Protein AF-A0A8T4Q011-F1 (afdb_monomer_lite)

Foldseek 3Di:
DDDDDDDDDPPPPPPPPPDWQEEEEDADLVDDDVLLVVLQVVLVGGYDYHHLVCLQPDDPPNHLEYEYAQDDGPNLLSNPPLEHLYEYQHPHCVVVVQFFVDKDWDKDQAFFKKAFPLDPDLLVQLQVPADRIHGFFHRDDDPDDDIDQIQMWHQLVGGQVQKDAGIAGPVDRRTGSKIKHAAQGAGRVRDHRNAIYMYHRGHDSVGGDPSNSSSSSSRRCCSRFNDQQCPLPHGPRQFPDSVDSQAGLPHDDDPPQAHRNPDFDWKDFDDDAAAEDAQVDFDDKDFRLVGIGGHVDDPLQKDKDKDWDDFWDWDADSRRRMITIHGHHLDFAKIKMKMKIGGPVGHIDIDIHIYGYDYDFDEKAKDDWEAAEEEAQDKDKTFIDIQGSVRADKAKDKPDPQWDDDGRMTIHGGHLANAAKDKIKMKMGSPPHIDIDIHMYGYAYQKEFFKWFQALDPCPDPDPDSDLQPTKIKIFGQHQAKDWAFQKWWFKFDPAGDIAGDTDIAGHRGMEMETNDVDDNYQWIKIFIGGPVRHTRYIATEHPYCPPDPQQHFYGQDDPDQWFRMKGFPVTPDDPVRNPNGIDTGRDDDDPPHYADRDAKAKAWDDDAFAEEDAAFKDKTKIKIFDQFWFKKFKAKPNHTDDMDTDGGGMDIDMDMDGPHDAQDKIWIWMWTAGPSGHIHIDDIGIYTYHYFDWKEFAADEAAEEAAPDKDKDQRVVGIAGPVRAQKDKDKDWPDVQAWNWDDDRRMIIIHGDHQHFAKTKMKMWIGRPPHIYDIYMHMYGYDYDWDDKDFPDDDDDDDDDPPDDDDDDCPVGIDTPVPDDRDDD

Structure (mmCIF, N/CA/C/O backbone):
data_AF-A0A8T4Q011-F1
#
_entry.id   AF-A0A8T4Q011-F1
#
loop_
_atom_site.group_PDB
_atom_site.id
_atom_site.type_symbol
_atom_site.label_atom_id
_atom_site.label_alt_id
_atom_site.label_comp_id
_atom_site.label_asym_id
_atom_site.label_entity_id
_atom_site.label_seq_id
_atom_site.pdbx_PDB_ins_code
_atom_site.Cartn_x
_atom_site.Cartn_y
_atom_site.Cartn_z
_atom_site.occupancy
_atom_site.B_iso_or_equiv
_atom_site.auth_seq_id
_atom_site.auth_comp_id
_atom_site.auth_asym_id
_atom_site.auth_atom_id
_atom_site.pdbx_PDB_model_num
ATOM 1 N N . MET A 1 1 ? -26.489 -51.099 13.825 1.00 43.97 1 MET A N 1
ATOM 2 C CA . MET A 1 1 ? -25.298 -51.031 14.703 1.00 43.97 1 MET A CA 1
ATOM 3 C C . MET A 1 1 ? -24.452 -49.813 14.342 1.00 43.97 1 MET A C 1
ATOM 5 O O . MET A 1 1 ? -23.723 -49.869 13.365 1.00 43.97 1 MET A O 1
ATOM 9 N N . LYS A 1 2 ? -24.537 -48.734 15.124 1.00 33.31 2 LYS A N 1
ATOM 10 C CA . LYS A 1 2 ? -23.486 -47.715 15.313 1.00 33.31 2 LYS A CA 1
ATOM 11 C C . LYS A 1 2 ? -23.601 -47.274 16.779 1.00 33.31 2 LYS A C 1
ATOM 13 O O . LYS A 1 2 ? -24.708 -47.269 17.310 1.00 33.31 2 LYS A O 1
ATOM 18 N N . LYS A 1 3 ? -22.470 -47.069 17.460 1.00 32.06 3 LYS A N 1
ATOM 19 C CA . LYS A 1 3 ? -22.422 -46.908 18.924 1.00 32.06 3 LYS A CA 1
ATOM 20 C C . LYS A 1 3 ? -23.004 -45.555 19.343 1.00 32.06 3 LYS A C 1
ATOM 22 O O . LYS A 1 3 ? -22.570 -44.535 18.820 1.00 32.06 3 LYS A O 1
ATOM 27 N N . LEU A 1 4 ? -23.914 -45.564 20.315 1.00 32.50 4 LEU A N 1
ATOM 28 C CA . LEU A 1 4 ? -24.317 -44.366 21.049 1.00 32.50 4 LEU A CA 1
ATOM 29 C C . LEU A 1 4 ? -23.297 -44.147 22.178 1.00 32.50 4 LEU A C 1
ATOM 31 O O . LEU A 1 4 ? -23.080 -45.050 22.987 1.00 32.50 4 LEU A O 1
ATOM 35 N N . GLY A 1 5 ? -22.626 -42.995 22.195 1.00 31.52 5 GLY A N 1
ATOM 36 C CA . GLY A 1 5 ? -21.700 -42.627 23.266 1.00 31.52 5 GLY A CA 1
ATOM 37 C C . GLY A 1 5 ? -22.477 -42.096 24.465 1.00 31.52 5 GLY A C 1
ATOM 38 O O . GLY A 1 5 ? -23.056 -41.018 24.384 1.00 31.52 5 GLY A O 1
ATOM 39 N N . LEU A 1 6 ? -22.510 -42.855 25.559 1.00 30.89 6 LEU A N 1
ATOM 40 C CA . LEU A 1 6 ? -23.201 -42.461 26.784 1.00 30.89 6 LEU A CA 1
ATOM 41 C C . LEU A 1 6 ? -22.292 -41.527 27.603 1.00 30.89 6 LEU A C 1
ATOM 43 O O . LEU A 1 6 ? -21.376 -41.995 28.278 1.00 30.89 6 LEU A O 1
ATOM 47 N N . ILE A 1 7 ? -22.523 -40.215 27.526 1.00 31.73 7 ILE A N 1
ATOM 48 C CA . ILE A 1 7 ? -21.851 -39.242 28.396 1.00 31.73 7 ILE A CA 1
ATOM 49 C C . ILE A 1 7 ? -22.573 -39.245 29.746 1.00 31.73 7 ILE A C 1
ATOM 51 O O . ILE A 1 7 ? -23.723 -38.824 29.848 1.00 31.73 7 ILE A O 1
ATOM 55 N N . PHE A 1 8 ? -21.894 -39.738 30.781 1.00 30.89 8 PHE A N 1
ATOM 56 C CA . PHE A 1 8 ? -22.343 -39.610 32.166 1.00 30.89 8 PHE A CA 1
ATOM 57 C C . PHE A 1 8 ? -22.135 -38.161 32.620 1.00 30.89 8 PHE A C 1
ATOM 59 O O . PHE A 1 8 ? -21.032 -37.780 33.012 1.00 30.89 8 PHE A O 1
ATOM 66 N N . LEU A 1 9 ? -23.193 -37.352 32.567 1.00 29.08 9 LEU A N 1
ATOM 67 C CA . LEU A 1 9 ? -23.211 -36.066 33.254 1.00 29.08 9 LEU A CA 1
ATOM 68 C C . LEU A 1 9 ? -23.367 -36.341 34.755 1.00 29.08 9 LEU A C 1
ATOM 70 O O . LEU A 1 9 ? -24.379 -36.894 35.188 1.00 29.08 9 LEU A O 1
ATOM 74 N N . PHE A 1 10 ? -22.352 -35.994 35.545 1.00 30.33 10 PHE A N 1
ATOM 75 C CA . PHE A 1 10 ? -22.445 -36.045 37.002 1.00 30.33 10 PHE A CA 1
ATOM 76 C C . PHE A 1 10 ? -23.468 -34.994 37.443 1.00 30.33 10 PHE A C 1
ATOM 78 O O . PHE A 1 10 ? -23.176 -33.799 37.422 1.00 30.33 10 PHE A O 1
ATOM 85 N N . LEU A 1 11 ? -24.669 -35.432 37.832 1.00 29.61 11 LEU A N 1
ATOM 86 C CA . LEU A 1 11 ? -25.626 -34.554 38.494 1.00 29.61 11 LEU A CA 1
ATOM 87 C C . LEU A 1 11 ? -25.082 -34.268 39.897 1.00 29.61 11 LEU A C 1
ATOM 89 O O . LEU A 1 11 ? -25.289 -35.042 40.835 1.00 29.61 11 LEU A O 1
ATOM 93 N N . LEU A 1 12 ? -24.328 -33.177 40.028 1.00 28.31 12 LEU A N 1
ATOM 94 C CA . LEU A 1 12 ? -24.005 -32.622 41.330 1.00 28.31 12 LEU A CA 1
ATOM 95 C C . LEU A 1 12 ? -25.329 -32.128 41.915 1.00 28.31 12 LEU A C 1
ATOM 97 O O . LEU A 1 12 ? -25.828 -31.076 41.519 1.00 28.31 12 LEU A O 1
ATOM 101 N N . ILE A 1 13 ? -25.920 -32.908 42.823 1.00 32.56 13 ILE A N 1
ATOM 102 C CA . ILE A 1 13 ? -27.042 -32.437 43.633 1.00 32.56 13 ILE A CA 1
ATOM 103 C C . ILE A 1 13 ? -26.457 -31.397 44.586 1.00 32.56 13 ILE A C 1
ATOM 105 O O . ILE A 1 13 ? -26.041 -31.708 45.703 1.00 32.56 13 ILE A O 1
ATOM 109 N N . ILE A 1 14 ? -26.372 -30.158 44.101 1.00 30.64 14 ILE A N 1
ATOM 110 C CA . ILE A 1 14 ? -26.229 -28.992 44.956 1.00 30.64 14 ILE A CA 1
ATOM 111 C C . ILE A 1 14 ? -27.515 -28.970 45.765 1.00 30.64 14 ILE A C 1
ATOM 113 O O . ILE A 1 14 ? -28.582 -28.624 45.261 1.00 30.64 14 ILE A O 1
ATOM 117 N N . ASN A 1 15 ? -27.408 -29.405 47.014 1.00 27.42 15 ASN A N 1
ATOM 118 C CA . ASN A 1 15 ? -28.448 -29.194 47.994 1.00 27.42 15 ASN A CA 1
ATOM 119 C C . ASN A 1 15 ? -28.434 -27.692 48.297 1.00 27.42 15 ASN A C 1
ATOM 121 O O . ASN A 1 15 ? -27.736 -27.249 49.209 1.00 27.42 15 ASN A O 1
ATOM 125 N N . VAL A 1 16 ? -29.119 -26.908 47.458 1.00 33.38 16 VAL A N 1
ATOM 126 C CA . VAL A 1 16 ? -29.448 -25.511 47.740 1.00 33.38 16 VAL A CA 1
ATOM 127 C C . VAL A 1 16 ? -30.353 -25.523 48.963 1.00 33.38 16 VAL A C 1
ATOM 129 O O . VAL A 1 16 ? -31.573 -25.617 48.866 1.00 33.38 16 VAL A O 1
ATOM 132 N N . GLY A 1 17 ? -29.725 -25.487 50.138 1.00 37.19 17 GLY A N 1
ATOM 133 C CA . GLY A 1 17 ? -30.392 -25.014 51.333 1.00 37.19 17 GLY A CA 1
ATOM 134 C C . GLY A 1 17 ? -30.809 -23.586 51.032 1.00 37.19 17 GLY A C 1
ATOM 135 O O . GLY A 1 17 ? -29.946 -22.725 50.870 1.00 37.19 17 GLY A O 1
ATOM 136 N N . PHE A 1 18 ? -32.113 -23.371 50.869 1.00 50.19 18 PHE A N 1
ATOM 137 C CA . PHE A 1 18 ? -32.673 -22.032 50.780 1.00 50.19 18 PHE A CA 1
ATOM 138 C C . PHE A 1 18 ? -32.187 -21.255 52.005 1.00 50.19 18 PHE A C 1
ATOM 140 O O . PHE A 1 18 ? -32.340 -21.732 53.132 1.00 50.19 18 PHE A O 1
ATOM 147 N N . ALA A 1 19 ? -31.539 -20.112 51.775 1.00 65.38 19 ALA A N 1
ATOM 148 C CA . ALA A 1 19 ? -31.165 -19.217 52.860 1.00 65.38 19 ALA A CA 1
ATOM 149 C C . ALA A 1 19 ? -32.449 -18.772 53.568 1.00 65.38 19 ALA A C 1
ATOM 151 O O . ALA A 1 19 ? -33.433 -18.460 52.895 1.00 65.38 19 ALA A O 1
ATOM 152 N N . ALA A 1 20 ? -32.452 -18.787 54.900 1.00 85.56 20 ALA A N 1
ATOM 153 C CA . ALA A 1 20 ? -33.626 -18.363 55.644 1.00 85.56 20 ALA A CA 1
ATOM 154 C C . ALA A 1 20 ? -33.871 -16.858 55.451 1.00 85.56 20 ALA A C 1
ATOM 156 O O . ALA A 1 20 ? -32.930 -16.065 55.420 1.00 85.56 20 ALA A O 1
ATOM 157 N N . ASP A 1 21 ? -35.136 -16.454 55.364 1.00 90.12 21 ASP A N 1
ATOM 158 C CA . ASP A 1 21 ? -35.517 -15.043 55.268 1.00 90.12 21 ASP A CA 1
ATOM 159 C C . ASP A 1 21 ? -35.175 -14.277 56.557 1.00 90.12 21 ASP A C 1
ATOM 161 O O . ASP A 1 21 ? -34.824 -13.095 56.512 1.00 90.12 21 ASP A O 1
ATOM 165 N N . VAL A 1 22 ? -35.285 -14.953 57.707 1.00 95.81 22 VAL A N 1
ATOM 166 C CA . VAL A 1 22 ? -35.181 -14.368 59.048 1.00 95.81 22 VAL A CA 1
ATOM 167 C C . VAL A 1 22 ? -34.039 -14.981 59.850 1.00 95.81 22 VAL A C 1
ATOM 169 O O . VAL A 1 22 ? -34.013 -16.190 60.074 1.00 95.81 22 VAL A O 1
ATOM 172 N N . ALA A 1 23 ? -33.164 -14.132 60.389 1.00 96.44 23 ALA A N 1
ATOM 173 C CA . ALA A 1 23 ? -32.244 -14.501 61.462 1.00 96.44 23 ALA A CA 1
ATOM 174 C C . ALA A 1 23 ? -32.865 -14.130 62.816 1.00 96.44 23 ALA A C 1
ATOM 176 O O . ALA A 1 23 ? -32.864 -12.960 63.207 1.00 96.44 23 ALA A O 1
ATOM 177 N N . TYR A 1 24 ? -33.395 -15.114 63.547 1.00 96.56 24 TYR A N 1
ATOM 178 C CA . TYR A 1 24 ? -33.891 -14.909 64.908 1.00 96.56 24 TYR A CA 1
ATOM 179 C C . TYR A 1 24 ? -32.740 -15.098 65.900 1.00 96.56 24 TYR A C 1
ATOM 181 O O . TYR A 1 24 ? -32.287 -16.212 66.153 1.00 96.56 24 TYR A O 1
ATOM 189 N N . ILE A 1 25 ? -32.252 -13.982 66.438 1.00 96.06 25 ILE A N 1
ATOM 190 C CA . ILE A 1 25 ? -31.148 -13.901 67.391 1.00 96.06 25 ILE A CA 1
ATOM 191 C C . ILE A 1 25 ? -31.708 -14.051 68.806 1.00 96.06 25 ILE A C 1
ATOM 193 O O . ILE A 1 25 ? -32.533 -13.242 69.242 1.00 96.06 25 ILE A O 1
ATOM 197 N N . LEU A 1 26 ? -31.248 -15.082 69.517 1.00 94.44 26 LEU A N 1
ATOM 198 C CA . LEU A 1 26 ? -31.725 -15.447 70.850 1.00 94.44 26 LEU A CA 1
ATOM 199 C C . LEU A 1 26 ? -30.611 -16.047 71.721 1.00 94.44 26 LEU A C 1
ATOM 201 O O . LEU A 1 26 ? -29.583 -16.517 71.229 1.00 94.44 26 LEU A O 1
ATOM 205 N N . LYS A 1 27 ? -30.800 -16.038 73.043 1.00 91.50 27 LYS A N 1
ATOM 206 C CA . LYS A 1 27 ? -29.753 -16.458 73.991 1.00 91.50 27 LYS A CA 1
ATOM 207 C C . LYS A 1 27 ? -29.614 -17.977 74.121 1.00 91.50 27 LYS A C 1
ATOM 209 O O . LYS A 1 27 ? -28.574 -18.468 74.554 1.00 91.50 27 LYS A O 1
ATOM 214 N N . ASN A 1 28 ? -30.669 -18.724 73.806 1.00 88.94 28 ASN A N 1
ATOM 215 C CA . ASN A 1 28 ? -30.658 -20.184 73.846 1.00 88.94 28 ASN A CA 1
ATOM 216 C C . ASN A 1 28 ? -31.534 -20.768 72.723 1.00 88.94 28 ASN A C 1
ATOM 218 O O . ASN A 1 28 ? -32.730 -20.984 72.941 1.00 88.94 28 ASN A O 1
ATOM 222 N N . PRO A 1 29 ? -30.949 -21.114 71.561 1.00 89.69 29 PRO A N 1
ATOM 223 C CA . PRO A 1 29 ? -31.655 -21.729 70.432 1.00 89.69 29 PRO A CA 1
ATOM 224 C C . PRO A 1 29 ? -32.435 -23.012 70.752 1.00 89.69 29 PRO A C 1
ATOM 226 O O . PRO A 1 29 ? -33.306 -23.403 69.984 1.00 89.69 29 PRO A O 1
ATOM 229 N N . ASN A 1 30 ? -32.160 -23.676 71.882 1.00 90.06 30 ASN A N 1
ATOM 230 C CA . ASN A 1 30 ? -32.890 -24.878 72.303 1.00 90.06 30 ASN A CA 1
ATOM 231 C C . ASN A 1 30 ? -34.249 -24.572 72.963 1.00 90.06 30 ASN A C 1
ATOM 233 O O . ASN A 1 30 ? -35.001 -25.501 73.252 1.00 90.06 30 ASN A O 1
ATOM 237 N N . ASN A 1 31 ? -34.550 -23.303 73.252 1.00 89.69 31 ASN A N 1
ATOM 238 C CA . ASN A 1 31 ? -35.818 -22.865 73.838 1.00 89.69 31 ASN A CA 1
ATOM 239 C C . ASN A 1 31 ? -36.260 -21.514 73.230 1.00 89.69 31 ASN A C 1
ATOM 241 O O . ASN A 1 31 ? -36.274 -20.508 73.943 1.00 89.69 31 ASN A O 1
ATOM 245 N N . PRO A 1 32 ? -36.584 -21.474 71.923 1.00 91.75 32 PRO A N 1
ATOM 246 C CA . PRO A 1 32 ? -37.067 -20.266 71.263 1.00 91.75 32 PRO A CA 1
ATOM 247 C C . PRO A 1 32 ? -38.502 -19.931 71.680 1.00 91.75 32 PRO A C 1
ATOM 249 O O . PRO A 1 32 ? -39.266 -20.806 72.107 1.00 91.75 32 PRO A O 1
ATOM 252 N N . ASP A 1 33 ? -38.902 -18.673 71.491 1.00 93.25 33 ASP A N 1
ATOM 253 C CA . ASP A 1 33 ? -40.302 -18.284 71.631 1.00 93.25 33 ASP A CA 1
ATOM 254 C C . ASP A 1 33 ? -41.139 -18.865 70.477 1.00 93.25 33 ASP A C 1
ATOM 256 O O . ASP A 1 33 ? -41.149 -18.371 69.347 1.00 93.25 33 ASP A O 1
ATOM 260 N N . ASN A 1 34 ? -41.875 -19.935 70.780 1.00 93.00 34 ASN A N 1
ATOM 261 C CA . ASN A 1 34 ? -42.725 -20.613 69.806 1.00 93.00 34 ASN A CA 1
ATOM 262 C C . ASN A 1 34 ? -43.931 -19.774 69.348 1.00 93.00 34 ASN A C 1
ATOM 264 O O . ASN A 1 34 ? -44.440 -20.022 68.259 1.00 93.00 34 ASN A O 1
ATOM 268 N N . ASN A 1 35 ? -44.413 -18.797 70.124 1.00 92.88 35 ASN A N 1
ATOM 269 C CA . ASN A 1 35 ? -45.520 -17.943 69.683 1.00 92.88 35 ASN A CA 1
ATOM 270 C C . ASN A 1 35 ? -45.023 -16.910 68.665 1.00 92.88 35 ASN A C 1
ATOM 272 O O . ASN A 1 35 ? -45.665 -16.731 67.634 1.00 92.88 35 ASN A O 1
ATOM 276 N N . LEU A 1 36 ? -43.859 -16.301 68.915 1.00 94.25 36 LEU A N 1
ATOM 277 C CA . LEU A 1 36 ? -43.164 -15.429 67.961 1.00 94.25 36 LEU A CA 1
ATOM 278 C C . LEU A 1 36 ? -42.848 -16.176 66.654 1.00 94.25 36 LEU A C 1
ATOM 280 O O . LEU A 1 36 ? -43.203 -15.700 65.576 1.00 94.25 36 LEU A O 1
ATOM 284 N N . LEU A 1 37 ? -42.273 -17.382 66.745 1.00 94.19 37 LEU A N 1
ATOM 285 C CA . LEU A 1 37 ? -42.029 -18.244 65.580 1.00 94.19 37 LEU A CA 1
ATOM 286 C C . LEU A 1 37 ? -43.315 -18.557 64.799 1.00 94.19 37 LEU A C 1
ATOM 288 O O . LEU A 1 37 ? -43.313 -18.502 63.570 1.00 94.19 37 LEU A O 1
ATOM 292 N N . ASN A 1 38 ? -44.420 -18.859 65.489 1.00 94.38 38 ASN A N 1
ATOM 293 C CA . ASN A 1 38 ? -45.706 -19.134 64.843 1.00 94.38 38 ASN A CA 1
ATOM 294 C C . ASN A 1 38 ? -46.256 -17.912 64.090 1.00 94.38 38 ASN A C 1
ATOM 296 O O . ASN A 1 38 ? -46.820 -18.087 63.016 1.00 94.38 38 ASN A O 1
ATOM 300 N N . VAL A 1 39 ? -46.092 -16.691 64.613 1.00 94.56 39 VAL A N 1
ATOM 301 C CA . VAL A 1 39 ? -46.528 -15.466 63.915 1.00 94.56 39 VAL A CA 1
ATOM 302 C C . VAL A 1 39 ? -45.716 -15.247 62.636 1.00 94.56 39 VAL A C 1
ATOM 304 O O . VAL A 1 39 ? -46.288 -15.063 61.565 1.00 94.56 39 VAL A O 1
ATOM 307 N N . LEU A 1 40 ? -44.387 -15.333 62.728 1.00 94.44 40 LEU A N 1
ATOM 308 C CA . LEU A 1 40 ? -43.489 -15.107 61.591 1.00 94.44 40 LEU A CA 1
ATOM 309 C C . LEU A 1 40 ? -43.664 -16.174 60.495 1.00 94.44 40 LEU A C 1
ATOM 311 O O . LEU A 1 40 ? -43.779 -15.845 59.318 1.00 94.44 40 LEU A O 1
ATOM 315 N N . THR A 1 41 ? -43.769 -17.452 60.871 1.00 93.12 41 THR A N 1
ATOM 316 C CA . THR A 1 41 ? -44.011 -18.538 59.899 1.00 93.12 41 THR A CA 1
ATOM 317 C C . THR A 1 41 ? -45.406 -18.484 59.270 1.00 93.12 41 THR A C 1
ATOM 319 O O . THR A 1 41 ? -45.564 -18.910 58.129 1.00 93.12 41 THR A O 1
ATOM 322 N N . GLN A 1 42 ? -46.416 -17.920 59.948 1.00 92.38 42 GLN A N 1
ATOM 323 C CA . GLN A 1 42 ? -47.743 -17.680 59.356 1.00 92.38 42 GLN A CA 1
ATOM 324 C C . GLN A 1 42 ? -47.739 -16.575 58.290 1.00 92.38 42 GLN A C 1
ATOM 326 O O . GLN A 1 42 ? -48.526 -16.664 57.351 1.00 92.38 42 GLN A O 1
ATOM 331 N N . LYS A 1 43 ? -46.829 -15.594 58.379 1.00 87.69 43 LYS A N 1
ATOM 332 C CA . LYS A 1 43 ? -46.535 -14.633 57.296 1.00 87.69 43 LYS A CA 1
ATOM 333 C C . LYS A 1 43 ? -45.617 -15.212 56.201 1.00 87.69 43 LYS A C 1
ATOM 335 O O . LYS A 1 43 ? -45.259 -14.515 55.263 1.00 87.69 43 LYS A O 1
ATOM 340 N N . GLY A 1 44 ? -45.246 -16.493 56.287 1.00 89.56 44 GLY A N 1
ATOM 341 C CA . GLY A 1 44 ? -44.465 -17.194 55.261 1.00 89.56 44 GLY A CA 1
ATOM 342 C C . GLY A 1 44 ? -42.944 -17.091 55.403 1.00 89.56 44 GLY A C 1
ATOM 343 O O . GLY A 1 44 ? -42.235 -17.689 54.596 1.00 89.56 44 GLY A O 1
ATOM 344 N N . PHE A 1 45 ? -42.425 -16.408 56.428 1.00 92.38 45 PHE A N 1
ATOM 345 C CA . PHE A 1 45 ? -40.983 -16.316 56.656 1.00 92.38 45 PHE A CA 1
ATOM 346 C C . PHE A 1 45 ? -40.355 -17.676 56.991 1.00 92.38 45 PHE A C 1
ATOM 348 O O . PHE A 1 45 ? -40.792 -18.373 57.913 1.00 92.38 45 PHE A O 1
ATOM 355 N N . THR A 1 46 ? -39.259 -18.010 56.310 1.00 94.50 46 THR A N 1
ATOM 356 C CA . THR A 1 46 ? -38.336 -19.066 56.746 1.00 94.50 46 THR A CA 1
ATOM 357 C C . THR A 1 46 ? -37.354 -18.510 57.785 1.00 94.50 46 THR A C 1
ATOM 359 O O . THR A 1 46 ? -36.913 -17.367 57.679 1.00 94.50 46 THR A O 1
ATOM 362 N N . ILE A 1 47 ? -37.042 -19.283 58.833 1.00 94.75 47 ILE A N 1
ATOM 363 C CA . ILE A 1 47 ? -36.367 -18.767 60.039 1.00 94.75 47 ILE A CA 1
ATOM 364 C C . ILE A 1 47 ? -35.158 -19.630 60.412 1.00 94.75 47 ILE A C 1
ATOM 366 O O . ILE A 1 47 ? -35.287 -20.843 60.586 1.00 94.75 47 ILE A O 1
ATOM 370 N N . GLU A 1 48 ? -34.008 -18.987 60.608 1.00 95.75 48 GLU A N 1
ATOM 371 C CA . GLU A 1 48 ? -32.807 -19.562 61.215 1.00 95.75 48 GLU A CA 1
ATOM 372 C C . GLU A 1 48 ? -32.634 -19.037 62.651 1.00 95.75 48 GLU A C 1
ATOM 374 O O . GLU A 1 48 ? -32.826 -17.850 62.924 1.00 95.75 48 GLU A O 1
ATOM 379 N N . LEU A 1 49 ? -32.289 -19.929 63.584 1.00 96.00 49 LEU A N 1
ATOM 380 C CA . LEU A 1 49 ? -32.057 -19.594 64.992 1.00 96.00 49 LEU A CA 1
ATOM 381 C C . LEU A 1 49 ? -30.567 -19.312 65.226 1.00 96.00 49 LEU A C 1
ATOM 383 O O . LEU A 1 49 ? -29.744 -20.224 65.139 1.00 96.00 49 LEU A O 1
ATOM 387 N N . ILE A 1 50 ? -30.231 -18.070 65.571 1.00 94.44 50 ILE A N 1
ATOM 388 C CA . ILE A 1 50 ? -28.856 -17.604 65.778 1.00 94.44 50 ILE A CA 1
ATOM 389 C C . ILE A 1 50 ? -28.574 -17.446 67.275 1.00 94.44 50 ILE A C 1
ATOM 391 O O . ILE A 1 50 ? -29.191 -16.633 67.962 1.00 94.44 50 ILE A O 1
ATOM 395 N N . ASP A 1 51 ? -27.609 -18.213 67.779 1.00 94.06 51 ASP A N 1
ATOM 396 C CA . ASP A 1 51 ? -27.121 -18.099 69.157 1.00 94.06 51 ASP A CA 1
ATOM 397 C C . ASP A 1 51 ? -26.367 -16.770 69.382 1.00 94.06 51 ASP A C 1
ATOM 399 O O . ASP A 1 51 ? -25.555 -16.366 68.547 1.00 94.06 51 ASP A O 1
ATOM 403 N N . ASP A 1 52 ? -26.567 -16.129 70.538 1.00 92.06 52 ASP A N 1
ATOM 404 C CA . ASP A 1 52 ? -25.810 -14.954 71.026 1.00 92.06 52 ASP A CA 1
ATOM 405 C C . ASP A 1 52 ? -24.281 -15.093 70.846 1.00 92.06 52 ASP A C 1
ATOM 407 O O . ASP A 1 52 ? -23.591 -14.128 70.514 1.00 92.06 52 ASP A O 1
ATOM 411 N N . SER A 1 53 ? -23.728 -16.302 70.997 1.00 91.81 53 SER A N 1
ATOM 412 C CA . SER A 1 53 ? -22.296 -16.572 70.792 1.00 91.81 53 SER A CA 1
ATOM 413 C C . SER A 1 53 ? -21.840 -16.557 69.324 1.00 91.81 53 SER A C 1
ATOM 415 O O . SER A 1 53 ? -20.654 -16.343 69.063 1.00 91.81 53 SER A O 1
ATOM 417 N N . LEU A 1 54 ? -22.755 -16.731 68.364 1.00 93.44 54 LEU A N 1
ATOM 418 C CA . LEU A 1 54 ? -22.478 -16.811 66.923 1.00 93.44 54 LEU A CA 1
ATOM 419 C C . LEU A 1 54 ? -22.697 -15.487 66.175 1.00 93.44 54 LEU A C 1
ATOM 421 O O . LEU A 1 54 ? -22.311 -15.380 65.007 1.00 93.44 54 LEU A O 1
ATOM 425 N N . VAL A 1 55 ? -23.253 -14.461 66.833 1.00 91.56 55 VAL A N 1
ATOM 426 C CA . VAL A 1 55 ? -23.502 -13.125 66.250 1.00 91.56 55 VAL A CA 1
ATOM 427 C C . VAL A 1 55 ? -22.248 -12.562 65.570 1.00 91.56 55 VAL A C 1
ATOM 429 O O . VAL A 1 55 ? -22.317 -12.118 64.429 1.00 91.56 55 VAL A O 1
ATOM 432 N N . SER A 1 56 ? -21.082 -12.660 66.221 1.00 89.00 56 SER A N 1
ATOM 433 C CA . SER A 1 56 ? -19.797 -12.159 65.694 1.00 89.00 56 SER A CA 1
ATOM 434 C C . SER A 1 56 ? -19.339 -12.790 64.368 1.00 89.00 56 SER A C 1
ATOM 436 O O . SER A 1 56 ? -18.526 -12.202 63.656 1.00 89.00 56 SER A O 1
ATOM 438 N N . THR A 1 57 ? -19.836 -13.988 64.048 1.00 91.44 57 THR A N 1
ATOM 439 C CA . THR A 1 57 ? -19.428 -14.800 62.890 1.00 91.44 57 THR A CA 1
ATOM 440 C C . THR A 1 57 ? -20.519 -14.955 61.830 1.00 91.44 57 THR A C 1
ATOM 442 O O . THR A 1 57 ? -20.263 -15.540 60.780 1.00 91.44 57 THR A O 1
ATOM 445 N N . THR A 1 58 ? -21.731 -14.462 62.091 1.00 92.19 58 THR A N 1
ATOM 446 C CA . THR A 1 58 ? -22.888 -14.639 61.203 1.00 92.19 58 THR A CA 1
ATOM 447 C C . THR A 1 58 ? -22.899 -13.561 60.120 1.00 92.19 58 THR A C 1
ATOM 449 O O . THR A 1 58 ? -22.827 -12.369 60.424 1.00 92.19 58 THR A O 1
ATOM 452 N N . ASN A 1 59 ? -23.010 -13.951 58.845 1.00 92.06 59 ASN A N 1
ATOM 453 C CA . ASN A 1 59 ? -23.186 -12.976 57.769 1.00 92.06 59 ASN A CA 1
ATOM 454 C C . ASN A 1 59 ? -24.657 -12.558 57.659 1.00 92.06 59 ASN A C 1
ATOM 456 O O . ASN A 1 59 ? -25.448 -13.209 56.986 1.00 92.06 59 ASN A O 1
ATOM 460 N N . PHE A 1 60 ? -25.012 -11.446 58.295 1.00 93.56 60 PHE A N 1
ATOM 461 C CA . PHE A 1 60 ? -26.384 -10.942 58.288 1.00 93.56 60 PHE A CA 1
ATOM 462 C C . PHE A 1 60 ? -26.849 -10.354 56.941 1.00 93.56 60 PHE A C 1
ATOM 464 O O . PHE A 1 60 ? -28.044 -10.135 56.773 1.00 93.56 60 PHE A O 1
ATOM 471 N N . SER A 1 61 ? -25.959 -10.156 55.957 1.00 91.38 61 SER A N 1
ATOM 472 C CA . SER A 1 61 ? -26.318 -9.575 54.650 1.00 91.38 61 SER A CA 1
ATOM 473 C C . SER A 1 61 ? -27.168 -10.481 53.749 1.00 91.38 61 SER A C 1
ATOM 475 O O . SER A 1 61 ? -27.497 -10.076 52.638 1.00 91.38 61 SER A O 1
ATOM 477 N N . THR A 1 62 ? -27.436 -11.722 54.160 1.00 87.88 62 THR A N 1
ATOM 478 C CA . THR A 1 62 ? -28.209 -12.712 53.390 1.00 87.88 62 THR A CA 1
ATOM 479 C C . THR A 1 62 ? -29.658 -12.849 53.855 1.00 87.88 62 THR A C 1
ATOM 481 O O . THR A 1 62 ? -30.424 -13.548 53.203 1.00 87.88 62 THR A O 1
ATOM 484 N N . TYR A 1 63 ? -30.026 -12.209 54.967 1.00 92.81 63 TYR A N 1
ATOM 485 C CA . TYR A 1 63 ? -31.367 -12.264 55.548 1.00 92.81 63 TYR A CA 1
ATOM 486 C C . TYR A 1 63 ? -32.154 -11.003 55.190 1.00 92.81 63 TYR A C 1
ATOM 488 O O . TYR A 1 63 ? -31.600 -9.903 55.164 1.00 92.81 63 TYR A O 1
ATOM 496 N N . LYS A 1 64 ? -33.464 -11.152 54.979 1.00 92.12 64 LYS A N 1
ATOM 497 C CA . LYS A 1 64 ? -34.396 -10.032 54.781 1.00 92.12 64 LYS A CA 1
ATOM 498 C C . LYS A 1 64 ? -34.698 -9.304 56.092 1.00 92.12 64 LYS A C 1
ATOM 500 O O . LYS A 1 64 ? -34.966 -8.107 56.080 1.00 92.12 64 LYS A O 1
ATOM 505 N N . LEU A 1 65 ? -34.672 -10.026 57.216 1.00 94.75 65 LEU A N 1
ATOM 506 C CA . LEU A 1 65 ? -35.064 -9.521 58.532 1.00 94.75 65 LEU A CA 1
ATOM 507 C C . LEU A 1 65 ? -34.224 -10.150 59.655 1.00 94.75 65 LEU A C 1
ATOM 509 O O . LEU A 1 65 ? -34.023 -11.362 59.712 1.00 94.75 65 LEU A O 1
ATOM 513 N N . LEU A 1 66 ? -33.784 -9.326 60.601 1.00 97.25 66 LEU A N 1
ATOM 514 C CA . LEU A 1 66 ? -33.284 -9.759 61.902 1.00 97.25 66 LEU A CA 1
ATOM 515 C C . LEU A 1 66 ? -34.422 -9.674 62.917 1.00 97.25 66 LEU A C 1
ATOM 517 O O . LEU A 1 66 ? -35.088 -8.646 63.012 1.00 97.25 66 LEU A O 1
ATOM 521 N N . VAL A 1 67 ? -34.622 -10.716 63.716 1.00 97.06 67 VAL A N 1
ATOM 522 C CA . VAL A 1 67 ? -35.526 -10.678 64.872 1.00 97.06 67 VAL A CA 1
ATOM 523 C C . VAL A 1 67 ? -34.671 -10.804 66.119 1.00 97.06 67 VAL A C 1
ATOM 525 O O . VAL A 1 67 ? -33.902 -11.751 66.242 1.00 97.06 67 VAL A O 1
ATOM 528 N N . VAL A 1 68 ? -34.770 -9.849 67.039 1.00 96.38 68 VAL A N 1
ATOM 529 C CA . VAL A 1 68 ? -33.944 -9.813 68.251 1.00 96.38 68 VAL A CA 1
ATOM 530 C C . VAL A 1 68 ? -34.827 -10.064 69.465 1.00 96.38 68 VAL A C 1
ATOM 532 O O . VAL A 1 68 ? -35.683 -9.235 69.788 1.00 96.38 68 VAL A O 1
ATOM 535 N N . GLY A 1 69 ? -34.616 -11.222 70.099 1.00 93.88 69 GLY A N 1
ATOM 536 C CA . GLY A 1 69 ? -35.378 -11.694 71.257 1.00 93.88 69 GLY A CA 1
ATOM 537 C C . GLY A 1 69 ? -35.279 -10.785 72.483 1.00 93.88 69 GLY A C 1
ATOM 538 O O . GLY A 1 69 ? -34.486 -9.840 72.529 1.00 93.88 69 GLY A O 1
ATOM 539 N N . ASP A 1 70 ? -36.117 -11.043 73.484 1.00 91.25 70 ASP A N 1
ATOM 540 C CA . ASP A 1 70 ? -36.234 -10.209 74.680 1.00 91.25 70 ASP A CA 1
ATOM 541 C C . ASP A 1 70 ? -35.217 -10.539 75.788 1.00 91.25 70 ASP A C 1
ATOM 543 O O . ASP A 1 70 ? -35.258 -9.934 76.857 1.00 91.25 70 ASP A O 1
ATOM 547 N N . GLU A 1 71 ? -34.252 -11.432 75.542 1.00 92.12 71 GLU A N 1
ATOM 548 C CA . GLU A 1 71 ? -33.292 -11.873 76.558 1.00 92.12 71 GLU A CA 1
ATOM 549 C C . GLU A 1 71 ? -32.098 -10.920 76.778 1.00 92.12 71 GLU A C 1
ATOM 551 O O . GLU A 1 71 ? -31.720 -10.108 75.938 1.00 92.12 71 GLU A O 1
ATOM 556 N N . LEU A 1 72 ? -31.428 -11.048 77.928 1.00 92.69 72 LEU A N 1
ATOM 557 C CA . LEU A 1 72 ? -30.204 -10.296 78.228 1.00 92.69 72 LEU A CA 1
ATOM 558 C C . LEU A 1 72 ? -29.001 -10.882 77.463 1.00 92.69 72 LEU A C 1
ATOM 560 O O . LEU A 1 72 ? -28.448 -11.899 77.894 1.00 92.69 72 LEU A O 1
ATOM 564 N N . PHE A 1 73 ? -28.574 -10.256 76.371 1.00 94.19 73 PHE A N 1
ATOM 565 C CA . PHE A 1 73 ? -27.482 -10.724 75.509 1.00 94.19 73 PHE A CA 1
ATOM 566 C C . PHE A 1 73 ? -26.087 -10.470 76.099 1.00 94.19 73 PHE A C 1
ATOM 568 O O . PHE A 1 73 ? -25.870 -9.572 76.911 1.00 94.19 73 PHE A O 1
ATOM 575 N N . SER A 1 74 ? -25.118 -11.282 75.677 1.00 90.38 74 SER A N 1
ATOM 576 C CA . SER A 1 74 ? -23.705 -11.161 76.061 1.00 90.38 74 SER A CA 1
ATOM 577 C C . SER A 1 74 ? -22.923 -10.334 75.037 1.00 90.38 74 SER A C 1
ATOM 579 O O . SER A 1 74 ? -21.976 -9.642 75.406 1.00 90.38 74 SER A O 1
ATOM 581 N N . ASN A 1 75 ? -23.338 -10.380 73.764 1.00 84.69 75 ASN A N 1
ATOM 582 C CA . ASN A 1 75 ? -22.693 -9.699 72.639 1.00 84.69 75 ASN A CA 1
ATOM 583 C C . ASN A 1 75 ? -23.567 -8.583 72.024 1.00 84.69 75 ASN A C 1
ATOM 585 O O . ASN A 1 75 ? -23.422 -8.268 70.845 1.00 84.69 75 ASN A O 1
ATOM 589 N N . ALA A 1 76 ? -24.462 -7.960 72.803 1.00 89.00 76 ALA A N 1
ATOM 590 C CA . ALA A 1 76 ? -25.464 -6.992 72.324 1.00 89.00 76 ALA A CA 1
ATOM 591 C C . ALA A 1 76 ? -24.908 -5.874 71.417 1.00 89.00 76 ALA A C 1
ATOM 593 O O . ALA A 1 76 ? -25.503 -5.543 70.389 1.00 89.00 76 ALA A O 1
ATOM 594 N N . ALA A 1 77 ? -23.728 -5.340 71.743 1.00 88.38 77 ALA A N 1
ATOM 595 C CA . ALA A 1 77 ? -23.044 -4.309 70.960 1.00 88.38 77 ALA A CA 1
ATOM 596 C C . ALA A 1 77 ? -22.627 -4.747 69.536 1.00 88.38 77 ALA A C 1
ATOM 598 O O . ALA A 1 77 ? -22.306 -3.892 68.711 1.00 88.38 77 ALA A O 1
ATOM 599 N N . GLN A 1 78 ? -22.610 -6.054 69.251 1.00 91.25 78 GLN A N 1
ATOM 600 C CA . GLN A 1 78 ? -22.303 -6.633 67.938 1.00 91.25 78 GLN A CA 1
ATOM 601 C C . GLN A 1 78 ? -23.559 -6.964 67.120 1.00 91.25 78 GLN A C 1
ATOM 603 O O . GLN A 1 78 ? -23.437 -7.192 65.919 1.00 91.25 78 GLN A O 1
ATOM 608 N N . ILE A 1 79 ? -24.751 -6.973 67.733 1.00 94.69 79 ILE A N 1
ATOM 609 C CA . ILE A 1 79 ? -26.011 -7.216 67.022 1.00 94.69 79 ILE A CA 1
ATOM 610 C C . ILE A 1 79 ? -26.293 -5.997 66.119 1.00 94.69 79 ILE A C 1
ATOM 612 O O . ILE A 1 79 ? -26.467 -4.884 66.626 1.00 94.69 79 ILE A O 1
ATOM 616 N N . PRO A 1 80 ? -26.326 -6.153 64.783 1.00 94.56 80 PRO A N 1
ATOM 617 C CA . PRO A 1 80 ? -26.256 -5.026 63.851 1.00 94.56 80 PRO A CA 1
ATOM 618 C C . PRO A 1 80 ? -27.631 -4.393 63.558 1.00 94.56 80 PRO A C 1
ATOM 620 O O . PRO A 1 80 ? -27.959 -4.124 62.402 1.00 94.56 80 PRO A O 1
ATOM 623 N N . VAL A 1 81 ? -28.430 -4.118 64.600 1.00 94.31 81 VAL A N 1
ATOM 624 C CA . VAL A 1 81 ? -29.861 -3.750 64.472 1.00 94.31 81 VAL A CA 1
ATOM 625 C C . VAL A 1 81 ? -30.143 -2.454 63.706 1.00 94.31 81 VAL A C 1
ATOM 627 O O . VAL A 1 81 ? -31.248 -2.230 63.228 1.00 94.31 81 VAL A O 1
ATOM 630 N N . ASN A 1 82 ? -29.142 -1.579 63.609 1.00 93.75 82 ASN A N 1
ATOM 631 C CA . ASN A 1 82 ? -29.230 -0.318 62.875 1.00 93.75 82 ASN A CA 1
ATOM 632 C C . ASN A 1 82 ? -28.642 -0.427 61.454 1.00 93.75 82 ASN A C 1
ATOM 634 O O . ASN A 1 82 ? -28.684 0.549 60.711 1.00 93.75 82 ASN A O 1
ATOM 638 N N . THR A 1 83 ? -28.051 -1.566 61.082 1.00 95.06 83 THR A N 1
ATOM 639 C CA . THR A 1 83 ? -27.406 -1.787 59.774 1.00 95.06 83 THR A CA 1
ATOM 640 C C . THR A 1 83 ? -28.290 -2.606 58.840 1.00 95.06 83 THR A C 1
ATOM 642 O O . THR A 1 83 ? -28.350 -2.299 57.655 1.00 95.06 83 THR A O 1
ATOM 645 N N . TYR A 1 84 ? -28.981 -3.616 59.374 1.00 95.31 84 TYR A N 1
ATOM 646 C CA . TYR A 1 84 ? -29.868 -4.513 58.627 1.00 95.31 84 TYR A CA 1
ATOM 647 C C . TYR A 1 84 ? -31.311 -4.401 59.135 1.00 95.31 84 TYR A C 1
ATOM 649 O O . TYR A 1 84 ? -31.506 -3.991 60.286 1.00 95.31 84 TYR A O 1
ATOM 657 N N . PRO A 1 85 ? -32.323 -4.750 58.318 1.00 95.75 85 PRO A N 1
ATOM 658 C CA . PRO A 1 85 ? -33.718 -4.611 58.715 1.00 95.75 85 PRO A CA 1
ATOM 659 C C . PRO A 1 85 ? -34.006 -5.411 59.987 1.00 95.75 85 PRO A C 1
ATOM 661 O O . PRO A 1 85 ? -33.719 -6.603 60.024 1.00 95.75 85 PRO A O 1
ATOM 664 N N . SER A 1 86 ? -34.505 -4.765 61.047 1.00 96.44 86 SER A N 1
ATOM 665 C CA . SER A 1 86 ? -34.580 -5.387 62.382 1.00 96.44 86 SER A CA 1
ATOM 666 C C . SER A 1 86 ? -35.909 -5.191 63.119 1.00 96.44 86 SER A C 1
ATOM 668 O O . SER A 1 86 ? -36.344 -4.063 63.356 1.00 96.44 86 SER A O 1
ATOM 670 N N . LEU A 1 87 ? -36.508 -6.299 63.560 1.00 96.88 87 LEU A N 1
ATOM 671 C CA . LEU A 1 87 ? -37.598 -6.361 64.532 1.00 96.88 87 LEU A CA 1
ATOM 672 C C . LEU A 1 87 ? -37.015 -6.618 65.928 1.00 96.88 87 LEU A C 1
ATOM 674 O O . LEU A 1 87 ? -36.357 -7.627 66.174 1.00 96.88 87 LEU A O 1
ATOM 678 N N . ILE A 1 88 ? -37.251 -5.691 66.849 1.00 96.44 88 ILE A N 1
ATOM 679 C CA . ILE A 1 88 ? -36.594 -5.627 68.152 1.00 96.44 88 ILE A CA 1
ATOM 680 C C . ILE A 1 88 ? -37.642 -5.793 69.254 1.00 96.44 88 ILE A C 1
ATOM 682 O O . ILE A 1 88 ? -38.433 -4.883 69.500 1.00 96.44 88 ILE A O 1
ATOM 686 N N . LEU A 1 89 ? -37.611 -6.931 69.952 1.00 94.81 89 LEU A N 1
ATOM 687 C CA . LEU A 1 89 ? -38.387 -7.155 71.181 1.00 94.81 89 LEU A CA 1
ATOM 688 C C . LEU A 1 89 ? -37.562 -6.841 72.443 1.00 94.81 89 LEU A C 1
ATOM 690 O O . LEU A 1 89 ? -38.093 -6.763 73.549 1.00 94.81 89 LEU A O 1
ATOM 694 N N . ASN A 1 90 ? -36.250 -6.651 72.286 1.00 94.19 90 ASN A N 1
ATOM 695 C CA . ASN A 1 90 ? -35.323 -6.522 73.398 1.00 94.19 90 ASN A CA 1
ATOM 696 C C . ASN A 1 90 ? -35.518 -5.253 74.235 1.00 94.19 90 ASN A C 1
ATOM 698 O O . ASN A 1 90 ? -35.280 -4.141 73.771 1.00 94.19 90 ASN A O 1
ATOM 702 N N . SER A 1 91 ? -35.855 -5.426 75.513 1.00 90.81 91 SER A N 1
ATOM 703 C CA . SER A 1 91 ? -35.938 -4.329 76.483 1.00 90.81 91 SER A CA 1
ATOM 704 C C . SER A 1 91 ? -34.612 -3.992 77.177 1.00 90.81 91 SER A C 1
ATOM 706 O O . SER A 1 91 ? -34.564 -3.014 77.919 1.00 90.81 91 SER A O 1
ATOM 708 N N . TYR A 1 92 ? -33.562 -4.803 77.007 1.00 93.12 92 TYR A N 1
ATOM 709 C CA . TYR A 1 92 ? -32.323 -4.712 77.791 1.00 93.12 92 TYR A CA 1
ATOM 710 C C . TYR A 1 92 ? -31.216 -3.863 77.150 1.00 93.12 92 TYR A C 1
ATOM 712 O O . TYR A 1 92 ? -30.422 -3.307 77.899 1.00 93.12 92 TYR A O 1
ATOM 720 N N . HIS A 1 93 ? -31.159 -3.774 75.813 1.00 94.12 93 HIS A N 1
ATOM 721 C CA . HIS A 1 93 ? -30.033 -3.166 75.075 1.00 94.12 93 HIS A CA 1
ATOM 722 C C . HIS A 1 93 ? -30.442 -2.127 74.005 1.00 94.12 93 HIS A C 1
ATOM 724 O O . HIS A 1 93 ? -29.614 -1.657 73.221 1.00 94.12 93 HIS A O 1
ATOM 730 N N . VAL A 1 94 ? -31.720 -1.737 73.941 1.00 91.94 94 VAL A N 1
ATOM 731 C CA . VAL A 1 94 ? -32.216 -0.709 72.995 1.00 91.94 94 VAL A CA 1
ATOM 732 C C . VAL A 1 94 ? -31.605 0.681 73.208 1.00 91.94 94 VAL A C 1
ATOM 734 O O . VAL A 1 94 ? -31.588 1.501 72.283 1.00 91.94 94 VAL A O 1
ATOM 737 N N . ASP A 1 95 ? -31.054 0.931 74.391 1.00 90.81 95 ASP A N 1
ATOM 738 C CA . ASP A 1 95 ? -30.247 2.099 74.729 1.00 90.81 95 ASP A CA 1
ATOM 739 C C . ASP A 1 95 ? -28.819 2.016 74.179 1.00 90.81 95 ASP A C 1
ATOM 741 O O . ASP A 1 95 ? -28.351 2.956 73.528 1.00 90.81 95 ASP A O 1
ATOM 745 N N . GLU A 1 96 ? -28.163 0.858 74.287 1.00 91.50 96 GLU A N 1
ATOM 746 C CA . GLU A 1 96 ? -26.890 0.596 73.604 1.00 91.50 96 GLU A CA 1
ATOM 747 C C . GLU A 1 96 ? -27.015 0.802 72.084 1.00 91.50 96 GLU A C 1
ATOM 749 O O . GLU A 1 96 ? -26.101 1.328 71.432 1.00 91.50 96 GLU A O 1
ATOM 754 N N . TRP A 1 97 ? -28.163 0.453 71.496 1.00 93.88 97 TRP A N 1
ATOM 755 C CA . TRP A 1 97 ? -28.460 0.689 70.079 1.00 93.88 97 TRP A CA 1
ATOM 756 C C . TRP A 1 97 ? -28.916 2.124 69.761 1.00 93.88 97 TRP A C 1
ATOM 758 O O . TRP A 1 97 ? -28.828 2.531 68.603 1.00 93.88 97 TRP A O 1
ATOM 768 N N . GLY A 1 98 ? -29.266 2.939 70.762 1.00 92.88 98 GLY A N 1
ATOM 769 C CA . GLY A 1 98 ? -29.513 4.385 70.637 1.00 92.88 98 GLY A CA 1
ATOM 770 C C . GLY A 1 98 ? -30.957 4.802 70.354 1.00 92.88 98 GLY A C 1
ATOM 771 O O . GLY A 1 98 ? -31.195 5.959 69.998 1.00 92.88 98 GLY A O 1
ATOM 772 N N . TRP A 1 99 ? -31.915 3.885 70.485 1.00 94.25 99 TRP A N 1
ATOM 773 C CA . TRP A 1 99 ? -33.335 4.165 70.249 1.00 94.25 99 TRP A CA 1
ATOM 774 C C . TRP A 1 99 ? -33.948 5.001 71.384 1.00 94.25 99 TRP A C 1
ATOM 776 O O . TRP A 1 99 ? -34.797 5.866 71.142 1.00 94.25 99 TRP A O 1
ATOM 786 N N . THR A 1 100 ? -33.477 4.789 72.613 1.00 93.38 100 THR A N 1
ATOM 787 C CA . THR A 1 100 ? -33.855 5.548 73.808 1.00 93.38 100 THR A CA 1
ATOM 788 C C . THR A 1 100 ? -32.682 5.636 74.784 1.00 93.38 100 THR A C 1
ATOM 790 O O . THR A 1 100 ? -31.913 4.696 74.861 1.00 93.38 100 THR A O 1
ATOM 793 N N . ASP A 1 101 ? -32.544 6.707 75.562 1.00 91.38 101 ASP A N 1
ATOM 794 C CA . ASP A 1 101 ? -31.596 6.753 76.688 1.00 91.38 101 ASP A CA 1
ATOM 795 C C . ASP A 1 101 ? -32.158 6.039 77.935 1.00 91.38 101 ASP A C 1
ATOM 797 O O . ASP A 1 101 ? -31.437 5.807 78.908 1.00 91.38 101 ASP A O 1
ATOM 801 N N . LYS A 1 102 ? -33.462 5.712 77.942 1.00 90.56 102 LYS A N 1
ATOM 802 C CA . LYS A 1 102 ? -34.137 5.056 79.064 1.00 90.56 102 LYS A CA 1
ATOM 803 C C . LYS A 1 102 ? -35.449 4.384 78.654 1.00 90.56 102 LYS A C 1
ATOM 805 O O . LYS A 1 102 ? -36.389 5.031 78.199 1.00 90.56 102 LYS A O 1
ATOM 810 N N . ILE A 1 103 ? -35.573 3.097 78.964 1.00 91.19 103 ILE A N 1
ATOM 811 C CA . ILE A 1 103 ? -36.826 2.350 78.820 1.00 91.19 103 ILE A CA 1
ATOM 812 C C . ILE A 1 103 ? -37.652 2.366 80.116 1.00 91.19 103 ILE A C 1
ATOM 814 O O . ILE A 1 103 ? -37.114 2.424 81.225 1.00 91.19 103 ILE A O 1
ATOM 818 N N . SER A 1 104 ? -38.977 2.323 79.988 1.00 92.06 104 SER A N 1
ATOM 819 C CA . SER A 1 104 ? -39.924 2.190 81.103 1.00 92.06 104 SER A CA 1
ATOM 820 C C . SER A 1 104 ? -40.905 1.045 80.838 1.00 92.06 104 SER A C 1
ATOM 822 O O . SER A 1 104 ? -41.028 0.594 79.704 1.00 92.06 104 SER A O 1
ATOM 824 N N . ALA A 1 105 ? -41.598 0.561 81.873 1.00 90.12 105 ALA A N 1
ATOM 825 C CA . ALA A 1 105 ? -42.546 -0.550 81.761 1.00 90.12 105 ALA A CA 1
ATOM 826 C C . ALA A 1 105 ? -43.883 -0.241 82.452 1.00 90.12 105 ALA A C 1
ATOM 828 O O . ALA A 1 105 ? -43.910 0.378 83.518 1.00 90.12 105 ALA A O 1
ATOM 829 N N . LEU A 1 106 ? -44.988 -0.704 81.862 1.00 88.06 106 LEU A N 1
ATOM 830 C CA . LEU A 1 106 ? -46.319 -0.733 82.469 1.00 88.06 106 LEU A CA 1
ATOM 831 C C . LEU A 1 106 ? -46.683 -2.146 82.922 1.00 88.06 106 LEU A C 1
ATOM 833 O O . LEU A 1 106 ? -46.409 -3.129 82.240 1.00 88.06 106 LEU A O 1
ATOM 837 N N . SER A 1 107 ? -47.349 -2.215 84.071 1.00 83.06 107 SER A N 1
ATOM 838 C CA . SER A 1 107 ? -47.679 -3.435 84.802 1.00 83.06 107 SER A CA 1
ATOM 839 C C . SER A 1 107 ? -49.144 -3.412 85.249 1.00 83.06 107 SER A C 1
ATOM 841 O O . SER A 1 107 ? -49.626 -2.410 85.778 1.00 83.06 107 SER A O 1
ATOM 843 N N . SER A 1 108 ? -49.890 -4.498 85.021 1.00 78.94 108 SER A N 1
ATOM 844 C CA . SER A 1 108 ? -51.331 -4.556 85.320 1.00 78.94 108 SER A CA 1
ATOM 845 C C . SER A 1 108 ? -51.832 -5.986 85.551 1.00 78.94 108 SER A C 1
ATOM 847 O O . SER A 1 108 ? -51.296 -6.936 84.989 1.00 78.94 108 SER A O 1
ATOM 849 N N . ASN A 1 109 ? -52.898 -6.113 86.352 1.00 73.62 109 ASN A N 1
ATOM 850 C CA . ASN A 1 109 ? -53.695 -7.342 86.520 1.00 73.62 109 ASN A CA 1
ATOM 851 C C . ASN A 1 109 ? -54.948 -7.371 85.617 1.00 73.62 109 ASN A C 1
ATOM 853 O O . ASN A 1 109 ? -55.701 -8.341 85.625 1.00 73.62 109 ASN A O 1
ATOM 857 N N . MET A 1 110 ? -55.209 -6.291 84.878 1.00 78.12 110 MET A N 1
ATOM 858 C CA . MET A 1 110 ? -56.228 -6.216 83.827 1.00 78.12 110 MET A CA 1
ATOM 859 C C . MET A 1 110 ? -55.550 -6.198 82.449 1.00 78.12 110 MET A C 1
ATOM 861 O O . MET A 1 110 ? -54.414 -5.714 82.378 1.00 78.12 110 MET A O 1
ATOM 865 N N . PRO A 1 111 ? -56.233 -6.644 81.374 1.00 83.38 111 PRO A N 1
ATOM 866 C CA . PRO A 1 111 ? -55.756 -6.516 79.997 1.00 83.38 111 PRO A CA 1
ATOM 867 C C . PRO A 1 111 ? -55.161 -5.133 79.723 1.00 83.38 111 PRO A C 1
ATOM 869 O O . PRO A 1 111 ? -55.802 -4.112 79.983 1.00 83.38 111 PRO A O 1
ATOM 872 N N . LEU A 1 112 ? -53.920 -5.098 79.240 1.00 87.50 112 LEU A N 1
ATOM 873 C CA . LEU A 1 112 ? -53.260 -3.853 78.854 1.00 87.50 112 LEU A CA 1
ATOM 874 C C . LEU A 1 112 ? -53.651 -3.491 77.424 1.00 87.50 112 LEU A C 1
ATOM 876 O O . LEU A 1 112 ? -53.677 -4.347 76.539 1.00 87.50 112 LEU A O 1
ATOM 880 N N . GLN A 1 113 ? -53.920 -2.205 77.217 1.00 89.94 113 GLN A N 1
ATOM 881 C CA . GLN A 1 113 ? -54.307 -1.642 75.932 1.00 89.94 113 GLN A CA 1
ATOM 882 C C . GLN A 1 113 ? -53.329 -0.557 75.488 1.00 89.94 113 GLN A C 1
ATOM 884 O O . GLN A 1 113 ? -52.866 0.253 76.303 1.00 89.94 113 GLN A O 1
ATOM 889 N N . VAL A 1 114 ? -53.088 -0.501 74.182 1.00 92.44 114 VAL A N 1
ATOM 890 C CA . VAL A 1 114 ? -52.361 0.583 73.511 1.00 92.44 114 VAL A CA 1
ATOM 891 C C . VAL A 1 114 ? -53.269 1.257 72.488 1.00 92.44 114 VAL A C 1
ATOM 893 O O . VAL A 1 114 ? -54.269 0.697 72.043 1.00 92.44 114 VAL A O 1
ATOM 896 N N . ILE A 1 115 ? -52.919 2.481 72.127 1.00 91.50 115 ILE A N 1
ATOM 897 C CA . ILE A 1 115 ? -53.579 3.273 71.100 1.00 91.50 115 ILE A CA 1
ATOM 898 C C . ILE A 1 115 ? -52.739 3.139 69.833 1.00 91.50 115 ILE A C 1
ATOM 900 O O . ILE A 1 115 ? -51.556 3.487 69.842 1.00 91.50 115 ILE A O 1
ATOM 904 N N . ASN A 1 116 ? -53.341 2.631 68.761 1.00 88.75 116 ASN A N 1
ATOM 905 C CA . ASN A 1 116 ? -52.791 2.734 67.415 1.00 88.75 116 ASN A CA 1
ATOM 906 C C . ASN A 1 116 ? -52.826 4.219 67.015 1.00 88.75 116 ASN A C 1
ATOM 908 O O . ASN A 1 116 ? -53.892 4.842 67.025 1.00 88.75 116 ASN A O 1
ATOM 912 N N . ASN A 1 117 ? -51.664 4.805 66.722 1.00 81.38 117 ASN A N 1
ATOM 913 C CA . ASN A 1 117 ? -51.563 6.242 66.476 1.00 81.38 117 ASN A CA 1
ATOM 914 C C . ASN A 1 117 ? -51.787 6.643 65.010 1.00 81.38 117 ASN A C 1
ATOM 916 O O . ASN A 1 117 ? -51.843 7.849 64.778 1.00 81.38 117 ASN A O 1
ATOM 920 N N . ASN A 1 118 ? -51.888 5.685 64.066 1.00 69.38 118 ASN A N 1
ATOM 921 C CA . ASN A 1 118 ? -52.144 5.856 62.620 1.00 69.38 118 ASN A CA 1
ATOM 922 C C . ASN A 1 118 ? -51.875 7.280 62.085 1.00 69.38 118 ASN A C 1
ATOM 924 O O . ASN A 1 118 ? -52.777 8.028 61.701 1.00 69.38 118 ASN A O 1
ATOM 928 N N . LEU A 1 119 ? -50.595 7.664 62.107 1.00 64.75 119 LEU A N 1
ATOM 929 C CA . LEU A 1 119 ? -50.111 8.936 61.575 1.00 64.75 119 LEU A CA 1
ATOM 930 C C . LEU A 1 119 ? -50.006 8.844 60.049 1.00 64.75 119 LEU A C 1
ATOM 932 O O . LEU A 1 119 ? -49.670 7.791 59.526 1.00 64.75 119 LEU A O 1
ATOM 936 N N . THR A 1 120 ? -50.223 9.949 59.335 1.00 55.94 120 THR A N 1
ATOM 937 C CA . THR A 1 120 ? -50.209 10.018 57.858 1.00 55.94 120 THR A CA 1
ATOM 938 C C . THR A 1 120 ? -48.789 9.932 57.263 1.00 55.94 120 THR A C 1
ATOM 940 O O . THR A 1 120 ? -48.312 10.872 56.628 1.00 55.94 120 THR A O 1
ATOM 943 N N . SER A 1 121 ? -48.073 8.846 57.544 1.00 65.06 121 SER A N 1
ATOM 944 C CA . SER A 1 121 ? -46.704 8.550 57.104 1.00 65.06 121 SER A CA 1
ATOM 945 C C . SER A 1 121 ? -46.463 7.033 57.117 1.00 65.06 121 SER A C 1
ATOM 947 O O . SER A 1 121 ? -47.382 6.267 57.401 1.00 65.06 121 SER A O 1
ATOM 949 N N . SER A 1 122 ? -45.224 6.585 56.879 1.00 66.56 122 SER A N 1
ATOM 950 C CA . SER A 1 122 ? -44.834 5.163 56.867 1.00 66.56 122 SER A CA 1
ATOM 951 C C . SER A 1 122 ? -45.269 4.357 58.102 1.00 66.56 122 SER A C 1
ATOM 953 O O . SER A 1 122 ? -45.354 3.140 58.023 1.00 66.56 122 SER A O 1
ATOM 955 N N . ALA A 1 123 ? -45.568 5.015 59.229 1.00 73.94 123 ALA A N 1
ATOM 956 C CA . ALA A 1 123 ? -46.073 4.366 60.438 1.00 73.94 123 ALA A CA 1
ATOM 957 C C . ALA A 1 123 ? -47.527 3.866 60.339 1.00 73.94 123 ALA A C 1
ATOM 959 O O . ALA A 1 123 ? -47.876 2.968 61.095 1.00 73.94 123 ALA A O 1
ATOM 960 N N . ALA A 1 124 ? -48.362 4.395 59.432 1.00 75.94 124 ALA A N 1
ATOM 961 C CA . ALA A 1 124 ? -49.720 3.877 59.226 1.00 75.94 124 ALA A CA 1
ATOM 962 C C . ALA A 1 124 ? -49.723 2.468 58.620 1.00 75.94 124 ALA A C 1
ATOM 964 O O . ALA A 1 124 ? -50.537 1.640 59.016 1.00 75.94 124 ALA A O 1
ATOM 965 N N . TYR A 1 125 ? -48.800 2.174 57.698 1.00 77.69 125 TYR A N 1
ATOM 966 C CA . TYR A 1 125 ? -48.735 0.871 57.026 1.00 77.69 125 TYR A CA 1
ATOM 967 C C . TYR A 1 125 ? -48.399 -0.282 57.982 1.00 77.69 125 TYR A C 1
ATOM 969 O O . TYR A 1 125 ? -48.810 -1.409 57.732 1.00 77.69 125 TYR A O 1
ATOM 977 N N . VAL A 1 126 ? -47.709 0.023 59.088 1.00 84.38 126 VAL A N 1
ATOM 978 C CA . VAL A 1 126 ? -47.264 -0.917 60.137 1.00 84.38 126 VAL A CA 1
ATOM 979 C C . VAL A 1 126 ? -48.376 -1.277 61.128 1.00 84.38 126 VAL A C 1
ATOM 981 O O . VAL A 1 126 ? -48.232 -2.181 61.943 1.00 84.38 126 VAL A O 1
ATOM 984 N N . SER A 1 127 ? -49.490 -0.550 61.093 1.00 82.94 127 SER A N 1
ATOM 985 C CA . SER A 1 127 ? -50.641 -0.774 61.965 1.00 82.94 127 SER A CA 1
ATOM 986 C C . SER A 1 127 ? -51.959 -0.588 61.213 1.00 82.94 127 SER A C 1
ATOM 988 O O . SER A 1 127 ? -52.941 -0.101 61.783 1.00 82.94 127 SER A O 1
ATOM 990 N N . ARG A 1 128 ? -51.981 -0.950 59.920 1.00 78.94 128 ARG A N 1
ATOM 991 C CA . ARG A 1 128 ? -53.165 -0.805 59.060 1.00 78.94 128 ARG A CA 1
ATOM 992 C C . ARG A 1 128 ? -54.268 -1.805 59.431 1.00 78.94 128 ARG A C 1
ATOM 994 O O . ARG A 1 128 ? -55.435 -1.420 59.469 1.00 78.94 128 ARG A O 1
ATOM 1001 N N . ASP A 1 129 ? -53.890 -3.028 59.811 1.00 82.19 129 ASP A N 1
ATOM 1002 C CA . ASP A 1 129 ? -54.809 -4.158 60.021 1.00 82.19 129 ASP A CA 1
ATOM 1003 C C . ASP A 1 129 ? -55.277 -4.333 61.478 1.00 82.19 129 ASP A C 1
ATOM 1005 O O . ASP A 1 129 ? -55.922 -5.321 61.835 1.00 82.19 129 ASP A O 1
ATOM 1009 N N . VAL A 1 130 ? -54.999 -3.347 62.341 1.00 85.19 130 VAL A N 1
ATOM 1010 C CA . VAL A 1 130 ? -55.272 -3.406 63.785 1.00 85.19 130 VAL A CA 1
ATOM 1011 C C . VAL A 1 130 ? -56.085 -2.203 64.298 1.00 85.19 130 VAL A C 1
ATOM 1013 O O . VAL A 1 130 ? -55.890 -1.068 63.852 1.00 85.19 130 VAL A O 1
ATOM 1016 N N . PRO A 1 131 ? -57.019 -2.405 65.254 1.00 87.31 131 PRO A N 1
ATOM 1017 C CA . PRO A 1 131 ? -57.984 -1.380 65.659 1.00 87.31 131 PRO A CA 1
ATOM 1018 C C . PRO A 1 131 ? -57.344 -0.158 66.341 1.00 87.31 131 PRO A C 1
ATOM 1020 O O . PRO A 1 131 ? -56.250 -0.223 66.892 1.00 87.31 131 PRO A O 1
ATOM 1023 N N . GLN A 1 132 ? -58.066 0.972 66.383 1.00 87.12 132 GLN A N 1
ATOM 1024 C CA . GLN A 1 132 ? -57.557 2.223 66.977 1.00 87.12 132 GLN A CA 1
ATOM 1025 C C . GLN A 1 132 ? -57.141 2.080 68.457 1.00 87.12 132 GLN A C 1
ATOM 1027 O O . GLN A 1 132 ? -56.210 2.740 68.917 1.00 87.12 132 GLN A O 1
ATOM 1032 N N . VAL A 1 133 ? -57.827 1.219 69.213 1.00 89.50 133 VAL A N 1
ATOM 1033 C CA . VAL A 1 133 ? -57.431 0.814 70.567 1.00 89.50 133 VAL A CA 1
ATOM 1034 C C . VAL A 1 133 ? -57.291 -0.701 70.558 1.00 89.50 133 VAL A C 1
ATOM 1036 O O . VAL A 1 133 ? -58.276 -1.409 70.358 1.00 89.50 133 VAL A O 1
ATOM 1039 N N . MET A 1 134 ? -56.065 -1.174 70.759 1.00 90.50 134 MET A N 1
ATOM 1040 C CA . MET A 1 134 ? -55.683 -2.583 70.676 1.00 90.50 134 MET A CA 1
ATOM 1041 C C . MET A 1 134 ? -55.522 -3.153 72.075 1.00 90.50 134 MET A C 1
ATOM 1043 O O . MET A 1 134 ? -54.898 -2.524 72.936 1.00 90.50 134 MET A O 1
ATOM 1047 N N . ASN A 1 135 ? -56.024 -4.362 72.306 1.00 89.06 135 ASN A N 1
ATOM 1048 C CA . ASN A 1 135 ? -55.651 -5.123 73.495 1.00 89.06 135 ASN A CA 1
ATOM 1049 C C . ASN A 1 135 ? -54.316 -5.791 73.189 1.00 89.06 135 ASN A C 1
ATOM 1051 O O . ASN A 1 135 ? -54.234 -6.475 72.185 1.00 89.06 135 ASN A O 1
ATOM 1055 N N . ILE A 1 136 ? -53.287 -5.633 74.019 1.00 90.00 136 ILE A N 1
ATOM 1056 C CA . ILE A 1 136 ? -51.972 -6.253 73.766 1.00 90.00 136 ILE A CA 1
ATOM 1057 C C . ILE A 1 136 ? -51.761 -7.515 74.605 1.00 90.00 136 ILE A C 1
ATOM 1059 O O . ILE A 1 136 ? -51.166 -8.484 74.141 1.00 90.00 136 ILE A O 1
ATOM 1063 N N . TYR A 1 137 ? -52.332 -7.542 75.811 1.00 88.50 137 TYR A N 1
ATOM 1064 C CA . TYR A 1 137 ? -52.324 -8.718 76.675 1.00 88.50 137 TYR A CA 1
ATOM 1065 C C . TYR A 1 137 ? -53.731 -9.150 77.061 1.00 88.50 137 TYR A C 1
ATOM 1067 O O . TYR A 1 137 ? -54.600 -8.327 77.359 1.00 88.50 137 TYR A O 1
ATOM 1075 N N . THR A 1 138 ? -53.918 -10.462 77.141 1.00 82.38 138 THR A N 1
ATOM 1076 C CA . THR A 1 138 ? -55.043 -11.090 77.841 1.00 82.38 138 THR A CA 1
ATOM 1077 C C . THR A 1 138 ? -54.916 -10.926 79.367 1.00 82.38 138 THR A C 1
ATOM 1079 O O . THR A 1 138 ? -53.903 -10.456 79.887 1.00 82.38 138 THR A O 1
ATOM 1082 N N . ALA A 1 139 ? -55.958 -11.283 80.124 1.00 71.69 139 ALA A N 1
ATOM 1083 C CA . ALA A 1 139 ? -55.901 -11.250 81.587 1.00 71.69 139 ALA A CA 1
ATOM 1084 C C . ALA A 1 139 ? -55.081 -12.439 82.128 1.00 71.69 139 ALA A C 1
ATOM 1086 O O . ALA A 1 139 ? -55.507 -13.588 82.016 1.00 71.69 139 ALA A O 1
ATOM 1087 N N . CYS A 1 140 ? -53.930 -12.161 82.744 1.00 61.38 140 CYS A N 1
ATOM 1088 C CA . CYS A 1 140 ? -53.047 -13.165 83.346 1.00 61.38 140 CYS A CA 1
ATOM 1089 C C . CYS A 1 140 ? -53.252 -13.276 84.870 1.00 61.38 140 CYS A C 1
ATOM 1091 O O . CYS A 1 140 ? -53.594 -12.299 85.537 1.00 61.38 140 CYS A O 1
ATOM 1093 N N . CYS A 1 141 ? -53.032 -14.468 85.434 1.00 56.53 141 CYS A N 1
ATOM 1094 C CA . CYS A 1 141 ? -53.068 -14.727 86.874 1.00 56.53 141 CYS A CA 1
ATOM 1095 C C . CYS A 1 141 ? -52.010 -15.767 87.279 1.00 56.53 141 CYS A C 1
ATOM 1097 O O . CYS A 1 141 ? -52.249 -16.969 87.167 1.00 56.53 141 CYS A O 1
ATOM 1099 N N . TYR A 1 142 ? -50.892 -15.329 87.867 1.00 56.41 142 TYR A N 1
ATOM 1100 C CA . TYR A 1 142 ? -50.114 -16.211 88.741 1.00 56.41 142 TYR A CA 1
ATOM 1101 C C . TYR A 1 142 ? -50.886 -16.436 90.047 1.00 56.41 142 TYR A C 1
ATOM 1103 O O . TYR A 1 142 ? -51.344 -15.485 90.689 1.00 56.41 142 TYR A O 1
ATOM 1111 N N . SER A 1 143 ? -51.026 -17.693 90.474 1.00 47.69 143 SER A N 1
ATOM 1112 C CA . SER A 1 143 ? -51.719 -18.049 91.717 1.00 47.69 143 SER A CA 1
ATOM 1113 C C . SER A 1 143 ? -50.870 -17.712 92.951 1.00 47.69 143 SER A C 1
ATOM 1115 O O . SER A 1 143 ? -50.301 -18.601 93.583 1.00 47.69 143 SER A O 1
ATOM 1117 N N . GLY A 1 144 ? -50.787 -16.424 93.296 1.00 56.25 144 GLY A N 1
ATOM 1118 C CA . GLY A 1 144 ? -50.139 -15.950 94.520 1.00 56.25 144 GLY A CA 1
ATOM 1119 C C . GLY A 1 144 ? -49.236 -14.727 94.356 1.00 56.25 144 GLY A C 1
ATOM 1120 O O . GLY A 1 144 ? -48.020 -14.850 94.404 1.00 56.25 144 GLY A O 1
ATOM 1121 N N . GLY A 1 145 ? -49.831 -13.532 94.319 1.00 54.78 145 GLY A N 1
ATOM 1122 C CA . GLY A 1 145 ? -49.257 -12.381 95.034 1.00 54.78 145 GLY A CA 1
ATOM 1123 C C . GLY A 1 145 ? -48.330 -11.404 94.300 1.00 54.78 145 GLY A C 1
ATOM 1124 O O . GLY A 1 145 ? -47.986 -10.402 94.922 1.00 54.78 145 GLY A O 1
ATOM 1125 N N . SER A 1 146 ? -47.983 -11.611 93.025 1.00 55.22 146 SER A N 1
ATOM 1126 C CA . SER A 1 146 ? -47.124 -10.679 92.269 1.00 55.22 146 SER A CA 1
ATOM 1127 C C . SER A 1 146 ? -47.706 -10.276 90.910 1.00 55.22 146 SER A C 1
ATOM 1129 O O . SER A 1 146 ? -48.089 -11.125 90.112 1.00 55.22 146 SER A O 1
ATOM 1131 N N . ILE A 1 147 ? -47.711 -8.966 90.650 1.00 58.56 147 ILE A N 1
ATOM 1132 C CA . ILE A 1 147 ? -47.693 -8.357 89.304 1.00 58.56 147 ILE A CA 1
ATOM 1133 C C . ILE A 1 147 ? -46.311 -8.623 88.665 1.00 58.56 147 ILE A C 1
ATOM 1135 O O . ILE A 1 147 ? -45.338 -8.751 89.406 1.00 58.56 147 ILE A O 1
ATOM 1139 N N . SER A 1 148 ? -46.127 -8.693 87.342 1.00 60.69 148 SER A N 1
ATOM 1140 C CA . SER A 1 148 ? -47.031 -8.478 86.187 1.00 60.69 148 SER A CA 1
ATOM 1141 C C . SER A 1 148 ? -46.383 -9.015 84.899 1.00 60.69 148 SER A C 1
ATOM 1143 O O . SER A 1 148 ? -45.180 -9.260 84.898 1.00 60.69 148 SER A O 1
ATOM 1145 N N . LEU A 1 149 ? -47.114 -9.014 83.777 1.00 77.00 149 LEU A N 1
ATOM 1146 C CA . LEU A 1 149 ? -46.499 -8.966 82.440 1.00 77.00 149 LEU A CA 1
ATOM 1147 C C . LEU A 1 149 ? -46.110 -7.508 82.105 1.00 77.00 149 LEU A C 1
ATOM 1149 O O . LEU A 1 149 ? -46.966 -6.630 82.278 1.00 77.00 149 LEU A O 1
ATOM 1153 N N . PRO A 1 150 ? -44.862 -7.214 81.699 1.00 82.69 150 PRO A N 1
ATOM 1154 C CA . PRO A 1 150 ? -44.417 -5.852 81.415 1.00 82.69 150 PRO A CA 1
ATOM 1155 C C . PRO A 1 150 ? -44.656 -5.442 79.952 1.00 82.69 150 PRO A C 1
ATOM 1157 O O . PRO A 1 150 ? -44.072 -6.007 79.037 1.00 82.69 150 PRO A O 1
ATOM 1160 N N . LEU A 1 151 ? -45.439 -4.381 79.730 1.00 90.81 151 LEU A N 1
ATOM 1161 C CA . LEU A 1 151 ? -45.405 -3.644 78.462 1.00 90.81 151 LEU A CA 1
ATOM 1162 C C . LEU A 1 151 ? -44.308 -2.580 78.540 1.00 90.81 151 LEU A C 1
ATOM 1164 O O . LEU A 1 151 ? -44.476 -1.578 79.242 1.00 90.81 151 LEU A O 1
ATOM 1168 N N . TYR A 1 152 ? -43.211 -2.771 77.820 1.00 93.81 152 TYR A N 1
ATOM 1169 C CA . TYR A 1 152 ? -42.145 -1.785 77.705 1.00 93.81 152 TYR A CA 1
ATOM 1170 C C . TYR A 1 152 ? -42.509 -0.656 76.737 1.00 93.81 152 TYR A C 1
ATOM 1172 O O . TYR A 1 152 ? -43.249 -0.838 75.770 1.00 93.81 152 TYR A O 1
ATOM 1180 N N . TYR A 1 153 ? -41.995 0.539 77.015 1.00 93.88 153 TYR A N 1
ATOM 1181 C CA . TYR A 1 153 ? -42.215 1.728 76.203 1.00 93.88 153 TYR A CA 1
ATOM 1182 C C . TYR A 1 153 ? -41.074 2.738 76.362 1.00 93.88 153 TYR A C 1
ATOM 1184 O O . TYR A 1 153 ? -40.374 2.765 77.381 1.00 93.88 153 TYR A O 1
ATOM 1192 N N . PHE A 1 154 ? -40.936 3.623 75.376 1.00 93.50 154 PHE A N 1
ATOM 1193 C CA . PHE A 1 154 ? -40.041 4.779 75.438 1.00 93.50 154 PHE A CA 1
ATOM 1194 C C . PHE A 1 154 ? -40.824 6.035 75.833 1.00 93.50 154 PHE A C 1
ATOM 1196 O O . PHE A 1 154 ? -41.892 6.298 75.272 1.00 93.50 154 PHE A O 1
ATOM 1203 N N . ASP A 1 155 ? -40.315 6.839 76.768 1.00 90.75 155 ASP A N 1
ATOM 1204 C CA . ASP A 1 155 ? -40.830 8.203 76.940 1.00 90.75 155 ASP A CA 1
ATOM 1205 C C . ASP A 1 155 ? -40.402 9.042 75.726 1.00 90.75 155 ASP A C 1
ATOM 1207 O O . ASP A 1 155 ? -39.283 8.912 75.225 1.00 90.75 155 ASP A O 1
ATOM 1211 N N . ARG A 1 156 ? -41.279 9.922 75.234 1.00 84.56 156 ARG A N 1
ATOM 1212 C CA . ARG A 1 156 ? -40.951 10.848 74.145 1.00 84.56 156 ARG A CA 1
ATOM 1213 C C . ARG A 1 156 ? -39.681 11.659 74.428 1.00 84.56 156 ARG A C 1
ATOM 1215 O O . ARG A 1 156 ? -38.946 11.915 73.478 1.00 84.56 156 ARG A O 1
ATOM 1222 N N . LEU A 1 157 ? -39.449 12.078 75.675 1.00 87.19 157 LEU A N 1
ATOM 1223 C CA . LEU A 1 157 ? -38.280 12.878 76.062 1.00 87.19 157 LEU A CA 1
ATOM 1224 C C . LEU A 1 157 ? -36.978 12.070 76.077 1.00 87.19 157 LEU A C 1
ATOM 1226 O O . LEU A 1 157 ? -35.929 12.628 75.773 1.00 87.19 157 LEU A O 1
ATOM 1230 N N . 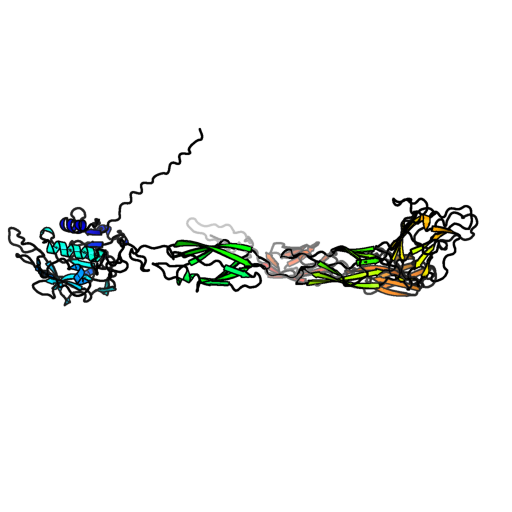ASP A 1 158 ? -37.072 10.774 76.375 1.00 88.62 158 ASP A N 1
ATOM 1231 C CA . ASP A 1 158 ? -35.933 9.860 76.476 1.00 88.62 158 ASP A CA 1
ATOM 1232 C C . ASP A 1 158 ? -35.678 9.104 75.152 1.00 88.62 158 ASP A C 1
ATOM 1234 O O . ASP A 1 158 ? -34.793 8.259 75.092 1.00 88.62 158 ASP A O 1
ATOM 1238 N N . SER A 1 159 ? -36.453 9.344 74.084 1.00 91.69 159 SER A N 1
ATOM 1239 C CA . SER A 1 159 ? -36.395 8.596 72.809 1.00 91.69 159 SER A CA 1
ATOM 1240 C C . SER A 1 159 ? -35.857 9.420 71.637 1.00 91.69 159 SER A C 1
ATOM 1242 O O . SER A 1 159 ? -36.039 10.637 71.584 1.00 91.69 159 SER A O 1
ATOM 1244 N N . ALA A 1 160 ? -35.246 8.762 70.646 1.00 91.12 160 ALA A N 1
ATOM 1245 C CA . ALA A 1 160 ? -34.775 9.444 69.443 1.00 91.12 160 ALA A CA 1
ATOM 1246 C C . ALA A 1 160 ? -35.937 10.146 68.705 1.00 91.12 160 ALA A C 1
ATOM 1248 O O . ALA A 1 160 ? -36.960 9.542 68.365 1.00 91.12 160 ALA A O 1
ATOM 1249 N N . LEU A 1 161 ? -35.773 11.449 68.441 1.00 87.31 161 LEU A N 1
ATOM 1250 C CA . LEU A 1 161 ? -36.815 12.305 67.849 1.00 87.31 161 LEU A CA 1
ATOM 1251 C C . LEU A 1 161 ? -37.224 11.888 66.427 1.00 87.31 161 LEU A C 1
ATOM 1253 O O . LEU A 1 161 ? -38.323 12.222 65.993 1.00 87.31 161 LEU A O 1
ATOM 1257 N N . SER A 1 162 ? -36.347 11.171 65.723 1.00 88.56 162 SER A N 1
ATOM 1258 C CA . SER A 1 162 ? -36.554 10.624 64.377 1.00 88.56 162 SER A CA 1
ATOM 1259 C C . SER A 1 162 ? -37.448 9.378 64.346 1.00 88.56 162 SER A C 1
ATOM 1261 O O . SER A 1 162 ? -37.961 9.032 63.283 1.00 88.56 162 SER A O 1
ATOM 1263 N N . LEU A 1 163 ? -37.648 8.707 65.489 1.00 90.44 163 LEU A N 1
ATOM 1264 C CA . LEU A 1 163 ? -38.501 7.525 65.575 1.00 90.44 163 LEU A CA 1
ATOM 1265 C C . LEU A 1 163 ? -39.967 7.913 65.395 1.00 90.44 163 LEU A C 1
ATOM 1267 O O . LEU A 1 163 ? -40.501 8.769 66.119 1.00 90.44 163 LEU A O 1
ATOM 1271 N N . LEU A 1 164 ? -40.621 7.233 64.456 1.00 91.06 164 LEU A N 1
ATOM 1272 C CA . LEU A 1 164 ? -42.053 7.346 64.224 1.00 91.06 164 LEU A CA 1
ATOM 1273 C C . LEU A 1 164 ? -42.787 6.439 65.216 1.00 91.06 164 LEU A C 1
ATOM 1275 O O . LEU A 1 164 ? -42.308 5.360 65.567 1.00 91.06 164 LEU A O 1
ATOM 1279 N N . VAL A 1 165 ? -43.944 6.888 65.700 1.00 90.38 165 VAL A N 1
ATOM 1280 C CA . VAL A 1 165 ? -44.715 6.156 66.714 1.00 90.38 165 VAL A CA 1
ATOM 1281 C C . VAL A 1 165 ? -45.820 5.368 66.030 1.00 90.38 165 VAL A C 1
ATOM 1283 O O . VAL A 1 165 ? -46.700 5.971 65.422 1.00 90.38 165 VAL A O 1
ATOM 1286 N N . VAL A 1 166 ? -45.792 4.046 66.182 1.00 90.81 166 VAL A N 1
ATOM 1287 C CA . VAL A 1 166 ? -46.848 3.149 65.698 1.00 90.81 166 VAL A CA 1
ATOM 1288 C C . VAL A 1 166 ? -47.940 3.046 66.764 1.00 90.81 166 VAL A C 1
ATOM 1290 O O . VAL A 1 166 ? -49.085 3.422 66.528 1.00 90.81 166 VAL A O 1
ATOM 1293 N N . SER A 1 167 ? -47.572 2.685 68.000 1.00 91.94 167 SER A N 1
ATOM 1294 C CA . SER A 1 167 ? -48.518 2.566 69.120 1.00 91.94 167 SER A CA 1
ATOM 1295 C C . SER A 1 167 ? -48.060 3.323 70.375 1.00 91.94 167 SER A C 1
ATOM 1297 O O . SER A 1 167 ? -46.863 3.486 70.632 1.00 91.94 167 SER A O 1
ATOM 1299 N N . SER A 1 168 ? -49.014 3.837 71.158 1.00 92.06 168 SER A N 1
ATOM 1300 C CA . SER A 1 168 ? -48.765 4.549 72.421 1.00 92.06 168 SER A CA 1
ATOM 1301 C C . SER A 1 168 ? -49.568 3.967 73.586 1.00 92.06 168 SER A C 1
ATOM 1303 O O . SER A 1 168 ? -50.600 3.331 73.391 1.00 92.06 168 SER A O 1
ATOM 1305 N N . THR A 1 169 ? -49.115 4.151 74.827 1.00 90.62 169 THR A N 1
ATOM 1306 C CA . THR A 1 169 ? -49.843 3.603 75.986 1.00 90.62 169 THR A CA 1
ATOM 1307 C C . THR A 1 169 ? -51.166 4.338 76.221 1.00 90.62 169 THR A C 1
ATOM 1309 O O . THR A 1 169 ? -51.234 5.562 76.123 1.00 90.62 169 THR A O 1
ATOM 1312 N N . THR A 1 170 ? -52.209 3.621 76.646 1.00 87.19 170 THR A N 1
ATOM 1313 C CA . THR A 1 170 ? -53.498 4.237 77.028 1.00 87.19 170 THR A CA 1
ATOM 1314 C C . THR A 1 170 ? -53.413 5.190 78.228 1.00 87.19 170 THR A C 1
ATOM 1316 O O . THR A 1 170 ? -54.288 6.037 78.390 1.00 87.19 170 THR A O 1
ATOM 1319 N N . GLN A 1 171 ? -52.367 5.094 79.058 1.00 83.19 171 GLN A N 1
ATOM 1320 C CA . GLN A 1 171 ? -52.160 5.991 80.205 1.00 83.19 171 GLN A CA 1
ATOM 1321 C C . GLN A 1 171 ? -51.565 7.350 79.800 1.00 83.19 171 GLN A C 1
ATOM 1323 O O . GLN A 1 171 ? -51.842 8.361 80.443 1.00 83.19 171 GLN A O 1
ATOM 1328 N N . ASN A 1 172 ? -50.741 7.375 78.749 1.00 84.06 172 ASN A N 1
ATOM 1329 C CA . ASN A 1 172 ? -50.108 8.574 78.209 1.00 84.06 172 ASN A CA 1
ATOM 1330 C C . ASN A 1 172 ? -49.711 8.337 76.743 1.00 84.06 172 ASN A C 1
ATOM 1332 O O . ASN A 1 172 ? -48.880 7.474 76.459 1.00 84.06 172 ASN A O 1
ATOM 1336 N N . GLN A 1 173 ? -50.239 9.151 75.827 1.00 80.50 173 GLN A N 1
ATOM 1337 C CA . GLN A 1 173 ? -49.956 9.055 74.388 1.00 80.50 173 GLN A CA 1
ATOM 1338 C C . GLN A 1 173 ? -48.508 9.423 74.013 1.00 80.50 173 GLN A C 1
ATOM 1340 O O . GLN A 1 173 ? -48.052 9.101 72.918 1.00 80.50 173 GLN A O 1
ATOM 1345 N N . TYR A 1 174 ? -47.754 10.070 74.910 1.00 84.88 174 TYR A N 1
ATOM 1346 C CA . TYR A 1 174 ? -46.319 10.309 74.709 1.00 84.88 174 TYR A CA 1
ATOM 1347 C C . TYR A 1 174 ? -45.441 9.091 75.024 1.00 84.88 174 TYR A C 1
ATOM 1349 O O . TYR A 1 174 ? -44.280 9.077 74.623 1.00 84.88 174 TYR A O 1
ATOM 1357 N N . ASN A 1 175 ? -45.983 8.075 75.700 1.00 90.69 175 ASN A N 1
ATOM 1358 C CA . ASN A 1 175 ? -45.287 6.824 75.977 1.00 90.69 175 ASN A CA 1
ATOM 1359 C C . ASN A 1 175 ? -45.431 5.908 74.756 1.00 90.69 175 ASN A C 1
ATOM 1361 O O . ASN A 1 175 ? -46.530 5.440 74.456 1.00 90.69 175 ASN A O 1
ATOM 1365 N N . ARG A 1 176 ? -44.330 5.668 74.050 1.00 90.94 176 ARG A N 1
ATOM 1366 C CA . ARG A 1 176 ? -44.264 4.977 72.759 1.00 90.94 176 ARG A CA 1
ATOM 1367 C C . ARG A 1 176 ? -44.074 3.472 72.986 1.00 90.94 176 ARG A C 1
ATOM 1369 O O . ARG A 1 176 ? -42.991 3.064 73.391 1.00 90.94 176 ARG A O 1
ATOM 1376 N N . ALA A 1 177 ? -45.117 2.668 72.777 1.00 91.62 177 ALA A N 1
ATOM 1377 C CA . ALA A 1 177 ? -45.104 1.217 73.026 1.00 91.62 177 ALA A CA 1
ATOM 1378 C C . ALA A 1 177 ? -44.608 0.405 71.811 1.00 91.62 177 ALA A C 1
ATOM 1380 O O . ALA A 1 177 ? -43.987 -0.645 71.973 1.00 91.62 177 ALA A O 1
ATOM 1381 N N . SER A 1 178 ? -44.822 0.928 70.601 1.00 92.75 178 SER A N 1
ATOM 1382 C CA . SER A 1 178 ? -44.208 0.427 69.367 1.00 92.75 178 SER A CA 1
ATOM 1383 C C . SER A 1 178 ? -43.725 1.607 68.527 1.00 92.75 178 SER A C 1
ATOM 1385 O O . SER A 1 178 ? -44.456 2.592 68.356 1.00 92.75 178 SER A O 1
ATOM 1387 N N . THR A 1 179 ? -42.503 1.532 68.004 1.00 92.44 179 THR A N 1
ATOM 1388 C CA . THR A 1 179 ? -41.892 2.594 67.187 1.00 92.44 179 THR A CA 1
ATOM 1389 C C . THR A 1 179 ? -41.145 2.019 66.001 1.00 92.44 179 THR A C 1
ATOM 1391 O O . THR A 1 179 ? -40.666 0.893 66.058 1.00 92.44 179 THR A O 1
ATOM 1394 N N . ILE A 1 180 ? -40.994 2.818 64.946 1.00 92.81 180 ILE A N 1
ATOM 1395 C CA . ILE A 1 180 ? -40.196 2.452 63.775 1.00 92.81 180 ILE A CA 1
ATOM 1396 C C . ILE A 1 180 ? -39.142 3.503 63.444 1.00 92.81 180 ILE A C 1
ATOM 1398 O O . ILE A 1 180 ? -39.260 4.680 63.802 1.00 92.81 180 ILE A O 1
ATOM 1402 N N . THR A 1 181 ? -38.127 3.064 62.707 1.00 92.56 181 THR A N 1
ATOM 1403 C CA . THR A 1 181 ? -37.090 3.912 62.120 1.00 92.56 181 THR A CA 1
ATOM 1404 C C . THR A 1 181 ? -36.955 3.650 60.620 1.00 92.56 181 THR A C 1
ATOM 1406 O O . THR A 1 181 ? -37.231 2.546 60.151 1.00 92.56 181 THR A O 1
ATOM 1409 N N . LEU A 1 182 ? -36.522 4.668 59.877 1.00 90.81 182 LEU A N 1
ATOM 1410 C CA . LEU A 1 182 ? -36.252 4.620 58.442 1.00 90.81 182 LEU A CA 1
ATOM 1411 C C . LEU A 1 182 ? -34.737 4.711 58.176 1.00 90.81 182 LEU A C 1
ATOM 1413 O O . LEU A 1 182 ? -34.013 5.307 58.986 1.00 90.81 182 LEU A O 1
ATOM 1417 N N . PRO A 1 183 ? -34.247 4.200 57.031 1.00 91.56 183 PRO A N 1
ATOM 1418 C CA . PRO A 1 183 ? -32.891 4.467 56.559 1.00 91.56 183 PRO A CA 1
ATOM 1419 C C . PRO A 1 183 ? -32.557 5.969 56.572 1.00 91.56 183 PRO A C 1
ATOM 1421 O O . PRO A 1 183 ? -33.343 6.807 56.139 1.00 91.56 183 PRO A O 1
ATOM 1424 N N . GLY A 1 184 ? -31.380 6.321 57.090 1.00 91.88 184 GLY A N 1
ATOM 1425 C CA . GLY A 1 184 ? -30.892 7.697 57.217 1.00 91.88 184 GLY A CA 1
ATOM 1426 C C . GLY A 1 184 ? -31.224 8.404 58.540 1.00 91.88 184 GLY A C 1
ATOM 1427 O O . GLY A 1 184 ? -30.593 9.423 58.838 1.00 91.88 184 GLY A O 1
ATOM 1428 N N . ASN A 1 185 ? -32.146 7.878 59.358 1.00 93.06 185 ASN A N 1
ATOM 1429 C CA . ASN A 1 185 ? -32.544 8.492 60.632 1.00 93.06 185 ASN A CA 1
ATOM 1430 C C . ASN A 1 185 ? -31.393 8.573 61.654 1.00 93.06 185 ASN A C 1
ATOM 1432 O O . ASN A 1 185 ? -30.650 7.613 61.852 1.00 93.06 185 ASN A O 1
ATOM 1436 N N . ASN A 1 186 ? -31.299 9.699 62.373 1.00 93.94 186 ASN A N 1
ATOM 1437 C CA . ASN A 1 186 ? -30.341 9.899 63.471 1.00 93.94 186 ASN A CA 1
ATOM 1438 C C . ASN A 1 186 ? -30.883 9.348 64.803 1.00 93.94 186 ASN A C 1
ATOM 1440 O O . ASN A 1 186 ? -32.044 9.593 65.132 1.00 93.94 186 ASN A O 1
ATOM 1444 N N . LEU A 1 187 ? -30.033 8.681 65.585 1.00 93.31 187 LEU A N 1
ATOM 1445 C CA . LEU A 1 187 ? -30.329 8.085 66.896 1.00 93.31 187 LEU A CA 1
ATOM 1446 C C . LEU A 1 187 ? -29.626 8.860 68.035 1.00 93.31 187 LEU A C 1
ATOM 1448 O O . LEU A 1 187 ? -28.742 9.678 67.772 1.00 93.31 187 LEU A O 1
ATOM 1452 N N . LEU A 1 188 ? -30.017 8.643 69.301 1.00 89.69 188 LEU A N 1
ATOM 1453 C CA . LEU A 1 188 ? -29.600 9.501 70.433 1.00 89.69 188 LEU A CA 1
ATOM 1454 C C . LEU A 1 188 ? -28.092 9.481 70.707 1.00 89.69 188 LEU A C 1
ATOM 1456 O O . LEU A 1 188 ? -27.476 10.525 70.905 1.00 89.69 188 LEU A O 1
ATOM 1460 N N . ASN A 1 189 ? -27.475 8.304 70.631 1.00 85.44 189 ASN A N 1
ATOM 1461 C CA . ASN A 1 189 ? -26.038 8.104 70.841 1.00 85.44 189 ASN A CA 1
ATOM 1462 C C . ASN A 1 189 ? -25.167 8.496 69.623 1.00 85.44 189 ASN A C 1
ATOM 1464 O O . ASN A 1 189 ? -24.025 8.053 69.504 1.00 85.44 189 ASN A O 1
ATOM 1468 N N . GLY A 1 190 ? -25.702 9.295 68.691 1.00 84.31 190 GLY A N 1
ATOM 1469 C CA . GLY A 1 190 ? -25.007 9.749 67.482 1.00 84.31 190 GLY A CA 1
ATOM 1470 C C . GLY A 1 190 ? -24.900 8.705 66.365 1.00 84.31 190 GLY A C 1
ATOM 1471 O O . GLY A 1 190 ? -24.347 9.010 65.307 1.00 84.31 190 GLY A O 1
ATOM 1472 N N . LYS A 1 191 ? -25.431 7.489 66.560 1.00 88.44 191 LYS A N 1
ATOM 1473 C CA . LYS A 1 191 ? -25.569 6.483 65.496 1.00 88.44 191 LYS A CA 1
ATOM 1474 C C . LYS A 1 191 ? -26.630 6.913 64.472 1.00 88.44 191 LYS A C 1
ATOM 1476 O O . LYS A 1 191 ? -27.455 7.794 64.725 1.00 88.44 191 LYS A O 1
ATOM 1481 N N . LYS A 1 192 ? -26.635 6.247 63.318 1.00 92.31 192 LYS A N 1
ATOM 1482 C CA . LYS A 1 192 ? -27.717 6.314 62.328 1.00 92.31 192 LYS A CA 1
ATOM 1483 C C . LYS A 1 192 ? -28.330 4.938 62.122 1.00 92.31 192 LYS A C 1
ATOM 1485 O O . LYS A 1 192 ? -27.622 3.944 62.272 1.00 92.31 192 LYS A O 1
ATOM 1490 N N . SER A 1 193 ? -29.601 4.905 61.731 1.00 93.56 193 SER A N 1
ATOM 1491 C CA . SER A 1 193 ? -30.178 3.735 61.070 1.00 93.56 193 SER A CA 1
ATOM 1492 C C . SER A 1 193 ? -29.829 3.766 59.585 1.00 93.56 193 SER A C 1
ATOM 1494 O O . SER A 1 193 ? -29.978 4.801 58.938 1.00 93.56 193 SER A O 1
ATOM 1496 N N . TYR A 1 194 ? -29.379 2.643 59.041 1.00 94.38 194 TYR A N 1
ATOM 1497 C CA . TYR A 1 194 ? -29.164 2.410 57.610 1.00 94.38 194 TYR A CA 1
ATOM 1498 C C . TYR A 1 194 ? -30.253 1.517 57.003 1.00 94.38 194 TYR A C 1
ATOM 1500 O O . TYR A 1 194 ? -30.398 1.487 55.787 1.00 94.38 194 TYR A O 1
ATOM 1508 N N . ALA A 1 195 ? -31.055 0.860 57.844 1.00 92.94 195 ALA A N 1
ATOM 1509 C CA . ALA A 1 195 ? -32.184 0.026 57.452 1.00 92.94 195 ALA A CA 1
ATOM 1510 C C . ALA A 1 195 ? -33.493 0.479 58.126 1.00 92.94 195 ALA A C 1
ATOM 1512 O O . ALA A 1 195 ? -33.499 1.358 59.000 1.00 92.94 195 ALA A O 1
ATOM 1513 N N . ARG A 1 196 ? -34.605 -0.143 57.713 1.00 93.12 196 ARG A N 1
ATOM 1514 C CA . ARG A 1 196 ? -35.878 -0.111 58.445 1.00 93.12 196 ARG A CA 1
ATOM 1515 C C . ARG A 1 196 ? -35.732 -0.854 59.773 1.00 93.12 196 ARG A C 1
ATOM 1517 O O . ARG A 1 196 ? -34.964 -1.804 59.881 1.00 93.12 196 ARG A O 1
ATOM 1524 N N . GLY A 1 197 ? -36.504 -0.472 60.777 1.00 94.38 197 GLY A N 1
ATOM 1525 C CA . GLY A 1 197 ? -36.618 -1.280 61.988 1.00 94.38 197 GLY A CA 1
ATOM 1526 C C . GLY A 1 197 ? -37.901 -0.994 62.744 1.00 94.38 197 GLY A C 1
ATOM 1527 O O . GLY A 1 197 ? -38.418 0.120 62.652 1.00 94.38 197 GLY A O 1
ATOM 1528 N N . CYS A 1 198 ? -38.376 -1.974 63.509 1.00 95.19 198 CYS A N 1
ATOM 1529 C CA . CYS A 1 198 ? -39.504 -1.851 64.426 1.00 95.19 198 CYS A CA 1
ATOM 1530 C C . CYS A 1 198 ? -39.092 -2.297 65.830 1.00 95.19 198 CYS A C 1
ATOM 1532 O O . CYS A 1 198 ? -38.569 -3.392 66.005 1.00 95.19 198 CYS A O 1
ATOM 1534 N N . PHE A 1 199 ? -39.369 -1.470 66.835 1.00 95.62 199 PHE A N 1
ATOM 1535 C CA . PHE A 1 199 ? -39.376 -1.875 68.234 1.00 95.62 199 PHE A CA 1
ATOM 1536 C C . PHE A 1 199 ? -40.799 -2.249 68.657 1.00 95.62 199 PHE A C 1
ATOM 1538 O O . PHE A 1 199 ? -41.730 -1.456 68.484 1.00 95.62 199 PHE A O 1
ATOM 1545 N N . PHE A 1 200 ? -40.950 -3.426 69.261 1.00 95.00 200 PHE A N 1
ATOM 1546 C CA . PHE A 1 200 ? -42.213 -3.954 69.765 1.00 95.00 200 PHE A CA 1
ATOM 1547 C C . PHE A 1 200 ? -42.081 -4.266 71.262 1.00 95.00 200 PHE A C 1
ATOM 1549 O O . PHE A 1 200 ? -41.545 -5.298 71.652 1.00 95.00 200 PHE A O 1
ATOM 1556 N N . GLY A 1 201 ? -42.561 -3.359 72.118 1.00 91.56 201 GLY A N 1
ATOM 1557 C CA . GLY A 1 201 ? -42.306 -3.413 73.562 1.00 91.56 201 GLY A CA 1
ATOM 1558 C C . GLY A 1 201 ? -43.124 -4.425 74.371 1.00 91.56 201 GLY A C 1
ATOM 1559 O O . GLY A 1 201 ? -43.025 -4.425 75.596 1.00 91.56 201 GLY A O 1
ATOM 1560 N N . ALA A 1 202 ? -43.959 -5.259 73.749 1.00 90.69 202 ALA A N 1
ATOM 1561 C CA . ALA A 1 202 ? -44.748 -6.260 74.465 1.00 90.69 202 ALA A CA 1
ATOM 1562 C C . ALA A 1 202 ? -44.026 -7.614 74.478 1.00 90.69 202 ALA A C 1
ATOM 1564 O O . ALA A 1 202 ? -44.088 -8.361 73.508 1.00 90.69 202 ALA A O 1
ATOM 1565 N N . THR A 1 203 ? -43.371 -7.944 75.589 1.00 82.31 203 THR A N 1
ATOM 1566 C CA . THR A 1 203 ? -42.719 -9.247 75.823 1.00 82.31 203 THR A CA 1
ATOM 1567 C C . THR A 1 203 ? -43.742 -10.328 76.224 1.00 82.31 203 THR A C 1
ATOM 1569 O O . THR A 1 203 ? -44.945 -10.097 76.106 1.00 82.31 203 THR A O 1
ATOM 1572 N N . GLU A 1 204 ? -43.327 -11.503 76.716 1.00 86.50 204 GLU A N 1
ATOM 1573 C CA . GLU A 1 204 ? -44.233 -12.512 77.320 1.00 86.50 204 GLU A CA 1
ATOM 1574 C C . GLU A 1 204 ? -45.374 -12.996 76.390 1.00 86.50 204 GLU A C 1
ATOM 1576 O O . GLU A 1 204 ? -46.572 -12.933 76.703 1.00 86.50 204 GLU A O 1
ATOM 1581 N N . SER A 1 205 ? -44.989 -13.513 75.223 1.00 89.94 205 SER A N 1
ATOM 1582 C CA . SER A 1 205 ? -45.874 -13.838 74.093 1.00 89.94 205 SER A CA 1
ATOM 1583 C C . SER A 1 205 ? -47.024 -14.812 74.357 1.00 89.94 205 SER A C 1
ATOM 1585 O O . SER A 1 205 ? -48.030 -14.795 73.646 1.00 89.94 205 SER A O 1
ATOM 1587 N N . VAL A 1 206 ? -46.919 -15.636 75.404 1.00 87.88 206 VAL A N 1
ATOM 1588 C CA . VAL A 1 206 ? -47.945 -16.608 75.828 1.00 87.88 206 VAL A CA 1
ATOM 1589 C C . VAL A 1 206 ? -49.299 -15.937 76.096 1.00 87.88 206 VAL A C 1
ATOM 1591 O O . VAL A 1 206 ? -50.342 -16.583 76.002 1.00 87.88 206 VAL A O 1
ATOM 1594 N N . TYR A 1 207 ? -49.293 -14.639 76.408 1.00 88.69 207 TYR A N 1
ATOM 1595 C CA . TYR A 1 207 ? -50.486 -13.863 76.740 1.00 88.69 207 TYR A CA 1
ATOM 1596 C C . TYR A 1 207 ? -50.891 -12.851 75.663 1.00 88.69 207 TYR A C 1
ATOM 1598 O O . TYR A 1 207 ? -51.874 -12.130 75.881 1.00 88.69 207 TYR A O 1
ATOM 1606 N N . TRP A 1 208 ? -50.173 -12.792 74.533 1.00 91.81 208 TRP A N 1
ATOM 1607 C CA . TRP A 1 208 ? -50.516 -11.927 73.405 1.00 91.81 208 TRP A CA 1
ATOM 1608 C C . TRP A 1 208 ? -51.908 -12.255 72.860 1.00 91.81 208 TRP A C 1
ATOM 1610 O O . TRP A 1 208 ? -52.276 -13.408 72.613 1.00 91.81 208 TRP A O 1
ATOM 1620 N N . THR A 1 209 ? -52.674 -11.197 72.647 1.00 93.00 209 THR A N 1
ATOM 1621 C CA . THR A 1 209 ? -53.927 -11.203 71.888 1.00 93.00 209 THR A CA 1
ATOM 1622 C C . THR A 1 209 ? -53.658 -11.394 70.395 1.00 93.00 209 THR A C 1
ATOM 1624 O O . THR A 1 209 ? -52.514 -11.366 69.941 1.00 93.00 209 THR A O 1
ATOM 1627 N N . ASP A 1 210 ? -54.717 -11.539 69.603 1.00 92.50 210 ASP A N 1
ATOM 1628 C CA . ASP A 1 210 ? -54.575 -11.569 68.147 1.00 92.50 210 ASP A CA 1
ATOM 1629 C C . ASP A 1 210 ? -54.244 -10.172 67.574 1.00 92.50 210 ASP A C 1
ATOM 1631 O O . ASP A 1 210 ? -53.438 -10.087 66.650 1.00 92.50 210 ASP A O 1
ATOM 1635 N N . ASP A 1 211 ? -54.718 -9.075 68.195 1.00 92.44 211 ASP A N 1
ATOM 1636 C CA . ASP A 1 211 ? -54.289 -7.698 67.862 1.00 92.44 211 ASP A CA 1
ATOM 1637 C C . ASP A 1 211 ? -52.755 -7.540 67.999 1.00 92.44 211 ASP A C 1
ATOM 1639 O O . ASP A 1 211 ? -52.104 -6.959 67.134 1.00 92.44 211 ASP A O 1
ATOM 1643 N N . ALA A 1 212 ? -52.162 -8.073 69.079 1.00 92.44 212 ALA A N 1
ATOM 1644 C CA . ALA A 1 212 ? -50.719 -7.997 69.329 1.00 92.44 212 ALA A CA 1
ATOM 1645 C C . ALA A 1 212 ? -49.905 -8.810 68.318 1.00 92.44 212 ALA A C 1
ATOM 1647 O O . ALA A 1 212 ? -48.873 -8.341 67.845 1.00 92.44 212 ALA A O 1
ATOM 1648 N N . LYS A 1 213 ? -50.379 -10.015 67.974 1.00 94.50 213 LYS A N 1
ATOM 1649 C CA . LYS A 1 213 ? -49.753 -10.864 66.951 1.00 94.50 213 LYS A CA 1
ATOM 1650 C C . LYS A 1 213 ? -49.799 -10.199 65.580 1.00 94.50 213 LYS A C 1
ATOM 1652 O O . LYS A 1 213 ? -48.790 -10.211 64.893 1.00 94.50 213 LYS A O 1
ATOM 1657 N N . THR A 1 214 ? -50.931 -9.597 65.217 1.00 91.88 214 THR A N 1
ATOM 1658 C CA . THR A 1 214 ? -51.095 -8.882 63.941 1.00 91.88 214 THR A CA 1
ATOM 1659 C C . THR A 1 214 ? -50.134 -7.696 63.871 1.00 91.88 214 THR A C 1
ATOM 1661 O O . THR A 1 214 ? -49.305 -7.652 62.974 1.00 91.88 214 THR A O 1
ATOM 1664 N N . LEU A 1 215 ? -50.107 -6.827 64.891 1.00 92.00 215 LEU A N 1
ATOM 1665 C CA . LEU A 1 215 ? -49.183 -5.684 64.944 1.00 92.00 215 LEU A CA 1
ATOM 1666 C C . LEU A 1 215 ? -47.696 -6.093 64.881 1.00 92.00 215 LEU A C 1
ATOM 1668 O O . LEU A 1 215 ? -46.886 -5.412 64.257 1.00 92.00 215 LEU A O 1
ATOM 1672 N N . LEU A 1 216 ? -47.321 -7.196 65.533 1.00 93.69 216 LEU A N 1
ATOM 1673 C CA . LEU A 1 216 ? -45.971 -7.759 65.449 1.00 93.69 216 LEU A CA 1
ATOM 1674 C C . LEU A 1 216 ? -45.650 -8.252 64.029 1.00 93.69 216 LEU A C 1
ATOM 1676 O O . LEU A 1 216 ? -44.544 -8.031 63.538 1.00 93.69 216 LEU A O 1
ATOM 1680 N N . ALA A 1 217 ? -46.611 -8.917 63.390 1.00 92.12 217 ALA A N 1
ATOM 1681 C CA . ALA A 1 217 ? -46.485 -9.462 62.047 1.00 92.12 217 ALA A CA 1
ATOM 1682 C C . ALA A 1 217 ? -46.372 -8.347 60.996 1.00 92.12 217 ALA A C 1
ATOM 1684 O O . ALA A 1 217 ? -45.483 -8.391 60.156 1.00 92.12 217 ALA A O 1
ATOM 1685 N N . ASP A 1 218 ? -47.189 -7.300 61.106 1.00 89.75 218 ASP A N 1
ATOM 1686 C CA . ASP A 1 218 ? -47.142 -6.123 60.232 1.00 89.75 218 ASP A CA 1
ATOM 1687 C C . ASP A 1 218 ? -45.825 -5.344 60.417 1.00 89.75 218 ASP A C 1
ATOM 1689 O O . ASP A 1 218 ? -45.247 -4.834 59.457 1.00 89.75 218 ASP A O 1
ATOM 1693 N N . CYS A 1 219 ? -45.280 -5.321 61.642 1.00 91.25 219 CYS A N 1
ATOM 1694 C CA . CYS A 1 219 ? -43.917 -4.852 61.897 1.00 91.25 219 CYS A CA 1
ATOM 1695 C C . CYS A 1 219 ? -42.840 -5.723 61.231 1.00 91.25 219 CYS A C 1
ATOM 1697 O O . CYS A 1 219 ? -41.841 -5.175 60.769 1.00 91.25 219 CYS A O 1
ATOM 1699 N N . ALA A 1 220 ? -43.001 -7.048 61.182 1.00 92.12 220 ALA A N 1
ATOM 1700 C CA . ALA A 1 220 ? -42.059 -7.937 60.501 1.00 92.12 220 ALA A CA 1
ATOM 1701 C C . ALA A 1 220 ? -42.087 -7.719 58.979 1.00 92.12 220 ALA A C 1
ATOM 1703 O O . ALA A 1 220 ? -41.037 -7.472 58.381 1.00 92.12 220 ALA A O 1
ATOM 1704 N N . ASP A 1 221 ? -43.281 -7.725 58.381 1.00 88.69 221 ASP A N 1
ATOM 1705 C CA . ASP A 1 221 ? -43.493 -7.535 56.942 1.00 88.69 221 ASP A CA 1
ATOM 1706 C C . ASP A 1 221 ? -42.986 -6.170 56.473 1.00 88.69 221 ASP A C 1
ATOM 1708 O O . ASP A 1 221 ? -42.223 -6.088 55.512 1.00 88.69 221 ASP A O 1
ATOM 1712 N N . TRP A 1 222 ? -43.339 -5.089 57.178 1.00 88.81 222 TRP A N 1
ATOM 1713 C CA . TRP A 1 222 ? -42.913 -3.743 56.794 1.00 88.81 222 TRP A CA 1
ATOM 1714 C C . TRP A 1 222 ? -41.401 -3.539 56.918 1.00 88.81 222 TRP A C 1
ATOM 1716 O O . TRP A 1 222 ? -40.793 -2.832 56.113 1.00 88.81 222 TRP A O 1
ATOM 1726 N N . VAL A 1 223 ? -40.762 -4.149 57.922 1.00 91.44 223 VAL A N 1
ATOM 1727 C CA . VAL A 1 223 ? -39.302 -4.089 58.045 1.00 91.44 223 VAL A CA 1
ATOM 1728 C C . VAL A 1 223 ? -38.641 -4.873 56.906 1.00 91.44 223 VAL A C 1
ATOM 1730 O O . VAL A 1 223 ? -37.721 -4.338 56.280 1.00 91.44 223 VAL A O 1
ATOM 1733 N N . ALA A 1 224 ? -39.128 -6.080 56.604 1.00 89.44 224 ALA A N 1
ATOM 1734 C CA . ALA A 1 224 ? -38.587 -6.951 55.562 1.00 89.44 224 ALA A CA 1
ATOM 1735 C C . ALA A 1 224 ? -38.794 -6.393 54.142 1.00 89.44 224 ALA A C 1
ATOM 1737 O O . ALA A 1 224 ? -37.814 -6.199 53.427 1.00 89.44 224 ALA A O 1
ATOM 1738 N N . TYR A 1 225 ? -40.035 -6.070 53.766 1.00 85.62 225 TYR A N 1
ATOM 1739 C CA . TYR A 1 225 ? -40.444 -5.754 52.390 1.00 85.62 225 TYR A CA 1
ATOM 1740 C C . TYR A 1 225 ? -40.743 -4.265 52.195 1.00 85.62 225 TYR A C 1
ATOM 1742 O O . TYR A 1 225 ? -40.067 -3.606 51.404 1.00 85.62 225 TYR A O 1
ATOM 1750 N N . GLY A 1 226 ? -41.619 -3.677 53.013 1.00 84.75 226 GLY A N 1
ATOM 1751 C CA . GLY A 1 226 ? -41.849 -2.231 53.023 1.00 84.75 226 GLY A CA 1
ATOM 1752 C C . GLY A 1 226 ? -43.311 -1.833 53.103 1.00 84.75 226 GLY A C 1
ATOM 1753 O O . GLY A 1 226 ? -44.110 -2.470 53.789 1.00 84.75 226 GLY A O 1
ATOM 1754 N N . ALA A 1 227 ? -43.645 -0.730 52.437 1.00 78.44 227 ALA A N 1
ATOM 1755 C CA . ALA A 1 227 ? -45.030 -0.402 52.154 1.00 78.44 227 ALA A CA 1
ATOM 1756 C C . ALA A 1 227 ? -45.456 -1.079 50.846 1.00 78.44 227 ALA A C 1
ATOM 1758 O O . ALA A 1 227 ? -44.670 -1.176 49.912 1.00 78.44 227 ALA A O 1
ATOM 1759 N N . ASP A 1 228 ? -46.691 -1.548 50.866 1.00 76.62 228 ASP A N 1
ATOM 1760 C CA . ASP A 1 228 ? -47.590 -1.694 49.725 1.00 76.62 228 ASP A CA 1
ATOM 1761 C C . ASP A 1 228 ? -48.530 -0.474 49.843 1.00 76.62 228 ASP A C 1
ATOM 1763 O O . ASP A 1 228 ? -49.223 -0.347 50.872 1.00 76.62 228 ASP A O 1
ATOM 1767 N N . LYS A 1 229 ? -48.438 0.492 48.920 1.00 80.31 229 LYS A N 1
ATOM 1768 C CA . LYS A 1 229 ? -49.104 1.807 48.994 1.00 80.31 229 LYS A CA 1
ATOM 1769 C C . LYS A 1 229 ? -50.427 1.855 48.234 1.00 80.31 229 LYS A C 1
ATOM 1771 O O . LYS A 1 229 ? -51.342 2.531 48.715 1.00 80.31 229 LYS A O 1
ATOM 1776 N N . ASP A 1 230 ? -50.525 1.208 47.077 1.00 80.88 230 ASP A N 1
ATOM 1777 C CA . ASP A 1 230 ? -51.739 1.179 46.247 1.00 80.88 230 ASP A CA 1
ATOM 1778 C C . ASP A 1 230 ? -52.624 -0.059 46.484 1.00 80.88 230 ASP A C 1
ATOM 1780 O O . ASP A 1 230 ? -53.811 -0.036 46.137 1.00 80.88 230 ASP A O 1
ATOM 1784 N N . ASN A 1 231 ? -52.120 -1.027 47.255 1.00 79.31 231 ASN A N 1
ATOM 1785 C CA . ASN A 1 231 ? -52.834 -2.180 47.791 1.00 79.31 231 ASN A CA 1
ATOM 1786 C C . ASN A 1 231 ? -53.138 -3.267 46.743 1.00 79.31 231 ASN A C 1
ATOM 1788 O O . ASN A 1 231 ? -54.196 -3.910 46.809 1.00 79.31 231 ASN A O 1
ATOM 1792 N N . ASP A 1 232 ? -52.218 -3.488 45.803 1.00 80.75 232 ASP A N 1
ATOM 1793 C CA . ASP A 1 232 ? -52.278 -4.563 44.806 1.00 80.75 232 ASP A CA 1
ATOM 1794 C C . ASP A 1 232 ? -51.755 -5.927 45.328 1.00 80.75 232 ASP A C 1
ATOM 1796 O O . ASP A 1 232 ? -52.199 -6.986 44.869 1.00 80.75 232 ASP A O 1
ATOM 1800 N N . GLY A 1 233 ? -50.916 -5.907 46.371 1.00 78.88 233 GLY A N 1
ATOM 1801 C CA . GLY A 1 233 ? -50.297 -7.074 47.005 1.00 78.88 233 GLY A CA 1
ATOM 1802 C C . GLY A 1 233 ? -48.784 -7.212 46.792 1.00 78.88 233 GLY A C 1
ATOM 1803 O O . GLY A 1 233 ? -48.205 -8.171 47.313 1.00 78.88 233 GLY A O 1
ATOM 1804 N N . TYR A 1 234 ? -48.151 -6.282 46.078 1.00 81.62 234 TYR A N 1
ATOM 1805 C CA . TYR A 1 234 ? -46.706 -6.143 45.935 1.00 81.62 234 TYR A CA 1
ATOM 1806 C C . TYR A 1 234 ? -46.182 -5.003 46.820 1.00 81.62 234 TYR A C 1
ATOM 1808 O O . TYR A 1 234 ? -46.923 -4.162 47.317 1.00 81.62 234 TYR A O 1
ATOM 1816 N N . TYR A 1 235 ? -44.882 -5.023 47.114 1.00 80.56 235 TYR A N 1
ATOM 1817 C CA . TYR A 1 235 ? -44.238 -4.026 47.975 1.00 80.56 235 TYR A CA 1
ATOM 1818 C C . TYR A 1 235 ? -43.242 -3.192 47.167 1.00 80.56 235 TYR A C 1
ATOM 1820 O O . TYR A 1 235 ? -42.634 -3.720 46.243 1.00 80.56 235 TYR A O 1
ATOM 1828 N N . GLU A 1 236 ? -42.927 -1.978 47.636 1.00 76.81 236 GLU A N 1
ATOM 1829 C CA . GLU A 1 236 ? -41.918 -1.015 47.119 1.00 76.81 236 GLU A CA 1
ATOM 1830 C C . GLU A 1 236 ? -40.533 -1.588 46.708 1.00 76.81 236 GLU A C 1
ATOM 1832 O O . GLU A 1 236 ? -39.699 -0.884 46.145 1.00 76.81 236 GLU A O 1
ATOM 1837 N N . THR A 1 237 ? -40.224 -2.836 47.070 1.00 74.75 237 THR A N 1
ATOM 1838 C CA . THR A 1 237 ? -38.958 -3.528 46.748 1.00 74.75 237 THR A CA 1
ATOM 1839 C C . THR A 1 237 ? -39.062 -4.552 45.617 1.00 74.75 237 THR A C 1
ATOM 1841 O O . THR A 1 237 ? -38.031 -5.035 45.153 1.00 74.75 237 THR A O 1
ATOM 1844 N N . GLU A 1 238 ? -40.280 -4.890 45.205 1.00 78.25 238 GLU A N 1
ATOM 1845 C CA . GLU A 1 238 ? -40.605 -5.854 44.150 1.00 78.25 238 GLU A CA 1
ATOM 1846 C C . GLU A 1 238 ? -41.394 -5.168 43.026 1.00 78.25 238 GLU A C 1
ATOM 1848 O O . GLU A 1 238 ? -41.202 -5.503 41.865 1.00 78.25 238 GLU A O 1
ATOM 1853 N N . ASP A 1 239 ? -42.212 -4.173 43.366 1.00 82.75 239 ASP A N 1
ATOM 1854 C CA . ASP A 1 239 ? -42.976 -3.344 42.440 1.00 82.75 239 ASP A CA 1
ATOM 1855 C C . ASP A 1 239 ? -42.149 -2.167 41.879 1.00 82.75 239 ASP A C 1
ATOM 1857 O O . ASP A 1 239 ? -41.507 -1.417 42.625 1.00 82.75 239 ASP A O 1
ATOM 1861 N N . CYS A 1 240 ? -42.174 -2.000 40.552 1.00 82.88 240 CYS A N 1
ATOM 1862 C CA . CYS A 1 240 ? -41.520 -0.907 39.844 1.00 82.88 240 CYS A CA 1
ATOM 1863 C C . CYS A 1 240 ? -42.297 0.429 39.900 1.00 82.88 240 CYS A C 1
ATOM 1865 O O . CYS A 1 240 ? -41.681 1.485 39.709 1.00 82.88 240 CYS A O 1
ATOM 1867 N N . ASN A 1 241 ? -43.592 0.431 40.247 1.00 84.62 241 ASN A N 1
ATOM 1868 C CA . ASN A 1 241 ? -44.381 1.635 40.515 1.00 84.62 241 ASN A CA 1
ATOM 1869 C C . ASN A 1 241 ? -45.473 1.440 41.595 1.00 84.62 241 ASN A C 1
ATOM 1871 O O . ASN A 1 241 ? -46.658 1.577 41.301 1.00 84.62 241 ASN A O 1
ATOM 1875 N N . ASP A 1 242 ? -45.033 1.325 42.857 1.00 81.00 242 ASP A N 1
ATOM 1876 C CA . ASP A 1 242 ? -45.828 1.289 44.113 1.00 81.00 242 ASP A CA 1
ATOM 1877 C C . ASP A 1 242 ? -46.574 2.616 44.401 1.00 81.00 242 ASP A C 1
ATOM 1879 O O . ASP A 1 242 ? -46.322 3.326 45.388 1.00 81.00 242 ASP A O 1
ATOM 1883 N N . ASN A 1 243 ? -47.417 2.996 43.437 1.00 85.12 243 ASN A N 1
ATOM 1884 C CA . ASN A 1 243 ? -48.437 4.045 43.385 1.00 85.12 243 ASN A CA 1
ATOM 1885 C C . ASN A 1 243 ? -49.502 3.776 42.281 1.00 85.12 243 ASN A C 1
ATOM 1887 O O . ASN A 1 243 ? -50.486 4.526 42.234 1.00 85.12 243 ASN A O 1
ATOM 1891 N N . ASP A 1 244 ? -49.297 2.815 41.367 1.00 85.00 244 ASP A N 1
ATOM 1892 C CA . ASP A 1 244 ? -50.234 2.421 40.308 1.00 85.00 244 ASP A CA 1
ATOM 1893 C C . ASP A 1 244 ? -50.451 0.889 40.296 1.00 85.00 244 ASP A C 1
ATOM 1895 O O . ASP A 1 244 ? -49.636 0.163 39.729 1.00 85.00 244 ASP A O 1
ATOM 1899 N N . PRO A 1 245 ? -51.600 0.386 40.796 1.00 87.12 245 PRO A N 1
ATOM 1900 C CA . PRO A 1 245 ? -51.864 -1.044 41.004 1.00 87.12 245 PRO A CA 1
ATOM 1901 C C . PRO A 1 245 ? -52.152 -1.816 39.697 1.00 87.12 245 PRO A C 1
ATOM 1903 O O . PRO A 1 245 ? -52.850 -2.834 39.698 1.00 87.12 245 PRO A O 1
ATOM 1906 N N . SER A 1 246 ? -51.728 -1.273 38.554 1.00 86.75 246 SER A N 1
ATOM 1907 C CA . SER A 1 246 ? -51.746 -1.921 37.241 1.00 86.75 246 SER A CA 1
ATOM 1908 C C . SER A 1 246 ? -50.349 -2.248 36.704 1.00 86.75 246 SER A C 1
ATOM 1910 O O . SER A 1 246 ? -50.256 -2.955 35.703 1.00 86.75 246 SER A O 1
ATOM 1912 N N . ILE A 1 247 ? -49.299 -1.775 37.382 1.00 88.25 247 ILE A N 1
ATOM 1913 C CA . ILE A 1 247 ? -47.890 -2.011 37.066 1.00 88.25 247 ILE A CA 1
ATOM 1914 C C . ILE A 1 247 ? -47.311 -2.801 38.240 1.00 88.25 247 ILE A C 1
ATOM 1916 O O . ILE A 1 247 ? -47.251 -2.270 39.337 1.00 88.25 247 ILE A O 1
ATOM 1920 N N . HIS A 1 248 ? -46.964 -4.073 38.036 1.00 87.25 248 HIS A N 1
ATOM 1921 C CA . HIS A 1 248 ? -46.441 -4.964 39.077 1.00 87.25 248 HIS A CA 1
ATOM 1922 C C . HIS A 1 248 ? -45.859 -6.262 38.467 1.00 87.25 248 HIS A C 1
ATOM 1924 O O . HIS A 1 248 ? -46.314 -6.666 37.399 1.00 87.25 248 HIS A O 1
ATOM 1930 N N . PRO A 1 249 ? -44.985 -7.028 39.166 1.00 87.31 249 PRO A N 1
ATOM 1931 C CA . PRO A 1 249 ? -44.266 -8.231 38.675 1.00 87.31 249 PRO A CA 1
ATOM 1932 C C . PRO A 1 249 ? -45.041 -9.415 38.051 1.00 87.31 249 PRO A C 1
ATOM 1934 O O . PRO A 1 249 ? -44.471 -10.484 37.838 1.00 87.31 249 PRO A O 1
ATOM 1937 N N . ASN A 1 250 ? -46.358 -9.306 37.886 1.00 85.81 250 ASN A N 1
ATOM 1938 C CA . ASN A 1 250 ? -47.258 -10.313 37.313 1.00 85.81 250 ASN A CA 1
ATOM 1939 C C . ASN A 1 250 ? -48.414 -9.648 36.532 1.00 85.81 250 ASN A C 1
ATOM 1941 O O . ASN A 1 250 ? -49.488 -10.250 36.390 1.00 85.81 250 ASN A O 1
ATOM 1945 N N . ALA A 1 251 ? -48.257 -8.391 36.108 1.00 88.19 251 ALA A N 1
ATOM 1946 C CA . ALA A 1 251 ? -49.239 -7.719 35.271 1.00 88.19 251 ALA A CA 1
ATOM 1947 C C . ALA A 1 251 ? -49.338 -8.411 33.897 1.00 88.19 251 ALA A C 1
ATOM 1949 O O . ALA A 1 251 ? -48.652 -9.392 33.605 1.00 88.19 251 ALA A O 1
ATOM 1950 N N . VAL A 1 252 ? -50.263 -7.949 33.059 1.00 87.38 252 VAL A N 1
ATOM 1951 C CA . VAL A 1 252 ? -50.363 -8.421 31.674 1.00 87.38 252 VAL A CA 1
ATOM 1952 C C . VAL A 1 252 ? -49.991 -7.267 30.774 1.00 87.38 252 VAL A C 1
ATOM 1954 O O . VAL A 1 252 ? -50.766 -6.319 30.683 1.00 87.38 252 VAL A O 1
ATOM 1957 N N . GLU A 1 253 ? -48.861 -7.417 30.094 1.00 86.88 253 GLU A N 1
ATOM 1958 C CA . GLU A 1 253 ? -48.314 -6.412 29.193 1.00 86.88 253 GLU A CA 1
ATOM 1959 C C . GLU A 1 253 ? -49.306 -5.995 28.092 1.00 86.88 253 GLU A C 1
ATOM 1961 O O . GLU A 1 253 ? -49.998 -6.824 27.476 1.00 86.88 253 GLU A O 1
ATOM 1966 N N . LEU A 1 254 ? -49.393 -4.685 27.867 1.00 85.38 254 LEU A N 1
ATOM 1967 C CA . LEU A 1 254 ? -50.326 -4.007 26.980 1.00 85.38 254 LEU A CA 1
ATOM 1968 C C . LEU A 1 254 ? -49.565 -3.263 25.878 1.00 85.38 254 LEU A C 1
ATOM 1970 O O . LEU A 1 254 ? -48.540 -2.631 26.090 1.00 85.38 254 LEU A O 1
ATOM 1974 N N . ASP A 1 255 ? -50.133 -3.266 24.674 1.00 80.44 255 ASP A N 1
ATOM 1975 C CA . ASP A 1 255 ? -49.605 -2.530 23.516 1.00 80.44 255 ASP A CA 1
ATOM 1976 C C . ASP A 1 255 ? -49.934 -1.021 23.623 1.00 80.44 255 ASP A C 1
ATOM 1978 O O . ASP A 1 255 ? -50.709 -0.475 22.830 1.00 80.44 255 ASP A O 1
ATOM 1982 N N . ASP A 1 256 ? -49.425 -0.361 24.672 1.00 82.12 256 ASP A N 1
ATOM 1983 C CA . ASP A 1 256 ? -49.570 1.081 24.924 1.00 82.12 256 ASP A CA 1
ATOM 1984 C C . ASP A 1 256 ? -48.255 1.838 25.210 1.00 82.12 256 ASP A C 1
ATOM 1986 O O . ASP A 1 256 ? -48.260 3.075 25.198 1.00 82.12 256 ASP A O 1
ATOM 1990 N N . GLY A 1 257 ? -47.126 1.127 25.323 1.00 81.69 257 GLY A N 1
ATOM 1991 C CA . GLY A 1 257 ? -45.781 1.709 25.406 1.00 81.69 257 GLY A CA 1
ATOM 1992 C C . GLY A 1 257 ? -45.303 2.018 26.828 1.00 81.69 257 GLY A C 1
ATOM 1993 O O . GLY A 1 257 ? -44.520 2.952 27.011 1.00 81.69 257 GLY A O 1
ATOM 1994 N N . ILE A 1 258 ? -45.804 1.280 27.818 1.00 83.94 258 ILE A N 1
ATOM 1995 C CA . ILE A 1 258 ? -45.420 1.342 29.230 1.00 83.94 258 ILE A CA 1
ATOM 1996 C C . ILE A 1 258 ? -45.168 -0.098 29.683 1.00 83.94 258 ILE A C 1
ATOM 1998 O O . ILE A 1 258 ? -46.100 -0.877 29.594 1.00 83.94 258 ILE A O 1
ATOM 2002 N N . ASP A 1 259 ? -43.986 -0.420 30.216 1.00 87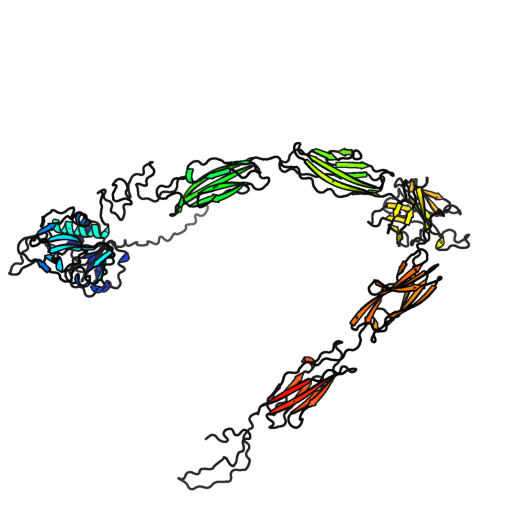.62 259 ASP A N 1
ATOM 2003 C CA . ASP A 1 259 ? -43.757 -1.686 30.939 1.00 87.62 259 ASP A CA 1
ATOM 2004 C C . ASP A 1 259 ? -44.738 -1.793 32.122 1.00 87.62 259 ASP A C 1
ATOM 2006 O O . ASP A 1 259 ? -44.770 -0.911 32.993 1.00 87.62 259 ASP A O 1
ATOM 2010 N N . GLN A 1 260 ? -45.566 -2.841 32.133 1.00 89.62 260 GLN A N 1
ATOM 2011 C CA . GLN A 1 260 ? -46.460 -3.146 33.246 1.00 89.62 260 GLN A CA 1
ATOM 2012 C C . GLN A 1 260 ? -45.991 -4.308 34.110 1.00 89.62 260 GLN A C 1
ATOM 2014 O O . GLN A 1 260 ? -46.314 -4.308 35.299 1.00 89.62 260 GLN A O 1
ATOM 2019 N N . ASP A 1 261 ? -45.309 -5.315 33.562 1.00 88.38 261 ASP A N 1
ATOM 2020 C CA . ASP A 1 261 ? -44.954 -6.515 34.329 1.00 88.38 261 ASP A CA 1
ATOM 2021 C C . ASP A 1 261 ? -43.600 -6.442 35.062 1.00 88.38 261 ASP A C 1
ATOM 2023 O O . ASP A 1 261 ? -43.240 -7.373 35.786 1.00 88.38 261 ASP A O 1
ATOM 2027 N N . CYS A 1 262 ? -42.906 -5.302 34.985 1.00 84.81 262 CYS A N 1
ATOM 2028 C CA . CYS A 1 262 ? -41.608 -5.020 35.599 1.00 84.81 262 CYS A CA 1
ATOM 2029 C C . CYS A 1 262 ? -40.491 -5.997 35.159 1.00 84.81 262 CYS A C 1
ATOM 2031 O O . CYS A 1 262 ? -39.491 -6.164 35.880 1.00 84.81 262 CYS A O 1
ATOM 2033 N N . ILE A 1 263 ? -40.655 -6.689 34.024 1.00 87.44 263 ILE A N 1
ATOM 2034 C CA . ILE A 1 263 ? -39.659 -7.595 33.443 1.00 87.44 263 ILE A CA 1
ATOM 2035 C C . ILE A 1 263 ? -38.898 -6.869 32.332 1.00 87.44 263 ILE A C 1
ATOM 2037 O O . ILE A 1 263 ? -39.456 -6.140 31.533 1.00 87.44 263 ILE A O 1
ATOM 2041 N N . ASP A 1 264 ? -37.592 -7.136 32.282 1.00 89.62 264 ASP A N 1
ATOM 2042 C CA . ASP A 1 264 ? -36.703 -6.714 31.200 1.00 89.62 264 ASP A CA 1
ATOM 2043 C C . ASP A 1 264 ? -37.174 -7.254 29.842 1.00 89.62 264 ASP A C 1
ATOM 2045 O O . ASP A 1 264 ? -37.030 -8.455 29.576 1.00 89.62 264 ASP A O 1
ATOM 2049 N N . ASP A 1 265 ? -37.702 -6.374 28.997 1.00 90.50 265 ASP A N 1
ATOM 2050 C CA . ASP A 1 265 ? -38.166 -6.694 27.651 1.00 90.50 265 ASP A CA 1
ATOM 2051 C C . ASP A 1 265 ? -37.083 -6.410 26.591 1.00 90.50 265 ASP A C 1
ATOM 2053 O O . ASP A 1 265 ? -36.284 -5.481 26.720 1.00 90.50 265 ASP A O 1
ATOM 2057 N N . PRO A 1 266 ? -37.003 -7.202 25.504 1.00 93.00 266 PRO A N 1
ATOM 2058 C CA . PRO A 1 266 ? -36.047 -6.950 24.437 1.00 93.00 266 PRO A CA 1
ATOM 2059 C C . PRO A 1 266 ? -36.441 -5.724 23.597 1.00 93.00 266 PRO A C 1
ATOM 2061 O O . PRO A 1 266 ? -37.615 -5.585 23.244 1.00 93.00 266 PRO A O 1
ATOM 2064 N N . PRO A 1 267 ? -35.472 -4.927 23.107 1.00 95.75 267 PRO A N 1
ATOM 2065 C CA . PRO A 1 267 ? -35.751 -3.898 22.113 1.00 95.75 267 PRO A CA 1
ATOM 2066 C C . PRO A 1 267 ? -36.318 -4.533 20.838 1.00 95.75 267 PRO A C 1
ATOM 2068 O O . PRO A 1 267 ? -35.725 -5.454 20.272 1.00 95.75 267 PRO A O 1
ATOM 2071 N N . VAL A 1 268 ? -37.448 -4.020 20.354 1.00 94.12 268 VAL A N 1
ATOM 2072 C CA . VAL A 1 268 ? -38.195 -4.551 19.205 1.00 94.12 268 VAL A CA 1
ATOM 2073 C C . VAL A 1 268 ? -37.913 -3.724 17.953 1.00 94.12 268 VAL A C 1
ATOM 2075 O O . VAL A 1 268 ? -38.067 -2.502 17.962 1.00 94.12 268 VAL A O 1
ATOM 2078 N N . LEU A 1 269 ? -37.550 -4.377 16.839 1.00 95.44 269 LEU A N 1
ATOM 2079 C CA . LEU A 1 269 ? -37.340 -3.702 15.557 1.00 95.44 269 LEU A CA 1
ATOM 2080 C C . LEU A 1 269 ? -38.545 -3.807 14.615 1.00 95.44 269 LEU A C 1
ATOM 2082 O O . LEU A 1 269 ? -38.982 -4.884 14.194 1.00 95.44 269 LEU A O 1
ATOM 2086 N N . SER A 1 270 ? -39.006 -2.646 14.164 1.00 93.62 270 SER A N 1
ATOM 2087 C CA . SER A 1 270 ? -39.934 -2.512 13.039 1.00 93.62 270 SER A CA 1
ATOM 2088 C C . SER A 1 270 ? -39.233 -2.709 11.679 1.00 93.62 270 SER A C 1
ATOM 2090 O O . SER A 1 270 ? -38.018 -2.914 11.586 1.00 93.62 270 SER A O 1
ATOM 2092 N N . ASP A 1 271 ? -40.000 -2.706 10.585 1.00 92.19 271 ASP A N 1
ATOM 2093 C CA . ASP A 1 271 ? -39.445 -2.882 9.238 1.00 92.19 271 ASP A CA 1
ATOM 2094 C C . ASP A 1 271 ? -38.770 -1.595 8.727 1.00 92.19 271 ASP A C 1
ATOM 2096 O O . ASP A 1 271 ? -39.425 -0.621 8.354 1.00 92.19 271 ASP A O 1
ATOM 2100 N N . MET A 1 272 ? -37.437 -1.622 8.664 1.00 92.75 272 MET A N 1
ATOM 2101 C CA . MET A 1 272 ? -36.609 -0.551 8.100 1.00 92.75 272 MET A CA 1
ATOM 2102 C C . MET A 1 272 ? -36.672 -0.490 6.559 1.00 92.75 272 MET A C 1
ATOM 2104 O O . MET A 1 272 ? -36.791 -1.525 5.894 1.00 92.75 272 MET A O 1
ATOM 2108 N N . PRO A 1 273 ? -36.526 0.703 5.951 1.00 91.75 273 PRO A N 1
ATOM 2109 C CA . PRO A 1 273 ? -36.503 0.863 4.504 1.00 91.75 273 PRO A CA 1
ATOM 2110 C C . PRO A 1 273 ? -35.210 0.326 3.879 1.00 91.75 273 PRO A C 1
ATOM 2112 O O . PRO A 1 273 ? -34.111 0.474 4.413 1.00 91.75 273 PRO A O 1
ATOM 2115 N N . ASN A 1 274 ? -35.338 -0.211 2.666 1.00 93.56 274 ASN A N 1
ATOM 2116 C CA . ASN A 1 274 ? -34.189 -0.483 1.806 1.00 93.56 274 ASN A CA 1
ATOM 2117 C C . ASN A 1 274 ? -33.571 0.830 1.303 1.00 93.56 274 ASN A C 1
ATOM 2119 O O . ASN A 1 274 ? -34.281 1.793 1.008 1.00 93.56 274 ASN A O 1
ATOM 2123 N N . VAL A 1 275 ? -32.250 0.844 1.149 1.00 92.75 275 VAL A N 1
ATOM 2124 C CA . VAL A 1 275 ? -31.473 2.024 0.752 1.00 92.75 275 VAL A CA 1
ATOM 2125 C C . VAL A 1 275 ? -31.053 1.906 -0.712 1.00 92.75 275 VAL A C 1
ATOM 2127 O O . VAL A 1 275 ? -30.719 0.822 -1.193 1.00 92.75 275 VAL A O 1
ATOM 2130 N N . THR A 1 276 ? -31.067 3.014 -1.457 1.00 92.06 276 THR A N 1
ATOM 2131 C CA . THR A 1 276 ? -30.565 3.059 -2.839 1.00 92.06 276 THR A CA 1
ATOM 2132 C C . THR A 1 276 ? -29.852 4.376 -3.126 1.00 92.06 276 THR A C 1
ATOM 2134 O O . THR A 1 276 ? -30.420 5.440 -2.889 1.00 92.06 276 THR A O 1
ATOM 2137 N N . PHE A 1 277 ? -28.627 4.296 -3.648 1.00 91.31 277 PHE A N 1
ATOM 2138 C CA . PHE A 1 277 ? -27.798 5.443 -4.039 1.00 91.31 277 PHE A CA 1
ATOM 2139 C C . PHE A 1 277 ? -26.912 5.091 -5.243 1.00 91.31 277 PHE A C 1
ATOM 2141 O O . PHE A 1 277 ? -26.798 3.923 -5.603 1.00 91.31 277 PHE A O 1
ATOM 2148 N N . ASN A 1 278 ? -26.302 6.093 -5.874 1.00 89.38 278 ASN A N 1
ATOM 2149 C CA . ASN A 1 278 ? -25.357 5.908 -6.980 1.00 89.38 278 ASN A CA 1
ATOM 2150 C C . ASN A 1 278 ? -23.934 5.755 -6.431 1.00 89.38 278 ASN A C 1
ATOM 2152 O O . ASN A 1 278 ? -23.597 6.458 -5.481 1.00 89.38 278 ASN A O 1
ATOM 2156 N N . GLU A 1 279 ? -23.086 4.918 -7.031 1.00 87.25 279 GLU A N 1
ATOM 2157 C CA . GLU A 1 279 ? -21.742 4.626 -6.488 1.00 87.25 279 GLU A CA 1
ATOM 2158 C C . GLU A 1 279 ? -20.849 5.866 -6.267 1.00 87.25 279 GLU A C 1
ATOM 2160 O O . GLU A 1 279 ? -20.136 5.935 -5.263 1.00 87.25 279 GLU A O 1
ATOM 2165 N N . ASP A 1 280 ? -20.997 6.897 -7.105 1.00 81.56 280 ASP A N 1
ATOM 2166 C CA . ASP A 1 280 ? -20.303 8.191 -6.996 1.00 81.56 280 ASP A CA 1
ATOM 2167 C C . ASP A 1 280 ? -20.879 9.176 -5.957 1.00 81.56 280 ASP A C 1
ATOM 2169 O O . ASP A 1 280 ? -20.321 10.256 -5.739 1.00 81.56 280 ASP A O 1
ATOM 2173 N N . LEU A 1 281 ? -22.020 8.870 -5.326 1.00 75.44 281 LEU A N 1
ATOM 2174 C CA . LEU A 1 281 ? -22.754 9.808 -4.466 1.00 75.44 281 LEU A CA 1
ATOM 2175 C C . LEU A 1 281 ? -23.119 9.200 -3.105 1.00 75.44 281 LEU A C 1
ATOM 2177 O O . LEU A 1 281 ? -24.173 8.594 -2.915 1.00 75.44 281 LEU A O 1
ATOM 2181 N N . SER A 1 282 ? -22.286 9.479 -2.102 1.00 63.84 282 SER A N 1
ATOM 2182 C CA . SER A 1 282 ? -22.543 9.159 -0.694 1.00 63.84 282 SER A CA 1
ATOM 2183 C C . SER A 1 282 ? -23.514 10.159 -0.050 1.00 63.84 282 SER A C 1
ATOM 2185 O O . SER A 1 282 ? -23.071 11.184 0.469 1.00 63.84 282 SER A O 1
ATOM 2187 N N . ASN A 1 283 ? -24.828 9.907 -0.102 1.00 62.50 283 ASN A N 1
ATOM 2188 C CA . ASN A 1 283 ? -25.826 10.805 0.511 1.00 62.50 283 ASN A CA 1
ATOM 2189 C C . ASN A 1 283 ? -27.153 10.137 0.940 1.00 62.50 283 ASN A C 1
ATOM 2191 O O . ASN A 1 283 ? -28.165 10.819 1.100 1.00 62.50 283 ASN A O 1
ATOM 2195 N N . SER A 1 284 ? -27.174 8.817 1.151 1.00 77.38 284 SER A N 1
ATOM 2196 C CA . SER A 1 284 ? -28.297 8.165 1.839 1.00 77.38 284 SER A CA 1
ATOM 2197 C C . SER A 1 284 ? -28.006 8.044 3.330 1.00 77.38 284 SER A C 1
ATOM 2199 O O . SER A 1 284 ? -26.992 7.456 3.715 1.00 77.38 284 SER A O 1
ATOM 2201 N N . SER A 1 285 ? -28.918 8.554 4.155 1.00 88.69 285 SER A N 1
ATOM 2202 C CA . SER A 1 285 ? -28.907 8.378 5.604 1.00 88.69 285 SER A CA 1
ATOM 2203 C C . SER A 1 285 ? -30.195 7.717 6.095 1.00 88.69 285 SER A C 1
ATOM 2205 O O . SER A 1 285 ? -31.272 7.945 5.543 1.00 88.69 285 SER A O 1
ATOM 2207 N N . VAL A 1 286 ? -30.074 6.889 7.131 1.00 92.31 286 VAL A N 1
ATOM 2208 C CA . VAL A 1 286 ? -31.198 6.295 7.866 1.00 92.31 286 VAL A CA 1
ATOM 2209 C C . VAL A 1 286 ? -30.975 6.590 9.340 1.00 92.31 286 VAL A C 1
ATOM 2211 O O . VAL A 1 286 ? -29.893 6.342 9.861 1.00 92.31 286 VAL A O 1
ATOM 2214 N N . ASP A 1 287 ? -31.985 7.148 9.989 1.00 93.88 287 ASP A N 1
ATOM 2215 C CA . ASP A 1 287 ? -32.011 7.361 11.431 1.00 93.88 287 ASP A CA 1
ATOM 2216 C C . ASP A 1 287 ? -32.712 6.158 12.074 1.00 93.88 287 ASP A C 1
ATOM 2218 O O . ASP A 1 287 ? -33.850 5.850 11.713 1.00 93.88 287 ASP A O 1
ATOM 2222 N N . LEU A 1 288 ? -31.983 5.412 12.908 1.00 95.00 288 LEU A N 1
ATOM 2223 C CA . LEU A 1 288 ? -32.426 4.119 13.431 1.00 95.00 288 LEU A CA 1
ATOM 2224 C C . LEU A 1 288 ? -33.404 4.248 14.607 1.00 95.00 288 LEU A C 1
ATOM 2226 O O . LEU A 1 288 ? -34.191 3.326 14.818 1.00 95.00 288 LEU A O 1
ATOM 2230 N N . ASP A 1 289 ? -33.419 5.390 15.304 1.00 93.19 289 ASP A N 1
ATOM 2231 C CA . ASP A 1 289 ? -34.312 5.634 16.448 1.00 93.19 289 ASP A CA 1
ATOM 2232 C C . ASP A 1 289 ? -35.797 5.650 16.019 1.00 93.19 289 ASP A C 1
ATOM 2234 O O . ASP A 1 289 ? -36.690 5.379 16.811 1.00 93.19 289 ASP A O 1
ATOM 2238 N N . TYR A 1 290 ? -36.095 5.861 14.728 1.00 94.25 290 TYR A N 1
ATOM 2239 C CA . TYR A 1 290 ? -37.456 5.712 14.187 1.00 94.25 290 TYR A CA 1
ATOM 2240 C C . TYR A 1 290 ? -37.947 4.264 14.049 1.00 94.25 290 TYR A C 1
ATOM 2242 O O . TYR A 1 290 ? -39.117 4.066 13.713 1.00 94.25 290 TYR A O 1
ATOM 2250 N N . TYR A 1 291 ? -37.073 3.267 14.217 1.00 94.94 291 TYR A N 1
ATOM 2251 C CA . TYR A 1 291 ? -37.377 1.870 13.895 1.00 94.94 291 TYR A CA 1
ATOM 2252 C C . TYR A 1 291 ? -37.256 0.904 15.072 1.00 94.94 291 TYR A C 1
ATOM 2254 O O . TYR A 1 291 ? -37.580 -0.272 14.888 1.00 94.94 291 TYR A O 1
ATOM 2262 N N . VAL A 1 292 ? -36.833 1.383 16.241 1.00 95.19 292 VAL A N 1
ATOM 2263 C CA . VAL A 1 292 ? -36.739 0.615 17.486 1.00 95.19 292 VAL A CA 1
ATOM 2264 C C . VAL A 1 292 ? -37.741 1.140 18.512 1.00 95.19 292 VAL A C 1
ATOM 2266 O O . VAL A 1 292 ? -38.054 2.326 18.527 1.00 95.19 292 VAL A O 1
ATOM 2269 N N . THR A 1 293 ? -38.241 0.245 19.354 1.00 92.62 293 THR A N 1
ATOM 2270 C CA . THR A 1 293 ? -38.980 0.569 20.579 1.00 92.62 293 THR A CA 1
ATOM 2271 C C . THR A 1 293 ? -38.549 -0.391 21.675 1.00 92.62 293 THR A C 1
ATOM 2273 O O . THR A 1 293 ? -38.394 -1.582 21.410 1.00 92.62 293 THR A O 1
ATOM 2276 N N . ASP A 1 294 ? -38.387 0.114 22.887 1.00 93.56 294 ASP A N 1
ATOM 2277 C CA . ASP A 1 294 ? -37.976 -0.626 24.079 1.00 93.56 294 ASP A CA 1
ATOM 2278 C C . ASP A 1 294 ? -38.760 -0.034 25.264 1.00 93.56 294 ASP A C 1
ATOM 2280 O O . ASP A 1 294 ? -38.977 1.183 25.303 1.00 93.56 294 ASP A O 1
ATOM 2284 N N . LEU A 1 295 ? -39.295 -0.887 26.141 1.00 90.56 295 LEU A N 1
ATOM 2285 C CA . LEU A 1 295 ? -40.234 -0.484 27.196 1.00 90.56 295 LEU A CA 1
ATOM 2286 C C . LEU A 1 295 ? -39.498 -0.094 28.487 1.00 90.56 295 LEU A C 1
ATOM 2288 O O . LEU A 1 295 ? -39.852 0.904 29.120 1.00 90.56 295 LEU A O 1
ATOM 2292 N N . ASP A 1 296 ? -38.417 -0.804 28.819 1.00 89.00 296 ASP A N 1
ATOM 2293 C CA . ASP A 1 296 ? -37.525 -0.488 29.933 1.00 89.00 296 ASP A CA 1
ATOM 2294 C C . ASP A 1 296 ? -36.654 0.750 29.664 1.00 89.00 296 ASP A C 1
ATOM 2296 O O . ASP A 1 296 ? -36.233 1.454 30.595 1.00 89.00 296 ASP A O 1
ATOM 2300 N N . ASN A 1 297 ? -36.196 0.930 28.420 1.00 90.50 297 ASN A N 1
ATOM 2301 C CA . ASN A 1 297 ? -34.981 1.690 28.128 1.00 90.50 297 ASN A CA 1
ATOM 2302 C C . ASN A 1 297 ? -35.149 2.717 27.004 1.00 90.50 297 ASN A C 1
ATOM 2304 O O . ASN A 1 297 ? -35.534 2.424 25.881 1.00 90.50 297 ASN A O 1
ATOM 2308 N N . ALA A 1 298 ? -34.741 3.956 27.284 1.00 90.62 298 ALA A N 1
ATOM 2309 C CA . ALA A 1 298 ? -34.733 5.016 26.281 1.00 90.62 298 ALA A CA 1
ATOM 2310 C C . ALA A 1 298 ? -33.676 4.752 25.194 1.00 90.62 298 ALA A C 1
ATOM 2312 O O . ALA A 1 298 ? -32.529 4.452 25.527 1.00 90.62 298 ALA A O 1
ATOM 2313 N N . ASP A 1 299 ? -34.010 5.011 23.925 1.00 90.25 299 ASP A N 1
ATOM 2314 C CA . ASP A 1 299 ? -33.185 4.769 22.722 1.00 90.25 299 ASP A CA 1
ATOM 2315 C C . ASP A 1 299 ? -31.685 5.061 22.908 1.00 90.25 299 ASP A C 1
ATOM 2317 O O . ASP A 1 299 ? -30.821 4.279 22.521 1.00 90.25 299 ASP A O 1
ATOM 2321 N N . SER A 1 300 ? -31.360 6.169 23.583 1.00 90.12 300 SER A N 1
ATOM 2322 C CA . SER A 1 300 ? -29.990 6.610 23.888 1.00 90.12 300 SER A CA 1
ATOM 2323 C C . SER A 1 300 ? -29.123 5.641 24.714 1.00 90.12 300 SER A C 1
ATOM 2325 O O . SER A 1 300 ? -27.908 5.839 24.777 1.00 90.12 300 SER A O 1
ATOM 2327 N N . SER A 1 301 ? -29.709 4.634 25.373 1.00 92.00 301 SER A N 1
ATOM 2328 C CA . SER A 1 301 ? -28.982 3.574 26.086 1.00 92.00 301 SER A CA 1
ATOM 2329 C C . SER A 1 301 ? -28.877 2.261 25.309 1.00 92.00 301 SER A C 1
ATOM 2331 O O . SER A 1 301 ? -28.158 1.364 25.755 1.00 92.00 301 SER A O 1
ATOM 2333 N N . LEU A 1 302 ? -29.549 2.146 24.161 1.00 94.25 302 LEU A N 1
ATOM 2334 C CA . LEU A 1 302 ? -29.486 0.970 23.300 1.00 94.25 302 LEU A CA 1
ATOM 2335 C C . LEU A 1 302 ? -28.170 0.947 22.510 1.00 94.25 302 LEU A C 1
ATOM 2337 O O . LEU A 1 302 ? -27.665 1.977 22.062 1.00 94.25 302 LEU A O 1
ATOM 2341 N N . LEU A 1 303 ? -27.597 -0.243 22.316 1.00 95.00 303 LEU A N 1
ATOM 2342 C CA . LEU A 1 303 ? -26.354 -0.426 21.572 1.00 95.00 303 LEU A CA 1
ATOM 2343 C C . LEU A 1 303 ? -26.603 -1.085 20.216 1.00 95.00 303 LEU A C 1
ATOM 2345 O O . LEU A 1 303 ? -26.898 -2.277 20.121 1.00 95.00 303 LEU A O 1
ATOM 2349 N N . TRP A 1 304 ? -26.375 -0.312 19.160 1.00 96.25 304 TRP A N 1
ATOM 2350 C CA . TRP A 1 304 ? -26.484 -0.759 17.777 1.00 96.25 304 TRP A CA 1
ATOM 2351 C C . TRP A 1 304 ? -25.199 -1.395 17.238 1.00 96.25 304 TRP A C 1
ATOM 2353 O O . TRP A 1 304 ? -24.081 -0.927 17.470 1.00 96.25 304 TRP A O 1
ATOM 2363 N N . THR A 1 305 ? -25.373 -2.446 16.442 1.00 95.25 305 THR A N 1
ATOM 2364 C CA . THR A 1 305 ? -24.326 -3.146 15.690 1.00 95.25 305 THR A CA 1
ATOM 2365 C C . THR A 1 305 ? -24.832 -3.512 14.293 1.00 95.25 305 THR A C 1
ATOM 2367 O O . THR A 1 305 ? -26.038 -3.531 14.044 1.00 95.25 305 THR A O 1
ATOM 2370 N N . TYR A 1 306 ? -23.919 -3.792 13.359 1.00 96.19 306 TYR A N 1
ATOM 2371 C CA . TYR A 1 306 ? -24.277 -4.218 12.005 1.00 96.19 306 TYR A CA 1
ATOM 2372 C C . TYR A 1 306 ? -23.276 -5.226 11.430 1.00 96.19 306 TYR A C 1
ATOM 2374 O O . TYR A 1 306 ? -22.099 -5.231 11.796 1.00 96.19 306 TYR A O 1
ATOM 2382 N N . LEU A 1 307 ? -23.746 -6.073 10.513 1.00 96.25 307 LEU A N 1
ATOM 2383 C CA . LEU A 1 307 ? -22.969 -7.090 9.800 1.00 96.25 307 LEU A CA 1
ATOM 2384 C C . LEU A 1 307 ? -23.457 -7.249 8.350 1.00 96.25 307 LEU A C 1
ATOM 2386 O O . LEU A 1 307 ? -24.585 -6.899 8.013 1.00 96.25 307 LEU A O 1
ATOM 2390 N N . GLY A 1 308 ? -22.616 -7.838 7.495 1.00 92.44 308 GLY A N 1
ATOM 2391 C CA . GLY A 1 308 ? -22.962 -8.197 6.109 1.00 92.44 308 GLY A CA 1
ATOM 2392 C C . GLY A 1 308 ? -22.474 -7.222 5.033 1.00 92.44 308 GLY A C 1
ATOM 2393 O O . GLY A 1 308 ? -22.601 -7.525 3.850 1.00 92.44 308 GLY A O 1
ATOM 2394 N N . ASN A 1 309 ? -21.871 -6.096 5.421 1.00 93.31 309 ASN A N 1
ATOM 2395 C CA . ASN A 1 309 ? -21.285 -5.141 4.486 1.00 93.31 309 ASN A CA 1
ATOM 2396 C C . ASN A 1 309 ? -19.880 -5.589 4.032 1.00 93.31 309 ASN A C 1
ATOM 2398 O O . ASN A 1 309 ? -19.043 -5.963 4.854 1.00 93.31 309 ASN A O 1
ATOM 2402 N N . VAL A 1 310 ? -19.616 -5.543 2.725 1.00 94.06 310 VAL A N 1
ATOM 2403 C CA . VAL A 1 310 ? -18.316 -5.899 2.120 1.00 94.06 310 VAL A CA 1
ATOM 2404 C C . VAL A 1 310 ? -17.795 -4.745 1.268 1.00 94.06 310 VAL A C 1
ATOM 2406 O O . VAL A 1 310 ? -16.648 -4.324 1.422 1.00 94.06 310 VAL A O 1
ATOM 2409 N N . ASN A 1 311 ? -18.653 -4.204 0.406 1.00 93.44 311 ASN A N 1
ATOM 2410 C CA . ASN A 1 311 ? -18.371 -3.064 -0.459 1.00 93.44 311 ASN A CA 1
ATOM 2411 C C . ASN A 1 311 ? -19.183 -1.830 -0.069 1.00 93.44 311 ASN A C 1
ATOM 2413 O O . ASN A 1 311 ? -18.746 -0.709 -0.330 1.00 93.44 311 ASN A O 1
ATOM 2417 N N . VAL A 1 312 ? -20.320 -2.008 0.606 1.00 93.56 312 VAL A N 1
ATOM 2418 C CA . VAL A 1 312 ? -21.014 -0.914 1.281 1.00 93.56 312 VAL A CA 1
ATOM 2419 C C . VAL A 1 312 ? -20.220 -0.511 2.528 1.00 93.56 312 VAL A C 1
ATOM 2421 O O . VAL A 1 312 ? -19.782 -1.333 3.336 1.00 93.56 312 VAL A O 1
ATOM 2424 N N . LYS A 1 313 ? -20.037 0.795 2.698 1.00 93.06 313 LYS A N 1
ATOM 2425 C CA . LYS A 1 313 ? -19.440 1.426 3.873 1.00 93.06 313 LYS A CA 1
ATOM 2426 C C . LYS A 1 313 ? -20.542 2.074 4.692 1.00 93.06 313 LYS A C 1
ATOM 2428 O O . LYS A 1 313 ? -21.315 2.884 4.177 1.00 93.06 313 LYS A O 1
ATOM 2433 N N . ILE A 1 314 ? -20.572 1.721 5.969 1.00 94.00 314 ILE A N 1
ATOM 2434 C CA . ILE A 1 314 ? -21.590 2.126 6.931 1.00 94.00 314 ILE A CA 1
ATOM 2435 C C . ILE A 1 314 ? -20.906 2.994 7.984 1.00 94.00 314 ILE A C 1
ATOM 2437 O O . ILE A 1 314 ? -19.958 2.558 8.634 1.00 94.00 314 ILE A O 1
ATOM 2441 N N . ASN A 1 315 ? -21.375 4.228 8.144 1.00 93.69 315 ASN A N 1
ATOM 2442 C CA . ASN A 1 315 ? -20.914 5.133 9.191 1.00 93.69 315 ASN A CA 1
ATOM 2443 C C . ASN A 1 315 ? -22.075 5.427 10.148 1.00 93.69 315 ASN A C 1
ATOM 2445 O O . ASN A 1 315 ? -22.910 6.286 9.859 1.00 93.69 315 ASN A O 1
ATOM 2449 N N . LEU A 1 316 ? -22.132 4.668 11.243 1.00 94.19 316 LEU A N 1
ATOM 2450 C CA . LEU A 1 316 ? -23.100 4.808 12.332 1.00 94.19 316 LEU A CA 1
ATOM 2451 C C . LEU A 1 316 ? -22.578 5.814 13.366 1.00 94.19 316 LEU A C 1
ATOM 2453 O O . LEU A 1 316 ? -21.473 5.653 13.886 1.00 94.19 316 LEU A O 1
ATOM 2457 N N . ASN A 1 317 ? -23.383 6.823 13.695 1.00 93.06 317 ASN A N 1
ATOM 2458 C CA . ASN A 1 317 ? -23.106 7.710 14.818 1.00 93.06 317 ASN A CA 1
ATOM 2459 C C . ASN A 1 317 ? -23.751 7.182 16.110 1.00 93.06 317 ASN A C 1
ATOM 2461 O O . ASN A 1 317 ? -24.944 7.369 16.323 1.00 93.06 317 ASN A O 1
ATOM 2465 N N . ASN A 1 318 ? -22.953 6.603 17.010 1.00 87.00 318 ASN A N 1
ATOM 2466 C CA . ASN A 1 318 ? -23.413 6.035 18.289 1.00 87.00 318 ASN A CA 1
ATOM 2467 C C . ASN A 1 318 ? -24.036 7.048 19.283 1.00 87.00 318 ASN A C 1
ATOM 2469 O O . ASN A 1 318 ? -24.374 6.653 20.391 1.00 87.00 318 ASN A O 1
ATOM 2473 N N . SER A 1 319 ? -24.125 8.345 18.960 1.00 87.62 319 SER A N 1
ATOM 2474 C CA . SER A 1 319 ? -24.808 9.347 19.802 1.00 87.62 319 SER A CA 1
ATOM 2475 C C . SER A 1 319 ? -26.127 9.872 19.233 1.00 87.62 319 SER A C 1
ATOM 2477 O O . SER A 1 319 ? -26.823 10.610 19.925 1.00 87.62 319 SER A O 1
ATOM 2479 N N . THR A 1 320 ? -26.451 9.545 17.979 1.00 90.38 320 THR A N 1
ATOM 2480 C CA . THR A 1 320 ? -27.693 9.979 17.308 1.00 90.38 320 THR A CA 1
ATOM 2481 C C . THR A 1 320 ? -28.345 8.865 16.490 1.00 90.38 320 THR A C 1
ATOM 2483 O O . THR A 1 320 ? -29.201 9.167 15.677 1.00 90.38 320 THR A O 1
ATOM 2486 N N . HIS A 1 321 ? -27.787 7.653 16.537 1.00 93.44 321 HIS A N 1
ATOM 2487 C CA . HIS A 1 321 ? -28.079 6.455 15.733 1.00 93.44 321 HIS A CA 1
ATOM 2488 C C . HIS A 1 321 ? -28.309 6.620 14.215 1.00 93.44 321 HIS A C 1
ATOM 2490 O O . HIS A 1 321 ? -28.620 5.661 13.513 1.00 93.44 321 HIS A O 1
ATOM 2496 N N . VAL A 1 322 ? -28.021 7.800 13.660 1.00 93.25 322 VAL A N 1
ATOM 2497 C CA . VAL A 1 322 ? -27.970 8.057 12.220 1.00 93.25 322 VAL A CA 1
ATOM 2498 C C . VAL A 1 322 ? -26.831 7.272 11.573 1.00 93.25 322 VAL A C 1
ATOM 2500 O O . VAL A 1 322 ? -25.648 7.453 11.884 1.00 93.25 322 VAL A O 1
ATOM 2503 N N . VAL A 1 323 ? -27.204 6.451 10.601 1.00 94.25 323 VAL A N 1
ATOM 2504 C CA . VAL A 1 323 ? -26.327 5.714 9.699 1.00 94.25 323 VAL A CA 1
ATOM 2505 C C . VAL A 1 323 ? -26.208 6.458 8.378 1.00 94.25 323 VAL A C 1
ATOM 2507 O O . VAL A 1 323 ? -27.216 6.816 7.775 1.00 94.25 323 VAL A O 1
ATOM 2510 N N . ASN A 1 324 ? -24.984 6.628 7.880 1.00 93.25 324 ASN A N 1
ATOM 2511 C CA . ASN A 1 324 ? -24.716 7.109 6.525 1.00 93.25 324 ASN A CA 1
ATOM 2512 C C . ASN A 1 324 ? -24.123 5.988 5.663 1.00 93.25 324 ASN A C 1
ATOM 2514 O O . ASN A 1 324 ? -23.208 5.285 6.104 1.00 93.25 324 ASN A O 1
ATOM 2518 N N . PHE A 1 325 ? -24.613 5.861 4.429 1.00 93.25 325 PHE A N 1
ATOM 2519 C CA . PHE A 1 325 ? -24.191 4.839 3.470 1.00 93.25 325 PHE A CA 1
ATOM 2520 C C . PHE A 1 325 ? -23.316 5.427 2.354 1.00 93.25 325 PHE A C 1
ATOM 2522 O O . PHE A 1 325 ? -23.558 6.520 1.840 1.00 93.25 325 PHE A O 1
ATOM 2529 N N . SER A 1 326 ? -22.286 4.675 1.973 1.00 91.75 326 SER A N 1
ATOM 2530 C CA . SER A 1 326 ? -21.426 4.926 0.809 1.00 91.75 326 SER A CA 1
ATOM 2531 C C . SER A 1 326 ? -20.894 3.596 0.263 1.00 91.75 326 SER A C 1
ATOM 2533 O O . SER A 1 326 ? -21.151 2.550 0.858 1.00 91.75 326 SER A O 1
ATOM 2535 N N . ALA A 1 327 ? -20.167 3.605 -0.855 1.00 91.56 327 ALA A N 1
ATOM 2536 C CA . ALA A 1 327 ? -19.613 2.398 -1.471 1.00 91.56 327 ALA A CA 1
ATOM 2537 C C . ALA A 1 327 ? -18.070 2.409 -1.518 1.00 91.56 327 ALA A C 1
ATOM 2539 O O . ALA A 1 327 ? -17.392 3.404 -1.218 1.00 91.56 327 ALA A O 1
ATOM 2540 N N . ASN A 1 328 ? -17.481 1.272 -1.882 1.00 91.25 328 ASN A N 1
ATOM 2541 C CA . ASN A 1 328 ? -16.177 1.244 -2.535 1.00 91.25 328 ASN A CA 1
ATOM 2542 C C . ASN A 1 328 ? -16.280 1.940 -3.904 1.00 91.25 328 ASN A C 1
ATOM 2544 O O . ASN A 1 328 ? -17.345 1.874 -4.513 1.00 91.25 328 ASN A O 1
ATOM 2548 N N . PRO A 1 329 ? -15.213 2.613 -4.381 1.00 86.12 329 PRO A N 1
ATOM 2549 C CA . PRO A 1 329 ? -15.196 3.153 -5.737 1.00 86.12 329 PRO A CA 1
ATOM 2550 C C . PRO A 1 329 ? -15.539 2.060 -6.749 1.00 86.12 329 PRO A C 1
ATOM 2552 O O . PRO A 1 329 ? -15.027 0.942 -6.622 1.00 86.12 329 PRO A O 1
ATOM 2555 N N . ASN A 1 330 ? -16.389 2.399 -7.718 1.00 85.12 330 ASN A N 1
ATOM 2556 C CA . ASN A 1 330 ? -16.760 1.533 -8.835 1.00 85.12 330 ASN A CA 1
ATOM 2557 C C . ASN A 1 330 ? -17.428 0.205 -8.402 1.00 85.12 330 ASN A C 1
ATOM 2559 O O . ASN A 1 330 ? -17.248 -0.839 -9.036 1.00 85.12 330 ASN A O 1
ATOM 2563 N N . PHE A 1 331 ? -18.134 0.216 -7.264 1.00 89.44 331 PHE A N 1
ATOM 2564 C CA . PHE A 1 331 ? -19.009 -0.877 -6.854 1.00 89.44 331 PHE A CA 1
ATOM 2565 C C . PHE A 1 331 ? -20.477 -0.513 -7.085 1.00 89.44 331 PHE A C 1
ATOM 2567 O O . PHE A 1 331 ? -21.082 0.209 -6.289 1.00 89.44 331 PHE A O 1
ATOM 2574 N N . TYR A 1 332 ? -21.077 -1.164 -8.077 1.00 89.50 332 TYR A N 1
ATOM 2575 C CA . TYR A 1 332 ? -22.520 -1.289 -8.235 1.00 89.50 332 TYR A CA 1
ATOM 2576 C C . TYR A 1 332 ? -22.995 -2.706 -7.883 1.00 89.50 332 TYR A C 1
ATOM 2578 O O . TYR A 1 332 ? -22.281 -3.698 -8.043 1.00 89.50 332 TYR A O 1
ATOM 2586 N N . GLY A 1 333 ? -24.237 -2.817 -7.412 1.00 90.75 333 GLY A N 1
ATOM 2587 C CA . GLY A 1 333 ? -24.834 -4.081 -6.983 1.00 90.75 333 GLY A CA 1
ATOM 2588 C C . GLY A 1 333 ? -25.521 -3.991 -5.625 1.00 90.75 333 GLY A C 1
ATOM 2589 O O . GLY A 1 333 ? -25.811 -2.911 -5.119 1.00 90.75 333 GLY A O 1
ATOM 2590 N N . GLN A 1 334 ? -25.819 -5.147 -5.034 1.00 94.06 334 GLN A N 1
ATOM 2591 C CA . GLN A 1 334 ? -26.684 -5.247 -3.862 1.00 94.06 334 GLN A CA 1
ATOM 2592 C C . GLN A 1 334 ? -25.985 -5.959 -2.699 1.00 94.06 334 GLN A C 1
ATOM 2594 O O . GLN A 1 334 ? -25.483 -7.069 -2.867 1.00 94.06 334 GLN A O 1
ATOM 2599 N N . GLU A 1 335 ? -26.042 -5.374 -1.502 1.00 95.81 335 GLU A N 1
ATOM 2600 C CA . GLU A 1 335 ? -25.637 -6.021 -0.248 1.00 95.81 335 GLU A CA 1
ATOM 2601 C C . GLU A 1 335 ? -26.825 -6.116 0.722 1.00 95.81 335 GLU A C 1
ATOM 2603 O O . GLU A 1 335 ? -27.767 -5.321 0.670 1.00 95.81 335 GLU A O 1
ATOM 2608 N N . THR A 1 336 ? -26.812 -7.133 1.586 1.00 96.25 336 THR A N 1
ATOM 2609 C CA . THR A 1 336 ? -27.823 -7.320 2.639 1.00 96.25 336 THR A CA 1
ATOM 2610 C C . THR A 1 336 ? -27.159 -7.076 3.980 1.00 96.25 336 THR A C 1
ATOM 2612 O O . THR A 1 336 ? -26.229 -7.795 4.343 1.00 96.25 336 THR A O 1
ATOM 2615 N N . ILE A 1 337 ? -27.628 -6.060 4.696 1.00 96.50 337 ILE A N 1
ATOM 2616 C CA . ILE A 1 337 ? -27.049 -5.623 5.962 1.00 96.50 337 ILE A CA 1
ATOM 2617 C C . ILE A 1 337 ? -27.977 -6.054 7.089 1.00 96.50 337 ILE A C 1
ATOM 2619 O O . ILE A 1 337 ? -29.143 -5.664 7.104 1.00 96.50 337 ILE A O 1
ATOM 2623 N N . ASN A 1 338 ? -27.460 -6.839 8.028 1.00 96.69 338 ASN A N 1
ATOM 2624 C CA . ASN A 1 338 ? -28.140 -7.142 9.279 1.00 96.69 338 ASN A CA 1
ATOM 2625 C C . ASN A 1 338 ? -27.779 -6.058 10.296 1.00 96.69 338 ASN A C 1
ATOM 2627 O O . ASN A 1 338 ? -26.603 -5.916 10.626 1.00 96.69 338 ASN A O 1
ATOM 2631 N N . PHE A 1 339 ? -28.764 -5.302 10.770 1.00 96.81 339 PHE A N 1
ATOM 2632 C CA . PHE A 1 339 ? -28.632 -4.446 11.947 1.00 96.81 339 PHE A CA 1
ATOM 2633 C C . PHE A 1 339 ? -29.176 -5.198 13.157 1.00 96.81 339 PHE A C 1
ATOM 2635 O O . PHE A 1 339 ? -30.213 -5.854 13.058 1.00 96.81 339 PHE A O 1
ATOM 2642 N N . SER A 1 340 ? -28.492 -5.086 14.291 1.00 96.06 340 SER A N 1
ATOM 2643 C CA . SER A 1 340 ? -28.940 -5.629 15.570 1.00 96.06 340 SER A CA 1
ATOM 2644 C C . SER A 1 340 ? -28.783 -4.582 16.661 1.00 96.06 340 SER A C 1
ATOM 2646 O O . SER A 1 340 ? -27.758 -3.896 16.728 1.00 96.06 340 SER A O 1
ATOM 2648 N N . VAL A 1 341 ? -29.809 -4.475 17.497 1.00 97.06 341 VAL A N 1
ATOM 2649 C CA . VAL A 1 341 ? -29.876 -3.589 18.656 1.00 97.06 341 VAL A CA 1
ATOM 2650 C C . VAL A 1 341 ? -29.964 -4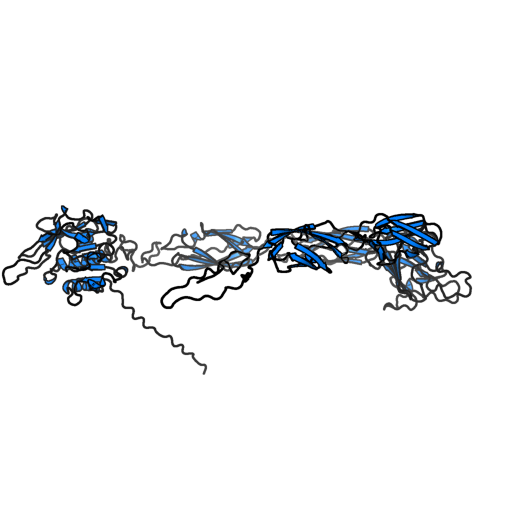.439 19.918 1.00 97.06 341 VAL A C 1
ATOM 2652 O O . VAL A 1 341 ? -30.523 -5.537 19.886 1.00 97.06 341 VAL A O 1
ATOM 2655 N N . LYS A 1 342 ? -29.392 -3.948 21.015 1.00 96.44 342 LYS A N 1
ATOM 2656 C CA . LYS A 1 342 ? -29.520 -4.559 22.336 1.00 96.44 342 LYS A CA 1
ATOM 2657 C C . LYS A 1 342 ? -29.609 -3.517 23.442 1.00 96.44 342 LYS A C 1
ATOM 2659 O O . LYS A 1 342 ? -29.005 -2.449 23.328 1.00 96.44 342 LYS A O 1
ATOM 2664 N N . ASP A 1 343 ? -30.283 -3.870 24.518 1.00 95.94 343 ASP A N 1
ATOM 2665 C CA . ASP A 1 343 ? -30.356 -3.108 25.762 1.00 95.94 343 ASP A CA 1
ATOM 2666 C C . ASP A 1 343 ? -29.080 -3.303 26.640 1.00 95.94 343 ASP A C 1
ATOM 2668 O O . ASP A 1 343 ? -28.157 -4.062 26.287 1.00 95.94 343 ASP A O 1
ATOM 2672 N N . PRO A 1 344 ? -28.966 -2.615 27.796 1.00 94.81 344 PRO A N 1
ATOM 2673 C CA . PRO A 1 344 ? -27.873 -2.772 28.756 1.00 94.81 344 PRO A CA 1
ATOM 2674 C C . PRO A 1 344 ? -27.851 -4.117 29.509 1.00 94.81 344 PRO A C 1
ATOM 2676 O O . PRO A 1 344 ? -26.779 -4.511 29.987 1.00 94.81 344 PRO A O 1
ATOM 2679 N N . LYS A 1 345 ? -28.984 -4.825 29.627 1.00 93.12 345 LYS A N 1
ATOM 2680 C CA . LYS A 1 345 ? -29.105 -6.166 30.235 1.00 93.12 345 LYS A CA 1
ATOM 2681 C C . LYS A 1 345 ? -28.747 -7.292 29.232 1.00 93.12 345 LYS A C 1
ATOM 2683 O O . LYS A 1 345 ? -28.293 -8.360 29.655 1.00 93.12 345 LYS A O 1
ATOM 2688 N N . ASN A 1 346 ? -28.655 -6.969 27.936 1.00 92.44 346 ASN A N 1
ATOM 2689 C CA . ASN A 1 346 ? -28.245 -7.760 26.764 1.00 92.44 346 ASN A CA 1
ATOM 2690 C C . ASN A 1 346 ? -29.317 -8.681 26.148 1.00 92.44 346 ASN A C 1
ATOM 2692 O O . ASN A 1 346 ? -28.946 -9.707 25.561 1.00 92.44 346 ASN A O 1
ATOM 2696 N N . LEU A 1 347 ? -30.600 -8.327 26.214 1.00 94.88 347 LEU A N 1
ATOM 2697 C CA . LEU A 1 347 ? -31.577 -8.852 25.256 1.00 94.88 347 LEU A CA 1
ATOM 2698 C C . LEU A 1 347 ? -31.403 -8.115 23.908 1.00 94.88 347 LEU A C 1
ATOM 2700 O O . LEU A 1 347 ? -30.595 -7.194 23.785 1.00 94.88 347 LEU A O 1
ATOM 2704 N N . SER A 1 348 ? -32.000 -8.611 22.821 1.00 96.19 348 SER A N 1
ATOM 2705 C CA . SER A 1 348 ? -31.686 -8.086 21.480 1.00 96.19 348 SER A CA 1
ATOM 2706 C C . SER A 1 348 ? -32.652 -8.533 20.391 1.00 96.19 348 SER A C 1
ATOM 2708 O O . SER A 1 348 ? -33.036 -9.705 20.368 1.00 96.19 348 SER A O 1
ATOM 2710 N N . ASP A 1 349 ? -32.858 -7.675 19.392 1.00 97.56 349 ASP A N 1
ATOM 2711 C CA . ASP A 1 349 ? -33.475 -8.023 18.106 1.00 97.56 349 ASP A CA 1
ATOM 2712 C C . ASP A 1 349 ? -32.533 -7.693 16.925 1.00 97.56 349 ASP A C 1
ATOM 2714 O O . ASP A 1 349 ? -31.496 -7.027 17.067 1.00 97.56 349 ASP A O 1
ATOM 2718 N N . SER A 1 350 ? -32.844 -8.217 15.736 1.00 96.50 350 SER A N 1
ATOM 2719 C CA . SER A 1 350 ? -32.100 -7.940 14.508 1.00 96.50 350 SER A CA 1
ATOM 2720 C C . SER A 1 350 ? -32.962 -8.015 13.246 1.00 96.50 350 SER A C 1
ATOM 2722 O O . SER A 1 350 ? -33.795 -8.906 13.074 1.00 96.50 350 SER A O 1
ATOM 2724 N N . LYS A 1 351 ? -32.697 -7.115 12.298 1.00 96.44 351 LYS A N 1
ATOM 2725 C CA . LYS A 1 351 ? -33.408 -7.010 11.016 1.00 96.44 351 LYS A CA 1
ATOM 2726 C C . LYS A 1 351 ? -32.431 -6.837 9.862 1.00 96.44 351 LYS A C 1
ATOM 2728 O O . LYS A 1 351 ? -31.368 -6.237 10.000 1.00 96.44 351 LYS A O 1
ATOM 2733 N N . ASN A 1 352 ? -32.823 -7.339 8.695 1.00 95.69 352 ASN A N 1
ATOM 2734 C CA . ASN A 1 352 ? -32.063 -7.177 7.459 1.00 95.69 352 ASN A CA 1
ATOM 2735 C C . ASN A 1 352 ? -32.642 -6.040 6.615 1.00 95.69 352 ASN A C 1
ATOM 2737 O O . ASN A 1 352 ? -33.842 -6.044 6.347 1.00 95.69 352 ASN A O 1
ATOM 2741 N N . ILE A 1 353 ? -31.782 -5.156 6.109 1.00 95.12 353 ILE A N 1
ATOM 2742 C CA . ILE A 1 353 ? -32.110 -4.236 5.013 1.00 95.12 353 ILE A CA 1
ATOM 2743 C C . ILE A 1 353 ? -31.329 -4.598 3.752 1.00 95.12 353 ILE A C 1
ATOM 2745 O O . ILE A 1 353 ? -30.240 -5.175 3.808 1.00 95.12 353 ILE A O 1
ATOM 2749 N N . ILE A 1 354 ? -31.871 -4.214 2.602 1.00 95.19 354 ILE A N 1
ATOM 2750 C CA . ILE A 1 354 ? -31.166 -4.253 1.324 1.00 95.19 354 ILE A CA 1
ATOM 2751 C C . ILE A 1 354 ? -30.568 -2.874 1.045 1.00 95.19 354 ILE A C 1
ATOM 2753 O O . ILE A 1 354 ? -31.276 -1.867 1.073 1.00 95.19 354 ILE A O 1
ATOM 2757 N N . VAL A 1 355 ? -29.280 -2.844 0.709 1.00 94.75 355 VAL A N 1
ATOM 2758 C CA . VAL A 1 355 ? -28.595 -1.666 0.173 1.00 94.75 355 VAL A CA 1
ATOM 2759 C C . VAL A 1 355 ? -28.263 -1.938 -1.290 1.00 94.75 355 VAL A C 1
ATOM 2761 O O . VAL A 1 355 ? -27.552 -2.893 -1.599 1.00 94.75 355 VAL A O 1
ATOM 2764 N N . ASN A 1 356 ? -28.799 -1.119 -2.191 1.00 93.00 356 ASN A N 1
ATOM 2765 C CA . ASN A 1 356 ? -28.632 -1.247 -3.637 1.00 93.00 356 ASN A CA 1
ATOM 2766 C C . ASN A 1 356 ? -27.853 -0.046 -4.191 1.00 93.00 356 ASN A C 1
ATOM 2768 O O . ASN A 1 356 ? -28.324 1.088 -4.123 1.00 93.00 356 ASN A O 1
ATOM 2772 N N . VAL A 1 357 ? -26.672 -0.298 -4.742 1.00 93.00 357 VAL A N 1
ATOM 2773 C CA . VAL A 1 357 ? -25.807 0.716 -5.343 1.00 93.00 357 VAL A CA 1
ATOM 2774 C C . VAL A 1 357 ? -25.987 0.687 -6.859 1.00 93.00 357 VAL A C 1
ATOM 2776 O O . VAL A 1 357 ? -25.786 -0.345 -7.501 1.00 93.00 357 VAL A O 1
ATOM 2779 N N . LEU A 1 358 ? -26.432 1.808 -7.421 1.00 88.62 358 LEU A N 1
ATOM 2780 C CA . LEU A 1 358 ? -26.687 1.977 -8.848 1.00 88.62 358 LEU A CA 1
ATOM 2781 C C . LEU A 1 358 ? -25.398 2.365 -9.586 1.00 88.62 358 LEU A C 1
ATOM 2783 O O . LEU A 1 358 ? -24.674 3.229 -9.077 1.00 88.62 358 LEU A O 1
ATOM 2787 N N . PRO A 1 359 ? -25.153 1.793 -10.781 1.00 87.56 359 PRO A N 1
ATOM 2788 C CA . PRO A 1 359 ? -23.988 2.135 -11.577 1.00 87.56 359 PRO A CA 1
ATOM 2789 C C . PRO A 1 359 ? -24.056 3.566 -12.117 1.00 87.56 359 PRO A C 1
ATOM 2791 O O . PRO A 1 359 ? -25.141 4.072 -12.436 1.00 87.56 359 PRO A O 1
ATOM 2794 N N . VAL A 1 360 ? -22.893 4.191 -12.270 1.00 88.25 360 VAL A N 1
ATOM 2795 C CA . VAL A 1 360 ? -22.693 5.456 -12.984 1.00 88.25 360 VAL A CA 1
ATOM 2796 C C . VAL A 1 360 ? -21.625 5.230 -14.050 1.00 88.25 360 VAL A C 1
ATOM 2798 O O . VAL A 1 360 ? -20.605 4.627 -13.771 1.00 88.25 360 VAL A O 1
ATOM 2801 N N . ASN A 1 361 ? -21.870 5.705 -15.274 1.00 88.19 361 ASN A N 1
ATOM 2802 C CA . ASN A 1 361 ? -20.945 5.537 -16.399 1.00 88.19 361 ASN A CA 1
ATOM 2803 C C . ASN A 1 361 ? -19.603 6.220 -16.098 1.00 88.19 361 ASN A C 1
ATOM 2805 O O . ASN A 1 361 ? -19.521 7.453 -16.111 1.00 88.19 361 ASN A O 1
ATOM 2809 N N . ASP A 1 362 ? -18.560 5.421 -15.916 1.00 89.56 362 ASP A N 1
ATOM 2810 C CA . ASP A 1 362 ? -17.189 5.874 -15.732 1.00 89.56 362 ASP A CA 1
ATOM 2811 C C . ASP A 1 362 ? -16.488 6.088 -17.088 1.00 89.56 362 ASP A C 1
ATOM 2813 O O . ASP A 1 362 ? -17.050 5.810 -18.143 1.00 89.56 362 ASP A O 1
ATOM 2817 N N . ALA A 1 363 ? -15.272 6.643 -17.111 1.00 90.00 363 ALA A N 1
ATOM 2818 C CA . ALA A 1 363 ? -14.526 6.793 -18.370 1.00 90.00 363 ALA A CA 1
ATOM 2819 C C . ALA A 1 363 ? -13.615 5.577 -18.644 1.00 90.00 363 ALA A C 1
ATOM 2821 O O . ALA A 1 363 ? -12.855 5.179 -17.754 1.00 90.00 363 ALA A O 1
ATOM 2822 N N . PRO A 1 364 ? -13.548 5.053 -19.887 1.00 94.75 364 PRO A N 1
ATOM 2823 C CA . PRO A 1 364 ? -12.759 3.860 -20.187 1.00 94.75 364 PRO A CA 1
ATOM 2824 C C . PRO A 1 364 ? -11.259 4.076 -19.963 1.00 94.75 364 PRO A C 1
ATOM 2826 O O . PRO A 1 364 ? -10.659 5.039 -20.444 1.00 94.75 364 PRO A O 1
ATOM 2829 N N . ILE A 1 365 ? -10.597 3.135 -19.294 1.00 94.44 365 ILE A N 1
ATOM 2830 C CA . ILE A 1 365 ? -9.181 3.235 -18.929 1.00 94.44 365 ILE A CA 1
ATOM 2831 C C . ILE A 1 365 ? -8.309 2.675 -20.056 1.00 94.44 365 ILE A C 1
ATOM 2833 O O . ILE A 1 365 ? -8.188 1.465 -20.239 1.00 94.44 365 ILE A O 1
ATOM 2837 N N . LEU A 1 366 ? -7.637 3.562 -20.795 1.00 95.75 366 LEU A N 1
ATOM 2838 C CA . LEU A 1 366 ? -6.643 3.194 -21.810 1.00 95.75 366 LEU A CA 1
ATOM 2839 C C . LEU A 1 366 ? -5.285 2.862 -21.162 1.00 95.75 366 LEU A C 1
ATOM 2841 O O . LEU A 1 366 ? -4.726 3.683 -20.423 1.00 95.75 366 LEU A O 1
ATOM 2845 N N . ASN A 1 367 ? -4.705 1.701 -21.479 1.00 95.69 367 ASN A N 1
ATOM 2846 C CA . ASN A 1 367 ? -3.369 1.310 -21.010 1.00 95.69 367 ASN A CA 1
ATOM 2847 C C . ASN A 1 367 ? -2.257 2.159 -21.656 1.00 95.69 367 ASN A C 1
ATOM 2849 O O . ASN A 1 367 ? -2.445 2.679 -22.758 1.00 95.69 367 ASN A O 1
ATOM 2853 N N . PRO A 1 368 ? -1.084 2.313 -21.006 1.00 94.31 368 PRO A N 1
ATOM 2854 C CA . PRO A 1 368 ? 0.075 2.966 -21.611 1.00 94.31 368 PRO A CA 1
ATOM 2855 C C . PRO A 1 368 ? 0.457 2.333 -22.954 1.00 94.31 368 PRO A C 1
ATOM 2857 O O . PRO A 1 368 ? 0.566 1.114 -23.063 1.00 94.31 368 PRO A O 1
ATOM 2860 N N . ILE A 1 369 ? 0.694 3.172 -23.963 1.00 95.00 369 ILE A N 1
ATOM 2861 C CA . ILE A 1 369 ? 1.144 2.754 -25.294 1.00 95.00 369 ILE A CA 1
ATOM 2862 C C . ILE A 1 369 ? 2.636 3.069 -25.389 1.00 95.00 369 ILE A C 1
ATOM 2864 O O . ILE A 1 369 ? 3.046 4.208 -25.162 1.00 95.00 369 ILE A O 1
ATOM 2868 N N . SER A 1 370 ? 3.453 2.063 -25.691 1.00 93.06 370 SER A N 1
ATOM 2869 C CA . SER A 1 370 ? 4.897 2.237 -25.854 1.00 93.06 370 SER A CA 1
ATOM 2870 C C . SER A 1 370 ? 5.233 3.025 -27.119 1.00 93.06 370 SER A C 1
ATOM 2872 O O . SER A 1 370 ? 4.586 2.874 -28.155 1.00 93.06 370 SER A O 1
ATOM 2874 N N . ASN A 1 371 ? 6.300 3.823 -27.051 1.00 93.25 371 ASN A N 1
ATOM 2875 C CA . ASN A 1 371 ? 6.891 4.428 -28.241 1.00 93.25 371 ASN A CA 1
ATOM 2876 C C . ASN A 1 371 ? 7.448 3.335 -29.169 1.00 93.25 371 ASN A C 1
ATOM 2878 O O . ASN A 1 371 ? 7.985 2.333 -28.693 1.00 93.25 371 ASN A O 1
ATOM 2882 N N . VAL A 1 372 ? 7.368 3.552 -30.481 1.00 91.69 372 VAL A N 1
ATOM 2883 C CA . VAL A 1 372 ? 7.873 2.621 -31.500 1.00 91.69 372 VAL A CA 1
ATOM 2884 C C . VAL A 1 372 ? 9.095 3.227 -32.180 1.00 91.69 372 VAL A C 1
ATOM 2886 O O . VAL A 1 372 ? 9.035 4.348 -32.675 1.00 91.69 372 VAL A O 1
ATOM 2889 N N . ASN A 1 373 ? 10.184 2.466 -32.261 1.00 87.81 373 ASN A N 1
ATOM 2890 C CA . ASN A 1 373 ? 11.333 2.795 -33.102 1.00 87.81 373 ASN A CA 1
ATOM 2891 C C . ASN A 1 373 ? 11.404 1.758 -34.225 1.00 87.81 373 ASN A C 1
ATOM 2893 O O . ASN A 1 373 ? 11.455 0.561 -33.944 1.00 87.81 373 ASN A O 1
ATOM 2897 N N . ALA A 1 374 ? 11.390 2.208 -35.476 1.00 87.31 374 ALA A N 1
ATOM 2898 C CA . ALA A 1 374 ? 11.400 1.352 -36.660 1.00 87.31 374 ALA A CA 1
ATOM 2899 C C . ALA A 1 374 ? 12.302 1.947 -37.749 1.00 87.31 374 ALA A C 1
ATOM 2901 O O . ALA A 1 374 ? 12.622 3.134 -37.715 1.00 87.31 374 ALA A O 1
ATOM 2902 N N . PHE A 1 375 ? 12.689 1.142 -38.736 1.00 84.00 375 PHE A N 1
ATOM 2903 C CA . PHE A 1 375 ? 13.368 1.641 -39.933 1.00 84.00 375 PHE A CA 1
ATOM 2904 C C . PHE A 1 375 ? 12.356 1.983 -41.029 1.00 84.00 375 PHE A C 1
ATOM 2906 O O . PHE A 1 375 ? 11.267 1.405 -41.076 1.00 84.00 375 PHE A O 1
ATOM 2913 N N . ALA A 1 376 ? 12.715 2.887 -41.938 1.00 84.19 376 ALA A N 1
ATOM 2914 C CA . ALA A 1 376 ? 11.955 3.124 -43.161 1.00 84.19 376 ALA A CA 1
ATOM 2915 C C . ALA A 1 376 ? 11.659 1.801 -43.898 1.00 84.19 376 ALA A C 1
ATOM 2917 O O . ALA A 1 376 ? 12.472 0.880 -43.872 1.00 84.19 376 ALA A O 1
ATOM 2918 N N . THR A 1 377 ? 10.497 1.709 -44.552 1.00 83.06 377 THR A N 1
ATOM 2919 C CA . THR A 1 377 ? 9.921 0.483 -45.161 1.00 83.06 377 THR A CA 1
ATOM 2920 C C . THR A 1 377 ? 9.423 -0.603 -44.190 1.00 83.06 377 THR A C 1
ATOM 2922 O O . THR A 1 377 ? 8.793 -1.566 -44.627 1.00 83.06 377 THR A O 1
ATOM 2925 N N . SER A 1 378 ? 9.576 -0.436 -42.871 1.00 87.00 378 SER A N 1
ATOM 2926 C CA . SER A 1 378 ? 8.986 -1.353 -41.880 1.00 87.00 378 SER A CA 1
ATOM 2927 C C . SER A 1 378 ? 7.462 -1.201 -41.774 1.00 87.00 378 SER A C 1
ATOM 2929 O O . SER A 1 378 ? 6.930 -0.086 -41.845 1.00 87.00 378 SER A O 1
ATOM 2931 N N . LEU A 1 379 ? 6.767 -2.309 -41.502 1.00 91.38 379 LEU A N 1
ATOM 2932 C CA . LEU A 1 379 ? 5.376 -2.310 -41.045 1.00 91.38 379 LEU A CA 1
ATOM 2933 C C . LEU A 1 379 ? 5.325 -2.095 -39.526 1.00 91.38 379 LEU A C 1
ATOM 2935 O O . LEU A 1 379 ? 5.769 -2.942 -38.752 1.00 91.38 379 LEU A O 1
ATOM 2939 N N . ILE A 1 380 ? 4.741 -0.983 -39.094 1.00 93.06 380 ILE A N 1
ATOM 2940 C CA . ILE A 1 380 ? 4.437 -0.716 -37.687 1.00 93.06 380 ILE A CA 1
ATOM 2941 C C . ILE A 1 380 ? 3.059 -1.279 -37.364 1.00 93.06 380 ILE A C 1
ATOM 2943 O O . ILE A 1 380 ? 2.119 -1.079 -38.129 1.00 93.06 380 ILE A O 1
ATOM 2947 N N . SER A 1 381 ? 2.923 -1.923 -36.206 1.00 94.88 381 SER A N 1
ATOM 2948 C CA . SER A 1 381 ? 1.642 -2.371 -35.658 1.00 94.88 381 SER A CA 1
ATOM 2949 C C . SER A 1 381 ? 1.557 -2.011 -34.178 1.00 94.88 381 SER A C 1
ATOM 2951 O O . SER A 1 381 ? 2.405 -2.423 -33.389 1.00 94.88 381 SER A O 1
ATOM 2953 N N . VAL A 1 382 ? 0.525 -1.260 -33.798 1.00 95.62 382 VAL A N 1
ATOM 2954 C CA . VAL A 1 382 ? 0.259 -0.826 -32.420 1.00 95.62 382 VAL A CA 1
ATOM 2955 C C . VAL A 1 382 ? -1.120 -1.321 -32.014 1.00 95.62 382 VAL A C 1
ATOM 2957 O O . VAL A 1 382 ? -2.105 -1.004 -32.674 1.00 95.62 382 VAL A O 1
ATOM 2960 N N . THR A 1 383 ? -1.209 -2.080 -30.924 1.00 95.50 383 THR A N 1
ATOM 2961 C CA . THR A 1 383 ? -2.493 -2.530 -30.370 1.00 95.50 383 THR A CA 1
ATOM 2962 C C . THR A 1 383 ? -2.797 -1.756 -29.098 1.00 95.50 383 THR A C 1
ATOM 2964 O O . THR A 1 383 ? -2.045 -1.821 -28.127 1.00 95.50 383 THR A O 1
ATOM 2967 N N . ALA A 1 384 ? -3.912 -1.035 -29.104 1.00 96.19 384 ALA A N 1
ATOM 2968 C CA . ALA A 1 384 ? -4.459 -0.390 -27.926 1.00 96.19 384 ALA A CA 1
ATOM 2969 C C . ALA A 1 384 ? -5.205 -1.416 -27.067 1.00 96.19 384 ALA A C 1
ATOM 2971 O O . ALA A 1 384 ? -5.969 -2.234 -27.576 1.00 96.19 384 ALA A O 1
ATOM 2972 N N . VAL A 1 385 ? -5.010 -1.361 -25.754 1.00 95.25 385 VAL A N 1
ATOM 2973 C CA . VAL A 1 385 ? -5.778 -2.158 -24.794 1.00 95.25 385 VAL A CA 1
ATOM 2974 C C . VAL A 1 385 ? -6.404 -1.188 -23.812 1.00 95.25 385 VAL A C 1
ATOM 2976 O O . VAL A 1 385 ? -5.713 -0.329 -23.270 1.00 95.25 385 VAL A O 1
ATOM 2979 N N . ALA A 1 386 ? -7.708 -1.310 -23.614 1.00 95.56 386 ALA A N 1
ATOM 2980 C CA . ALA A 1 386 ? -8.442 -0.538 -22.629 1.00 95.56 386 ALA A CA 1
ATOM 2981 C C . ALA A 1 386 ? -9.421 -1.456 -21.902 1.00 95.56 386 ALA A C 1
ATOM 2983 O O . ALA A 1 386 ? -9.786 -2.508 -22.430 1.00 95.56 386 ALA A O 1
ATOM 2984 N N . SER A 1 387 ? -9.818 -1.047 -20.709 1.00 93.62 387 SER A N 1
ATOM 2985 C CA . SER A 1 387 ? -10.831 -1.709 -19.898 1.00 93.62 387 SER A CA 1
ATOM 2986 C C . SER A 1 387 ? -11.801 -0.674 -19.368 1.00 93.62 387 SER A C 1
ATOM 2988 O O . SER A 1 387 ? -11.417 0.467 -19.118 1.00 93.62 387 SER A O 1
ATOM 2990 N N . ASP A 1 388 ? -13.025 -1.109 -19.155 1.00 93.00 388 ASP A N 1
ATOM 2991 C CA . ASP A 1 388 ? -14.119 -0.302 -18.655 1.00 93.00 388 ASP A CA 1
ATOM 2992 C C . ASP A 1 388 ? -14.765 -1.048 -17.489 1.00 93.00 388 ASP A C 1
ATOM 2994 O O . ASP A 1 388 ? -14.788 -2.284 -17.503 1.00 93.00 388 ASP A O 1
ATOM 2998 N N . VAL A 1 389 ? -15.190 -0.334 -16.450 1.00 89.12 389 VAL A N 1
ATOM 2999 C CA . VAL A 1 389 ? -15.607 -0.957 -15.185 1.00 89.12 389 VAL A CA 1
ATOM 3000 C C . VAL A 1 389 ? -17.074 -1.406 -15.199 1.00 89.12 389 VAL A C 1
ATOM 3002 O O . VAL A 1 389 ? -17.416 -2.433 -14.600 1.00 89.12 389 VAL A O 1
ATOM 3005 N N . GLU A 1 390 ? -17.887 -0.799 -16.063 1.00 87.69 390 GLU A N 1
ATOM 3006 C CA . GLU A 1 390 ? -19.235 -1.261 -16.405 1.00 87.69 390 GLU A CA 1
ATOM 3007 C C . GLU A 1 390 ? -19.171 -2.415 -17.426 1.00 87.69 390 GLU A C 1
ATOM 3009 O O . GLU A 1 390 ? -20.129 -3.171 -17.592 1.00 87.69 390 GLU A O 1
ATOM 3014 N N . ASN A 1 391 ? -17.993 -2.636 -18.027 1.00 84.56 391 ASN A N 1
ATOM 3015 C CA . ASN A 1 391 ? -17.733 -3.508 -19.179 1.00 84.56 391 ASN A CA 1
ATOM 3016 C C . ASN A 1 391 ? -18.447 -3.032 -20.456 1.00 84.56 391 ASN A C 1
ATOM 3018 O O . ASN A 1 391 ? -18.869 -3.854 -21.279 1.00 84.56 391 ASN A O 1
ATOM 3022 N N . ASP A 1 392 ? -18.564 -1.713 -20.634 1.00 88.38 392 ASP A N 1
ATOM 3023 C CA . ASP A 1 392 ? -19.202 -1.133 -21.811 1.00 88.38 392 ASP A CA 1
ATOM 3024 C C . ASP A 1 392 ? -18.423 -1.373 -23.121 1.00 88.38 392 ASP A C 1
ATOM 3026 O O . ASP A 1 392 ? -17.240 -1.731 -23.165 1.00 88.38 392 ASP A O 1
ATOM 3030 N N . SER A 1 393 ? -19.129 -1.232 -24.246 1.00 92.31 393 SER A N 1
ATOM 3031 C CA . SER A 1 393 ? -18.621 -1.598 -25.573 1.00 92.31 393 SER A CA 1
ATOM 3032 C C . SER A 1 393 ? -17.646 -0.560 -26.140 1.00 92.31 393 SER A C 1
ATOM 3034 O O . SER A 1 393 ? -18.051 0.424 -26.759 1.00 92.31 393 SER A O 1
ATOM 3036 N N . LEU A 1 394 ? -16.347 -0.839 -26.041 1.00 96.00 394 LEU A N 1
ATOM 3037 C CA . LEU A 1 394 ? -15.302 0.114 -26.422 1.00 96.00 394 LEU A CA 1
ATOM 3038 C C . LEU A 1 394 ? -15.073 0.271 -27.932 1.00 96.00 394 LEU A C 1
ATOM 3040 O O . LEU A 1 394 ? -14.855 -0.689 -28.671 1.00 96.00 394 LEU A O 1
ATOM 3044 N N . THR A 1 395 ? -15.025 1.530 -28.367 1.00 96.44 395 THR A N 1
ATOM 3045 C CA . THR A 1 395 ? -14.679 1.975 -29.721 1.00 96.44 395 THR A CA 1
ATOM 3046 C C . THR A 1 395 ? -13.346 2.720 -29.700 1.00 96.44 395 THR A C 1
ATOM 3048 O O . THR A 1 395 ? -13.172 3.679 -28.950 1.00 96.44 395 THR A O 1
ATOM 3051 N N . TYR A 1 396 ? -12.405 2.308 -30.550 1.00 97.12 396 TYR A N 1
ATOM 3052 C CA . TYR A 1 396 ? -11.073 2.912 -30.661 1.00 97.12 396 TYR A CA 1
ATOM 3053 C C . TYR A 1 396 ? -10.960 3.808 -31.900 1.00 97.12 396 TYR A C 1
ATOM 3055 O O . TYR A 1 396 ? -11.675 3.619 -32.884 1.00 97.12 396 TYR A O 1
ATOM 3063 N N . SER A 1 397 ? -10.022 4.753 -31.886 1.00 96.44 397 SER A N 1
ATOM 3064 C CA . SER A 1 397 ? -9.657 5.588 -33.037 1.00 96.44 397 SER A CA 1
ATOM 3065 C C . SER A 1 397 ? -8.230 6.132 -32.901 1.00 96.44 397 SER A C 1
ATOM 3067 O O . SER A 1 397 ? -7.667 6.132 -31.806 1.00 96.44 397 SER A O 1
ATOM 3069 N N . ILE A 1 398 ? -7.640 6.600 -34.005 1.00 97.00 398 ILE A N 1
ATOM 3070 C CA . ILE A 1 398 ? -6.326 7.260 -34.037 1.00 97.00 398 ILE A CA 1
ATOM 3071 C C . ILE A 1 398 ? -6.406 8.559 -34.843 1.00 97.00 398 ILE A C 1
ATOM 3073 O O . ILE A 1 398 ? -7.164 8.658 -35.807 1.00 97.00 398 ILE A O 1
ATOM 3077 N N . ASN A 1 399 ? -5.624 9.565 -34.454 1.00 96.00 399 ASN A N 1
ATOM 3078 C CA . ASN A 1 399 ? -5.688 10.914 -35.023 1.00 96.00 399 ASN A CA 1
ATOM 3079 C C . ASN A 1 399 ? -4.971 11.113 -36.379 1.00 96.00 399 ASN A C 1
ATOM 3081 O O . ASN A 1 399 ? -4.829 12.258 -36.810 1.00 96.00 399 ASN A O 1
ATOM 3085 N N . ASP A 1 400 ? -4.505 10.053 -37.049 1.00 95.75 400 ASP A N 1
ATOM 3086 C CA . ASP A 1 400 ? -3.728 10.150 -38.293 1.00 95.75 400 ASP A CA 1
ATOM 3087 C C . ASP A 1 400 ? -4.097 9.053 -39.307 1.00 95.75 400 ASP A C 1
ATOM 3089 O O . ASP A 1 400 ? -4.174 7.869 -38.980 1.00 95.75 400 ASP A O 1
ATOM 3093 N N . SER A 1 401 ? -4.295 9.455 -40.565 1.00 93.62 401 SER A N 1
ATOM 3094 C CA . SER A 1 401 ? -4.735 8.594 -41.670 1.00 93.62 401 SER A CA 1
ATOM 3095 C C . SER A 1 401 ? -3.673 7.629 -42.211 1.00 93.62 401 SER A C 1
ATOM 3097 O O . SER A 1 401 ? -3.985 6.830 -43.091 1.00 93.62 401 SER A O 1
ATOM 3099 N N . ARG A 1 402 ? -2.420 7.696 -41.741 1.00 93.50 402 ARG A N 1
ATOM 3100 C CA . ARG A 1 402 ? -1.352 6.747 -42.113 1.00 93.50 402 ARG A CA 1
ATOM 3101 C C . ARG A 1 402 ? -1.576 5.337 -41.567 1.00 93.50 402 ARG A C 1
ATOM 3103 O O . ARG A 1 402 ? -1.007 4.384 -42.097 1.00 93.50 402 ARG A O 1
ATOM 3110 N N . PHE A 1 403 ? -2.400 5.199 -40.530 1.00 95.56 403 PHE A N 1
ATOM 3111 C CA . PHE A 1 403 ? -2.734 3.912 -39.935 1.00 95.56 403 PHE A CA 1
ATOM 3112 C C . PHE A 1 403 ? -4.003 3.314 -40.547 1.00 95.56 403 PHE A C 1
ATOM 3114 O O . PHE A 1 403 ? -5.076 3.914 -40.519 1.00 95.56 403 PHE A O 1
ATOM 3121 N N . MET A 1 404 ? -3.904 2.072 -41.014 1.00 95.50 404 MET A N 1
ATOM 3122 C CA . MET A 1 404 ? -5.058 1.208 -41.235 1.00 95.50 404 MET A CA 1
ATOM 3123 C C . MET A 1 404 ? -5.500 0.632 -39.889 1.00 95.50 404 MET A C 1
ATOM 3125 O O . MET A 1 404 ? -4.736 -0.071 -39.225 1.00 95.50 404 MET A O 1
ATOM 3129 N N . GLN A 1 405 ? -6.730 0.932 -39.481 1.00 95.25 405 GLN A N 1
ATOM 3130 C CA . GLN A 1 405 ? -7.310 0.432 -38.239 1.00 95.25 405 GLN A CA 1
ATOM 3131 C C . GLN A 1 405 ? -8.071 -0.880 -38.470 1.00 95.25 405 GLN A C 1
ATOM 3133 O O . GLN A 1 405 ? -8.906 -0.979 -39.369 1.00 95.25 405 GLN A O 1
ATOM 3138 N N . ASN A 1 406 ? -7.834 -1.863 -37.604 1.00 95.06 406 ASN A N 1
ATOM 3139 C CA . ASN A 1 406 ? -8.644 -3.064 -37.454 1.00 95.06 406 ASN A CA 1
ATOM 3140 C C . ASN A 1 406 ? -8.999 -3.232 -35.970 1.00 95.06 406 ASN A C 1
ATOM 3142 O O . ASN A 1 406 ? -8.168 -3.661 -35.169 1.00 95.06 406 ASN A O 1
ATOM 3146 N N . ASN A 1 407 ? -10.226 -2.854 -35.603 1.00 92.88 407 ASN A N 1
ATOM 3147 C CA . ASN A 1 407 ? -10.680 -2.740 -34.216 1.00 92.88 407 ASN A CA 1
ATOM 3148 C C . ASN A 1 407 ? -9.720 -1.894 -33.350 1.00 92.88 407 ASN A C 1
ATOM 3150 O O . ASN A 1 407 ? -9.632 -0.684 -33.545 1.00 92.88 407 ASN A O 1
ATOM 3154 N N . ASN A 1 408 ? -8.986 -2.518 -32.428 1.00 94.69 408 ASN A N 1
ATOM 3155 C CA . ASN A 1 408 ? -8.041 -1.882 -31.512 1.00 94.69 408 ASN A CA 1
ATOM 3156 C C . ASN A 1 408 ? -6.573 -1.951 -31.982 1.00 94.69 408 ASN A C 1
ATOM 3158 O O . ASN A 1 408 ? -5.686 -1.464 -31.281 1.00 94.69 408 ASN A O 1
ATOM 3162 N N . THR A 1 409 ? -6.301 -2.542 -33.150 1.00 95.75 409 THR A N 1
ATOM 3163 C CA . THR A 1 409 ? -4.968 -2.585 -33.766 1.00 95.75 409 THR A CA 1
ATOM 3164 C C . THR A 1 409 ? -4.861 -1.571 -34.902 1.00 95.75 409 THR A C 1
ATOM 3166 O O . THR A 1 409 ? -5.736 -1.474 -35.761 1.00 95.75 409 THR A O 1
ATOM 3169 N N . PHE A 1 410 ? -3.752 -0.840 -34.926 1.00 96.81 410 PHE A N 1
ATOM 3170 C CA . PHE A 1 410 ? -3.434 0.213 -35.880 1.00 96.81 410 PHE A CA 1
ATOM 3171 C C . PHE A 1 410 ? -2.130 -0.144 -36.591 1.00 96.81 410 PHE A C 1
ATOM 3173 O O . PHE A 1 410 ? -1.084 -0.243 -35.948 1.00 96.81 410 PHE A O 1
ATOM 3180 N N . ALA A 1 411 ? -2.177 -0.326 -37.912 1.00 95.94 411 ALA A N 1
ATOM 3181 C CA . ALA A 1 411 ? -1.020 -0.709 -38.718 1.00 95.94 411 ALA A CA 1
ATOM 3182 C C . ALA A 1 411 ? -0.619 0.393 -39.711 1.00 95.94 411 ALA A C 1
ATOM 3184 O O . ALA A 1 411 ? -1.448 0.837 -40.502 1.00 95.94 411 ALA A O 1
ATOM 3185 N N . TRP A 1 412 ? 0.648 0.814 -39.704 1.00 95.06 412 TRP A N 1
ATOM 3186 C CA . TRP A 1 412 ? 1.204 1.795 -40.645 1.00 95.06 412 TRP A CA 1
ATOM 3187 C C . TRP A 1 412 ? 2.394 1.185 -41.391 1.00 95.06 412 TRP A C 1
ATOM 3189 O O . TRP A 1 412 ? 3.428 0.878 -40.800 1.00 95.06 412 TRP A O 1
ATOM 3199 N N . GLN A 1 413 ? 2.249 1.019 -42.706 1.00 93.38 413 GLN A N 1
ATOM 3200 C CA . GLN A 1 413 ? 3.355 0.683 -43.599 1.00 93.38 413 GLN A CA 1
ATOM 3201 C C . GLN A 1 413 ? 4.165 1.952 -43.887 1.00 93.38 413 GLN A C 1
ATOM 3203 O O . GLN A 1 413 ? 3.657 2.883 -44.513 1.00 93.38 413 GLN A O 1
ATOM 3208 N N . THR A 1 414 ? 5.410 2.001 -43.419 1.00 90.62 414 THR A N 1
ATOM 3209 C CA . THR A 1 414 ? 6.304 3.145 -43.659 1.00 90.62 414 THR A CA 1
ATOM 3210 C C . THR A 1 414 ? 6.961 3.054 -45.041 1.00 90.62 414 THR A C 1
ATOM 3212 O O . THR A 1 414 ? 6.958 1.993 -45.672 1.00 90.62 414 THR A O 1
ATOM 3215 N N . ASP A 1 415 ? 7.540 4.161 -45.509 1.00 84.50 415 ASP A N 1
ATOM 3216 C CA . ASP A 1 415 ? 8.292 4.260 -46.766 1.00 84.50 415 ASP A CA 1
ATOM 3217 C C . ASP A 1 415 ? 9.606 5.049 -46.577 1.00 84.50 415 ASP A C 1
ATOM 3219 O O . ASP A 1 415 ? 9.876 5.568 -45.491 1.00 84.50 415 ASP A O 1
ATOM 3223 N N . VAL A 1 416 ? 10.432 5.126 -47.628 1.00 76.00 416 VAL A N 1
ATOM 3224 C CA . VAL A 1 416 ? 11.765 5.770 -47.621 1.00 76.00 416 VAL A CA 1
ATOM 3225 C C . VAL A 1 416 ? 11.753 7.281 -47.342 1.00 76.00 416 VAL A C 1
ATOM 3227 O O . VAL A 1 416 ? 12.774 7.834 -46.941 1.00 76.00 416 VAL A O 1
ATOM 3230 N N . ASN A 1 417 ? 10.614 7.954 -47.517 1.00 77.88 417 ASN A N 1
ATOM 3231 C CA . ASN A 1 417 ? 10.424 9.374 -47.212 1.00 77.88 417 ASN A CA 1
ATOM 3232 C C . ASN A 1 417 ? 9.761 9.593 -45.839 1.00 77.88 417 ASN A C 1
ATOM 3234 O O . ASN A 1 417 ? 9.681 10.727 -45.372 1.00 77.88 417 ASN A O 1
ATOM 3238 N N . GLY A 1 418 ? 9.302 8.525 -45.178 1.00 79.56 418 GLY A N 1
ATOM 3239 C CA . GLY A 1 418 ? 8.682 8.557 -43.851 1.00 79.56 418 GLY A CA 1
ATOM 3240 C C . GLY A 1 418 ? 9.659 8.696 -42.679 1.00 79.56 418 GLY A C 1
ATOM 3241 O O . GLY A 1 418 ? 9.261 8.426 -41.551 1.00 79.56 418 GLY A O 1
ATOM 3242 N N . VAL A 1 419 ? 10.923 9.060 -42.924 1.00 83.94 419 VAL A N 1
ATOM 3243 C CA . VAL A 1 419 ? 11.962 9.244 -41.895 1.00 83.94 419 VAL A CA 1
ATOM 3244 C C . VAL A 1 419 ? 11.654 10.476 -41.036 1.00 83.94 419 VAL A C 1
ATOM 3246 O O . VAL A 1 419 ? 11.403 11.564 -41.552 1.00 83.94 419 VAL A O 1
ATOM 3249 N N . GLY A 1 420 ? 11.699 10.320 -39.711 1.00 84.25 420 GLY A N 1
ATOM 3250 C CA . GLY A 1 420 ? 11.375 11.387 -38.762 1.00 84.25 420 GLY A CA 1
ATOM 3251 C C . GLY A 1 420 ? 10.789 10.870 -37.450 1.00 84.25 420 GLY A C 1
ATOM 3252 O O . GLY A 1 420 ? 10.698 9.666 -37.226 1.00 84.25 420 GLY A O 1
ATOM 3253 N N . SER A 1 421 ? 10.379 11.785 -36.570 1.00 88.94 421 SER A N 1
ATOM 3254 C CA . SER A 1 421 ? 9.651 11.452 -35.340 1.00 88.94 421 SER A CA 1
ATOM 3255 C C . SER A 1 421 ? 8.249 12.055 -35.386 1.00 88.94 421 SER A C 1
ATOM 3257 O O . SER A 1 421 ? 8.082 13.227 -35.728 1.00 88.94 421 SER A O 1
ATOM 3259 N N . TYR A 1 422 ? 7.242 11.247 -35.061 1.00 93.75 422 TYR A N 1
ATOM 3260 C CA . TYR A 1 422 ? 5.825 11.594 -35.138 1.00 93.75 422 TYR A CA 1
ATOM 3261 C C . TYR A 1 422 ? 5.141 11.255 -33.816 1.00 93.75 422 TYR A C 1
ATOM 3263 O O . TYR A 1 422 ? 5.329 10.161 -33.290 1.00 93.75 422 TYR A O 1
ATOM 3271 N N . ALA A 1 423 ? 4.323 12.170 -33.301 1.00 95.69 423 ALA A N 1
ATOM 3272 C CA . ALA A 1 423 ? 3.472 11.920 -32.143 1.00 95.69 423 ALA A CA 1
ATOM 3273 C C . ALA A 1 423 ? 2.050 11.596 -32.615 1.00 95.69 423 ALA A C 1
ATOM 3275 O O . ALA A 1 423 ? 1.450 12.375 -33.358 1.00 95.69 423 ALA A O 1
ATOM 3276 N N . PHE A 1 424 ? 1.512 10.464 -32.169 1.00 96.62 424 PHE A N 1
ATOM 3277 C CA . PHE A 1 424 ? 0.167 9.997 -32.497 1.00 96.62 424 PHE A CA 1
ATOM 3278 C C . PHE A 1 424 ? -0.660 9.838 -31.232 1.00 96.62 424 PHE A C 1
ATOM 3280 O O . PHE A 1 424 ? -0.140 9.413 -30.202 1.00 96.62 424 PHE A O 1
ATOM 3287 N N . THR A 1 425 ? -1.953 10.129 -31.317 1.00 97.31 425 THR A N 1
ATOM 3288 C CA . THR A 1 425 ? -2.900 9.985 -30.211 1.00 97.31 425 THR A CA 1
ATOM 3289 C C . THR A 1 425 ? -3.942 8.938 -30.571 1.00 97.31 425 THR A C 1
ATOM 3291 O O . THR A 1 425 ? -4.638 9.074 -31.578 1.00 97.31 425 THR A O 1
ATOM 3294 N N . ILE A 1 426 ? -4.049 7.906 -29.733 1.00 97.75 426 ILE A N 1
ATOM 3295 C CA . ILE A 1 426 ? -5.147 6.937 -29.769 1.00 97.75 426 ILE A CA 1
ATOM 3296 C C . ILE A 1 426 ? -6.184 7.352 -28.728 1.00 97.75 426 ILE A C 1
ATOM 3298 O O . ILE A 1 426 ? -5.831 7.663 -27.587 1.00 97.75 426 ILE A O 1
ATOM 3302 N N . THR A 1 427 ? -7.452 7.318 -29.127 1.00 96.88 427 THR A N 1
ATOM 3303 C CA . THR A 1 427 ? -8.619 7.607 -28.288 1.00 96.88 427 THR A CA 1
ATOM 3304 C C . THR A 1 427 ? -9.504 6.368 -28.204 1.00 96.88 427 THR A C 1
ATOM 3306 O O . THR A 1 427 ? -9.739 5.704 -29.215 1.00 96.88 427 THR A O 1
ATOM 3309 N N . VAL A 1 428 ? -10.011 6.069 -27.009 1.00 97.44 428 VAL A N 1
ATOM 3310 C CA . VAL A 1 428 ? -11.026 5.041 -26.747 1.00 97.44 428 VAL A CA 1
ATOM 3311 C C . VAL A 1 428 ? -12.266 5.685 -26.125 1.00 97.44 428 VAL A C 1
ATOM 3313 O O . VAL A 1 428 ? -12.141 6.632 -25.349 1.00 97.44 428 VAL A O 1
ATOM 3316 N N . SER A 1 429 ? -13.448 5.189 -26.488 1.00 95.94 429 SER A N 1
ATOM 3317 C CA . SER A 1 429 ? -14.750 5.649 -25.998 1.00 95.94 429 SER A CA 1
ATOM 3318 C C . SER A 1 429 ? -15.692 4.472 -25.764 1.00 95.94 429 SER A C 1
ATOM 3320 O O . SER A 1 429 ? -15.705 3.533 -26.554 1.00 95.94 429 SER A O 1
ATOM 3322 N N . ASP A 1 430 ? -16.491 4.566 -24.713 1.00 94.62 430 ASP A N 1
ATOM 3323 C CA . ASP A 1 430 ? -17.669 3.746 -24.380 1.00 94.62 430 ASP A CA 1
ATOM 3324 C C . ASP A 1 430 ? -18.934 4.152 -25.187 1.00 94.62 430 ASP A C 1
ATOM 3326 O O . ASP A 1 430 ? -19.875 3.375 -25.328 1.00 94.62 430 ASP A O 1
ATOM 3330 N N . GLY A 1 431 ? -18.947 5.363 -25.761 1.00 91.81 431 GLY A N 1
ATOM 3331 C CA . GLY A 1 431 ? -20.096 6.005 -26.410 1.00 91.81 431 GLY A CA 1
ATOM 3332 C C . GLY A 1 431 ? -20.551 7.324 -25.759 1.00 91.81 431 GLY A C 1
ATOM 3333 O O . GLY A 1 431 ? -21.259 8.099 -26.407 1.00 91.81 431 GLY A O 1
ATOM 3334 N N . TYR A 1 432 ? -20.106 7.614 -24.533 1.00 90.12 432 TYR A N 1
ATOM 3335 C CA . TYR A 1 432 ? -20.444 8.788 -23.720 1.00 90.12 432 TYR A CA 1
ATOM 3336 C C . TYR A 1 432 ? -19.200 9.570 -23.263 1.00 90.12 432 TYR A C 1
ATOM 3338 O O . TYR A 1 432 ? -19.127 10.784 -23.472 1.00 90.12 432 TYR A O 1
ATOM 3346 N N . LEU A 1 433 ? -18.216 8.884 -22.681 1.00 92.31 433 LEU A N 1
ATOM 3347 C CA . LEU A 1 433 ? -16.940 9.402 -22.199 1.00 92.31 433 LEU A CA 1
ATOM 3348 C C . LEU A 1 433 ? -15.764 8.866 -23.036 1.00 92.31 433 LEU A C 1
ATOM 3350 O O . LEU A 1 433 ? -15.905 8.034 -23.938 1.00 92.31 433 LEU A O 1
ATOM 3354 N N . GLN A 1 434 ? -14.578 9.450 -22.833 1.00 95.31 434 GLN A N 1
ATOM 3355 C CA . GLN A 1 434 ? -13.396 9.174 -23.656 1.00 95.31 434 GLN A CA 1
ATOM 3356 C C . GLN A 1 434 ? -12.099 9.273 -22.859 1.00 95.31 434 GLN A C 1
ATOM 3358 O O . GLN A 1 434 ? -11.905 10.213 -22.089 1.00 95.31 434 GLN A O 1
ATOM 3363 N N . ALA A 1 435 ? -11.156 8.381 -23.156 1.00 96.81 435 ALA A N 1
ATOM 3364 C CA . ALA A 1 435 ? -9.763 8.503 -22.742 1.00 96.81 435 ALA A CA 1
ATOM 3365 C C . ALA A 1 435 ? -8.836 8.507 -23.957 1.0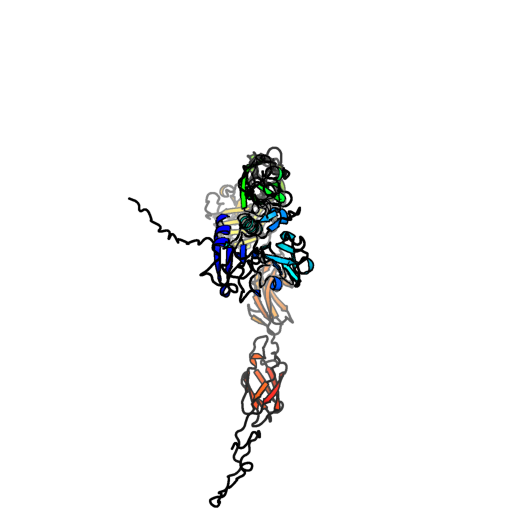0 96.81 435 ALA A C 1
ATOM 3367 O O . ALA A 1 435 ? -9.101 7.868 -24.974 1.00 96.81 435 ALA A O 1
ATOM 3368 N N . SER A 1 436 ? -7.725 9.234 -23.858 1.00 96.31 436 SER A N 1
ATOM 3369 C CA . SER A 1 436 ? -6.745 9.359 -24.940 1.00 96.31 436 SER A CA 1
ATOM 3370 C C . SER A 1 436 ? -5.321 9.245 -24.418 1.00 96.31 436 SER A C 1
ATOM 3372 O O . SER A 1 436 ? -5.015 9.702 -23.316 1.00 96.31 436 SER A O 1
ATOM 3374 N N . ARG A 1 437 ? -4.426 8.671 -25.226 1.00 97.06 437 ARG A N 1
ATOM 3375 C CA . ARG A 1 437 ? -2.985 8.633 -24.950 1.00 97.06 437 ARG A CA 1
ATOM 3376 C C . ARG A 1 437 ? -2.174 8.909 -26.200 1.00 97.06 437 ARG A C 1
ATOM 3378 O O . ARG A 1 437 ? -2.501 8.429 -27.282 1.00 97.06 437 ARG A O 1
ATOM 3385 N N . THR A 1 438 ? -1.080 9.635 -26.005 1.00 96.31 438 THR A N 1
ATOM 3386 C CA . THR A 1 438 ? -0.102 9.937 -27.048 1.00 96.31 438 THR A CA 1
ATOM 3387 C C . THR A 1 438 ? 1.103 9.012 -26.929 1.00 96.31 438 THR A C 1
ATOM 3389 O O . THR A 1 438 ? 1.585 8.771 -25.823 1.00 96.31 438 THR A O 1
ATOM 3392 N N . PHE A 1 439 ? 1.597 8.527 -28.065 1.00 95.56 439 PHE A N 1
ATOM 3393 C CA . PHE A 1 439 ? 2.841 7.773 -28.193 1.00 95.56 439 PHE A CA 1
ATOM 3394 C C . PHE A 1 439 ? 3.656 8.316 -29.371 1.00 95.56 439 PHE A C 1
ATOM 3396 O O . PHE A 1 439 ? 3.104 8.872 -30.324 1.00 95.56 439 PHE A O 1
ATOM 3403 N N . ASN A 1 440 ? 4.975 8.157 -29.304 1.00 94.94 440 ASN A N 1
ATOM 3404 C CA . ASN A 1 440 ? 5.885 8.592 -30.356 1.00 94.94 440 ASN A CA 1
ATOM 3405 C C . ASN A 1 440 ? 6.297 7.415 -31.239 1.00 94.94 440 ASN A C 1
ATOM 3407 O O . ASN A 1 440 ? 6.590 6.322 -30.753 1.00 94.94 440 ASN A O 1
ATOM 3411 N N . VAL A 1 441 ? 6.390 7.670 -32.538 1.00 93.38 441 VAL A N 1
ATOM 3412 C CA . VAL A 1 441 ? 6.982 6.775 -33.526 1.00 93.38 441 VAL A CA 1
ATOM 3413 C C . VAL A 1 441 ? 8.196 7.464 -34.123 1.00 93.38 441 VAL A C 1
ATOM 3415 O O . VAL A 1 441 ? 8.064 8.532 -34.720 1.00 93.38 441 VAL A O 1
ATOM 3418 N N . THR A 1 442 ? 9.365 6.846 -33.995 1.00 90.00 442 THR A N 1
ATOM 3419 C CA . THR A 1 442 ? 10.599 7.304 -34.638 1.00 90.00 442 THR A CA 1
ATOM 3420 C C . THR A 1 442 ? 10.944 6.360 -35.778 1.00 90.00 442 THR A C 1
ATOM 3422 O O . THR A 1 442 ? 11.178 5.171 -35.559 1.00 90.00 442 THR A O 1
ATOM 3425 N N . ILE A 1 443 ? 10.973 6.897 -36.994 1.00 87.62 443 ILE A N 1
ATOM 3426 C CA . ILE A 1 443 ? 11.417 6.203 -38.197 1.00 87.62 443 ILE A CA 1
ATOM 3427 C C . ILE A 1 443 ? 12.858 6.612 -38.474 1.00 87.62 443 ILE A C 1
ATOM 3429 O O . ILE A 1 443 ? 13.131 7.766 -38.811 1.00 87.62 443 ILE A O 1
ATOM 3433 N N . SER A 1 444 ? 13.774 5.661 -38.336 1.00 83.31 444 SER A N 1
ATOM 3434 C CA . SER A 1 444 ? 15.170 5.813 -38.731 1.00 83.31 444 SER A CA 1
ATOM 3435 C C . SER A 1 444 ? 15.361 5.464 -40.214 1.00 83.31 444 SER A C 1
ATOM 3437 O O . SER A 1 444 ? 14.669 4.589 -40.738 1.00 83.31 444 SER A O 1
ATOM 3439 N N . PRO A 1 445 ? 16.305 6.111 -40.912 1.00 80.56 445 PRO A N 1
ATOM 3440 C CA . PRO A 1 445 ? 16.718 5.681 -42.244 1.00 80.56 445 PRO A CA 1
ATOM 3441 C C . PRO A 1 445 ? 17.383 4.294 -42.172 1.00 80.56 445 PRO A C 1
ATOM 3443 O O . PRO A 1 445 ? 18.021 3.965 -41.170 1.00 80.56 445 PRO A O 1
ATOM 3446 N N . LYS A 1 446 ? 17.246 3.488 -43.230 1.00 84.44 446 LYS A N 1
ATOM 3447 C CA . LYS A 1 446 ? 17.979 2.223 -43.396 1.00 84.44 446 LYS A CA 1
ATOM 3448 C C . LYS A 1 446 ? 19.252 2.519 -44.195 1.00 84.44 446 LYS A C 1
ATOM 3450 O O . LYS A 1 446 ? 19.138 3.003 -45.313 1.00 84.44 446 LYS A O 1
ATOM 3455 N N . ILE A 1 447 ? 20.431 2.283 -43.619 1.00 88.38 447 ILE A N 1
ATOM 3456 C CA . ILE A 1 447 ? 21.711 2.269 -44.352 1.00 88.38 447 ILE A CA 1
ATOM 3457 C C . ILE A 1 447 ? 21.919 0.840 -44.852 1.00 88.38 447 ILE A C 1
ATOM 3459 O O . ILE A 1 447 ? 21.688 -0.092 -44.085 1.00 88.38 447 ILE A O 1
ATOM 3463 N N . LEU A 1 448 ? 22.336 0.676 -46.105 1.00 90.31 448 LEU A N 1
ATOM 3464 C CA . LEU A 1 448 ? 22.558 -0.627 -46.732 1.00 90.31 448 LEU A CA 1
ATOM 3465 C C . LEU A 1 448 ? 24.053 -0.917 -46.879 1.00 90.31 448 LEU A C 1
ATOM 3467 O O . LEU A 1 448 ? 24.831 -0.008 -47.162 1.00 90.31 448 LEU A O 1
ATOM 3471 N N . ILE A 1 449 ? 24.440 -2.181 -46.739 1.00 91.69 449 ILE A N 1
ATOM 3472 C CA . ILE A 1 449 ? 25.742 -2.694 -47.182 1.00 91.69 449 ILE A CA 1
ATOM 3473 C C . ILE A 1 449 ? 25.636 -2.850 -48.702 1.00 91.69 449 ILE A C 1
ATOM 3475 O O . ILE A 1 449 ? 24.785 -3.602 -49.177 1.00 91.69 449 ILE A O 1
ATOM 3479 N N . ASN A 1 450 ? 26.420 -2.088 -49.466 1.00 89.81 450 ASN A N 1
ATOM 3480 C CA . ASN A 1 450 ? 26.218 -1.915 -50.908 1.00 89.81 450 ASN A CA 1
ATOM 3481 C C . ASN A 1 450 ? 27.233 -2.678 -51.759 1.00 89.81 450 ASN A C 1
ATOM 3483 O O . ASN A 1 450 ? 26.837 -3.362 -52.698 1.00 89.81 450 ASN A O 1
ATOM 3487 N N . GLU A 1 451 ? 28.516 -2.579 -51.421 1.00 88.88 451 GLU A N 1
ATOM 3488 C CA . GLU A 1 451 ? 29.624 -3.248 -52.107 1.00 88.88 451 GLU A CA 1
ATOM 3489 C C . GLU A 1 451 ? 30.696 -3.634 -51.087 1.00 88.88 451 GLU A C 1
ATOM 3491 O O . GLU A 1 451 ? 30.911 -2.904 -50.124 1.00 88.88 451 GLU A O 1
ATOM 3496 N N . PHE A 1 452 ? 31.353 -4.777 -51.268 1.00 88.25 452 PHE A N 1
ATOM 3497 C CA . PHE A 1 452 ? 32.470 -5.205 -50.425 1.00 88.25 452 PHE A CA 1
ATOM 3498 C C . PHE A 1 452 ? 33.394 -6.183 -51.163 1.00 88.25 452 PHE A C 1
ATOM 3500 O O . PHE A 1 452 ? 32.972 -6.874 -52.098 1.00 88.25 452 PHE A O 1
ATOM 3507 N N . THR A 1 453 ? 34.653 -6.256 -50.730 1.00 83.56 453 THR A N 1
ATOM 3508 C CA . THR A 1 453 ? 35.589 -7.328 -51.108 1.00 83.56 453 THR A CA 1
ATOM 3509 C C . THR A 1 453 ? 35.175 -8.648 -50.467 1.00 83.56 453 THR A C 1
ATOM 3511 O O . THR A 1 453 ? 34.693 -8.658 -49.340 1.00 83.56 453 THR A O 1
ATOM 3514 N N . SER A 1 454 ? 35.346 -9.770 -51.170 1.00 76.25 454 SER A N 1
ATOM 3515 C CA . SER A 1 454 ? 34.902 -11.091 -50.672 1.00 76.25 454 SER A CA 1
ATOM 3516 C C . SER A 1 454 ? 35.854 -12.250 -50.998 1.00 76.25 454 SER A C 1
ATOM 3518 O O . SER A 1 454 ? 35.447 -13.411 -50.940 1.00 76.25 454 SER A O 1
ATOM 3520 N N . ASP A 1 455 ? 37.080 -11.910 -51.412 1.00 70.19 455 ASP A N 1
ATOM 3521 C CA . ASP A 1 455 ? 38.259 -12.776 -51.572 1.00 70.19 455 ASP A CA 1
ATOM 3522 C C . ASP A 1 455 ? 39.495 -11.891 -51.889 1.00 70.19 455 ASP A C 1
ATOM 3524 O O . ASP A 1 455 ? 39.921 -11.814 -53.042 1.00 70.19 455 ASP A O 1
ATOM 3528 N N . PRO A 1 456 ? 40.073 -11.165 -50.910 1.00 61.75 456 PRO A N 1
ATOM 3529 C CA . PRO A 1 456 ? 41.241 -10.302 -51.142 1.00 61.75 456 PRO A CA 1
ATOM 3530 C C . PRO A 1 456 ? 42.564 -11.083 -51.316 1.00 61.75 456 PRO A C 1
ATOM 3532 O O . PRO A 1 456 ? 43.633 -10.487 -51.437 1.00 61.75 456 PRO A O 1
ATOM 3535 N N . PHE A 1 457 ? 42.544 -12.426 -51.294 1.00 56.81 457 PHE A N 1
ATOM 3536 C CA . PHE A 1 457 ? 43.758 -13.250 -51.220 1.00 56.81 457 PHE A CA 1
ATOM 3537 C C . PHE A 1 457 ? 44.015 -14.166 -52.428 1.00 56.81 457 PHE A C 1
ATOM 3539 O O . PHE A 1 457 ? 45.122 -14.720 -52.515 1.00 56.81 457 PHE A O 1
ATOM 3546 N N . ALA A 1 458 ? 43.064 -14.358 -53.349 1.00 51.03 458 ALA A N 1
ATOM 3547 C CA . ALA A 1 458 ? 43.216 -15.345 -54.422 1.00 51.03 458 ALA A CA 1
ATOM 3548 C C . ALA A 1 458 ? 44.238 -15.007 -55.525 1.00 51.03 458 ALA A C 1
ATOM 3550 O O . ALA A 1 458 ? 44.870 -15.951 -56.012 1.00 51.03 458 ALA A O 1
ATOM 3551 N N . ASP A 1 459 ? 44.495 -13.739 -55.890 1.00 53.25 459 ASP A N 1
ATOM 3552 C CA . ASP A 1 459 ? 45.581 -13.393 -56.837 1.00 53.25 459 ASP A CA 1
ATOM 3553 C C . ASP A 1 459 ? 46.875 -12.894 -56.173 1.00 53.25 459 ASP A C 1
ATOM 3555 O O . ASP A 1 459 ? 47.456 -11.856 -56.496 1.00 53.25 459 ASP A O 1
ATOM 3559 N N . ARG A 1 460 ? 47.447 -13.755 -55.330 1.00 51.56 460 ARG A N 1
ATOM 3560 C CA . ARG A 1 460 ? 48.846 -13.643 -54.873 1.00 51.56 460 ARG A CA 1
ATOM 3561 C C . ARG A 1 460 ? 49.907 -13.784 -55.982 1.00 51.56 460 ARG A C 1
ATOM 3563 O O . ARG A 1 460 ? 51.087 -13.939 -55.658 1.00 51.56 460 ARG A O 1
ATOM 3570 N N . THR A 1 461 ? 49.537 -13.830 -57.264 1.00 47.03 461 THR A N 1
ATOM 3571 C CA . THR A 1 461 ? 50.464 -14.157 -58.363 1.00 47.03 461 THR A CA 1
ATOM 3572 C C . THR A 1 461 ? 50.659 -13.065 -59.406 1.00 47.03 461 THR A C 1
ATOM 3574 O O . THR A 1 461 ? 51.646 -13.147 -60.143 1.00 47.03 461 THR A O 1
ATOM 3577 N N . ASN A 1 462 ? 49.794 -12.051 -59.455 1.00 49.16 462 ASN A N 1
ATOM 3578 C CA . ASN A 1 462 ? 49.923 -10.942 -60.398 1.00 49.16 462 ASN A CA 1
ATOM 3579 C C . ASN A 1 462 ? 49.793 -9.538 -59.778 1.00 49.16 462 ASN A C 1
ATOM 3581 O O . ASN A 1 462 ? 50.177 -8.581 -60.454 1.00 49.16 462 ASN A O 1
ATOM 3585 N N . ASP A 1 463 ? 49.362 -9.388 -58.519 1.00 48.00 463 ASP A N 1
ATOM 3586 C CA . ASP A 1 463 ? 49.539 -8.111 -57.818 1.00 48.00 463 ASP A CA 1
ATOM 3587 C C . ASP A 1 463 ? 50.967 -7.964 -57.256 1.00 48.00 463 ASP A C 1
ATOM 3589 O O . ASP A 1 463 ? 51.579 -8.900 -56.734 1.00 48.00 463 ASP A O 1
ATOM 3593 N N . THR A 1 464 ? 51.521 -6.763 -57.399 1.00 45.25 464 THR A N 1
ATOM 3594 C CA . THR A 1 464 ? 52.832 -6.377 -56.868 1.00 45.25 464 THR A CA 1
ATOM 3595 C C . THR A 1 464 ? 52.783 -5.799 -55.453 1.00 45.25 464 THR A C 1
ATOM 3597 O O . THR A 1 464 ? 53.841 -5.729 -54.825 1.00 45.25 464 THR A O 1
ATOM 3600 N N . PHE A 1 465 ? 51.607 -5.411 -54.952 1.00 45.75 465 PHE A N 1
ATOM 3601 C CA . PHE A 1 465 ? 51.400 -4.835 -53.623 1.00 45.75 465 PHE A CA 1
ATOM 3602 C C . PHE A 1 465 ? 50.015 -5.208 -53.073 1.00 45.75 465 PHE A C 1
ATOM 3604 O O . PHE A 1 465 ? 49.129 -4.371 -53.073 1.00 45.75 465 PHE A O 1
ATOM 3611 N N . VAL A 1 466 ? 49.859 -6.433 -52.553 1.00 41.50 466 VAL A N 1
ATOM 3612 C CA . VAL A 1 466 ? 48.726 -6.732 -51.658 1.00 41.50 466 VAL A CA 1
ATOM 3613 C C . VAL A 1 466 ? 49.091 -6.260 -50.253 1.00 41.50 466 VAL A C 1
ATOM 3615 O O . VAL A 1 466 ? 49.986 -6.835 -49.614 1.00 41.50 466 VAL A O 1
ATOM 3618 N N . THR A 1 467 ? 48.425 -5.216 -49.784 1.00 49.44 467 THR A N 1
ATOM 3619 C CA . THR A 1 467 ? 48.491 -4.717 -48.403 1.00 49.44 467 THR A CA 1
ATOM 3620 C C . THR A 1 467 ? 47.133 -4.942 -47.720 1.00 49.44 467 THR A C 1
ATOM 3622 O O . THR A 1 467 ? 46.164 -5.305 -48.376 1.00 49.44 467 THR A O 1
ATOM 3625 N N . PRO A 1 468 ? 47.011 -4.773 -46.388 1.00 45.00 468 PRO A N 1
ATOM 3626 C CA . PRO A 1 468 ? 45.692 -4.740 -45.737 1.00 45.00 468 PRO A CA 1
ATOM 3627 C C . PRO A 1 468 ? 44.750 -3.662 -46.312 1.00 45.00 468 PRO A C 1
ATOM 3629 O O . PRO A 1 468 ? 43.540 -3.766 -46.146 1.00 45.00 468 PRO A O 1
ATOM 3632 N N . GLU A 1 469 ? 45.334 -2.691 -47.024 1.00 50.56 469 GLU A N 1
ATOM 3633 C CA . GLU A 1 469 ? 44.734 -1.521 -47.681 1.00 50.56 469 GLU A CA 1
ATOM 3634 C C . GLU A 1 469 ? 43.754 -1.852 -48.833 1.00 50.56 469 GLU A C 1
ATOM 3636 O O . GLU A 1 469 ? 43.114 -0.950 -49.382 1.00 50.56 469 GLU A O 1
ATOM 3641 N N . ASP A 1 470 ? 43.637 -3.133 -49.209 1.00 62.00 470 ASP A N 1
ATOM 3642 C CA . ASP A 1 470 ? 42.794 -3.618 -50.310 1.00 62.00 470 ASP A CA 1
ATOM 3643 C C . ASP A 1 470 ? 41.383 -4.068 -49.869 1.00 62.00 470 ASP A C 1
ATOM 3645 O O . ASP A 1 470 ? 40.498 -4.223 -50.714 1.00 62.00 470 ASP A O 1
ATOM 3649 N N . GLU A 1 471 ? 41.129 -4.264 -48.568 1.00 76.94 471 GLU A N 1
ATOM 3650 C CA . GLU A 1 471 ? 39.802 -4.640 -48.053 1.00 76.94 471 GLU A CA 1
ATOM 3651 C C . GLU A 1 471 ? 38.890 -3.417 -47.864 1.00 76.94 471 GLU A C 1
ATOM 3653 O O . GLU A 1 471 ? 39.272 -2.424 -47.241 1.00 76.94 471 GLU A O 1
ATOM 3658 N N . PHE A 1 472 ? 37.639 -3.492 -48.340 1.00 81.88 472 PHE A N 1
ATOM 3659 C CA . PHE A 1 472 ? 36.668 -2.419 -48.105 1.00 81.88 472 PHE A CA 1
ATOM 3660 C C . PHE A 1 472 ? 35.217 -2.887 -47.968 1.00 81.88 472 PHE A C 1
ATOM 3662 O O . PHE A 1 472 ? 34.798 -3.908 -48.517 1.00 81.88 472 PHE A O 1
ATOM 3669 N N . ILE A 1 473 ? 34.424 -2.062 -47.275 1.00 88.44 473 ILE A N 1
ATOM 3670 C CA . ILE A 1 473 ? 32.959 -2.136 -47.225 1.00 88.44 473 ILE A CA 1
ATOM 3671 C C . ILE A 1 473 ? 32.387 -0.757 -47.570 1.00 88.44 473 ILE A C 1
ATOM 3673 O O . ILE A 1 473 ? 32.622 0.234 -46.876 1.00 88.44 473 ILE A O 1
ATOM 3677 N N . GLU A 1 474 ? 31.597 -0.692 -48.635 1.00 88.94 474 GLU A N 1
ATOM 3678 C CA . GLU A 1 474 ? 30.835 0.483 -49.038 1.00 88.94 474 GLU A CA 1
ATOM 3679 C C . GLU A 1 474 ? 29.414 0.428 -48.460 1.00 88.94 474 GLU A C 1
ATOM 3681 O O . GLU A 1 474 ? 28.658 -0.526 -48.668 1.00 88.94 474 GLU A O 1
ATOM 3686 N N . LEU A 1 475 ? 29.028 1.490 -47.756 1.00 91.44 475 LEU A N 1
ATOM 3687 C CA . LEU A 1 475 ? 27.680 1.700 -47.242 1.00 91.44 475 LEU A CA 1
ATOM 3688 C C . LEU A 1 475 ? 26.915 2.688 -48.127 1.00 91.44 475 LEU A C 1
ATOM 3690 O O . LEU A 1 475 ? 27.425 3.762 -48.446 1.00 91.44 475 LEU A O 1
ATOM 3694 N N . TYR A 1 476 ? 25.663 2.373 -48.457 1.00 89.38 476 TYR A N 1
ATOM 3695 C CA . TYR A 1 476 ? 24.771 3.233 -49.237 1.00 89.38 476 TYR A CA 1
ATOM 3696 C C . TYR A 1 476 ? 23.623 3.798 -48.398 1.00 89.38 476 TYR A C 1
ATOM 3698 O O . TYR A 1 476 ? 23.021 3.114 -47.566 1.00 89.38 476 TYR A O 1
ATOM 3706 N N . ASN A 1 477 ? 23.282 5.059 -48.662 1.00 88.19 477 ASN A N 1
ATOM 3707 C CA . ASN A 1 477 ? 22.123 5.730 -48.093 1.00 88.19 477 ASN A CA 1
ATOM 3708 C C . ASN A 1 477 ? 20.988 5.885 -49.131 1.00 88.19 477 ASN A C 1
ATOM 3710 O O . ASN A 1 477 ? 21.006 6.858 -49.889 1.00 88.19 477 ASN A O 1
ATOM 3714 N N . PRO A 1 478 ? 19.958 5.014 -49.121 1.00 85.50 478 PRO A N 1
ATOM 3715 C CA . PRO A 1 478 ? 18.778 5.118 -49.987 1.00 85.50 478 PRO A CA 1
ATOM 3716 C C . PRO A 1 478 ? 17.797 6.240 -49.594 1.00 85.50 478 PRO A C 1
ATOM 3718 O O . PRO A 1 478 ? 16.763 6.409 -50.242 1.00 85.50 478 PRO A O 1
ATOM 3721 N N . ALA A 1 479 ? 18.043 6.987 -48.510 1.00 83.88 479 ALA A N 1
ATOM 3722 C CA . ALA A 1 479 ? 17.161 8.075 -48.107 1.00 83.88 479 ALA A CA 1
ATOM 3723 C C . ALA A 1 479 ? 17.423 9.349 -48.926 1.00 83.88 479 ALA A C 1
ATOM 3725 O O . ALA A 1 479 ? 18.562 9.747 -49.175 1.00 83.88 479 ALA A O 1
ATOM 3726 N N . ASN A 1 480 ? 16.351 10.090 -49.224 1.00 83.31 480 ASN A N 1
ATOM 3727 C CA . ASN A 1 480 ? 16.401 11.405 -49.882 1.00 83.31 480 ASN A CA 1
ATOM 3728 C C . ASN A 1 480 ? 16.924 12.544 -48.973 1.00 83.31 480 ASN A C 1
ATOM 3730 O O . ASN A 1 480 ? 16.700 13.724 -49.243 1.00 83.31 480 ASN A O 1
ATOM 3734 N N . MET A 1 481 ? 17.623 12.205 -47.889 1.00 84.44 481 MET A N 1
ATOM 3735 C CA . MET A 1 481 ? 18.236 13.128 -46.935 1.00 84.44 481 MET A CA 1
ATOM 3736 C C . MET A 1 481 ? 19.561 12.557 -46.421 1.00 84.44 481 MET A C 1
ATOM 3738 O O . MET A 1 481 ? 19.766 11.345 -46.442 1.00 84.44 481 MET A O 1
ATOM 3742 N N . GLN A 1 482 ? 20.461 13.423 -45.949 1.00 85.38 482 GLN A N 1
ATOM 3743 C CA . GLN A 1 482 ? 21.697 12.982 -45.301 1.00 85.38 482 GLN A CA 1
ATOM 3744 C C . GLN A 1 482 ? 21.382 12.176 -44.035 1.00 85.38 482 GLN A C 1
ATOM 3746 O O . GLN A 1 482 ? 20.571 12.599 -43.208 1.00 85.38 482 GLN A O 1
ATOM 3751 N N . VAL A 1 483 ? 22.077 11.055 -43.868 1.00 85.50 483 VAL A N 1
ATOM 3752 C CA . VAL A 1 483 ? 22.026 10.220 -42.670 1.00 85.50 483 VAL A CA 1
ATOM 3753 C C . VAL A 1 483 ? 23.304 10.424 -41.876 1.00 85.50 483 VAL A C 1
ATOM 3755 O O . VAL A 1 483 ? 24.396 10.168 -42.375 1.00 85.50 483 VAL A O 1
ATOM 3758 N N . SER A 1 484 ? 23.162 10.874 -40.634 1.00 83.88 484 SER A N 1
ATOM 3759 C CA . SER A 1 484 ? 24.250 10.915 -39.656 1.00 83.88 484 SER A CA 1
ATOM 3760 C C . SER A 1 484 ? 24.104 9.734 -38.705 1.00 83.88 484 SER A C 1
ATOM 3762 O O . SER A 1 484 ? 23.012 9.501 -38.181 1.00 83.88 484 SER A O 1
ATOM 3764 N N . PHE A 1 485 ? 25.191 9.010 -38.463 1.00 82.19 485 PHE A N 1
ATOM 3765 C CA . PHE A 1 485 ? 25.216 7.845 -37.587 1.00 82.19 485 PHE A CA 1
ATOM 3766 C C . PHE A 1 485 ? 26.399 7.915 -36.618 1.00 82.19 485 PHE A C 1
ATOM 3768 O O . PHE A 1 485 ? 27.443 8.492 -36.919 1.00 82.19 485 PHE A O 1
ATOM 3775 N N . LEU A 1 486 ? 26.209 7.352 -35.427 1.00 82.19 486 LEU A N 1
ATOM 3776 C CA . LEU A 1 486 ? 27.156 7.408 -34.317 1.00 82.19 486 LEU A CA 1
ATOM 3777 C C . LEU A 1 486 ? 27.175 6.044 -33.631 1.00 82.19 486 LEU A C 1
ATOM 3779 O O . LEU A 1 486 ? 26.109 5.505 -33.327 1.00 82.19 486 LEU A O 1
ATOM 3783 N N . ASN A 1 487 ? 28.372 5.514 -33.384 1.00 82.44 487 ASN A N 1
ATOM 3784 C CA . ASN A 1 487 ? 28.609 4.237 -32.707 1.00 82.44 487 ASN A CA 1
ATOM 3785 C C . ASN A 1 487 ? 27.769 3.084 -33.286 1.00 82.44 487 ASN A C 1
ATOM 3787 O O . ASN A 1 487 ? 27.178 2.289 -32.551 1.00 82.44 487 ASN A O 1
ATOM 3791 N N . TYR A 1 488 ? 27.677 3.017 -34.615 1.00 88.25 488 TYR A N 1
ATOM 3792 C CA . TYR A 1 488 ? 27.119 1.851 -35.293 1.00 88.25 488 TYR A CA 1
ATOM 3793 C C . TYR A 1 488 ? 28.156 0.730 -35.248 1.00 88.25 488 TYR A C 1
ATOM 3795 O O . TYR A 1 488 ? 29.355 0.987 -35.309 1.00 88.25 488 TYR A O 1
ATOM 3803 N N . GLN A 1 489 ? 27.702 -0.509 -35.111 1.00 91.00 489 GLN A N 1
ATOM 3804 C CA . GLN A 1 489 ? 28.567 -1.680 -35.066 1.00 91.00 489 GLN A CA 1
ATOM 3805 C C . GLN A 1 489 ? 28.545 -2.368 -36.424 1.00 91.00 489 GLN A C 1
ATOM 3807 O O . GLN A 1 489 ? 27.498 -2.851 -36.855 1.00 91.00 489 GLN A O 1
ATOM 3812 N N . LEU A 1 490 ? 29.702 -2.418 -37.073 1.00 90.69 490 LEU A N 1
ATOM 3813 C CA . LEU A 1 490 ? 29.957 -3.257 -38.232 1.00 90.69 490 LEU A CA 1
ATOM 3814 C C . LEU A 1 490 ? 30.545 -4.573 -37.717 1.00 90.69 490 LEU A C 1
ATOM 3816 O O . LEU A 1 490 ? 31.615 -4.585 -37.113 1.00 90.69 490 LEU A O 1
ATOM 3820 N N . ILE A 1 491 ? 29.798 -5.660 -37.865 1.00 90.56 491 ILE A N 1
ATOM 3821 C CA . ILE A 1 491 ? 30.140 -6.981 -37.333 1.00 90.56 491 ILE A CA 1
ATOM 3822 C C . ILE A 1 491 ? 30.468 -7.886 -38.511 1.00 90.56 491 ILE A C 1
ATOM 3824 O O . ILE A 1 491 ? 29.641 -8.034 -39.410 1.00 90.56 491 ILE A O 1
ATOM 3828 N N . MET A 1 492 ? 31.648 -8.497 -38.485 1.00 88.44 492 MET A N 1
ATOM 3829 C CA . MET A 1 492 ? 32.116 -9.419 -39.516 1.00 88.44 492 MET A CA 1
ATOM 3830 C C . MET A 1 492 ? 32.233 -10.803 -38.894 1.00 88.44 492 MET A C 1
ATOM 3832 O O . MET A 1 492 ? 33.132 -11.071 -38.104 1.00 88.44 492 MET A O 1
ATOM 3836 N N . ASN A 1 493 ? 31.282 -11.675 -39.221 1.00 84.44 493 ASN A N 1
ATOM 3837 C CA . ASN A 1 493 ? 31.249 -13.067 -38.778 1.00 84.44 493 ASN A CA 1
ATOM 3838 C C . ASN A 1 493 ? 31.930 -13.956 -39.834 1.00 84.44 493 ASN A C 1
ATOM 3840 O O . ASN A 1 493 ? 31.292 -14.811 -40.447 1.00 84.44 493 ASN A O 1
ATOM 3844 N N . ASP A 1 494 ? 33.213 -13.698 -40.069 1.00 76.12 494 ASP A N 1
ATOM 3845 C CA . ASP A 1 494 ? 34.126 -14.466 -40.924 1.00 76.12 494 ASP A CA 1
ATOM 3846 C C . ASP A 1 494 ? 35.093 -15.311 -40.057 1.00 76.12 494 ASP A C 1
ATOM 3848 O O . ASP A 1 494 ? 34.831 -15.552 -38.868 1.00 76.12 494 ASP A O 1
ATOM 3852 N N . SER A 1 495 ? 36.223 -15.759 -40.617 1.00 70.94 495 SER A N 1
ATOM 3853 C CA . SER A 1 495 ? 37.261 -16.479 -39.862 1.00 70.94 495 SER A CA 1
ATOM 3854 C C . SER A 1 495 ? 37.898 -15.685 -38.706 1.00 70.94 495 SER A C 1
ATOM 3856 O O . SER A 1 495 ? 38.453 -16.300 -37.789 1.00 70.94 495 SER A O 1
ATOM 3858 N N . SER A 1 496 ? 37.795 -14.351 -38.712 1.00 70.31 496 SER A N 1
ATOM 3859 C CA . SER A 1 496 ? 38.317 -13.441 -37.683 1.00 70.31 496 SER A CA 1
ATOM 3860 C C . SER A 1 496 ? 37.281 -13.089 -36.602 1.00 70.31 496 SER A C 1
ATOM 3862 O O . SER A 1 496 ? 37.648 -12.916 -35.437 1.00 70.31 496 SER A O 1
ATOM 3864 N N . SER A 1 497 ? 35.987 -13.065 -36.957 1.00 80.50 497 SER A N 1
ATOM 3865 C CA . SER A 1 497 ? 34.848 -12.846 -36.043 1.00 80.50 497 SER A CA 1
ATOM 3866 C C . SER A 1 497 ? 34.953 -11.555 -35.210 1.00 80.50 497 SER A C 1
ATOM 3868 O O . SER A 1 497 ? 34.946 -11.580 -33.974 1.00 80.50 497 SER A O 1
ATOM 3870 N N . THR A 1 498 ? 35.060 -10.410 -35.885 1.00 84.94 498 THR A N 1
ATOM 3871 C CA . THR A 1 498 ? 35.349 -9.106 -35.269 1.00 84.94 498 THR A CA 1
ATOM 3872 C C . THR A 1 498 ? 34.160 -8.140 -35.269 1.00 84.94 498 THR A C 1
ATOM 3874 O O . THR A 1 498 ? 33.084 -8.379 -35.822 1.00 84.94 498 THR A O 1
ATOM 3877 N N . THR A 1 499 ? 34.313 -7.025 -34.552 1.00 87.44 499 THR A N 1
ATOM 3878 C CA . THR A 1 499 ? 33.325 -5.941 -34.503 1.00 87.44 499 THR A CA 1
ATOM 3879 C C . THR A 1 499 ? 34.041 -4.599 -34.466 1.00 87.44 499 THR A C 1
ATOM 3881 O O . THR A 1 499 ? 34.867 -4.354 -33.587 1.00 87.44 499 THR A O 1
ATOM 3884 N N . GLN A 1 500 ? 33.692 -3.720 -35.399 1.00 85.25 500 GLN A N 1
ATOM 3885 C CA . GLN A 1 500 ? 34.203 -2.361 -35.522 1.00 85.25 500 GLN A CA 1
ATOM 3886 C C . GLN A 1 500 ? 33.104 -1.366 -35.146 1.00 85.25 500 GLN A C 1
ATOM 3888 O O . GLN A 1 500 ? 31.940 -1.549 -35.503 1.00 85.25 500 GLN A O 1
ATOM 3893 N N . SER A 1 501 ? 33.456 -0.303 -34.422 1.00 86.38 501 SER A N 1
ATOM 3894 C CA . SER A 1 501 ? 32.538 0.818 -34.190 1.00 86.38 501 SER A CA 1
ATOM 3895 C C . SER A 1 501 ? 32.797 1.900 -35.229 1.00 86.38 501 SER A C 1
ATOM 3897 O O . SER A 1 501 ? 33.920 2.379 -35.338 1.00 86.38 501 SER A O 1
ATOM 3899 N N . ILE A 1 502 ? 31.762 2.288 -35.970 1.00 83.25 502 ILE A N 1
ATOM 3900 C CA . ILE A 1 502 ? 31.826 3.283 -37.041 1.00 83.25 502 ILE A CA 1
ATOM 3901 C C . ILE A 1 502 ? 30.860 4.441 -36.769 1.00 83.25 502 ILE A C 1
ATOM 3903 O O . ILE A 1 502 ? 29.768 4.266 -36.217 1.00 83.25 502 ILE A O 1
ATOM 3907 N N . SER A 1 503 ? 31.269 5.646 -37.160 1.00 82.31 503 SER A N 1
ATOM 3908 C CA . SER A 1 503 ? 30.490 6.883 -37.039 1.00 82.31 503 SER A CA 1
ATOM 3909 C C . SER A 1 503 ? 30.756 7.767 -38.251 1.00 82.31 503 SER A C 1
ATOM 3911 O O . SER A 1 503 ? 31.857 7.745 -38.791 1.00 82.31 503 SER A O 1
ATOM 3913 N N . GLY A 1 504 ? 29.779 8.563 -38.681 1.00 81.12 504 GLY A N 1
ATOM 3914 C CA . GLY A 1 504 ? 29.957 9.421 -39.848 1.00 81.12 504 GLY A CA 1
ATOM 3915 C C . GLY A 1 504 ? 28.658 9.977 -40.411 1.00 81.12 504 GLY A C 1
ATOM 3916 O O . GLY A 1 504 ? 27.607 9.974 -39.762 1.00 81.12 504 GLY A O 1
ATOM 3917 N N . THR A 1 505 ? 28.732 10.474 -41.645 1.00 82.94 505 THR A N 1
ATOM 3918 C CA . THR A 1 505 ? 27.576 11.006 -42.371 1.00 82.94 505 THR A CA 1
ATOM 3919 C C . THR A 1 505 ? 27.590 10.566 -43.826 1.00 82.94 505 THR A C 1
ATOM 3921 O O . THR A 1 505 ? 28.569 10.814 -44.525 1.00 82.94 505 THR A O 1
ATOM 3924 N N . ILE A 1 506 ? 26.483 10.002 -44.302 1.00 86.06 506 ILE A N 1
ATOM 3925 C CA . ILE A 1 506 ? 26.287 9.647 -45.709 1.00 86.06 506 ILE A CA 1
ATOM 3926 C C . ILE A 1 506 ? 25.272 10.632 -46.312 1.00 86.06 506 ILE A C 1
ATOM 3928 O O . ILE A 1 506 ? 24.139 10.703 -45.822 1.00 86.06 506 ILE A O 1
ATOM 3932 N N . PRO A 1 507 ? 25.626 11.428 -47.341 1.00 87.50 507 PRO A N 1
ATOM 3933 C CA . PRO A 1 507 ? 24.677 12.304 -48.031 1.00 87.50 507 PRO A CA 1
ATOM 3934 C C . PRO A 1 507 ? 23.489 11.537 -48.634 1.00 87.50 507 PRO A C 1
ATOM 3936 O O . PRO A 1 507 ? 23.522 10.315 -48.759 1.00 87.50 507 PRO A O 1
ATOM 3939 N N . ALA A 1 508 ? 22.424 12.250 -49.005 1.00 86.62 508 ALA A N 1
ATOM 3940 C CA . ALA A 1 508 ? 21.252 11.656 -49.654 1.00 86.62 508 ALA A CA 1
ATOM 3941 C C . ALA A 1 508 ? 21.636 10.914 -50.946 1.00 86.62 508 ALA A C 1
ATOM 3943 O O . ALA A 1 508 ? 22.310 11.509 -51.788 1.00 86.62 508 ALA A O 1
ATOM 3944 N N . ASN A 1 509 ? 21.171 9.672 -51.127 1.00 85.88 509 ASN A N 1
ATOM 3945 C CA . ASN A 1 509 ? 21.460 8.844 -52.309 1.00 85.88 509 ASN A CA 1
ATOM 3946 C C . ASN A 1 509 ? 22.973 8.721 -52.618 1.00 85.88 509 ASN A C 1
ATOM 3948 O O . ASN A 1 509 ? 23.381 8.779 -53.779 1.00 85.88 509 ASN A O 1
ATOM 3952 N N . SER A 1 510 ? 23.806 8.607 -51.579 1.00 87.62 510 SER A N 1
ATOM 3953 C CA . SER A 1 510 ? 25.275 8.602 -51.660 1.00 87.62 510 SER A CA 1
ATOM 3954 C C . SER A 1 510 ? 25.880 7.405 -50.925 1.00 87.62 510 SER A C 1
ATOM 3956 O O . SER A 1 510 ? 25.200 6.716 -50.165 1.00 87.62 510 SER A O 1
ATOM 3958 N N . HIS A 1 511 ? 27.179 7.213 -51.140 1.00 87.00 511 HIS A N 1
ATOM 3959 C CA . HIS A 1 511 ? 28.001 6.144 -50.582 1.00 87.00 511 HIS A CA 1
ATOM 3960 C C . HIS A 1 511 ? 28.961 6.675 -49.499 1.00 87.00 511 HIS A C 1
ATOM 3962 O O . HIS A 1 511 ? 29.186 7.890 -49.403 1.00 87.00 511 HIS A O 1
ATOM 3968 N N . LEU A 1 512 ? 29.507 5.757 -48.703 1.00 86.94 512 LEU A N 1
ATOM 3969 C CA . LEU A 1 512 ? 30.611 5.932 -47.756 1.00 86.94 512 LEU A CA 1
ATOM 3970 C C . LEU A 1 512 ? 31.459 4.658 -47.790 1.00 86.94 512 LEU A C 1
ATOM 3972 O O . LEU A 1 512 ? 30.930 3.582 -47.519 1.00 86.94 512 LEU A O 1
ATOM 3976 N N . THR A 1 513 ? 32.752 4.788 -48.075 1.00 85.19 513 THR A N 1
ATOM 3977 C CA . THR A 1 513 ? 33.675 3.648 -48.133 1.00 85.19 513 THR A CA 1
ATOM 3978 C C . THR A 1 513 ? 34.484 3.552 -46.844 1.00 85.19 513 THR A C 1
ATOM 3980 O O . THR A 1 513 ? 35.134 4.519 -46.433 1.00 85.19 513 THR A O 1
ATOM 3983 N N . ILE A 1 514 ? 34.435 2.377 -46.221 1.00 83.25 514 ILE A N 1
ATOM 3984 C CA . ILE A 1 514 ? 35.240 1.981 -45.067 1.00 83.25 514 ILE A CA 1
ATOM 3985 C C . ILE A 1 514 ? 36.374 1.117 -45.611 1.00 83.25 514 ILE A C 1
ATOM 3987 O O . ILE A 1 514 ? 36.104 0.035 -46.129 1.00 83.25 514 ILE A O 1
ATOM 3991 N N . TYR A 1 515 ? 37.603 1.614 -45.520 1.00 77.69 515 TYR A N 1
ATOM 3992 C CA . TYR A 1 515 ? 38.818 0.858 -45.833 1.00 77.69 515 TYR A CA 1
ATOM 3993 C C . TYR A 1 515 ? 39.309 0.150 -44.571 1.00 77.69 515 TYR A C 1
ATOM 3995 O O . TYR A 1 515 ? 38.986 0.585 -43.464 1.00 77.69 515 TYR A O 1
ATOM 4003 N N . ASP A 1 516 ? 40.058 -0.932 -44.741 1.00 73.62 516 ASP A N 1
ATOM 4004 C CA . ASP A 1 516 ? 40.714 -1.698 -43.677 1.00 73.62 516 ASP A CA 1
ATOM 4005 C C . ASP A 1 516 ? 39.740 -2.037 -42.527 1.00 73.62 516 ASP A C 1
ATOM 4007 O O . ASP A 1 516 ? 40.000 -1.735 -41.350 1.00 73.62 516 ASP A O 1
ATOM 4011 N N . PRO A 1 517 ? 38.557 -2.612 -42.835 1.00 80.06 517 PRO A N 1
ATOM 4012 C CA . PRO A 1 517 ? 37.637 -3.034 -41.796 1.00 80.06 517 PRO A CA 1
ATOM 4013 C C . PRO A 1 517 ? 38.321 -4.096 -40.928 1.00 80.06 517 PRO A C 1
ATOM 4015 O O . PRO A 1 517 ? 39.138 -4.876 -41.403 1.00 80.06 517 PRO A O 1
ATOM 4018 N N . THR A 1 518 ? 37.991 -4.176 -39.638 1.00 76.75 518 THR A N 1
ATOM 4019 C CA . THR A 1 518 ? 38.709 -5.074 -38.704 1.00 76.75 518 THR A CA 1
ATOM 4020 C C . THR A 1 518 ? 38.478 -6.580 -38.929 1.00 76.75 518 THR A C 1
ATOM 4022 O O . THR A 1 518 ? 38.785 -7.372 -38.037 1.00 76.75 518 THR A O 1
ATOM 4025 N N . GLY A 1 519 ? 37.888 -6.985 -40.055 1.00 74.81 519 GLY A N 1
ATOM 4026 C CA . GLY A 1 519 ? 37.652 -8.374 -40.448 1.00 74.81 519 GLY A CA 1
ATOM 4027 C C . GLY A 1 519 ? 38.823 -8.972 -41.227 1.00 74.81 519 GLY A C 1
ATOM 4028 O O . GLY A 1 519 ? 39.980 -8.591 -41.046 1.00 74.81 519 GLY A O 1
ATOM 4029 N N . SER A 1 520 ? 38.526 -9.957 -42.070 1.00 74.75 520 SER A N 1
ATOM 4030 C CA . SER A 1 520 ? 39.449 -10.450 -43.109 1.00 74.75 520 SER A CA 1
ATOM 4031 C C . SER A 1 520 ? 38.746 -10.798 -44.430 1.00 74.75 520 SER A C 1
ATOM 4033 O O . SER A 1 520 ? 39.363 -11.406 -45.305 1.00 74.75 520 SER A O 1
ATOM 4035 N N . LEU A 1 521 ? 37.437 -10.506 -44.516 1.00 77.62 521 LEU A N 1
ATOM 4036 C CA . LEU A 1 521 ? 36.563 -10.581 -45.696 1.00 77.62 521 LEU A CA 1
ATOM 4037 C C . LEU A 1 521 ? 36.839 -11.765 -46.645 1.00 77.62 521 LEU A C 1
ATOM 4039 O O . LEU A 1 521 ? 36.871 -11.627 -47.870 1.00 77.62 521 LEU A O 1
ATOM 4043 N N . ASP A 1 522 ? 37.046 -12.938 -46.043 1.00 72.06 522 ASP A N 1
ATOM 4044 C CA . ASP A 1 522 ? 37.383 -14.179 -46.736 1.00 72.06 522 ASP A CA 1
ATOM 4045 C C . ASP A 1 522 ? 36.191 -14.768 -47.508 1.00 72.06 522 ASP A C 1
ATOM 4047 O O . ASP A 1 522 ? 35.055 -14.360 -47.302 1.00 72.06 522 ASP A O 1
ATOM 4051 N N . ASP A 1 523 ? 36.449 -15.762 -48.367 1.00 70.31 523 ASP A N 1
ATOM 4052 C CA . ASP A 1 523 ? 35.500 -16.424 -49.283 1.00 70.31 523 ASP A CA 1
ATOM 4053 C C . ASP A 1 523 ? 34.054 -16.655 -48.785 1.00 70.31 523 ASP A C 1
ATOM 4055 O O . ASP A 1 523 ? 33.151 -16.860 -49.611 1.00 70.31 523 ASP A O 1
ATOM 4059 N N . ASN A 1 524 ? 33.822 -16.773 -47.468 1.00 81.44 524 ASN A N 1
ATOM 4060 C CA . ASN A 1 524 ? 32.522 -17.118 -46.895 1.00 81.44 524 ASN A CA 1
ATOM 4061 C C . ASN A 1 524 ? 32.297 -16.456 -45.518 1.00 81.44 524 ASN A C 1
ATOM 4063 O O . ASN A 1 524 ? 32.757 -16.966 -44.495 1.00 81.44 524 ASN A O 1
ATOM 4067 N N . GLY A 1 525 ? 31.463 -15.415 -45.453 1.00 87.19 525 GLY A N 1
ATOM 4068 C CA . GLY A 1 525 ? 31.146 -14.744 -44.190 1.00 87.19 525 GLY A CA 1
ATOM 4069 C C . GLY A 1 525 ? 29.746 -14.137 -44.110 1.00 87.19 525 GLY A C 1
ATOM 4070 O O . GLY A 1 525 ? 28.871 -14.352 -44.954 1.00 87.19 525 GLY A O 1
ATOM 4071 N N . GLN A 1 526 ? 29.551 -13.335 -43.065 1.00 88.62 526 GLN A N 1
ATOM 4072 C CA . GLN A 1 526 ? 28.392 -12.464 -42.894 1.00 88.62 526 GLN A CA 1
ATOM 4073 C C . GLN A 1 526 ? 28.842 -11.088 -42.397 1.00 88.62 526 GLN A C 1
ATOM 4075 O O . GLN A 1 526 ? 29.620 -10.997 -41.447 1.00 88.62 526 GLN A O 1
ATOM 4080 N N . ILE A 1 527 ? 28.304 -10.032 -43.005 1.00 90.69 527 ILE A N 1
ATOM 4081 C CA . ILE A 1 527 ? 28.496 -8.638 -42.596 1.00 90.69 527 ILE A CA 1
ATOM 4082 C C . ILE A 1 527 ? 27.165 -8.138 -42.028 1.00 90.69 527 ILE A C 1
ATOM 4084 O O . ILE A 1 527 ? 26.176 -8.052 -42.754 1.00 90.69 527 ILE A O 1
ATOM 4088 N N . SER A 1 528 ? 27.123 -7.786 -40.742 1.00 91.31 528 SER A N 1
ATOM 4089 C CA . SER A 1 528 ? 25.952 -7.164 -40.111 1.00 91.31 528 SER A CA 1
ATOM 4090 C C . SER A 1 528 ? 26.245 -5.718 -39.726 1.00 91.31 528 SER A C 1
ATOM 4092 O O . SER A 1 528 ? 27.158 -5.457 -38.943 1.00 91.31 528 SER A O 1
ATOM 4094 N N . LEU A 1 529 ? 25.407 -4.784 -40.169 1.00 91.69 529 LEU A N 1
ATOM 4095 C CA . LEU A 1 529 ? 25.408 -3.405 -39.689 1.00 91.69 529 LEU A CA 1
ATOM 4096 C C . LEU A 1 529 ? 24.335 -3.241 -38.605 1.00 91.69 529 LEU A C 1
ATOM 4098 O O . LEU A 1 529 ? 23.148 -3.443 -38.864 1.00 91.69 529 LEU A O 1
ATOM 4102 N N . LYS A 1 530 ? 24.723 -2.849 -37.387 1.00 90.62 530 LYS A N 1
ATOM 4103 C CA . LYS A 1 530 ? 23.804 -2.570 -36.270 1.00 90.62 530 LYS A CA 1
ATOM 4104 C C . LYS A 1 530 ? 23.895 -1.121 -35.808 1.00 90.62 530 LYS A C 1
ATOM 4106 O O . LYS A 1 530 ? 24.968 -0.527 -35.806 1.00 90.62 530 LYS A O 1
ATOM 4111 N N . ASN A 1 531 ? 22.778 -0.560 -35.352 1.00 84.88 531 ASN A N 1
ATOM 4112 C CA . ASN A 1 531 ? 22.783 0.753 -34.706 1.00 84.88 531 ASN A CA 1
ATOM 4113 C C . ASN A 1 531 ? 23.269 0.667 -33.243 1.00 84.88 531 ASN A C 1
ATOM 4115 O O . ASN A 1 531 ? 23.393 -0.416 -32.671 1.00 84.88 531 ASN A O 1
ATOM 4119 N N . GLN A 1 532 ? 23.456 1.825 -32.603 1.00 81.38 532 GLN A N 1
ATOM 4120 C CA . GLN A 1 532 ? 23.816 1.953 -31.178 1.00 81.38 532 GLN A CA 1
ATOM 4121 C C . GLN A 1 532 ? 22.852 1.250 -30.188 1.00 81.38 532 GLN A C 1
ATOM 4123 O O . GLN A 1 532 ? 23.179 1.093 -29.015 1.00 81.38 532 GLN A O 1
ATOM 4128 N N . PHE A 1 533 ? 21.662 0.829 -30.635 1.00 81.44 533 PHE A N 1
ATOM 4129 C CA . PHE A 1 533 ? 20.679 0.069 -29.852 1.00 81.44 533 PHE A CA 1
ATOM 4130 C C . PHE A 1 533 ? 20.722 -1.442 -30.153 1.00 81.44 533 PHE A C 1
ATOM 4132 O O . PHE A 1 533 ? 19.798 -2.168 -29.792 1.00 81.44 533 PHE A O 1
ATOM 4139 N N . SER A 1 534 ? 21.779 -1.924 -30.822 1.00 83.75 534 SER A N 1
ATOM 4140 C CA . SER A 1 534 ? 21.953 -3.314 -31.280 1.00 83.75 534 SER A CA 1
ATOM 4141 C C . SER A 1 534 ? 20.885 -3.819 -32.265 1.00 83.75 534 SER A C 1
ATOM 4143 O O . SER A 1 534 ? 20.804 -5.023 -32.517 1.00 83.75 534 SER A O 1
ATOM 4145 N N . GLN A 1 535 ? 20.081 -2.930 -32.857 1.00 85.19 535 GLN A N 1
ATOM 4146 C CA . GLN A 1 535 ? 19.129 -3.302 -33.905 1.00 85.19 535 GLN A CA 1
ATOM 4147 C C . GLN A 1 535 ? 19.881 -3.474 -35.227 1.00 85.19 535 GLN A C 1
ATOM 4149 O O . GLN A 1 535 ? 20.646 -2.588 -35.611 1.00 85.19 535 GLN A O 1
ATOM 4154 N N . ILE A 1 536 ? 19.646 -4.589 -35.921 1.00 87.56 536 ILE A N 1
ATOM 4155 C CA . ILE A 1 536 ? 20.174 -4.830 -37.271 1.00 87.56 536 ILE A CA 1
ATOM 4156 C C . ILE A 1 536 ? 19.533 -3.824 -38.228 1.00 87.56 536 ILE A C 1
ATOM 4158 O O . ILE A 1 536 ? 18.309 -3.715 -38.284 1.00 87.56 536 ILE A O 1
ATOM 4162 N N . ILE A 1 537 ? 20.379 -3.079 -38.936 1.00 88.12 537 ILE A N 1
ATOM 4163 C CA . ILE A 1 537 ? 20.004 -2.113 -39.969 1.00 88.12 537 ILE A CA 1
ATOM 4164 C C . ILE A 1 537 ? 20.023 -2.810 -41.322 1.00 88.12 537 ILE A C 1
ATOM 4166 O O . ILE A 1 537 ? 19.030 -2.764 -42.034 1.00 88.12 537 ILE A O 1
ATOM 4170 N N . ASP A 1 538 ? 21.125 -3.489 -41.633 1.00 89.19 538 ASP A N 1
ATOM 4171 C CA . ASP A 1 538 ? 21.272 -4.359 -42.795 1.00 89.19 538 ASP A CA 1
ATOM 4172 C C . ASP A 1 538 ? 22.172 -5.547 -42.433 1.00 89.19 538 ASP A C 1
ATOM 4174 O O . ASP A 1 538 ? 22.955 -5.479 -41.477 1.00 89.19 538 ASP A O 1
ATOM 4178 N N . ASN A 1 539 ? 22.027 -6.651 -43.154 1.00 89.25 539 ASN A N 1
ATOM 4179 C CA . ASN A 1 539 ? 22.790 -7.871 -42.935 1.00 89.25 539 ASN A CA 1
ATOM 4180 C C . ASN A 1 539 ? 22.938 -8.618 -44.253 1.00 89.25 539 ASN A C 1
ATOM 4182 O O . ASN A 1 539 ? 21.928 -8.960 -44.857 1.00 89.25 539 ASN A O 1
ATOM 4186 N N . VAL A 1 540 ? 24.176 -8.903 -44.645 1.00 88.81 540 VAL A N 1
ATOM 4187 C CA . VAL A 1 540 ? 24.491 -9.609 -45.888 1.00 88.81 540 VAL A CA 1
ATOM 4188 C C . VAL A 1 540 ? 25.241 -10.888 -45.561 1.00 88.81 540 VAL A C 1
ATOM 4190 O O . VAL A 1 540 ? 26.242 -10.866 -44.842 1.00 88.81 540 VAL A O 1
ATOM 4193 N N . THR A 1 541 ? 24.768 -12.006 -46.101 1.00 88.19 541 THR A N 1
ATOM 4194 C CA . THR A 1 541 ? 25.494 -13.288 -46.082 1.00 88.19 541 THR A CA 1
ATOM 4195 C C . THR A 1 541 ? 26.107 -13.548 -47.444 1.00 88.19 541 THR A C 1
ATOM 4197 O O . THR A 1 541 ? 25.473 -13.251 -48.452 1.00 88.19 541 THR A O 1
ATOM 4200 N N . TYR A 1 542 ? 27.318 -14.101 -47.509 1.00 85.44 542 TYR A N 1
ATOM 4201 C CA . TYR A 1 542 ? 27.994 -14.303 -48.790 1.00 85.44 542 TYR A CA 1
ATOM 4202 C C . TYR A 1 542 ? 28.792 -15.610 -48.865 1.00 85.44 542 TYR A C 1
ATOM 4204 O O . TYR A 1 542 ? 29.195 -16.207 -47.862 1.00 85.44 542 TYR A O 1
ATOM 4212 N N . GLY A 1 543 ? 28.958 -16.101 -50.093 1.00 78.44 543 GLY A N 1
ATOM 4213 C CA . GLY A 1 543 ? 29.594 -17.385 -50.375 1.00 78.44 543 GLY A CA 1
ATOM 4214 C C . GLY A 1 543 ? 28.839 -18.580 -49.791 1.00 78.44 543 GLY A C 1
ATOM 4215 O O . GLY A 1 543 ? 27.617 -18.659 -49.886 1.00 78.44 543 GLY A O 1
ATOM 4216 N N . ASN A 1 544 ? 29.560 -19.546 -49.216 1.00 73.50 544 ASN A N 1
ATOM 4217 C CA . ASN A 1 544 ? 28.991 -20.772 -48.633 1.00 73.50 544 ASN A CA 1
ATOM 4218 C C . ASN A 1 544 ? 28.698 -20.654 -47.124 1.00 73.50 544 ASN A C 1
ATOM 4220 O O . ASN A 1 544 ? 28.491 -21.675 -46.461 1.00 73.50 544 ASN A O 1
ATOM 4224 N N . TYR A 1 545 ? 28.709 -19.439 -46.563 1.00 72.50 545 TYR A N 1
ATOM 4225 C CA . TYR A 1 545 ? 28.355 -19.212 -45.164 1.00 72.50 545 TYR A CA 1
ATOM 4226 C C . TYR A 1 545 ? 26.905 -19.652 -44.909 1.00 72.50 545 TYR A C 1
ATOM 4228 O O . TYR A 1 545 ? 26.031 -19.432 -45.743 1.00 72.50 545 TYR A O 1
ATOM 4236 N N . ASN A 1 546 ? 26.633 -20.304 -43.778 1.00 67.06 546 ASN A N 1
ATOM 4237 C CA . ASN A 1 546 ? 25.312 -20.865 -43.486 1.00 67.06 546 ASN A CA 1
ATOM 4238 C C . ASN A 1 546 ? 24.803 -20.361 -42.134 1.00 67.06 546 ASN A C 1
ATOM 4240 O O . ASN A 1 546 ? 25.136 -20.920 -41.089 1.00 67.06 546 ASN A O 1
ATOM 4244 N N . ASP A 1 547 ? 23.963 -19.328 -42.175 1.00 67.06 547 ASP A N 1
ATOM 4245 C CA . ASP A 1 547 ? 23.272 -18.756 -41.014 1.00 67.06 547 ASP A CA 1
ATOM 4246 C C . ASP A 1 547 ? 21.961 -19.497 -40.655 1.00 67.06 547 ASP A C 1
ATOM 4248 O O . ASP A 1 547 ? 21.293 -19.160 -39.677 1.00 67.06 547 ASP A O 1
ATOM 4252 N N . GLY A 1 548 ? 21.598 -20.525 -41.432 1.00 67.25 548 GLY A N 1
ATOM 4253 C CA . GLY A 1 548 ? 20.322 -21.235 -41.360 1.00 67.25 548 GLY A CA 1
ATOM 4254 C C . GLY A 1 548 ? 19.377 -20.962 -42.537 1.00 67.25 548 GLY A C 1
ATOM 4255 O O . GLY A 1 548 ? 18.383 -21.681 -42.674 1.00 67.25 548 GLY A O 1
ATOM 4256 N N . ASN A 1 549 ? 19.685 -19.998 -43.411 1.00 65.50 549 ASN A N 1
ATOM 4257 C CA . ASN A 1 549 ? 18.926 -19.683 -44.617 1.00 65.50 549 ASN A CA 1
ATOM 4258 C C . ASN A 1 549 ? 19.859 -19.594 -45.841 1.00 65.50 549 ASN A C 1
ATOM 4260 O O . ASN A 1 549 ? 20.528 -18.603 -46.067 1.00 65.50 549 ASN A O 1
ATOM 4264 N N . MET A 1 550 ? 19.897 -20.637 -46.676 1.00 58.28 550 MET A N 1
ATOM 4265 C CA . MET A 1 550 ? 20.800 -20.681 -47.847 1.00 58.28 550 MET A CA 1
ATOM 4266 C C . MET A 1 550 ? 20.186 -20.088 -49.133 1.00 58.28 550 MET A C 1
ATOM 4268 O O . MET A 1 550 ? 20.698 -20.323 -50.226 1.00 58.28 550 MET A O 1
ATOM 4272 N N . LEU A 1 551 ? 19.039 -19.401 -49.042 1.00 61.75 551 LEU A N 1
ATOM 4273 C CA . LEU A 1 551 ? 18.333 -18.815 -50.196 1.00 61.75 551 LEU A CA 1
ATOM 4274 C C . LEU A 1 551 ? 18.577 -17.307 -50.360 1.00 61.75 551 LEU A C 1
ATOM 4276 O O . LEU A 1 551 ? 18.053 -16.711 -51.298 1.00 61.75 551 LEU A O 1
ATOM 4280 N N . ASN A 1 552 ? 19.366 -16.701 -49.474 1.00 66.56 552 ASN A N 1
ATOM 4281 C CA . ASN A 1 552 ? 19.710 -15.280 -49.466 1.00 66.56 552 ASN A CA 1
ATOM 4282 C C . ASN A 1 552 ? 21.227 -15.057 -49.379 1.00 66.56 552 ASN A C 1
ATOM 4284 O O . ASN A 1 552 ? 21.640 -14.037 -48.859 1.00 66.56 552 ASN A O 1
ATOM 4288 N N . ASN A 1 553 ? 22.061 -15.970 -49.880 1.00 78.88 553 ASN A N 1
ATOM 4289 C CA . ASN A 1 553 ? 23.502 -15.728 -49.947 1.00 78.88 553 ASN A CA 1
ATOM 4290 C C . ASN A 1 553 ? 23.848 -14.914 -51.200 1.00 78.88 553 ASN A C 1
ATOM 4292 O O . ASN A 1 553 ? 23.540 -15.333 -52.319 1.00 78.88 553 ASN A O 1
ATOM 4296 N N . ALA A 1 554 ? 24.559 -13.805 -51.025 1.00 83.19 554 ALA A N 1
ATOM 4297 C CA . ALA A 1 554 ? 25.281 -13.146 -52.101 1.00 83.19 554 ALA A CA 1
ATOM 4298 C C . ALA A 1 554 ? 26.388 -14.076 -52.663 1.00 83.19 554 ALA A C 1
ATOM 4300 O O . ALA A 1 554 ? 26.843 -14.998 -51.970 1.00 83.19 554 ALA A O 1
ATOM 4301 N N . PRO A 1 555 ? 26.845 -13.871 -53.915 1.00 79.62 555 PRO A N 1
ATOM 4302 C CA . PRO A 1 555 ? 27.949 -14.645 -54.491 1.00 79.62 555 PRO A CA 1
ATOM 4303 C C . PRO A 1 555 ? 29.227 -14.602 -53.628 1.00 79.62 555 PRO A C 1
ATOM 4305 O O . PRO A 1 555 ? 29.424 -13.670 -52.859 1.00 79.62 555 PRO A O 1
ATOM 4308 N N . ASN A 1 556 ? 30.116 -15.593 -53.761 1.00 74.75 556 ASN A N 1
ATOM 4309 C CA . ASN A 1 556 ? 31.482 -15.492 -53.214 1.00 74.75 556 ASN A CA 1
ATOM 4310 C C . ASN A 1 556 ? 32.376 -14.601 -54.096 1.00 74.75 556 ASN A C 1
ATOM 4312 O O . ASN A 1 556 ? 32.036 -14.383 -55.258 1.00 74.75 556 ASN A O 1
ATOM 4316 N N . GLY A 1 557 ? 33.549 -14.184 -53.610 1.00 63.38 557 GLY A N 1
ATOM 4317 C CA . GLY A 1 557 ? 34.546 -13.476 -54.425 1.00 63.38 557 GLY A CA 1
ATOM 4318 C C . GLY A 1 557 ? 35.163 -14.376 -55.497 1.00 63.38 557 GLY A C 1
ATOM 4319 O O . GLY A 1 557 ? 35.071 -14.069 -56.682 1.00 63.38 557 GLY A O 1
ATOM 4320 N N . THR A 1 558 ? 35.638 -15.569 -55.111 1.00 64.56 558 THR A N 1
ATOM 4321 C CA . THR A 1 558 ? 36.445 -16.491 -55.947 1.00 64.56 558 THR A CA 1
ATOM 4322 C C . THR A 1 558 ? 36.188 -16.447 -57.464 1.00 64.56 558 THR A C 1
ATOM 4324 O O . THR A 1 558 ? 35.091 -16.745 -57.963 1.00 64.56 558 THR A O 1
ATOM 4327 N N . SER A 1 559 ? 37.232 -16.132 -58.231 1.00 58.47 559 SER A N 1
ATOM 4328 C CA . SER A 1 559 ? 37.229 -16.190 -59.695 1.00 58.47 559 SER A CA 1
ATOM 4329 C C . SER A 1 559 ? 38.611 -16.548 -60.243 1.00 58.47 559 SER A C 1
ATOM 4331 O O . SER A 1 559 ? 39.607 -16.578 -59.533 1.00 58.47 559 SER A O 1
ATOM 4333 N N . ILE A 1 560 ? 38.661 -16.836 -61.542 1.00 55.75 560 ILE A N 1
ATOM 4334 C CA . ILE A 1 560 ? 39.892 -17.037 -62.325 1.00 55.75 560 ILE A CA 1
ATOM 4335 C C . ILE A 1 560 ? 40.190 -15.822 -63.225 1.00 55.75 560 ILE A C 1
ATOM 4337 O O . ILE A 1 560 ? 40.848 -15.948 -64.259 1.00 55.75 560 ILE A O 1
ATOM 4341 N N . SER A 1 561 ? 39.619 -14.665 -62.884 1.00 57.50 561 SER A N 1
ATOM 4342 C CA . SER A 1 561 ? 39.590 -13.438 -63.680 1.00 57.50 561 SER A CA 1
ATOM 4343 C C . SER A 1 561 ? 39.766 -12.226 -62.759 1.00 57.50 561 SER A C 1
ATOM 4345 O O . SER A 1 561 ? 39.093 -12.135 -61.738 1.00 57.50 561 SER A O 1
ATOM 4347 N N . LEU A 1 562 ? 40.632 -11.289 -63.167 1.00 53.28 562 LEU A N 1
ATOM 4348 C CA . LEU A 1 562 ? 41.018 -10.043 -62.470 1.00 53.28 562 LEU A CA 1
ATOM 4349 C C . LEU A 1 562 ? 39.869 -9.016 -62.283 1.00 53.28 562 LEU A C 1
ATOM 4351 O O . LEU A 1 562 ? 40.118 -7.821 -62.170 1.00 53.28 562 LEU A O 1
ATOM 4355 N N . ASN A 1 563 ? 38.603 -9.429 -62.389 1.00 54.47 563 ASN A N 1
ATOM 4356 C CA . ASN A 1 563 ? 37.444 -8.535 -62.494 1.00 54.47 563 ASN A CA 1
ATOM 4357 C C . ASN A 1 563 ? 36.273 -8.920 -61.572 1.00 54.47 563 ASN A C 1
ATOM 4359 O O . ASN A 1 563 ? 35.171 -8.428 -61.795 1.00 54.47 563 ASN A O 1
ATOM 4363 N N . ASP A 1 564 ? 36.458 -9.815 -60.598 1.00 59.06 564 ASP A N 1
ATOM 4364 C CA . ASP A 1 564 ? 35.327 -10.456 -59.900 1.00 59.06 564 ASP A CA 1
ATOM 4365 C C . ASP A 1 564 ? 35.468 -10.537 -58.360 1.00 59.06 564 ASP A C 1
ATOM 4367 O O . ASP A 1 564 ? 34.641 -11.179 -57.717 1.00 59.06 564 ASP A O 1
ATOM 4371 N N . GLU A 1 565 ? 36.490 -9.914 -57.763 1.00 70.12 565 GLU A N 1
ATOM 4372 C CA . GLU A 1 565 ? 36.827 -10.014 -56.322 1.00 70.12 565 GLU A CA 1
ATOM 4373 C C . GLU A 1 565 ? 35.839 -9.268 -55.394 1.00 70.12 565 GLU A C 1
ATOM 4375 O O . GLU A 1 565 ? 35.769 -9.537 -54.188 1.00 70.12 565 GLU A O 1
ATOM 4380 N N . CYS A 1 566 ? 35.028 -8.368 -55.965 1.00 79.88 566 CYS A N 1
ATOM 4381 C CA . CYS A 1 566 ? 34.028 -7.580 -55.251 1.00 79.88 566 CYS A CA 1
ATOM 4382 C C . CYS A 1 566 ? 32.591 -8.012 -55.560 1.00 79.88 566 CYS A C 1
ATOM 4384 O O . CYS A 1 566 ? 32.226 -8.368 -56.686 1.00 79.88 566 CYS A O 1
ATOM 4386 N N . VAL A 1 567 ? 31.751 -7.917 -54.532 1.00 86.62 567 VAL A N 1
ATOM 4387 C CA . VAL A 1 567 ? 30.332 -8.275 -54.545 1.00 86.62 567 VAL A CA 1
ATOM 4388 C C . VAL A 1 567 ? 29.516 -7.021 -54.243 1.00 86.62 567 VAL A C 1
ATOM 4390 O O . VAL A 1 567 ? 29.772 -6.338 -53.256 1.00 86.62 567 VAL A O 1
ATOM 4393 N N . ALA A 1 568 ? 28.555 -6.688 -55.111 1.00 86.56 568 ALA A N 1
ATOM 4394 C CA . ALA A 1 568 ? 27.797 -5.433 -55.046 1.00 86.56 568 ALA A CA 1
ATOM 4395 C C . ALA A 1 568 ? 26.300 -5.610 -55.337 1.00 86.56 568 ALA A C 1
ATOM 4397 O O . ALA A 1 568 ? 25.932 -6.420 -56.193 1.00 86.56 568 ALA A O 1
ATOM 4398 N N . ARG A 1 569 ? 25.444 -4.822 -54.673 1.00 87.81 569 ARG A N 1
ATOM 4399 C CA . ARG A 1 569 ? 24.001 -4.747 -54.959 1.00 87.81 569 ARG A CA 1
ATOM 4400 C C . ARG A 1 569 ? 23.775 -4.182 -56.367 1.00 87.81 569 ARG A C 1
ATOM 4402 O O . ARG A 1 569 ? 24.403 -3.196 -56.741 1.00 87.81 569 ARG A O 1
ATOM 4409 N N . TYR A 1 570 ? 22.882 -4.782 -57.156 1.00 82.75 570 TYR A N 1
ATOM 4410 C CA . TYR A 1 570 ? 22.577 -4.351 -58.522 1.00 82.75 570 TYR A CA 1
ATOM 4411 C C . TYR A 1 570 ? 21.078 -4.460 -58.872 1.00 82.75 570 TYR A C 1
ATOM 4413 O O . TYR A 1 570 ? 20.538 -5.566 -58.915 1.00 82.75 570 TYR A O 1
ATOM 4421 N N . PRO A 1 571 ? 20.408 -3.351 -59.248 1.00 84.69 571 PRO A N 1
ATOM 4422 C CA . PRO A 1 571 ? 20.912 -1.972 -59.260 1.00 84.69 571 PRO A CA 1
ATOM 4423 C C . PRO A 1 571 ? 21.358 -1.478 -57.874 1.00 84.69 571 PRO A C 1
ATOM 4425 O O . PRO A 1 571 ? 20.862 -1.979 -56.864 1.00 84.69 571 PRO A O 1
ATOM 4428 N N . ASP A 1 572 ? 22.265 -0.501 -57.834 1.00 79.50 572 ASP A N 1
ATOM 4429 C CA . ASP A 1 572 ? 22.844 0.038 -56.592 1.00 79.50 572 ASP A CA 1
ATOM 4430 C C . ASP A 1 572 ? 21.754 0.373 -55.552 1.00 79.50 572 ASP A C 1
ATOM 4432 O O . ASP A 1 572 ? 20.711 0.946 -55.883 1.00 79.50 572 ASP A O 1
ATOM 4436 N N . GLY A 1 573 ? 21.972 -0.015 -54.291 1.00 77.19 573 GLY A N 1
ATOM 4437 C CA . GLY A 1 573 ? 21.003 0.188 -53.210 1.00 77.19 573 GLY A CA 1
ATOM 4438 C C . GLY A 1 573 ? 19.733 -0.676 -53.256 1.00 77.19 573 GLY A C 1
ATOM 4439 O O . GLY A 1 573 ? 18.802 -0.407 -52.494 1.00 77.19 573 GLY A O 1
ATOM 4440 N N . THR A 1 574 ? 19.654 -1.698 -54.117 1.00 83.19 574 THR A N 1
ATOM 4441 C CA . THR A 1 574 ? 18.514 -2.636 -54.143 1.00 83.19 574 THR A CA 1
ATOM 4442 C C . THR A 1 574 ? 18.591 -3.632 -52.993 1.00 83.19 574 THR A C 1
ATOM 4444 O O . THR A 1 574 ? 19.559 -4.380 -52.870 1.00 83.19 574 THR A O 1
ATOM 4447 N N . ASP A 1 575 ? 17.543 -3.680 -52.174 1.00 81.31 575 ASP A N 1
ATOM 4448 C CA . ASP A 1 575 ? 17.441 -4.624 -51.068 1.00 81.31 575 ASP A CA 1
ATOM 4449 C C . ASP A 1 575 ? 16.037 -5.226 -50.957 1.00 81.31 575 ASP A C 1
ATOM 4451 O O . ASP A 1 575 ? 15.075 -4.572 -50.545 1.00 81.31 575 ASP A O 1
ATOM 4455 N N . THR A 1 576 ? 15.926 -6.496 -51.341 1.00 79.62 576 THR A N 1
ATOM 4456 C CA . THR A 1 576 ? 14.716 -7.310 -51.203 1.00 79.62 576 THR A CA 1
ATOM 4457 C C . THR A 1 576 ? 14.772 -8.224 -49.975 1.00 79.62 576 THR A C 1
ATOM 4459 O O . THR A 1 576 ? 13.819 -8.966 -49.724 1.00 79.62 576 THR A O 1
ATOM 4462 N N . ASN A 1 577 ? 15.831 -8.133 -49.155 1.00 75.75 577 ASN A N 1
ATOM 4463 C CA . ASN A 1 577 ? 16.200 -9.105 -48.116 1.00 75.75 577 ASN A CA 1
ATOM 4464 C C . ASN A 1 577 ? 16.394 -10.520 -48.706 1.00 75.75 577 ASN A C 1
ATOM 4466 O O . ASN A 1 577 ? 16.033 -11.522 -48.085 1.00 75.75 577 ASN A O 1
ATOM 4470 N N . THR A 1 578 ? 16.854 -10.610 -49.959 1.00 80.94 578 THR A N 1
ATOM 4471 C CA . THR A 1 578 ? 17.117 -11.874 -50.660 1.00 80.94 578 THR A CA 1
ATOM 4472 C C . THR A 1 578 ? 18.405 -11.726 -51.466 1.00 80.94 578 THR A C 1
ATOM 4474 O O . THR A 1 578 ? 18.373 -11.622 -52.692 1.00 80.94 578 THR A O 1
ATOM 4477 N N . ASP A 1 579 ? 19.544 -11.719 -50.768 1.00 81.75 579 ASP A N 1
ATOM 4478 C CA . ASP A 1 579 ? 20.827 -11.213 -51.277 1.00 81.75 579 ASP A CA 1
ATOM 4479 C C . ASP A 1 579 ? 21.272 -11.885 -52.595 1.00 81.75 579 ASP A C 1
ATOM 4481 O O . ASP A 1 579 ? 21.879 -11.238 -53.441 1.00 81.75 579 ASP A O 1
ATOM 4485 N N . ILE A 1 580 ? 20.885 -13.143 -52.849 1.00 80.38 580 ILE A N 1
ATOM 4486 C CA . ILE A 1 580 ? 21.169 -13.857 -54.112 1.00 80.38 580 ILE A CA 1
ATOM 4487 C C . ILE A 1 580 ? 20.527 -13.221 -55.364 1.00 80.38 580 ILE A C 1
ATOM 4489 O O . ILE A 1 580 ? 20.993 -13.445 -56.480 1.00 80.38 580 ILE A O 1
ATOM 4493 N N . ASN A 1 581 ? 19.440 -12.462 -55.196 1.00 82.25 581 ASN A N 1
ATOM 4494 C CA . ASN A 1 581 ? 18.791 -11.696 -56.266 1.00 82.25 581 ASN A CA 1
ATOM 4495 C C . ASN A 1 581 ? 19.255 -10.236 -56.295 1.00 82.25 581 ASN A C 1
ATOM 4497 O O . ASN A 1 581 ? 19.122 -9.585 -57.330 1.00 82.25 581 ASN A O 1
ATOM 4501 N N . ASP A 1 582 ? 19.748 -9.733 -55.161 1.00 83.44 582 ASP A N 1
ATOM 4502 C CA . ASP A 1 582 ? 20.147 -8.340 -54.996 1.00 83.44 582 ASP A CA 1
ATOM 4503 C C . ASP A 1 582 ? 21.616 -8.118 -55.396 1.00 83.44 582 ASP A C 1
ATOM 4505 O O . ASP A 1 582 ? 21.936 -7.037 -55.873 1.00 83.44 582 ASP A O 1
ATOM 4509 N N . PHE A 1 583 ? 22.504 -9.112 -55.245 1.00 88.44 583 PHE A N 1
ATOM 4510 C CA . PHE A 1 583 ? 23.955 -8.980 -55.446 1.00 88.44 583 PHE A CA 1
ATOM 4511 C C . PHE A 1 583 ? 24.507 -9.651 -56.717 1.00 88.44 583 PHE A C 1
ATOM 4513 O O . PHE A 1 583 ? 24.100 -10.744 -57.114 1.00 88.44 583 PHE A O 1
ATOM 4520 N N . ILE A 1 584 ? 25.535 -9.029 -57.304 1.00 85.19 584 ILE A N 1
ATOM 4521 C CA . ILE A 1 584 ? 26.348 -9.549 -58.417 1.00 85.19 584 ILE A CA 1
ATOM 4522 C C . ILE A 1 584 ? 27.850 -9.451 -58.103 1.00 85.19 584 ILE A C 1
ATOM 4524 O O . ILE A 1 584 ? 28.258 -8.648 -57.266 1.00 85.19 584 ILE A O 1
ATOM 4528 N N . LYS A 1 585 ? 28.681 -10.219 -58.822 1.00 82.38 585 LYS A N 1
ATOM 4529 C CA . LYS A 1 585 ? 30.139 -9.994 -58.867 1.00 82.38 585 LYS A CA 1
ATOM 4530 C C . LYS A 1 585 ? 30.473 -8.839 -59.816 1.00 82.38 585 LYS A C 1
ATOM 4532 O O . LYS A 1 585 ? 29.836 -8.725 -60.869 1.00 82.38 585 LYS A O 1
ATOM 4537 N N . LYS A 1 586 ? 31.478 -8.024 -59.484 1.00 77.06 586 LYS A N 1
ATOM 4538 C CA . LYS A 1 586 ? 32.050 -7.000 -60.377 1.00 77.06 586 LYS A CA 1
ATOM 4539 C C . LYS A 1 586 ? 33.508 -6.671 -60.020 1.00 77.06 586 LYS A C 1
ATOM 4541 O O . LYS A 1 586 ? 34.000 -7.055 -58.962 1.00 77.06 586 LYS A O 1
ATOM 4546 N N . SER A 1 587 ? 34.170 -5.899 -60.885 1.00 74.44 587 SER A N 1
ATOM 4547 C CA . SER A 1 587 ? 35.502 -5.352 -60.612 1.00 74.44 587 SER A CA 1
ATOM 4548 C C . SER A 1 587 ? 35.441 -4.394 -59.424 1.00 74.44 587 SER A C 1
ATOM 4550 O O . SER A 1 587 ? 34.586 -3.506 -59.409 1.00 74.44 587 SER A O 1
ATOM 4552 N N . CYS A 1 588 ? 36.374 -4.535 -58.484 1.00 73.38 588 CYS A N 1
ATOM 4553 C CA . CYS A 1 588 ? 36.508 -3.635 -57.346 1.00 73.38 588 CYS A CA 1
ATOM 4554 C C . CYS A 1 588 ? 36.772 -2.197 -57.812 1.00 73.38 588 CYS A C 1
ATOM 4556 O O . CYS A 1 588 ? 37.789 -1.904 -58.443 1.00 73.38 588 CYS A O 1
ATOM 4558 N N . ASN A 1 589 ? 35.827 -1.299 -57.536 1.00 73.00 589 ASN A N 1
ATOM 4559 C CA . ASN A 1 589 ? 35.951 0.128 -57.826 1.00 73.00 589 ASN A CA 1
ATOM 4560 C C . ASN A 1 589 ? 35.116 0.923 -56.804 1.00 73.00 589 ASN A C 1
ATOM 4562 O O . ASN A 1 589 ? 34.065 1.462 -57.174 1.00 73.00 589 ASN A O 1
ATOM 4566 N N . PRO A 1 590 ? 35.558 0.973 -55.530 1.00 70.50 590 PRO A N 1
ATOM 4567 C CA . PRO A 1 590 ? 34.841 1.668 -54.465 1.00 70.50 590 PRO A CA 1
ATOM 4568 C C . PRO A 1 590 ? 34.642 3.155 -54.774 1.00 70.50 590 PRO A C 1
ATOM 4570 O O . PRO A 1 590 ? 35.472 3.789 -55.436 1.00 70.50 590 PRO A O 1
ATOM 4573 N N . SER A 1 591 ? 33.575 3.753 -54.236 1.00 67.62 591 SER A N 1
ATOM 4574 C CA . SER A 1 591 ? 33.417 5.208 -54.243 1.00 67.62 591 SER A CA 1
ATOM 4575 C C . SER A 1 591 ? 34.613 5.892 -53.570 1.00 67.62 591 SER A C 1
ATOM 4577 O O . SER A 1 591 ? 34.875 5.696 -52.386 1.00 67.62 591 SER A O 1
ATOM 4579 N N . THR A 1 592 ? 35.293 6.779 -54.301 1.00 64.12 592 THR A N 1
ATOM 4580 C CA . THR A 1 592 ? 36.396 7.614 -53.785 1.00 64.12 592 THR A CA 1
ATOM 4581 C C . THR A 1 592 ? 35.915 8.911 -53.116 1.00 64.12 592 THR A C 1
ATOM 4583 O O . THR A 1 592 ? 36.693 9.852 -52.951 1.00 64.12 592 THR A O 1
ATOM 4586 N N . ASN A 1 593 ? 34.612 9.034 -52.848 1.00 58.78 593 ASN A N 1
ATOM 4587 C CA . ASN A 1 593 ? 34.005 10.203 -52.214 1.00 58.78 593 ASN A CA 1
ATOM 4588 C C . ASN A 1 593 ? 33.527 9.826 -50.810 1.00 58.78 593 ASN A C 1
ATOM 4590 O O . ASN A 1 593 ? 32.756 8.879 -50.672 1.00 58.78 593 ASN A O 1
ATOM 4594 N N . ASN A 1 594 ? 33.911 10.631 -49.811 1.00 60.06 594 ASN A N 1
ATOM 4595 C CA . ASN A 1 594 ? 33.714 10.370 -48.379 1.00 60.06 594 ASN A CA 1
ATOM 4596 C C . ASN A 1 594 ? 34.344 9.037 -47.941 1.00 60.06 594 ASN A C 1
ATOM 4598 O O . ASN A 1 594 ? 33.638 8.072 -47.667 1.00 60.06 594 ASN A O 1
ATOM 4602 N N . ASN A 1 595 ? 35.673 9.005 -47.859 1.00 65.44 595 ASN A N 1
ATOM 4603 C CA . ASN A 1 595 ? 36.422 7.890 -47.279 1.00 65.44 595 ASN A CA 1
ATOM 4604 C C . ASN A 1 595 ? 36.599 8.136 -45.772 1.00 65.44 595 ASN A C 1
ATOM 4606 O O . ASN A 1 595 ? 36.792 9.285 -45.364 1.00 65.44 595 ASN A O 1
ATOM 4610 N N . LEU A 1 596 ? 36.570 7.076 -44.962 1.00 65.56 596 LEU A N 1
ATOM 4611 C CA . LEU A 1 596 ? 36.879 7.135 -43.532 1.00 65.56 596 LEU A CA 1
ATOM 4612 C C . LEU A 1 596 ? 38.077 6.223 -43.237 1.00 65.56 596 LEU A C 1
ATOM 4614 O O . LEU A 1 596 ? 37.981 5.017 -43.448 1.00 65.56 596 LEU A O 1
ATOM 4618 N N . ASP A 1 597 ? 39.179 6.799 -42.752 1.00 64.19 597 ASP A N 1
ATOM 4619 C CA . ASP A 1 597 ? 40.228 6.030 -42.074 1.00 64.19 597 ASP A CA 1
ATOM 4620 C C . ASP A 1 597 ? 39.703 5.629 -40.692 1.00 64.19 597 ASP A C 1
ATOM 4622 O O . ASP A 1 597 ? 39.200 6.467 -39.942 1.00 64.19 597 ASP A O 1
ATOM 4626 N N . VAL A 1 598 ? 39.793 4.339 -40.388 1.00 64.56 598 VAL A N 1
ATOM 4627 C CA . VAL A 1 598 ? 39.250 3.684 -39.193 1.00 64.56 598 VAL A CA 1
ATOM 4628 C C . VAL A 1 598 ? 40.318 2.888 -38.429 1.00 64.56 598 VAL A C 1
ATOM 4630 O O . VAL A 1 598 ? 39.990 2.133 -37.503 1.00 64.56 598 VAL A O 1
ATOM 4633 N N . VAL A 1 599 ? 41.596 3.042 -38.796 1.00 67.88 599 VAL A N 1
ATOM 4634 C CA . VAL A 1 599 ? 42.722 2.338 -38.176 1.00 67.88 599 VAL A CA 1
ATOM 4635 C C . VAL A 1 599 ? 43.120 3.054 -36.886 1.00 67.88 599 VAL A C 1
ATOM 4637 O O . VAL A 1 599 ? 43.820 4.062 -36.883 1.00 67.88 599 VAL A O 1
ATOM 4640 N N . ASN A 1 600 ? 42.680 2.522 -35.743 1.00 77.62 600 ASN A N 1
ATOM 4641 C CA . ASN A 1 600 ? 43.076 3.061 -34.440 1.00 77.62 600 ASN A CA 1
ATOM 4642 C C . ASN A 1 600 ? 44.595 2.923 -34.205 1.00 77.62 600 ASN A C 1
ATOM 4644 O O . ASN A 1 600 ? 45.151 1.849 -34.455 1.00 77.62 600 ASN A O 1
ATOM 4648 N N . PRO A 1 601 ? 45.248 3.927 -33.587 1.00 85.75 601 PRO A N 1
ATOM 4649 C CA . PRO A 1 601 ? 46.600 3.779 -33.061 1.00 85.75 601 PRO A CA 1
ATOM 4650 C C . PRO A 1 601 ? 46.779 2.534 -32.176 1.00 85.75 601 PRO A C 1
ATOM 4652 O O . PRO A 1 601 ? 45.947 2.213 -31.328 1.00 85.75 601 PRO A O 1
ATOM 4655 N N . VAL A 1 602 ? 47.912 1.849 -32.303 1.00 83.56 602 VAL A N 1
ATOM 4656 C CA . VAL A 1 602 ? 48.296 0.757 -31.394 1.00 83.56 602 VAL A CA 1
ATOM 4657 C C . VAL A 1 602 ? 49.202 1.335 -30.313 1.00 83.56 602 VAL A C 1
ATOM 4659 O O . VAL A 1 602 ? 50.188 1.983 -30.643 1.00 83.56 602 VAL A O 1
ATOM 4662 N N . VAL A 1 603 ? 48.891 1.111 -29.031 1.00 90.25 603 VAL A N 1
ATOM 4663 C CA . VAL A 1 603 ? 49.620 1.688 -27.882 1.00 90.25 603 VAL A CA 1
ATOM 4664 C C . VAL A 1 603 ? 50.082 0.580 -26.931 1.00 90.25 603 VAL A C 1
ATOM 4666 O O . VAL A 1 603 ? 49.272 -0.250 -26.515 1.00 90.25 603 VAL A O 1
ATOM 4669 N N . SER A 1 604 ? 51.360 0.580 -26.537 1.00 89.81 604 SER A N 1
ATOM 4670 C CA . SER A 1 604 ? 51.918 -0.363 -25.552 1.00 89.81 604 SER A CA 1
ATOM 4671 C C . SER A 1 604 ? 52.578 0.353 -24.374 1.00 89.81 604 SER A C 1
ATOM 4673 O O . SER A 1 604 ? 53.367 1.280 -24.539 1.00 89.81 604 SER A O 1
ATOM 4675 N N . LEU A 1 605 ? 52.289 -0.110 -23.154 1.00 94.12 605 LEU A N 1
ATOM 4676 C CA . LEU A 1 605 ? 52.849 0.455 -21.921 1.00 94.12 605 LEU A CA 1
ATOM 4677 C C . LEU A 1 605 ? 54.170 -0.229 -21.549 1.00 94.12 605 LEU A C 1
ATOM 4679 O O . LEU A 1 605 ? 54.244 -1.458 -21.476 1.00 94.12 605 LEU A O 1
ATOM 4683 N N . ILE A 1 606 ? 55.195 0.561 -21.237 1.00 94.69 606 ILE A N 1
ATOM 4684 C CA . ILE A 1 606 ? 56.537 0.076 -20.898 1.00 94.69 606 ILE A CA 1
ATOM 4685 C C . ILE A 1 606 ? 56.681 -0.014 -19.371 1.00 94.69 606 ILE A C 1
ATOM 4687 O O . ILE A 1 606 ? 56.736 -1.118 -18.829 1.00 94.69 606 ILE A O 1
ATOM 4691 N N . SER A 1 607 ? 56.637 1.119 -18.665 1.00 93.75 607 SER A N 1
ATOM 4692 C CA . SER A 1 607 ? 56.888 1.240 -17.215 1.00 93.75 607 SER A CA 1
ATOM 4693 C C . SER A 1 607 ? 55.920 2.251 -16.578 1.00 93.75 607 SER A C 1
ATOM 4695 O O . SER A 1 607 ? 55.511 3.158 -17.299 1.00 93.75 607 SER A O 1
ATOM 4697 N N . PRO A 1 608 ? 55.552 2.162 -15.284 1.00 94.06 608 PRO A N 1
ATOM 4698 C CA . PRO A 1 608 ? 55.781 1.051 -14.352 1.00 94.06 608 PRO A CA 1
ATOM 4699 C C . PRO A 1 608 ? 55.057 -0.242 -14.769 1.00 94.06 608 PRO A C 1
ATOM 4701 O O . PRO A 1 608 ? 54.266 -0.265 -15.716 1.00 94.06 608 PRO A O 1
ATOM 4704 N N . ALA A 1 609 ? 55.341 -1.358 -14.096 1.00 92.31 609 ALA A N 1
ATOM 4705 C CA . ALA A 1 609 ? 54.601 -2.603 -14.315 1.00 92.31 609 ALA A CA 1
ATOM 4706 C C . ALA A 1 609 ? 53.213 -2.554 -13.641 1.00 92.31 609 ALA A C 1
ATOM 4708 O O . ALA A 1 609 ? 52.896 -1.632 -12.896 1.00 92.31 609 ALA A O 1
ATOM 4709 N N . ASN A 1 610 ? 52.350 -3.532 -13.929 1.00 94.56 610 ASN A N 1
ATOM 4710 C CA . ASN A 1 610 ? 51.037 -3.607 -13.284 1.00 94.56 610 ASN A CA 1
ATOM 4711 C C . ASN A 1 610 ? 51.166 -4.088 -11.827 1.00 94.56 610 ASN A C 1
ATOM 4713 O O . ASN A 1 610 ? 51.864 -5.070 -11.577 1.00 94.56 610 ASN A O 1
ATOM 4717 N N . ASN A 1 611 ? 50.433 -3.460 -10.906 1.00 91.38 611 ASN A N 1
ATOM 4718 C CA . ASN A 1 611 ? 50.407 -3.747 -9.466 1.00 91.38 611 ASN A CA 1
ATOM 4719 C C . ASN A 1 611 ? 51.766 -3.570 -8.757 1.00 91.38 611 ASN A C 1
ATOM 4721 O O . ASN A 1 611 ? 52.108 -4.350 -7.867 1.00 91.38 611 ASN A O 1
ATOM 4725 N N . THR A 1 612 ? 52.556 -2.569 -9.154 1.00 90.88 612 THR A N 1
ATOM 4726 C CA . THR A 1 612 ? 53.776 -2.181 -8.424 1.00 90.88 612 THR A CA 1
ATOM 4727 C C . THR A 1 612 ? 53.481 -1.187 -7.304 1.00 90.88 612 THR A C 1
ATOM 4729 O O . THR A 1 612 ? 52.426 -0.549 -7.285 1.00 90.88 612 THR A O 1
ATOM 4732 N N . PHE A 1 613 ? 54.443 -1.039 -6.393 1.00 88.19 613 PHE A N 1
ATOM 4733 C CA . PHE A 1 613 ? 54.445 0.010 -5.378 1.00 88.19 613 PHE A CA 1
ATOM 4734 C C . PHE A 1 613 ? 55.432 1.111 -5.745 1.00 88.19 613 PHE A C 1
ATOM 4736 O O . PHE A 1 613 ? 56.451 0.838 -6.384 1.00 88.19 613 PHE A O 1
ATOM 4743 N N . ASP A 1 614 ? 55.088 2.321 -5.336 1.00 88.69 614 ASP A N 1
ATOM 4744 C CA . ASP A 1 614 ? 55.932 3.505 -5.364 1.00 88.69 614 ASP A CA 1
ATOM 4745 C C . ASP A 1 614 ? 56.114 4.011 -3.927 1.00 88.69 614 ASP A C 1
ATOM 4747 O O . ASP A 1 614 ? 55.169 3.932 -3.140 1.00 88.69 614 ASP A O 1
ATOM 4751 N N . ASN A 1 615 ? 57.315 4.473 -3.575 1.00 85.06 615 ASN A N 1
ATOM 4752 C CA . ASN A 1 615 ? 57.703 4.708 -2.178 1.00 85.06 615 ASN A CA 1
ATOM 4753 C C . ASN A 1 615 ? 58.120 6.162 -1.879 1.00 85.06 615 ASN A C 1
ATOM 4755 O O . ASN A 1 615 ? 58.452 6.463 -0.732 1.00 85.06 615 ASN A O 1
ATOM 4759 N N . ASP A 1 616 ? 58.152 7.042 -2.883 1.00 83.94 616 ASP A N 1
ATOM 4760 C CA . ASP A 1 616 ? 58.561 8.447 -2.741 1.00 83.94 616 ASP A CA 1
ATOM 4761 C C . ASP A 1 616 ? 57.542 9.455 -3.308 1.00 83.94 616 ASP A C 1
ATOM 4763 O O . ASP A 1 616 ? 57.600 10.626 -2.937 1.00 83.94 616 ASP A O 1
ATOM 4767 N N . GLY A 1 617 ? 56.561 9.003 -4.099 1.00 84.69 617 GLY A N 1
ATOM 4768 C CA . GLY A 1 617 ? 55.484 9.822 -4.658 1.00 84.69 617 GLY A CA 1
ATOM 4769 C C . GLY A 1 617 ? 55.733 10.302 -6.094 1.00 84.69 617 GLY A C 1
ATOM 4770 O O . GLY A 1 617 ? 54.864 10.988 -6.644 1.00 84.69 617 GLY A O 1
ATOM 4771 N N . ASP A 1 618 ? 56.862 9.929 -6.712 1.00 91.88 618 ASP A N 1
ATOM 4772 C CA . ASP A 1 618 ? 57.369 10.496 -7.971 1.00 91.88 618 ASP A CA 1
ATOM 4773 C C . ASP A 1 618 ? 57.396 9.462 -9.125 1.00 91.88 618 ASP A C 1
ATOM 4775 O O . ASP A 1 618 ? 58.425 8.898 -9.511 1.00 91.88 618 ASP A O 1
ATOM 4779 N N . ILE A 1 619 ? 56.242 9.239 -9.762 1.00 93.56 619 ILE A N 1
ATOM 4780 C CA . ILE A 1 619 ? 56.056 8.179 -10.770 1.00 93.56 619 ILE A CA 1
ATOM 4781 C C . ILE A 1 619 ? 56.316 8.677 -12.201 1.00 93.56 619 ILE A C 1
ATOM 4783 O O . ILE A 1 619 ? 55.758 9.684 -12.643 1.00 93.56 619 ILE A O 1
ATOM 4787 N N . THR A 1 620 ? 57.071 7.900 -12.991 1.00 95.25 620 THR A N 1
ATOM 4788 C CA . THR A 1 620 ? 57.238 8.106 -14.446 1.00 95.25 620 THR A CA 1
ATOM 4789 C C . THR A 1 620 ? 56.646 6.959 -15.277 1.00 95.25 620 THR A C 1
ATOM 4791 O O . THR A 1 620 ? 57.069 5.807 -15.177 1.00 95.25 620 THR A O 1
ATOM 4794 N N . PHE A 1 621 ? 55.691 7.300 -16.144 1.00 96.69 621 PHE A N 1
ATOM 4795 C CA . PHE A 1 621 ? 54.915 6.414 -17.012 1.00 96.69 621 PHE A CA 1
ATOM 4796 C C . PHE A 1 621 ? 55.471 6.429 -18.443 1.00 96.69 621 PHE A C 1
ATOM 4798 O O . PHE A 1 621 ? 55.345 7.435 -19.129 1.00 96.69 621 PHE A O 1
ATOM 4805 N N . MET A 1 622 ? 56.068 5.336 -18.914 1.00 95.38 622 MET A N 1
ATOM 4806 C CA . MET A 1 622 ? 56.640 5.188 -20.262 1.00 95.38 622 MET A CA 1
ATOM 4807 C C . MET A 1 622 ? 55.737 4.355 -21.180 1.00 95.38 622 MET A C 1
ATOM 4809 O O . MET A 1 622 ? 55.181 3.341 -20.745 1.00 95.38 622 MET A O 1
ATOM 4813 N N . PHE A 1 623 ? 55.662 4.711 -22.463 1.00 97.06 623 PHE A N 1
ATOM 4814 C CA . PHE A 1 623 ? 54.873 4.006 -23.480 1.00 97.06 623 PHE A CA 1
ATOM 4815 C C . PHE A 1 623 ? 55.506 4.114 -24.878 1.00 97.06 623 PHE A C 1
ATOM 4817 O O . PHE A 1 623 ? 56.368 4.961 -25.112 1.00 97.06 623 PHE A O 1
ATOM 4824 N N . ASN A 1 624 ? 55.029 3.298 -25.820 1.00 92.06 624 ASN A N 1
ATOM 4825 C CA . ASN A 1 624 ? 55.173 3.556 -27.253 1.00 92.06 624 ASN A CA 1
ATOM 4826 C C . ASN A 1 624 ? 53.830 3.414 -27.991 1.00 92.06 624 ASN A C 1
ATOM 4828 O O . ASN A 1 624 ? 52.881 2.827 -27.461 1.00 92.06 624 ASN A O 1
ATOM 4832 N N . ALA A 1 625 ? 53.736 3.988 -29.190 1.00 90.81 625 ALA A N 1
ATOM 4833 C CA . ALA A 1 625 ? 52.565 3.872 -30.052 1.00 90.81 625 ALA A CA 1
ATOM 4834 C C . ALA A 1 625 ? 52.909 3.926 -31.548 1.00 90.81 625 ALA A C 1
ATOM 4836 O O . ALA A 1 625 ? 53.918 4.516 -31.936 1.00 90.81 625 ALA A O 1
ATOM 4837 N N . THR A 1 626 ? 52.045 3.340 -32.382 1.00 84.19 626 THR A N 1
ATOM 4838 C CA . THR A 1 626 ? 52.159 3.302 -33.851 1.00 84.19 626 THR A CA 1
ATOM 4839 C C . THR A 1 626 ? 50.827 3.554 -34.549 1.00 84.19 626 THR A C 1
ATOM 4841 O O . THR A 1 626 ? 49.817 2.978 -34.145 1.00 84.19 626 THR A O 1
ATOM 4844 N N . ASN A 1 627 ? 50.840 4.336 -35.630 1.00 82.94 627 ASN A N 1
ATOM 4845 C CA . ASN A 1 627 ? 49.777 4.391 -36.646 1.00 82.94 627 ASN A CA 1
ATOM 4846 C C . ASN A 1 627 ? 50.369 4.863 -37.995 1.00 82.94 627 ASN A C 1
ATOM 4848 O O . ASN A 1 627 ? 51.583 5.042 -38.075 1.00 82.94 627 ASN A O 1
ATOM 4852 N N . GLN A 1 628 ? 49.570 5.112 -39.039 1.00 76.12 628 GLN A N 1
ATOM 4853 C CA . GLN A 1 628 ? 50.062 5.797 -40.244 1.00 76.12 628 GLN A CA 1
ATOM 4854 C C . GLN A 1 628 ? 50.534 7.230 -39.924 1.00 76.12 628 GLN A C 1
ATOM 4856 O O . GLN A 1 628 ? 51.652 7.603 -40.289 1.00 76.12 628 GLN A O 1
ATOM 4861 N N . GLN A 1 629 ? 49.727 8.003 -39.184 1.00 83.88 629 GLN A N 1
ATOM 4862 C CA . GLN A 1 629 ? 50.000 9.409 -38.862 1.00 83.88 629 GLN A CA 1
ATOM 4863 C C . GLN A 1 629 ? 49.474 9.794 -37.462 1.00 83.88 629 GLN A C 1
ATOM 4865 O O . GLN A 1 629 ? 48.348 10.251 -37.297 1.00 83.88 629 GLN A O 1
ATOM 4870 N N . LEU A 1 630 ? 50.295 9.628 -36.420 1.00 86.19 630 LEU A N 1
ATOM 4871 C CA . LEU A 1 630 ? 49.932 10.022 -35.049 1.00 86.19 630 LEU A CA 1
ATOM 4872 C C . LEU A 1 630 ? 49.864 11.552 -34.886 1.00 86.19 630 LEU A C 1
ATOM 4874 O O . LEU A 1 630 ? 50.664 12.273 -35.487 1.00 86.19 630 LEU A O 1
ATOM 4878 N N . THR A 1 631 ? 48.966 12.033 -34.017 1.00 92.12 631 THR A N 1
ATOM 4879 C CA . THR A 1 631 ? 48.787 13.464 -33.691 1.00 92.12 631 THR A CA 1
ATOM 4880 C C . THR A 1 631 ? 48.995 13.800 -32.219 1.00 92.12 631 THR A C 1
ATOM 4882 O O . THR A 1 631 ? 49.596 14.826 -31.906 1.00 92.12 631 THR A O 1
ATOM 4885 N N . SER A 1 632 ? 48.525 12.966 -31.288 1.00 94.50 632 SER A N 1
ATOM 4886 C CA . SER A 1 632 ? 48.707 13.209 -29.852 1.00 94.50 632 SER A CA 1
ATOM 4887 C C . SER A 1 632 ? 48.635 11.929 -29.025 1.00 94.50 632 SER A C 1
ATOM 4889 O O . SER A 1 632 ? 48.076 10.927 -29.468 1.00 94.50 632 SER A O 1
ATOM 4891 N N . CYS A 1 633 ? 49.192 11.966 -27.815 1.00 96.50 633 CYS A N 1
ATOM 4892 C CA . CYS A 1 633 ? 49.036 10.928 -26.803 1.00 96.50 633 CYS A CA 1
ATOM 4893 C C . CYS A 1 633 ? 48.769 11.551 -25.426 1.00 96.50 633 CYS A C 1
ATOM 4895 O O . CYS A 1 633 ? 49.352 12.574 -25.064 1.00 96.50 633 CYS A O 1
ATOM 4897 N N . SER A 1 634 ? 47.923 10.904 -24.630 1.00 96.69 634 SER A N 1
ATOM 4898 C CA . SER A 1 634 ? 47.453 11.351 -23.323 1.00 96.69 634 SER A CA 1
ATOM 4899 C C . SER A 1 634 ? 47.658 10.290 -22.249 1.00 96.69 634 SER A C 1
ATOM 4901 O O . SER A 1 634 ? 47.261 9.138 -22.423 1.00 96.69 634 SER A O 1
ATOM 4903 N N . LEU A 1 635 ? 48.198 10.697 -21.098 1.00 97.12 635 LEU A N 1
ATOM 4904 C CA . LEU A 1 635 ? 48.141 9.920 -19.862 1.00 97.12 635 LEU A CA 1
ATOM 4905 C C . LEU A 1 635 ? 46.740 10.047 -19.262 1.00 97.12 635 LEU A C 1
ATOM 4907 O O . LEU A 1 635 ? 46.300 11.152 -18.930 1.00 97.12 635 LEU A O 1
ATOM 4911 N N . LEU A 1 636 ? 46.066 8.918 -19.068 1.00 96.88 636 LEU A N 1
ATOM 4912 C CA . LEU A 1 636 ? 44.811 8.841 -18.332 1.00 96.88 636 LEU A CA 1
ATOM 4913 C C . LEU A 1 636 ? 45.096 8.332 -16.918 1.00 96.88 636 LEU A C 1
ATOM 4915 O O . LEU A 1 636 ? 45.686 7.266 -16.760 1.00 96.88 636 LEU A O 1
ATOM 4919 N N . ILE A 1 637 ? 44.626 9.059 -15.904 1.00 95.00 637 ILE A N 1
ATOM 4920 C CA . ILE A 1 637 ? 44.647 8.665 -14.490 1.00 95.00 637 ILE A CA 1
ATOM 4921 C C . ILE A 1 637 ? 43.207 8.532 -14.001 1.00 95.00 637 ILE A C 1
ATOM 4923 O O . ILE A 1 637 ? 42.404 9.457 -14.123 1.00 95.00 637 ILE A O 1
ATOM 4927 N N . ASN A 1 638 ? 42.864 7.366 -13.457 1.00 92.31 638 ASN A N 1
ATOM 4928 C CA . ASN A 1 638 ? 41.518 7.001 -13.017 1.00 92.31 638 ASN A CA 1
ATOM 4929 C C . ASN A 1 638 ? 40.455 7.319 -14.093 1.00 92.31 638 ASN A C 1
ATOM 4931 O O . ASN A 1 638 ? 39.398 7.875 -13.806 1.00 92.31 638 ASN A O 1
ATOM 4935 N N . SER A 1 639 ? 40.773 6.973 -15.347 1.00 90.19 639 SER A N 1
ATOM 4936 C CA . SER A 1 639 ? 39.996 7.239 -16.576 1.00 90.19 639 SER A CA 1
ATOM 4937 C C . SER A 1 639 ? 39.851 8.711 -17.001 1.00 90.19 639 SER A C 1
ATOM 4939 O O . SER A 1 639 ? 39.166 8.983 -17.982 1.00 90.19 639 SER A O 1
ATOM 4941 N N . ASN A 1 640 ? 40.502 9.659 -16.322 1.00 92.25 640 ASN A N 1
ATOM 4942 C CA . ASN A 1 640 ? 40.504 11.075 -16.696 1.00 92.25 640 ASN A CA 1
ATOM 4943 C C . ASN A 1 640 ? 41.832 11.451 -17.360 1.00 92.25 640 ASN A C 1
ATOM 4945 O O . ASN A 1 640 ? 42.893 11.071 -16.866 1.00 92.25 640 ASN A O 1
ATOM 4949 N N . VAL A 1 641 ? 41.792 12.231 -18.443 1.00 93.81 641 VAL A N 1
ATOM 4950 C CA . VAL A 1 641 ? 43.006 12.785 -19.065 1.00 93.81 641 VAL A CA 1
ATOM 4951 C C . VAL A 1 641 ? 43.713 13.697 -18.059 1.00 93.81 641 VAL A C 1
ATOM 4953 O O . VAL A 1 641 ? 43.130 14.662 -17.570 1.00 93.81 641 VAL A O 1
ATOM 4956 N N . ASN A 1 642 ? 44.965 13.371 -17.744 1.00 95.19 642 ASN A N 1
ATOM 4957 C CA . ASN A 1 642 ? 45.806 14.113 -16.807 1.00 95.19 642 ASN A CA 1
ATOM 4958 C C . ASN A 1 642 ? 46.809 15.014 -17.543 1.00 95.19 642 ASN A C 1
ATOM 4960 O O . ASN A 1 642 ? 46.936 16.194 -17.225 1.00 95.19 642 ASN A O 1
ATOM 4964 N N . GLN A 1 643 ? 47.488 14.460 -18.549 1.00 95.88 643 GLN A N 1
ATOM 4965 C CA . GLN A 1 643 ? 48.464 15.148 -19.396 1.00 95.88 643 GLN A CA 1
ATOM 4966 C C . GLN A 1 643 ? 48.277 14.704 -20.846 1.00 95.88 643 GLN A C 1
ATOM 4968 O O . GLN A 1 643 ? 47.944 13.547 -21.092 1.00 95.88 643 GLN A O 1
ATOM 4973 N N . THR A 1 644 ? 48.553 15.602 -21.790 1.00 95.75 644 THR A N 1
ATOM 4974 C CA . THR A 1 644 ? 48.578 15.325 -23.234 1.00 95.75 644 THR A CA 1
ATOM 4975 C C . THR A 1 644 ? 49.864 15.887 -23.823 1.00 95.75 644 THR A C 1
ATOM 4977 O O . THR A 1 644 ? 50.318 16.956 -23.414 1.00 95.75 644 THR A O 1
ATOM 4980 N N . LYS A 1 645 ? 50.438 15.166 -24.782 1.00 94.25 645 LYS A N 1
ATOM 4981 C CA . LYS A 1 645 ? 51.593 15.564 -25.582 1.00 94.25 645 LYS A CA 1
ATOM 4982 C C . LYS A 1 645 ? 51.288 15.373 -27.063 1.00 94.25 645 LYS A C 1
ATOM 4984 O O . LYS A 1 645 ? 50.588 14.431 -27.431 1.00 94.25 645 LYS A O 1
ATOM 4989 N N . ASP A 1 646 ? 51.862 16.231 -27.895 1.00 92.50 646 ASP A N 1
ATOM 4990 C CA . ASP A 1 646 ? 51.817 16.073 -29.347 1.00 92.50 646 ASP A CA 1
ATOM 4991 C C . ASP A 1 646 ? 52.655 14.854 -29.769 1.00 92.50 646 ASP A C 1
ATOM 4993 O O . ASP A 1 646 ? 53.745 14.617 -29.242 1.00 92.50 646 ASP A O 1
ATOM 4997 N N . ALA A 1 647 ? 52.159 14.098 -30.745 1.00 87.88 647 ALA A N 1
ATOM 4998 C CA . ALA A 1 647 ? 52.865 13.008 -31.411 1.00 87.88 647 ALA A CA 1
ATOM 4999 C C . ALA A 1 647 ? 52.956 13.323 -32.913 1.00 87.88 647 ALA A C 1
ATOM 5001 O O . ALA A 1 647 ? 52.164 14.104 -33.435 1.00 87.88 647 ALA A O 1
ATOM 5002 N N . SER A 1 648 ? 53.940 12.762 -33.620 1.00 84.00 648 SER A N 1
ATOM 5003 C CA . SER A 1 648 ? 54.049 12.965 -35.071 1.00 84.00 648 SER A CA 1
ATOM 5004 C C . SER A 1 648 ? 54.770 11.812 -35.763 1.00 84.00 648 SER A C 1
ATOM 5006 O O . SER A 1 648 ? 55.775 11.313 -35.256 1.00 84.00 648 SER A O 1
ATOM 5008 N N . GLY A 1 649 ? 54.270 11.424 -36.938 1.00 81.94 649 GLY A N 1
ATOM 5009 C CA . GLY A 1 649 ? 54.771 10.285 -37.707 1.00 81.94 649 GLY A CA 1
ATOM 5010 C C . GLY A 1 649 ? 54.189 8.946 -37.245 1.00 81.94 649 GLY A C 1
ATOM 5011 O O . GLY A 1 649 ? 53.188 8.901 -36.531 1.00 81.94 649 GLY A O 1
ATOM 5012 N N . SER A 1 650 ? 54.816 7.849 -37.675 1.00 81.75 650 SER A N 1
ATOM 5013 C CA . SER A 1 650 ? 54.239 6.502 -37.568 1.00 81.75 650 SER A CA 1
ATOM 5014 C C . SER A 1 650 ? 54.663 5.675 -36.348 1.00 81.75 650 SER A C 1
ATOM 5016 O O . SER A 1 650 ? 54.094 4.615 -36.097 1.00 81.75 650 SER A O 1
ATOM 5018 N N . TYR A 1 651 ? 55.642 6.147 -35.569 1.00 89.06 651 TYR A N 1
ATOM 5019 C CA . TYR A 1 651 ? 56.073 5.550 -34.299 1.00 89.06 651 TYR A CA 1
ATOM 5020 C C . TYR A 1 651 ? 56.457 6.656 -33.314 1.00 89.06 651 TYR A C 1
ATOM 5022 O O . TYR A 1 651 ? 57.211 7.564 -33.671 1.00 89.06 651 TYR A O 1
ATOM 5030 N N . VAL A 1 652 ? 56.004 6.549 -32.066 1.00 91.81 652 VAL A N 1
ATOM 5031 C CA . VAL A 1 652 ? 56.427 7.410 -30.952 1.00 91.81 652 VAL A CA 1
ATOM 5032 C C . VAL A 1 652 ? 56.755 6.559 -29.726 1.00 91.81 652 VAL A C 1
ATOM 5034 O O . VAL A 1 652 ? 56.091 5.561 -29.465 1.00 91.81 652 VAL A O 1
ATOM 5037 N N . GLU A 1 653 ? 57.768 6.959 -28.963 1.00 95.00 653 GLU A N 1
ATOM 5038 C CA . GLU A 1 653 ? 58.114 6.394 -27.655 1.00 95.00 653 GLU A CA 1
ATOM 5039 C C . GLU A 1 653 ? 58.468 7.556 -26.725 1.00 95.00 653 GLU A C 1
ATOM 5041 O O . GLU A 1 653 ? 59.333 8.369 -27.056 1.00 95.00 653 GLU A O 1
ATOM 5046 N N . ASP A 1 654 ? 57.749 7.684 -25.611 1.00 95.88 654 ASP A N 1
ATOM 5047 C CA . ASP A 1 654 ? 57.828 8.845 -24.717 1.00 95.88 654 ASP A CA 1
ATOM 5048 C C . ASP A 1 654 ? 57.340 8.482 -23.296 1.00 95.88 654 ASP A C 1
ATOM 5050 O O . ASP A 1 654 ? 56.943 7.345 -23.013 1.00 95.88 654 ASP A O 1
ATOM 5054 N N . SER A 1 655 ? 57.382 9.445 -22.374 1.00 95.81 655 SER A N 1
ATOM 5055 C CA . SER A 1 655 ? 56.924 9.294 -20.997 1.00 95.81 655 SER A CA 1
ATOM 5056 C C . SER A 1 655 ? 56.121 10.481 -20.458 1.00 95.81 655 SER A C 1
ATOM 5058 O O . SER A 1 655 ? 56.180 11.597 -20.969 1.00 95.81 655 SER A O 1
ATOM 5060 N N . PHE A 1 656 ? 55.389 10.246 -19.375 1.00 97.19 656 PHE A N 1
ATOM 5061 C CA . PHE A 1 656 ? 54.744 11.260 -18.542 1.00 97.19 656 PHE A CA 1
ATOM 5062 C C . PHE A 1 656 ? 55.235 11.114 -17.101 1.00 97.19 656 PHE A C 1
ATOM 5064 O O . PHE A 1 656 ? 55.585 10.007 -16.694 1.00 97.19 656 PHE A O 1
ATOM 5071 N N . SER A 1 657 ? 55.211 12.186 -16.312 1.00 94.38 657 SER A N 1
ATOM 5072 C CA . SER A 1 657 ? 55.603 12.133 -14.897 1.00 94.38 657 SER A CA 1
ATOM 5073 C C . SER A 1 657 ? 54.555 12.795 -14.007 1.00 94.38 657 SER A C 1
ATOM 5075 O O . SER A 1 657 ? 53.926 13.781 -14.397 1.00 94.38 657 SER A O 1
ATOM 5077 N N . LEU A 1 658 ? 54.380 12.243 -12.810 1.00 93.88 658 LEU A N 1
ATOM 5078 C CA . LEU A 1 658 ? 53.625 12.815 -11.699 1.00 93.88 658 LEU A CA 1
ATOM 5079 C C . LEU A 1 658 ? 54.553 12.885 -10.490 1.00 93.88 658 LEU A C 1
ATOM 5081 O O . LEU A 1 658 ? 55.362 11.983 -10.310 1.00 93.88 658 LEU A O 1
ATOM 5085 N N . LEU A 1 659 ? 54.431 13.951 -9.705 1.00 92.06 659 LEU A N 1
ATOM 5086 C CA . LEU A 1 659 ? 55.258 14.213 -8.528 1.00 92.06 659 LEU A CA 1
ATOM 5087 C C . LEU A 1 659 ? 54.364 14.470 -7.313 1.00 92.06 659 LEU A C 1
ATOM 5089 O O . LEU A 1 659 ? 53.195 14.834 -7.491 1.00 92.06 659 LEU A O 1
ATOM 5093 N N . ASP A 1 660 ? 54.931 14.339 -6.114 1.00 87.38 660 ASP A N 1
ATOM 5094 C CA . ASP A 1 660 ? 54.270 14.641 -4.834 1.00 87.38 660 ASP A CA 1
ATOM 5095 C C . ASP A 1 660 ? 52.909 13.918 -4.659 1.00 87.38 660 ASP A C 1
ATOM 5097 O O . ASP A 1 660 ? 51.953 14.471 -4.098 1.00 87.38 660 ASP A O 1
ATOM 5101 N N . ILE A 1 661 ? 52.768 12.686 -5.171 1.00 89.31 661 ILE A N 1
ATOM 5102 C CA . ILE A 1 661 ? 51.523 11.924 -5.009 1.00 89.31 661 ILE A CA 1
ATOM 5103 C C . ILE A 1 661 ? 51.345 11.557 -3.531 1.00 89.31 661 ILE A C 1
ATOM 5105 O O . ILE A 1 661 ? 52.238 10.999 -2.901 1.00 89.31 661 ILE A O 1
ATOM 5109 N N . ALA A 1 662 ? 50.162 11.854 -2.987 1.00 85.69 662 ALA A N 1
ATOM 5110 C CA . ALA A 1 662 ? 49.846 11.590 -1.590 1.00 85.69 662 ALA A CA 1
ATOM 5111 C C . ALA A 1 662 ? 49.971 10.101 -1.232 1.00 85.69 662 ALA A C 1
ATOM 5113 O O . ALA A 1 662 ? 49.632 9.218 -2.027 1.00 85.69 662 ALA A O 1
ATOM 5114 N N . ASP A 1 663 ? 50.388 9.840 0.002 1.00 83.38 663 ASP A N 1
ATOM 5115 C CA . ASP A 1 663 ? 50.488 8.493 0.544 1.00 83.38 663 ASP A CA 1
ATOM 5116 C C . ASP A 1 663 ? 49.156 7.705 0.477 1.00 83.38 663 ASP A C 1
ATOM 5118 O O . ASP A 1 663 ? 48.061 8.275 0.414 1.00 83.38 663 ASP A O 1
ATOM 5122 N N . ASN A 1 664 ? 49.270 6.374 0.420 1.00 83.19 664 ASN A N 1
ATOM 5123 C CA . ASN A 1 664 ? 48.195 5.396 0.277 1.00 83.19 664 ASN A CA 1
ATOM 5124 C C . ASN A 1 664 ? 47.288 5.621 -0.960 1.00 83.19 664 ASN A C 1
ATOM 5126 O O . ASN A 1 664 ? 46.196 5.050 -1.075 1.00 83.19 664 ASN A O 1
ATOM 5130 N N . THR A 1 665 ? 47.746 6.406 -1.945 1.00 89.12 665 THR A N 1
ATOM 5131 C CA . THR A 1 665 ? 47.023 6.647 -3.202 1.00 89.12 665 THR A CA 1
ATOM 5132 C C . THR A 1 665 ? 47.157 5.465 -4.162 1.00 89.12 665 THR A C 1
ATOM 5134 O O . THR A 1 665 ? 48.254 5.066 -4.552 1.00 89.12 665 THR A O 1
ATOM 5137 N N . ILE A 1 666 ? 46.020 4.950 -4.635 1.00 91.94 666 ILE A N 1
ATOM 5138 C CA . ILE A 1 666 ? 45.957 3.961 -5.718 1.00 91.94 666 ILE A CA 1
ATOM 5139 C C . ILE A 1 666 ? 45.622 4.682 -7.028 1.00 91.94 666 ILE A C 1
ATOM 5141 O O . ILE A 1 666 ? 44.552 5.281 -7.162 1.00 91.94 666 ILE A O 1
ATOM 5145 N N . LEU A 1 667 ? 46.518 4.598 -8.013 1.00 92.12 667 LEU A N 1
ATOM 5146 C CA . LEU A 1 667 ? 46.314 5.139 -9.356 1.00 92.12 667 LEU A CA 1
ATOM 5147 C C . LEU A 1 667 ? 46.085 4.004 -10.354 1.00 92.12 667 LEU A C 1
ATOM 5149 O O . LEU A 1 667 ? 46.944 3.144 -10.549 1.00 92.12 667 LEU A O 1
ATOM 5153 N N . THR A 1 668 ? 44.944 4.034 -11.041 1.00 95.38 668 THR A N 1
ATOM 5154 C CA . THR A 1 668 ? 44.754 3.283 -12.288 1.00 95.38 668 THR A CA 1
ATOM 5155 C C . THR A 1 668 ? 45.182 4.173 -13.445 1.00 95.38 668 THR A C 1
ATOM 5157 O O . THR A 1 668 ? 44.685 5.291 -13.558 1.00 95.38 668 THR A O 1
ATOM 5160 N N . TRP A 1 669 ? 46.074 3.706 -14.311 1.00 96.12 669 TRP A N 1
ATOM 5161 C CA . TRP A 1 669 ? 46.639 4.510 -15.387 1.00 96.12 669 TRP A CA 1
ATOM 5162 C C . TRP A 1 669 ? 46.668 3.778 -16.729 1.00 96.12 669 TRP A C 1
ATOM 5164 O O . TRP A 1 669 ? 46.783 2.554 -16.788 1.00 96.12 669 TRP A O 1
ATOM 5174 N N . THR A 1 670 ? 46.574 4.537 -17.817 1.00 97.12 670 THR A N 1
ATOM 5175 C CA . THR A 1 670 ? 46.840 4.056 -19.179 1.00 97.12 670 THR A CA 1
ATOM 5176 C C . THR A 1 670 ? 47.293 5.208 -20.077 1.00 97.12 670 THR A C 1
ATOM 5178 O O . THR A 1 670 ? 47.257 6.368 -19.664 1.00 97.12 670 THR A O 1
ATOM 5181 N N . VAL A 1 671 ? 47.706 4.897 -21.304 1.00 96.69 671 VAL A N 1
ATOM 5182 C CA . VAL A 1 671 ? 47.968 5.880 -22.356 1.00 96.69 671 VAL A CA 1
ATOM 5183 C C . VAL A 1 671 ? 47.000 5.658 -23.513 1.00 96.69 671 VAL A C 1
ATOM 5185 O O . VAL A 1 671 ? 46.734 4.523 -23.921 1.00 96.69 671 VAL A O 1
ATOM 5188 N N . GLN A 1 672 ? 46.475 6.767 -24.017 1.00 95.31 672 GLN A N 1
ATOM 5189 C CA . GLN A 1 672 ? 45.583 6.857 -25.164 1.00 95.31 672 GLN A CA 1
ATOM 5190 C C . GLN A 1 672 ? 46.243 7.727 -26.236 1.00 95.31 672 GLN A C 1
ATOM 5192 O O . GLN A 1 672 ? 46.760 8.781 -25.892 1.00 95.31 672 GLN A O 1
ATOM 5197 N N . CYS A 1 673 ? 46.234 7.327 -27.503 1.00 93.88 673 CYS A N 1
ATOM 5198 C CA . CYS A 1 673 ? 46.794 8.104 -28.612 1.00 93.88 673 CYS A CA 1
ATOM 5199 C C . CYS A 1 673 ? 45.767 8.305 -29.728 1.00 93.88 673 CYS A C 1
ATOM 5201 O O . CYS A 1 673 ? 44.886 7.465 -29.915 1.00 93.88 673 CYS A O 1
ATOM 5203 N N . SER A 1 674 ? 45.915 9.397 -30.476 1.00 90.69 674 SER A N 1
ATOM 5204 C CA . SER A 1 674 ? 45.086 9.770 -31.624 1.00 90.69 674 SER A CA 1
ATOM 5205 C C . SER A 1 674 ? 45.904 9.938 -32.906 1.00 90.69 674 SER A C 1
ATOM 5207 O O . SER A 1 674 ? 47.111 10.191 -32.852 1.00 90.69 674 SER A O 1
ATOM 5209 N N . ASP A 1 675 ? 45.235 9.841 -34.052 1.00 85.75 675 ASP A N 1
ATOM 5210 C CA . ASP A 1 675 ? 45.756 10.167 -35.388 1.00 85.75 675 ASP A CA 1
ATOM 5211 C C . ASP A 1 675 ? 45.114 11.446 -35.966 1.00 85.75 675 ASP A C 1
ATOM 5213 O O . ASP A 1 675 ? 44.518 12.237 -35.226 1.00 85.75 675 ASP A O 1
ATOM 5217 N N . ASP A 1 676 ? 45.293 11.710 -37.262 1.00 81.06 676 ASP A N 1
ATOM 5218 C CA . ASP A 1 676 ? 44.731 12.868 -37.966 1.00 81.06 676 ASP A CA 1
ATOM 5219 C C . ASP A 1 676 ? 43.284 12.671 -38.457 1.00 81.06 676 ASP A C 1
ATOM 5221 O O . ASP A 1 676 ? 42.582 13.661 -38.689 1.00 81.06 676 ASP A O 1
ATOM 5225 N N . ALA A 1 677 ? 42.793 11.430 -38.496 1.00 74.62 677 ALA A N 1
ATOM 5226 C CA . ALA A 1 677 ? 41.373 11.098 -38.637 1.00 74.62 677 ALA A CA 1
ATOM 5227 C C . ALA A 1 677 ? 40.586 11.228 -37.310 1.00 74.62 677 ALA A C 1
ATOM 5229 O O . ALA A 1 677 ? 39.358 11.352 -37.323 1.00 74.62 677 ALA A O 1
ATOM 5230 N N . ASN A 1 678 ? 41.284 11.342 -36.174 1.00 76.31 678 ASN A N 1
ATOM 5231 C CA . ASN A 1 678 ? 40.783 11.288 -34.793 1.00 76.31 678 ASN A CA 1
ATOM 5232 C C . ASN A 1 678 ? 40.340 9.883 -34.330 1.00 76.31 678 ASN A C 1
ATOM 5234 O O . ASN A 1 678 ? 39.542 9.783 -33.393 1.00 76.31 678 ASN A O 1
ATOM 5238 N N . ASN A 1 679 ? 40.861 8.805 -34.926 1.00 76.94 679 ASN A N 1
ATOM 5239 C CA . ASN A 1 679 ? 40.742 7.468 -34.339 1.00 76.94 679 ASN A CA 1
ATOM 5240 C C . ASN A 1 679 ? 41.555 7.399 -33.041 1.00 76.94 679 ASN A C 1
ATOM 5242 O O . ASN A 1 679 ? 42.509 8.156 -32.847 1.00 76.94 679 ASN A O 1
ATOM 5246 N N . ILE A 1 680 ? 41.171 6.509 -32.121 1.00 85.69 680 ILE A N 1
ATOM 5247 C CA . ILE A 1 680 ? 41.674 6.520 -30.744 1.00 85.69 680 ILE A CA 1
ATOM 5248 C C . ILE A 1 680 ? 42.132 5.127 -30.308 1.00 85.69 680 ILE A C 1
ATOM 5250 O O . ILE A 1 680 ? 41.343 4.234 -30.003 1.00 85.69 680 ILE A O 1
ATOM 5254 N N . GLY A 1 681 ? 43.446 4.985 -30.173 1.00 85.31 681 GLY A N 1
ATOM 5255 C CA . GLY A 1 681 ? 44.104 3.824 -29.592 1.00 85.31 681 GLY A CA 1
ATOM 5256 C C . GLY A 1 681 ? 44.252 3.952 -28.088 1.00 85.31 681 GLY A C 1
ATOM 5257 O O . GLY A 1 681 ? 44.718 4.982 -27.618 1.00 85.31 681 GLY A O 1
ATOM 5258 N N . THR A 1 682 ? 43.907 2.930 -27.303 1.00 91.06 682 THR A N 1
ATOM 5259 C CA . THR A 1 682 ? 44.111 2.951 -25.840 1.00 91.06 682 THR A CA 1
ATOM 5260 C C . THR A 1 682 ? 44.710 1.636 -25.360 1.00 91.06 682 THR A C 1
ATOM 5262 O O . THR A 1 682 ? 44.203 0.566 -25.690 1.00 91.06 682 THR A O 1
ATOM 5265 N N . ALA A 1 683 ? 45.776 1.704 -24.562 1.00 90.00 683 ALA A N 1
ATOM 5266 C CA . ALA A 1 683 ? 46.398 0.511 -23.998 1.00 90.00 683 ALA A CA 1
ATOM 5267 C C . ALA A 1 683 ? 45.584 -0.076 -22.818 1.00 90.00 683 ALA A C 1
ATOM 5269 O O . ALA A 1 683 ? 44.811 0.643 -22.173 1.00 90.00 683 ALA A O 1
ATOM 5270 N N . PRO A 1 684 ? 45.774 -1.361 -22.458 1.00 89.81 684 PRO A N 1
ATOM 5271 C CA . PRO A 1 684 ? 45.184 -1.932 -21.249 1.00 89.81 684 PRO A CA 1
ATOM 5272 C C . PRO A 1 684 ? 45.699 -1.238 -19.981 1.00 89.81 684 PRO A C 1
ATOM 5274 O O . PRO A 1 684 ? 46.910 -1.135 -19.775 1.00 89.81 684 PRO A O 1
ATOM 5277 N N . SER A 1 685 ? 44.783 -0.801 -19.115 1.00 93.25 685 SER A N 1
ATOM 5278 C CA . SER A 1 685 ? 45.127 -0.083 -17.885 1.00 93.25 685 SER A CA 1
ATOM 5279 C C . SER A 1 685 ? 45.970 -0.910 -16.911 1.00 93.25 685 SER A C 1
ATOM 5281 O O . SER A 1 685 ? 45.776 -2.117 -16.746 1.00 93.25 685 SER A O 1
ATOM 5283 N N . ARG A 1 686 ? 46.875 -0.225 -16.212 1.00 94.94 686 ARG A N 1
ATOM 5284 C CA . ARG A 1 686 ? 47.699 -0.746 -15.116 1.00 94.94 686 ARG A CA 1
ATOM 5285 C C . ARG A 1 686 ? 47.348 -0.038 -13.809 1.00 94.94 686 ARG A C 1
ATOM 5287 O O . ARG A 1 686 ? 46.817 1.067 -13.818 1.00 94.94 686 ARG A O 1
ATOM 5294 N N . VAL A 1 687 ? 47.661 -0.664 -12.683 1.00 94.06 687 VAL A N 1
ATOM 5295 C CA . VAL A 1 687 ? 47.517 -0.097 -11.337 1.00 94.06 687 VAL A CA 1
ATOM 5296 C C . VAL A 1 687 ? 48.899 0.108 -10.726 1.00 94.06 687 VAL A C 1
ATOM 5298 O O . VAL A 1 687 ? 49.780 -0.735 -10.892 1.00 94.06 687 VAL A O 1
ATOM 5301 N N . ILE A 1 688 ? 49.078 1.214 -10.012 1.00 93.56 688 ILE A N 1
ATOM 5302 C CA . ILE A 1 688 ? 50.220 1.476 -9.132 1.00 93.56 688 ILE A CA 1
ATOM 5303 C C . ILE A 1 688 ? 49.705 2.046 -7.807 1.00 93.56 688 ILE A C 1
ATOM 5305 O O . ILE A 1 688 ? 48.699 2.758 -7.782 1.00 93.56 688 ILE A O 1
ATOM 5309 N N . THR A 1 689 ? 50.362 1.702 -6.703 1.00 91.31 689 THR A N 1
ATOM 5310 C CA . THR A 1 689 ? 49.990 2.168 -5.362 1.00 91.31 689 THR A CA 1
ATOM 5311 C C . THR A 1 689 ? 51.168 2.884 -4.719 1.00 91.31 689 THR A C 1
ATOM 5313 O O . THR A 1 689 ? 52.233 2.291 -4.571 1.00 91.31 689 THR A O 1
ATOM 5316 N N . VAL A 1 690 ? 50.961 4.133 -4.317 1.00 88.12 690 VAL A N 1
ATOM 5317 C CA . VAL A 1 690 ? 51.935 4.922 -3.558 1.00 88.12 690 VAL A CA 1
ATOM 5318 C C . VAL A 1 690 ? 51.823 4.556 -2.081 1.00 88.12 690 VAL A C 1
ATOM 5320 O O . VAL A 1 690 ? 50.711 4.516 -1.553 1.00 88.12 690 VAL A O 1
ATOM 5323 N N . ARG A 1 691 ? 52.954 4.246 -1.442 1.00 83.62 691 ARG A N 1
ATOM 5324 C CA . ARG A 1 691 ? 53.090 4.005 0.001 1.00 83.62 691 ARG A CA 1
ATOM 5325 C C . ARG A 1 691 ? 54.385 4.625 0.519 1.00 83.62 691 ARG A C 1
ATOM 5327 O O . ARG A 1 691 ? 55.461 4.047 0.375 1.00 83.62 691 ARG A O 1
ATOM 5334 N N . VAL A 1 692 ? 54.259 5.807 1.106 1.00 81.75 692 VAL A N 1
ATOM 5335 C CA . VAL A 1 692 ? 55.331 6.545 1.776 1.00 81.75 692 VAL A CA 1
ATOM 5336 C C . VAL A 1 692 ? 55.315 6.141 3.253 1.00 81.75 692 VAL A C 1
ATOM 5338 O O . VAL A 1 692 ? 54.269 6.166 3.881 1.00 81.75 692 VAL A O 1
ATOM 5341 N N . ASN A 1 693 ? 56.467 5.758 3.804 1.00 81.81 693 ASN A N 1
ATOM 5342 C CA . ASN A 1 693 ? 56.608 5.301 5.195 1.00 81.81 693 ASN A CA 1
ATOM 5343 C C . ASN A 1 693 ? 56.240 6.427 6.186 1.00 81.81 693 ASN A C 1
ATOM 5345 O O . ASN A 1 693 ? 56.984 7.408 6.290 1.00 81.81 693 ASN A O 1
ATOM 5349 N N . ASP A 1 694 ? 55.168 6.257 6.962 1.00 84.75 694 ASP A N 1
ATOM 5350 C CA . ASP A 1 694 ? 54.794 7.155 8.062 1.00 84.75 694 ASP A CA 1
ATOM 5351 C C . ASP A 1 694 ? 55.485 6.763 9.381 1.00 84.75 694 ASP A C 1
ATOM 5353 O O . ASP A 1 694 ? 56.080 5.701 9.504 1.00 84.75 694 ASP A O 1
ATOM 5357 N N . ALA A 1 695 ? 55.454 7.639 10.393 1.00 86.38 695 ALA A N 1
ATOM 5358 C CA . ALA A 1 695 ? 56.056 7.344 11.697 1.00 86.38 695 ALA A CA 1
ATOM 5359 C C . ALA A 1 695 ? 55.101 6.557 12.621 1.00 86.38 695 ALA A C 1
ATOM 5361 O O . ALA A 1 695 ? 53.910 6.886 12.699 1.00 86.38 695 ALA A O 1
ATOM 5362 N N . PRO A 1 696 ? 55.610 5.625 13.450 1.00 91.44 696 PRO A N 1
ATOM 5363 C CA . PRO A 1 696 ? 54.777 4.867 14.374 1.00 91.44 696 PRO A CA 1
ATOM 5364 C C . PRO A 1 696 ? 54.144 5.747 15.454 1.00 91.44 696 PRO A C 1
ATOM 5366 O O . PRO A 1 696 ? 54.698 6.750 15.904 1.00 91.44 696 PRO A O 1
ATOM 5369 N N . THR A 1 697 ? 52.990 5.319 15.956 1.00 91.00 697 THR A N 1
ATOM 5370 C CA . THR A 1 697 ? 52.212 6.042 16.972 1.00 91.00 697 THR A CA 1
ATOM 5371 C C . THR A 1 697 ? 52.274 5.341 18.329 1.00 91.00 697 THR A C 1
ATOM 5373 O O . THR A 1 697 ? 52.186 4.115 18.409 1.00 91.00 697 THR A O 1
ATOM 5376 N N . LEU A 1 698 ? 52.409 6.111 19.418 1.00 93.44 698 LEU A N 1
ATOM 5377 C CA . LEU A 1 698 ? 52.314 5.614 20.797 1.00 93.44 698 LEU A CA 1
ATOM 5378 C C . LEU A 1 698 ? 51.221 6.360 21.575 1.00 93.44 698 LEU A C 1
ATOM 5380 O O . LEU A 1 698 ? 51.289 7.568 21.801 1.00 93.44 698 LEU A O 1
ATOM 5384 N N . THR A 1 699 ? 50.223 5.619 22.040 1.00 93.50 699 THR A N 1
ATOM 5385 C CA . THR A 1 699 ? 49.131 6.111 22.889 1.00 93.50 699 THR A CA 1
ATOM 5386 C C . THR A 1 699 ? 49.512 6.087 24.373 1.00 93.50 699 THR A C 1
ATOM 5388 O O . THR A 1 699 ? 50.462 5.421 24.788 1.00 93.50 699 THR A O 1
ATOM 5391 N N . GLN A 1 700 ? 48.776 6.835 25.202 1.00 93.88 700 GLN A N 1
ATOM 5392 C CA . GLN A 1 700 ? 49.072 6.947 26.631 1.00 93.88 700 GLN A CA 1
ATOM 5393 C C . GLN A 1 700 ? 48.903 5.603 27.355 1.00 93.88 700 GLN A C 1
ATOM 5395 O O . GLN A 1 700 ? 47.790 5.100 27.513 1.00 93.88 700 GLN A O 1
ATOM 5400 N N . ILE A 1 701 ? 50.004 5.079 27.895 1.00 94.75 701 ILE A N 1
ATOM 5401 C CA . ILE A 1 701 ? 49.992 3.907 28.775 1.00 94.75 701 ILE A CA 1
ATOM 5402 C C . ILE A 1 701 ? 49.368 4.318 30.127 1.00 94.75 701 ILE A C 1
ATOM 5404 O O . ILE A 1 701 ? 49.770 5.343 30.692 1.00 94.75 701 ILE A O 1
ATOM 5408 N N . PRO A 1 702 ? 48.395 3.563 30.675 1.00 94.19 702 PRO A N 1
ATOM 5409 C CA . PRO A 1 702 ? 47.812 3.846 31.983 1.00 94.19 702 PRO A CA 1
ATOM 5410 C C . PRO A 1 702 ? 48.834 3.774 33.122 1.00 94.19 702 PRO A C 1
ATOM 5412 O O . PRO A 1 702 ? 49.729 2.925 33.125 1.00 94.19 702 PRO A O 1
ATOM 5415 N N . ASN A 1 703 ? 48.648 4.620 34.138 1.00 94.94 703 ASN A N 1
ATOM 5416 C CA . ASN A 1 703 ? 49.429 4.542 35.372 1.00 94.94 703 ASN A CA 1
ATOM 5417 C C . ASN A 1 703 ? 49.236 3.174 36.040 1.00 94.94 703 ASN A C 1
ATOM 5419 O O . ASN A 1 703 ? 48.111 2.690 36.164 1.00 94.94 703 ASN A O 1
ATOM 5423 N N . GLN A 1 704 ? 50.328 2.574 36.501 1.00 94.19 704 GLN A N 1
ATOM 5424 C CA . GLN A 1 704 ? 50.319 1.255 37.124 1.00 94.19 704 GLN A CA 1
ATOM 5425 C C . GLN A 1 704 ? 50.259 1.366 38.643 1.00 94.19 704 GLN A C 1
ATOM 5427 O O . GLN A 1 704 ? 50.856 2.264 39.236 1.00 94.19 704 GLN A O 1
ATOM 5432 N N . THR A 1 705 ? 49.579 0.416 39.281 1.00 93.25 705 THR A N 1
ATOM 5433 C CA . THR A 1 705 ? 49.734 0.147 40.714 1.00 93.25 705 THR A CA 1
ATOM 5434 C C . THR A 1 705 ? 50.167 -1.301 40.870 1.00 93.25 705 THR A C 1
ATOM 5436 O O . THR A 1 705 ? 49.484 -2.200 40.388 1.00 93.25 705 THR A O 1
ATOM 5439 N N . ILE A 1 706 ? 51.322 -1.506 41.491 1.00 92.06 706 ILE A N 1
ATOM 5440 C CA . ILE A 1 706 ? 51.973 -2.810 41.671 1.00 92.06 706 ILE A CA 1
ATOM 5441 C C . ILE A 1 706 ? 52.381 -2.955 43.135 1.00 92.06 706 ILE A C 1
ATOM 5443 O O . ILE A 1 706 ? 52.503 -1.952 43.831 1.00 92.06 706 ILE A O 1
ATOM 5447 N N . THR A 1 707 ? 52.570 -4.173 43.625 1.00 88.25 707 THR A N 1
ATOM 5448 C CA . THR A 1 707 ? 53.202 -4.405 44.932 1.00 88.25 707 THR A CA 1
ATOM 5449 C C . THR A 1 707 ? 54.716 -4.457 44.767 1.00 88.25 707 THR A C 1
ATOM 5451 O O . THR A 1 707 ? 55.202 -4.835 43.699 1.00 88.25 707 THR A O 1
ATOM 5454 N N . GLU A 1 708 ? 55.463 -4.096 45.807 1.00 83.75 708 GLU A N 1
ATOM 5455 C CA . GLU A 1 708 ? 56.896 -4.400 45.861 1.00 83.75 708 GLU A CA 1
ATOM 5456 C C . GLU A 1 708 ? 57.154 -5.918 45.815 1.00 83.75 708 GLU A C 1
ATOM 5458 O O . GLU A 1 708 ? 56.227 -6.727 45.918 1.00 83.75 708 GLU A O 1
ATOM 5463 N N . ASP A 1 709 ? 58.403 -6.289 45.528 1.00 79.06 709 ASP A N 1
ATOM 5464 C CA . ASP A 1 709 ? 58.896 -7.667 45.347 1.00 79.06 709 ASP A CA 1
ATOM 5465 C C . ASP A 1 709 ? 58.202 -8.520 44.263 1.00 79.06 709 ASP A C 1
ATOM 5467 O O . ASP A 1 709 ? 58.561 -9.680 44.042 1.00 79.06 709 ASP A O 1
ATOM 5471 N N . VAL A 1 710 ? 57.267 -7.939 43.503 1.00 84.75 710 VAL A N 1
ATOM 5472 C CA . VAL A 1 710 ? 56.570 -8.588 42.387 1.00 84.75 710 VAL A CA 1
ATOM 5473 C C . VAL A 1 710 ? 56.911 -7.896 41.069 1.00 84.75 710 VAL A C 1
ATOM 5475 O O . VAL A 1 710 ? 56.694 -6.698 40.889 1.00 84.75 710 VAL A O 1
ATOM 5478 N N . ILE A 1 711 ? 57.404 -8.674 40.103 1.00 89.06 711 ILE A N 1
ATOM 5479 C CA . ILE A 1 711 ? 57.603 -8.205 38.727 1.00 89.06 711 ILE A CA 1
ATOM 5480 C C . ILE A 1 711 ? 56.243 -8.119 38.028 1.00 89.06 711 ILE A C 1
ATOM 5482 O O . ILE A 1 711 ? 55.508 -9.104 37.957 1.00 89.06 711 ILE A O 1
ATOM 5486 N N . SER A 1 712 ? 55.937 -6.954 37.461 1.00 91.44 712 SER A N 1
ATOM 5487 C CA . SER A 1 712 ? 54.776 -6.739 36.592 1.00 91.44 712 SER A CA 1
ATOM 5488 C C . SER A 1 712 ? 55.212 -6.586 35.134 1.00 91.44 712 SER A C 1
ATOM 5490 O O . SER A 1 712 ? 56.361 -6.244 34.855 1.00 91.44 712 SER A O 1
ATOM 5492 N N . SER A 1 713 ? 54.308 -6.834 34.183 1.00 92.81 713 SER A N 1
ATOM 5493 C CA . SER A 1 713 ? 54.607 -6.688 32.754 1.00 92.81 713 SER A CA 1
ATOM 5494 C C . SER A 1 713 ? 53.457 -6.069 31.962 1.00 92.81 713 SER A C 1
ATOM 5496 O O . SER A 1 713 ? 52.286 -6.271 32.279 1.00 92.81 713 SER A O 1
ATOM 5498 N N . ILE A 1 714 ? 53.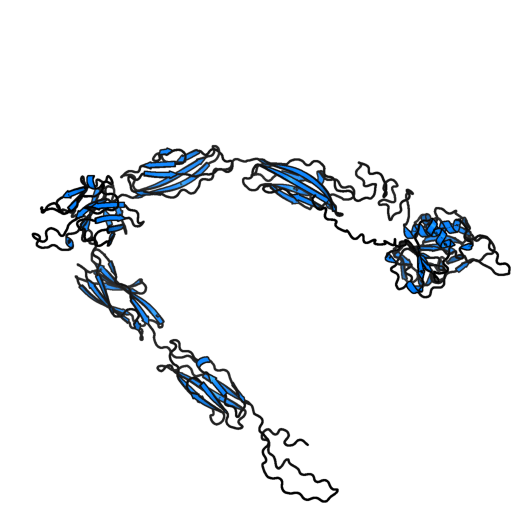807 -5.308 30.925 1.00 93.88 714 ILE A N 1
ATOM 5499 C CA . ILE A 1 714 ? 52.889 -4.615 30.016 1.00 93.88 714 ILE A CA 1
ATOM 5500 C C . ILE A 1 714 ? 53.267 -4.983 28.578 1.00 93.88 714 ILE A C 1
ATOM 5502 O O . ILE A 1 714 ? 54.435 -4.894 28.204 1.00 93.88 714 ILE A O 1
ATOM 5506 N N . ASN A 1 715 ? 52.288 -5.355 27.752 1.00 95.00 715 ASN A N 1
ATOM 5507 C CA . ASN A 1 715 ? 52.498 -5.527 26.314 1.00 95.00 715 ASN A CA 1
ATOM 5508 C C . ASN A 1 715 ? 52.318 -4.181 25.593 1.00 95.00 715 ASN A C 1
ATOM 5510 O O . ASN A 1 715 ? 51.218 -3.629 25.576 1.00 95.00 715 ASN A O 1
ATOM 5514 N N . LEU A 1 716 ? 53.388 -3.661 24.993 1.00 94.06 716 LEU A N 1
ATOM 5515 C CA . LEU A 1 716 ? 53.411 -2.363 24.315 1.00 94.06 716 LEU A CA 1
ATOM 5516 C C . LEU A 1 716 ? 52.635 -2.352 22.989 1.00 94.06 716 LEU A C 1
ATOM 5518 O O . LEU A 1 716 ? 52.148 -1.292 22.595 1.00 94.06 716 LEU A O 1
ATOM 5522 N N . ASN A 1 717 ? 52.406 -3.514 22.364 1.00 92.56 717 ASN A N 1
ATOM 5523 C CA . ASN A 1 717 ? 51.551 -3.637 21.171 1.00 92.56 717 ASN A CA 1
ATOM 5524 C C . ASN A 1 717 ? 50.084 -3.252 21.448 1.00 92.56 717 ASN A C 1
ATOM 5526 O O . ASN A 1 717 ? 49.320 -3.046 20.516 1.00 92.56 717 ASN A O 1
ATOM 5530 N N . LEU A 1 718 ? 49.664 -3.167 22.718 1.00 93.06 718 LEU A N 1
ATOM 5531 C CA . LEU A 1 718 ? 48.328 -2.679 23.089 1.00 93.06 718 LEU A CA 1
ATOM 5532 C C . LEU A 1 718 ? 48.211 -1.148 23.032 1.00 93.06 718 LEU A C 1
ATOM 5534 O O . LEU A 1 718 ? 47.107 -0.620 23.116 1.00 93.06 718 LEU A O 1
ATOM 5538 N N . TYR A 1 719 ? 49.345 -0.450 22.936 1.00 94.44 719 TYR A N 1
ATOM 5539 C CA . TYR A 1 719 ? 49.436 1.007 23.020 1.00 94.44 719 TYR A CA 1
ATOM 5540 C C . TYR A 1 719 ? 50.140 1.635 21.819 1.00 94.44 719 TYR A C 1
ATOM 5542 O O . TYR A 1 719 ? 50.248 2.857 21.771 1.00 94.44 719 TYR A O 1
ATOM 5550 N N . SER A 1 720 ? 50.620 0.835 20.868 1.00 93.12 720 SER A N 1
ATOM 5551 C CA . SER A 1 720 ? 51.319 1.306 19.673 1.00 93.12 720 SER A CA 1
ATOM 5552 C C . SER A 1 720 ? 50.747 0.685 18.412 1.00 93.12 720 SER A C 1
ATOM 5554 O O . SER A 1 720 ? 50.289 -0.456 18.420 1.00 93.12 720 SER A O 1
ATOM 5556 N N . SER A 1 721 ? 50.797 1.463 17.342 1.00 91.62 721 SER A N 1
ATOM 5557 C CA . SER A 1 721 ? 50.344 1.084 16.010 1.00 91.62 721 SER A CA 1
ATOM 5558 C C . SER A 1 721 ? 51.142 1.849 14.972 1.00 91.62 721 SER A C 1
ATOM 5560 O O . SER A 1 721 ? 51.548 2.989 15.204 1.00 91.62 721 SER A O 1
ATOM 5562 N N . ASP A 1 722 ? 51.325 1.221 13.828 1.00 90.38 722 ASP A N 1
ATOM 5563 C CA . ASP A 1 722 ? 52.028 1.770 12.685 1.00 90.38 722 ASP A CA 1
ATOM 5564 C C . ASP A 1 722 ? 51.052 1.845 11.500 1.00 90.38 722 ASP A C 1
ATOM 5566 O O . ASP A 1 722 ? 50.298 0.877 11.335 1.00 90.38 722 ASP A O 1
ATOM 5570 N N . PRO A 1 723 ? 50.983 2.949 10.731 1.00 85.38 723 PRO A N 1
ATOM 5571 C CA . PRO A 1 723 ? 50.030 3.075 9.624 1.00 85.38 723 PRO A CA 1
ATOM 5572 C C . PRO A 1 723 ? 50.218 2.006 8.538 1.00 85.38 723 PRO A C 1
ATOM 5574 O O . PRO A 1 723 ? 49.234 1.399 8.104 1.00 85.38 723 PRO A O 1
ATOM 5577 N N . GLU A 1 724 ? 51.468 1.669 8.211 1.00 84.12 724 GLU A N 1
ATOM 5578 C CA . GLU A 1 724 ? 51.823 0.630 7.233 1.00 84.12 724 GLU A CA 1
ATOM 5579 C C . GLU A 1 724 ? 51.820 -0.778 7.856 1.00 84.12 724 GLU A C 1
ATOM 5581 O O . GLU A 1 724 ? 51.922 -1.788 7.149 1.00 84.12 724 GLU A O 1
ATOM 5586 N N . ASN A 1 725 ? 51.627 -0.850 9.179 1.00 82.44 725 ASN A N 1
ATOM 5587 C CA . ASN A 1 725 ? 51.735 -2.042 10.015 1.00 82.44 725 ASN A CA 1
ATOM 5588 C C . ASN A 1 725 ? 53.159 -2.644 9.981 1.00 82.44 725 ASN A C 1
ATOM 5590 O O . ASN A 1 725 ? 53.332 -3.870 10.006 1.00 82.44 725 ASN A O 1
ATOM 5594 N N . ASP A 1 726 ? 54.180 -1.782 9.951 1.00 84.94 726 ASP A N 1
ATOM 5595 C CA . ASP A 1 726 ? 55.581 -2.192 10.020 1.00 84.94 726 ASP A CA 1
ATOM 5596 C C . ASP A 1 726 ? 55.997 -2.704 11.412 1.00 84.94 726 ASP A C 1
ATOM 5598 O O . ASP A 1 726 ? 55.319 -2.547 12.436 1.00 84.94 726 ASP A O 1
ATOM 5602 N N . SER A 1 727 ? 57.119 -3.430 11.456 1.00 88.81 727 SER A N 1
ATOM 5603 C CA . SER A 1 727 ? 57.540 -4.158 12.655 1.00 88.81 727 SER A CA 1
ATOM 5604 C C . SER A 1 727 ? 58.175 -3.240 13.703 1.00 88.81 727 SER A C 1
ATOM 5606 O O . SER A 1 727 ? 59.321 -2.814 13.555 1.00 88.81 727 SER A O 1
ATOM 5608 N N . LEU A 1 728 ? 57.461 -3.002 14.805 1.00 93.31 728 LEU A N 1
ATOM 5609 C CA . LEU A 1 728 ? 57.893 -2.051 15.829 1.00 93.31 728 LEU A CA 1
ATOM 5610 C C . LEU A 1 728 ? 58.940 -2.588 16.812 1.00 93.31 728 LEU A C 1
ATOM 5612 O O . LEU A 1 728 ? 58.864 -3.703 17.332 1.00 93.31 728 LEU A O 1
ATOM 5616 N N . THR A 1 729 ? 59.895 -1.714 17.126 1.00 94.38 729 THR A N 1
ATOM 5617 C CA . THR A 1 729 ? 60.929 -1.889 18.149 1.00 94.38 729 THR A CA 1
ATOM 5618 C C . THR A 1 729 ? 60.842 -0.779 19.194 1.00 94.38 729 THR A C 1
ATOM 5620 O O . THR A 1 729 ? 60.613 0.388 18.872 1.00 94.38 729 THR A O 1
ATOM 5623 N N . TYR A 1 730 ? 61.038 -1.128 20.465 1.00 95.19 730 TYR A N 1
ATOM 5624 C CA . TYR A 1 730 ? 60.801 -0.218 21.586 1.00 95.19 730 TYR A CA 1
ATOM 5625 C C . TYR A 1 730 ? 62.084 0.118 22.339 1.00 95.19 730 TYR A C 1
ATOM 5627 O O . TYR A 1 730 ? 62.922 -0.752 22.582 1.00 95.19 730 TYR A O 1
ATOM 5635 N N . SER A 1 731 ? 62.197 1.366 22.790 1.00 94.00 731 SER A N 1
ATOM 5636 C CA . SER A 1 731 ? 63.170 1.777 23.801 1.00 94.00 731 SER A CA 1
ATOM 5637 C C . SER A 1 731 ? 62.456 2.250 25.068 1.00 94.00 731 SER A C 1
ATOM 5639 O O . SER A 1 731 ? 61.338 2.767 25.017 1.00 94.00 731 SER A O 1
ATOM 5641 N N . VAL A 1 732 ? 63.091 2.030 26.223 1.00 95.81 732 VAL A N 1
ATOM 5642 C CA . VAL A 1 732 ? 62.565 2.409 27.540 1.00 95.81 732 VAL A CA 1
ATOM 5643 C C . VAL A 1 732 ? 63.632 3.092 28.382 1.00 95.81 732 VAL A C 1
ATOM 5645 O O . VAL A 1 732 ? 64.775 2.642 28.436 1.00 95.81 732 VAL A O 1
ATOM 5648 N N . THR A 1 733 ? 63.224 4.142 29.092 1.00 95.25 733 THR A N 1
ATOM 5649 C CA . THR A 1 733 ? 64.035 4.827 30.103 1.00 95.25 733 THR A CA 1
ATOM 5650 C C . THR A 1 733 ? 63.238 4.931 31.402 1.00 95.25 733 THR A C 1
ATOM 5652 O O . THR A 1 733 ? 62.126 5.460 31.409 1.00 95.25 733 THR A O 1
ATOM 5655 N N . ALA A 1 734 ? 63.796 4.443 32.512 1.00 93.06 734 ALA A N 1
ATOM 5656 C CA . ALA A 1 734 ? 63.230 4.654 33.845 1.00 93.06 734 ALA A CA 1
ATOM 5657 C C . ALA A 1 734 ? 63.592 6.046 34.386 1.00 93.06 734 ALA A C 1
ATOM 5659 O O . ALA A 1 734 ? 64.726 6.494 34.219 1.00 93.06 734 ALA A O 1
ATOM 5660 N N . GLN A 1 735 ? 62.661 6.707 35.079 1.00 92.62 735 GLN A N 1
ATOM 5661 C CA . GLN A 1 735 ? 62.923 7.978 35.766 1.00 92.62 735 GLN A CA 1
ATOM 5662 C C . GLN A 1 735 ? 63.962 7.812 36.883 1.00 92.62 735 GLN A C 1
ATOM 5664 O O . GLN A 1 735 ? 64.821 8.671 37.068 1.00 92.62 735 GLN A O 1
ATOM 5669 N N . ASP A 1 736 ? 63.868 6.712 37.630 1.00 90.44 736 ASP A N 1
ATOM 5670 C CA . ASP A 1 736 ? 64.792 6.358 38.701 1.00 90.44 736 ASP A CA 1
ATOM 5671 C C . ASP A 1 736 ? 64.884 4.830 38.823 1.00 90.44 736 ASP A C 1
ATOM 5673 O O . ASP A 1 736 ? 64.067 4.179 39.482 1.00 90.44 736 ASP A O 1
ATOM 5677 N N . ALA A 1 737 ? 65.897 4.256 38.169 1.00 88.88 737 ALA A N 1
ATOM 5678 C CA . ALA A 1 737 ? 66.141 2.815 38.162 1.00 88.88 737 ALA A CA 1
ATOM 5679 C C . ALA A 1 737 ? 66.489 2.244 39.551 1.00 88.88 737 ALA A C 1
ATOM 5681 O O . ALA A 1 737 ? 66.412 1.033 39.734 1.00 88.88 737 ALA A O 1
ATOM 5682 N N . SER A 1 738 ? 66.833 3.090 40.537 1.00 86.12 738 SER A N 1
ATOM 5683 C CA . SER A 1 738 ? 67.041 2.651 41.925 1.00 86.12 738 SER A CA 1
ATOM 5684 C C . SER A 1 738 ? 65.733 2.389 42.681 1.00 86.12 738 SER A C 1
ATOM 5686 O O . SER A 1 738 ? 65.760 1.756 43.735 1.00 86.12 738 SER A O 1
ATOM 5688 N N . LYS A 1 739 ? 64.592 2.829 42.132 1.00 90.88 739 LYS A N 1
ATOM 5689 C CA . LYS A 1 739 ? 63.242 2.616 42.680 1.00 90.88 739 LYS A CA 1
ATOM 5690 C C . LYS A 1 739 ? 62.463 1.558 41.910 1.00 90.88 739 LYS A C 1
ATOM 5692 O O . LYS A 1 739 ? 61.912 0.639 42.504 1.00 90.88 739 LYS A O 1
ATOM 5697 N N . VAL A 1 740 ? 62.407 1.705 40.585 1.00 92.50 740 VAL A N 1
ATOM 5698 C CA . VAL A 1 740 ? 61.768 0.744 39.677 1.00 92.50 740 VAL A CA 1
ATOM 5699 C C . VAL A 1 740 ? 62.635 0.617 38.433 1.00 92.50 740 VAL A C 1
ATOM 5701 O O . VAL A 1 740 ? 62.831 1.586 37.699 1.00 92.50 740 VAL A O 1
ATOM 5704 N N . THR A 1 741 ? 63.141 -0.585 38.181 1.00 94.12 741 THR A N 1
ATOM 5705 C CA . THR A 1 741 ? 63.811 -0.922 36.925 1.00 94.12 741 THR A CA 1
ATOM 5706 C C . THR A 1 741 ? 62.762 -1.207 35.854 1.00 94.12 741 THR A C 1
ATOM 5708 O O . THR A 1 741 ? 61.876 -2.041 36.047 1.00 94.12 741 THR A O 1
ATOM 5711 N N . CYS A 1 742 ? 62.889 -0.532 34.712 1.00 94.50 742 CYS A N 1
ATOM 5712 C CA . CYS A 1 742 ? 62.077 -0.762 33.521 1.00 94.50 742 CYS A CA 1
ATOM 5713 C C . CYS A 1 742 ? 62.960 -1.284 32.387 1.00 94.50 742 CYS A C 1
ATOM 5715 O O . CYS A 1 742 ? 63.960 -0.653 32.043 1.00 94.50 742 CYS A O 1
ATOM 5717 N N . SER A 1 743 ? 62.593 -2.424 31.808 1.00 93.81 743 SER A N 1
ATOM 5718 C CA . SER A 1 743 ? 63.313 -3.059 30.699 1.00 93.81 743 SER A CA 1
ATOM 5719 C C . SER A 1 743 ? 62.330 -3.618 29.676 1.00 93.81 743 SER A C 1
ATOM 5721 O O . SER A 1 743 ? 61.233 -4.036 30.034 1.00 93.81 743 SER A O 1
ATOM 5723 N N . VAL A 1 744 ? 62.696 -3.614 28.394 1.00 95.06 744 VAL A N 1
ATOM 5724 C CA . VAL A 1 744 ? 61.827 -4.089 27.309 1.00 95.06 744 VAL A CA 1
ATOM 5725 C C . VAL A 1 744 ? 62.517 -5.189 26.510 1.00 95.06 744 VAL A C 1
ATOM 5727 O O . VAL A 1 744 ? 63.703 -5.082 26.195 1.00 95.06 744 VAL A O 1
ATOM 5730 N N . VAL A 1 745 ? 61.784 -6.263 26.213 1.00 92.94 745 VAL A N 1
ATOM 5731 C CA . VAL A 1 745 ? 62.245 -7.380 25.377 1.00 92.94 745 VAL A CA 1
ATOM 5732 C C . VAL A 1 745 ? 61.126 -7.741 24.405 1.00 92.94 745 VAL A C 1
ATOM 5734 O O . VAL A 1 745 ? 60.027 -8.108 24.823 1.00 92.94 745 VAL A O 1
ATOM 5737 N N . GLY A 1 746 ? 61.389 -7.610 23.102 1.00 90.81 746 GLY A N 1
ATOM 5738 C CA . GLY A 1 746 ? 60.318 -7.601 22.102 1.00 90.81 746 GLY A CA 1
ATOM 5739 C C . GLY A 1 746 ? 59.352 -6.450 22.395 1.00 90.81 746 GLY A C 1
ATOM 5740 O O . GLY A 1 746 ? 59.794 -5.318 22.570 1.00 90.81 746 GLY A O 1
ATOM 5741 N N . SER A 1 747 ? 58.059 -6.753 22.519 1.00 91.69 747 SER A N 1
ATOM 5742 C CA . SER A 1 747 ? 57.027 -5.794 22.937 1.00 91.69 747 SER A CA 1
ATOM 5743 C C . SER A 1 747 ? 56.710 -5.807 24.437 1.00 91.69 747 SER A C 1
ATOM 5745 O O . SER A 1 747 ? 55.861 -5.037 24.887 1.00 91.69 747 SER A O 1
ATOM 5747 N N . THR A 1 748 ? 57.344 -6.673 25.232 1.00 94.38 748 THR A N 1
ATOM 5748 C CA . THR A 1 748 ? 57.021 -6.817 26.658 1.00 94.38 748 THR A CA 1
ATOM 5749 C C . THR A 1 748 ? 57.898 -5.896 27.497 1.00 94.38 748 THR A C 1
ATOM 5751 O O . THR A 1 748 ? 59.103 -6.116 27.628 1.00 94.38 748 THR A O 1
ATOM 5754 N N . LEU A 1 749 ? 57.277 -4.883 28.098 1.00 95.56 749 LEU A N 1
ATOM 5755 C CA . LEU A 1 749 ? 57.865 -4.024 29.118 1.00 95.56 749 LEU A CA 1
ATOM 5756 C C . LEU A 1 749 ? 57.736 -4.697 30.489 1.00 95.56 749 LEU A C 1
ATOM 5758 O O . LEU A 1 749 ? 56.626 -4.934 30.958 1.00 95.56 749 LEU A O 1
ATOM 5762 N N . SER A 1 750 ? 58.861 -4.974 31.138 1.00 93.81 750 SER A N 1
ATOM 5763 C CA . SER A 1 750 ? 58.949 -5.492 32.503 1.00 93.81 750 SER A CA 1
ATOM 5764 C C . SER A 1 750 ? 59.190 -4.351 33.491 1.00 93.81 750 SER A C 1
ATOM 5766 O O . SER A 1 750 ? 60.081 -3.524 33.286 1.00 93.81 750 SER A O 1
ATOM 5768 N N . LEU A 1 751 ? 58.421 -4.338 34.578 1.00 94.75 751 LEU A N 1
ATOM 5769 C CA . LEU A 1 751 ? 58.506 -3.392 35.689 1.00 94.75 751 LEU A CA 1
ATOM 5770 C C . LEU A 1 751 ? 58.910 -4.158 36.950 1.00 94.75 751 LEU A C 1
ATOM 5772 O O . LEU A 1 751 ? 58.162 -5.018 37.414 1.00 94.75 751 LEU A O 1
ATOM 5776 N N . MET A 1 752 ? 60.079 -3.848 37.504 1.00 91.75 752 MET A N 1
ATOM 5777 C CA . MET A 1 752 ? 60.593 -4.486 38.717 1.00 91.75 752 MET A CA 1
ATOM 5778 C C . MET A 1 752 ? 60.916 -3.415 39.765 1.00 91.75 752 MET A C 1
ATOM 5780 O O . MET A 1 752 ? 61.907 -2.696 39.596 1.00 91.75 752 MET A O 1
ATOM 5784 N N . PRO A 1 753 ? 60.097 -3.269 40.823 1.00 92.62 753 PRO A N 1
ATOM 5785 C CA . PRO A 1 753 ? 60.472 -2.501 42.003 1.00 92.62 753 PRO A CA 1
ATOM 5786 C C . PRO A 1 753 ? 61.780 -3.010 42.609 1.00 92.62 753 PRO A C 1
ATOM 5788 O O . PRO A 1 753 ? 62.087 -4.201 42.538 1.00 92.62 753 PRO A O 1
ATOM 5791 N N . SER A 1 754 ? 62.542 -2.109 43.219 1.00 89.56 754 SER A N 1
ATOM 5792 C CA . SER A 1 754 ? 63.605 -2.501 44.144 1.00 89.56 754 SER A CA 1
ATOM 5793 C C . SER A 1 754 ? 63.004 -3.142 45.397 1.00 89.56 754 SER A C 1
ATOM 5795 O O . SER A 1 754 ? 61.890 -2.795 45.791 1.00 89.56 754 SER A O 1
ATOM 5797 N N . ALA A 1 755 ? 63.755 -4.044 46.032 1.00 83.25 755 ALA A N 1
ATOM 5798 C CA . ALA A 1 755 ? 63.321 -4.694 47.266 1.00 83.25 755 ALA A CA 1
ATOM 5799 C C . ALA A 1 755 ? 62.991 -3.662 48.357 1.00 83.25 755 ALA A C 1
ATOM 5801 O O . ALA A 1 755 ? 63.759 -2.711 48.555 1.00 83.25 755 ALA A O 1
ATOM 5802 N N . ASN A 1 756 ? 61.853 -3.853 49.029 1.00 79.56 756 ASN A N 1
ATOM 5803 C CA . ASN A 1 756 ? 61.346 -2.984 50.098 1.00 79.56 756 ASN A CA 1
ATOM 5804 C C . ASN A 1 756 ? 61.177 -1.497 49.673 1.00 79.56 756 ASN A C 1
ATOM 5806 O O . ASN A 1 756 ? 61.305 -0.587 50.502 1.00 79.56 756 ASN A O 1
ATOM 5810 N N . PHE A 1 757 ? 60.968 -1.219 48.375 1.00 87.00 757 PHE A N 1
ATOM 5811 C CA . PHE A 1 757 ? 60.616 0.115 47.879 1.00 87.00 757 PHE A CA 1
ATOM 5812 C C . PHE A 1 757 ? 59.102 0.275 47.698 1.00 87.00 757 PHE A C 1
ATOM 5814 O O . PHE A 1 757 ? 58.531 -0.154 46.694 1.00 87.00 757 PHE A O 1
ATOM 5821 N N . ASN A 1 758 ? 58.492 1.075 48.572 1.00 86.25 758 ASN A N 1
ATOM 5822 C CA . ASN A 1 758 ? 57.144 1.597 48.396 1.00 86.25 758 ASN A CA 1
ATOM 5823 C C . ASN A 1 758 ? 57.151 3.095 48.013 1.00 86.25 758 ASN A C 1
ATOM 5825 O O . ASN A 1 758 ? 57.919 3.903 48.540 1.00 86.25 758 ASN A O 1
ATOM 5829 N N . GLY A 1 759 ? 56.264 3.500 47.099 1.00 88.12 759 GLY A N 1
ATOM 5830 C CA . GLY A 1 759 ? 56.158 4.884 46.622 1.00 88.12 759 GLY A CA 1
ATOM 5831 C C . GLY A 1 759 ? 56.050 5.021 45.103 1.00 88.12 759 GLY A C 1
ATOM 5832 O O . GLY A 1 759 ? 55.725 4.074 44.394 1.00 88.12 759 GLY A O 1
ATOM 5833 N N . ILE A 1 760 ? 56.290 6.232 44.588 1.00 92.25 760 ILE A N 1
ATOM 5834 C CA . ILE A 1 760 ? 56.045 6.576 43.177 1.00 92.25 760 ILE A CA 1
ATOM 5835 C C . ILE A 1 760 ? 57.354 6.601 42.370 1.00 92.25 760 ILE A C 1
ATOM 5837 O O . ILE A 1 760 ? 58.350 7.191 42.795 1.00 92.25 760 ILE A O 1
ATOM 5841 N N . SER A 1 761 ? 57.313 6.011 41.175 1.00 94.88 761 SER A N 1
ATOM 5842 C CA . SER A 1 761 ? 58.303 6.144 40.095 1.00 94.88 761 SER A CA 1
ATOM 5843 C C . SER A 1 761 ? 57.581 6.339 38.748 1.00 94.88 761 SER A C 1
ATOM 5845 O O . SER A 1 761 ? 56.351 6.405 38.705 1.00 94.88 761 SER A O 1
ATOM 5847 N N . SER A 1 762 ? 58.307 6.439 37.636 1.00 94.56 762 SER A N 1
ATOM 5848 C CA . SER A 1 762 ? 57.731 6.493 36.283 1.00 94.56 762 SER A CA 1
ATOM 5849 C C . SER A 1 762 ? 58.711 5.985 35.224 1.00 94.56 762 SER A C 1
ATOM 5851 O O . SER A 1 762 ? 59.921 5.945 35.460 1.00 94.56 762 SER A O 1
ATOM 5853 N N . CYS A 1 763 ? 58.195 5.594 34.056 1.00 95.19 763 CYS A N 1
ATOM 5854 C CA . CYS A 1 763 ? 59.003 5.136 32.920 1.00 95.19 763 CYS A CA 1
ATOM 5855 C C . CYS A 1 763 ? 58.480 5.706 31.594 1.00 95.19 763 CYS A C 1
ATOM 5857 O O . CYS A 1 763 ? 57.276 5.913 31.435 1.00 95.19 763 CYS A O 1
ATOM 5859 N N . THR A 1 764 ? 59.402 5.963 30.661 1.00 96.19 764 THR A N 1
ATOM 5860 C CA . THR A 1 764 ? 59.151 6.581 29.349 1.00 96.19 764 THR A CA 1
ATOM 5861 C C . THR A 1 764 ? 59.473 5.605 28.220 1.00 96.19 764 THR A C 1
ATOM 5863 O O . THR A 1 764 ? 60.530 4.975 28.257 1.00 96.19 764 THR A O 1
ATOM 5866 N N . ILE A 1 765 ? 58.588 5.507 27.223 1.00 96.88 765 ILE A N 1
ATOM 5867 C CA . ILE A 1 765 ? 58.653 4.577 26.083 1.00 96.88 765 ILE A CA 1
ATOM 5868 C C . ILE A 1 765 ? 58.672 5.340 24.749 1.00 96.88 765 ILE A C 1
ATOM 5870 O O . ILE A 1 765 ? 58.020 6.379 24.627 1.00 96.88 765 ILE A O 1
ATOM 5874 N N . ILE A 1 766 ? 59.392 4.800 23.759 1.00 95.75 766 ILE A N 1
ATOM 5875 C CA . ILE A 1 766 ? 59.397 5.228 22.347 1.00 95.75 766 ILE A CA 1
ATOM 5876 C C . ILE A 1 766 ? 59.317 3.977 21.456 1.00 95.75 766 ILE A C 1
ATOM 5878 O O . ILE A 1 766 ? 59.999 2.993 21.748 1.00 95.75 766 ILE A O 1
ATOM 5882 N N . ALA A 1 767 ? 58.521 4.011 20.385 1.00 95.38 767 ALA A N 1
ATOM 5883 C CA . ALA A 1 767 ? 58.435 2.980 19.348 1.00 95.38 767 ALA A CA 1
ATOM 5884 C C . ALA A 1 767 ? 59.128 3.445 18.052 1.00 95.38 767 ALA A C 1
ATOM 5886 O O . ALA A 1 767 ? 59.215 4.645 17.795 1.00 95.38 767 ALA A O 1
ATOM 5887 N N . ASN A 1 768 ? 59.649 2.509 17.258 1.00 93.06 768 ASN A N 1
ATOM 5888 C CA . ASN A 1 768 ? 60.401 2.775 16.026 1.00 93.06 768 ASN A CA 1
ATOM 5889 C C . ASN A 1 768 ? 60.135 1.651 15.011 1.00 93.06 768 ASN A C 1
ATOM 5891 O O . ASN A 1 768 ? 60.203 0.478 15.382 1.00 93.06 768 ASN A O 1
ATOM 5895 N N . ASP A 1 769 ? 59.894 2.014 13.758 1.00 90.56 769 ASP A N 1
ATOM 5896 C CA . ASP A 1 769 ? 59.543 1.173 12.592 1.00 90.56 769 ASP A CA 1
ATOM 5897 C C . ASP A 1 769 ? 60.766 0.748 11.738 1.00 90.56 769 ASP A C 1
ATOM 5899 O O . ASP A 1 769 ? 60.623 0.034 10.752 1.00 90.56 769 ASP A O 1
ATOM 5903 N N . SER A 1 770 ? 61.974 1.165 12.150 1.00 83.06 770 SER A N 1
ATOM 5904 C CA . SER A 1 770 ? 63.286 1.120 11.464 1.00 83.06 770 SER A CA 1
ATOM 5905 C C . SER A 1 770 ? 63.729 2.383 10.704 1.00 83.06 770 SER A C 1
ATOM 5907 O O . SER A 1 770 ? 64.940 2.564 10.546 1.00 83.06 770 SER A O 1
ATOM 5909 N N . SER A 1 771 ? 62.817 3.290 10.349 1.00 82.19 771 SER A N 1
ATOM 5910 C CA . SER A 1 771 ? 63.077 4.529 9.593 1.00 82.19 771 SER A CA 1
ATOM 5911 C C . SER A 1 771 ? 62.849 5.798 10.431 1.00 82.19 771 SER A C 1
ATOM 5913 O O . SER A 1 771 ? 63.621 6.758 10.352 1.00 82.19 771 SER A O 1
ATOM 5915 N N . LEU A 1 772 ? 61.801 5.793 11.252 1.00 87.62 772 LEU A N 1
ATOM 5916 C CA . LEU A 1 772 ? 61.239 6.899 12.016 1.00 87.62 772 LEU A CA 1
ATOM 5917 C C . LEU A 1 772 ? 60.963 6.480 13.479 1.00 87.62 772 LEU A C 1
ATOM 5919 O O . LEU A 1 772 ? 61.028 5.313 13.875 1.00 87.62 772 LEU A O 1
ATOM 5923 N N . SER A 1 773 ? 60.685 7.472 14.328 1.00 91.94 773 SER A N 1
ATOM 5924 C CA . SER A 1 773 ? 60.426 7.286 15.762 1.00 91.94 773 SER A CA 1
ATOM 5925 C C . SER A 1 773 ? 59.105 7.928 16.165 1.00 91.94 773 SER A C 1
ATOM 5927 O O . SER A 1 773 ? 58.788 9.037 15.734 1.00 91.94 773 SER A O 1
ATOM 5929 N N . SER A 1 774 ? 58.379 7.267 17.064 1.00 94.06 774 SER A N 1
ATOM 5930 C CA . SER A 1 774 ? 57.116 7.758 17.608 1.00 94.06 774 SER A CA 1
ATOM 5931 C C . SER A 1 774 ? 57.285 8.956 18.546 1.00 94.06 774 SER A C 1
ATOM 5933 O O . SER A 1 774 ? 58.374 9.283 19.028 1.00 94.06 774 SER A O 1
ATOM 5935 N N . ASN A 1 775 ? 56.154 9.542 18.942 1.00 91.38 775 ASN A N 1
ATOM 5936 C CA . ASN A 1 775 ? 56.089 10.353 20.154 1.00 91.38 775 ASN A CA 1
ATOM 5937 C C . ASN A 1 775 ? 56.538 9.546 21.393 1.00 91.38 775 ASN A C 1
ATOM 5939 O O . ASN A 1 775 ? 56.399 8.322 21.447 1.00 91.38 775 ASN A O 1
ATOM 5943 N N . GLN A 1 776 ? 57.050 10.244 22.409 1.00 94.25 776 GLN A N 1
ATOM 5944 C CA . GLN A 1 776 ? 57.435 9.636 23.687 1.00 94.25 776 GLN A CA 1
ATOM 5945 C C . GLN A 1 776 ? 56.227 9.574 24.633 1.00 94.25 776 GLN A C 1
ATOM 5947 O O . GLN A 1 776 ? 55.451 10.529 24.696 1.00 94.25 776 GLN A O 1
ATOM 5952 N N . VAL A 1 777 ? 56.087 8.491 25.402 1.00 95.94 777 VAL A N 1
ATOM 5953 C CA . VAL A 1 777 ? 55.002 8.319 26.388 1.00 95.94 777 VAL A CA 1
ATOM 5954 C C . VAL A 1 777 ? 55.569 7.976 27.759 1.00 95.94 777 VAL A C 1
ATOM 5956 O O . VAL A 1 777 ? 56.256 6.969 27.904 1.00 95.94 777 VAL A O 1
ATOM 5959 N N . THR A 1 778 ? 55.241 8.779 28.773 1.00 95.44 778 THR A N 1
ATOM 5960 C CA . THR A 1 778 ? 55.600 8.538 30.182 1.00 95.44 778 THR A CA 1
ATOM 5961 C C . THR A 1 778 ? 54.362 8.155 30.988 1.00 95.44 778 THR A C 1
ATOM 5963 O O . THR A 1 778 ? 53.306 8.768 30.830 1.00 95.44 778 THR A O 1
ATOM 5966 N N . PHE A 1 779 ? 54.484 7.177 31.886 1.00 95.75 779 PHE A N 1
ATOM 5967 C CA . PHE A 1 779 ? 53.418 6.797 32.819 1.00 95.75 779 PHE A CA 1
ATOM 5968 C C . PHE A 1 779 ? 53.957 6.579 34.238 1.00 95.75 779 PHE A C 1
ATOM 5970 O O . PHE A 1 779 ? 55.107 6.174 34.429 1.00 95.75 779 PHE A O 1
ATOM 5977 N N . ASN A 1 780 ? 53.121 6.860 35.240 1.00 95.38 780 ASN A N 1
ATOM 5978 C CA . ASN A 1 780 ? 53.479 6.724 36.651 1.00 95.38 780 ASN A CA 1
ATOM 5979 C C . ASN A 1 780 ? 53.261 5.293 37.152 1.00 95.38 780 ASN A C 1
ATOM 5981 O O . ASN A 1 780 ? 52.345 4.591 36.722 1.00 95.38 780 ASN A O 1
ATOM 5985 N N . ILE A 1 781 ? 54.082 4.893 38.115 1.00 95.31 781 ILE A N 1
ATOM 5986 C CA . ILE A 1 781 ? 54.072 3.587 38.768 1.00 95.31 781 ILE A CA 1
ATOM 5987 C C . ILE A 1 781 ? 53.980 3.840 40.272 1.00 95.31 781 ILE A C 1
ATOM 5989 O O . ILE A 1 781 ? 54.882 4.436 40.855 1.00 95.31 781 ILE A O 1
ATOM 5993 N N . ASN A 1 782 ? 52.884 3.407 40.887 1.00 93.75 782 ASN A N 1
ATOM 5994 C CA . ASN A 1 782 ? 52.671 3.451 42.328 1.00 93.75 782 ASN A CA 1
ATOM 5995 C C . ASN A 1 782 ? 52.964 2.068 42.922 1.00 93.75 782 ASN A C 1
ATOM 5997 O O . ASN A 1 782 ? 52.228 1.117 42.656 1.00 93.75 782 ASN A O 1
ATOM 6001 N N . VAL A 1 783 ? 54.036 1.955 43.701 1.00 92.38 783 VAL A N 1
ATOM 6002 C CA . VAL A 1 783 ? 54.429 0.713 44.368 1.00 92.38 783 VAL A CA 1
ATOM 6003 C C . VAL A 1 783 ? 53.838 0.684 45.776 1.00 92.38 783 VAL A C 1
ATOM 6005 O O . VAL A 1 783 ? 54.145 1.535 46.615 1.00 92.38 783 VAL A O 1
ATOM 6008 N N . LEU A 1 784 ? 52.949 -0.276 46.011 1.00 87.81 784 LEU A N 1
ATOM 6009 C CA . LEU A 1 784 ? 52.346 -0.574 47.304 1.00 87.81 784 LEU A CA 1
ATOM 6010 C C . LEU A 1 784 ? 53.297 -1.429 48.140 1.00 87.81 784 LEU A C 1
ATOM 6012 O O . LEU A 1 784 ? 53.934 -2.335 47.603 1.00 87.81 784 LEU A O 1
ATOM 6016 N N . ALA A 1 785 ? 53.309 -1.184 49.449 1.00 82.56 785 ALA A N 1
ATOM 6017 C CA . ALA A 1 785 ? 54.032 -2.038 50.377 1.00 82.56 785 ALA A CA 1
ATOM 6018 C C . ALA A 1 785 ? 53.430 -3.455 50.411 1.00 82.56 785 ALA A C 1
ATOM 6020 O O . ALA A 1 785 ? 52.199 -3.611 50.400 1.00 82.56 785 ALA A O 1
ATOM 6021 N N . ALA A 1 786 ? 54.295 -4.463 50.453 1.00 81.06 786 ALA A N 1
ATOM 6022 C CA . ALA A 1 786 ? 53.950 -5.842 50.767 1.00 81.06 786 ALA A CA 1
ATOM 6023 C C . ALA A 1 786 ? 53.886 -6.011 52.301 1.00 81.06 786 ALA A C 1
ATOM 6025 O O . ALA A 1 786 ? 53.777 -5.029 53.031 1.00 81.06 786 ALA A O 1
ATOM 6026 N N . ASN A 1 787 ? 53.830 -7.244 52.804 1.00 73.06 787 ASN A N 1
ATOM 6027 C CA . ASN A 1 787 ? 53.988 -7.503 54.235 1.00 73.06 787 ASN A CA 1
ATOM 6028 C C . ASN A 1 787 ? 55.168 -8.455 54.411 1.00 73.06 787 ASN A C 1
ATOM 6030 O O . ASN A 1 787 ? 55.031 -9.636 54.091 1.00 73.06 787 ASN A O 1
ATOM 6034 N N . ASP A 1 788 ? 56.271 -7.955 54.951 1.00 70.81 788 ASP A N 1
ATOM 6035 C CA . ASP A 1 788 ? 57.448 -8.754 55.286 1.00 70.81 788 ASP A CA 1
ATOM 6036 C C . ASP A 1 788 ? 57.192 -9.670 56.498 1.00 70.81 788 ASP A C 1
ATOM 6038 O O . ASP A 1 788 ? 56.427 -9.341 57.408 1.00 70.81 788 ASP A O 1
ATOM 6042 N N . ASP A 1 789 ? 57.860 -10.826 56.540 1.00 69.25 789 ASP A N 1
ATOM 6043 C CA . ASP A 1 789 ? 57.881 -11.679 57.735 1.00 69.25 789 ASP A CA 1
ATOM 6044 C C . ASP A 1 789 ? 58.819 -11.082 58.811 1.00 69.25 789 ASP A C 1
ATOM 6046 O O . ASP A 1 789 ? 59.926 -10.632 58.492 1.00 69.25 789 ASP A O 1
ATOM 6050 N N . PRO A 1 790 ? 58.458 -11.123 60.110 1.00 70.19 790 PRO A N 1
ATOM 6051 C CA . PRO A 1 790 ? 59.327 -10.651 61.185 1.00 70.19 790 PRO A CA 1
ATOM 6052 C C . PRO A 1 790 ? 60.601 -11.501 61.289 1.00 70.19 790 PRO A C 1
ATOM 6054 O O . PRO A 1 790 ? 60.566 -12.707 61.546 1.00 70.19 790 PRO A O 1
ATOM 6057 N N . THR A 1 791 ? 61.758 -10.855 61.158 1.00 73.06 791 THR A N 1
ATOM 6058 C CA . THR A 1 791 ? 63.069 -11.518 61.184 1.00 73.06 791 THR A CA 1
ATOM 6059 C C . THR A 1 791 ? 63.685 -11.509 62.583 1.00 73.06 791 THR A C 1
ATOM 6061 O O . THR A 1 791 ? 63.592 -10.527 63.321 1.00 73.06 791 THR A O 1
ATOM 6064 N N . LEU A 1 792 ? 64.347 -12.606 62.968 1.00 78.00 792 LEU A N 1
ATOM 6065 C CA . LEU A 1 792 ? 65.119 -12.675 64.211 1.00 78.00 792 LEU A CA 1
ATOM 6066 C C . LEU A 1 792 ? 66.436 -11.899 64.033 1.00 78.00 792 LEU A C 1
ATOM 6068 O O . LEU A 1 792 ? 67.312 -12.326 63.283 1.00 78.00 792 LEU A O 1
ATOM 6072 N N . THR A 1 793 ? 66.598 -10.780 64.738 1.00 76.44 793 THR A N 1
ATOM 6073 C CA . THR A 1 793 ? 67.802 -9.934 64.649 1.00 76.44 793 THR A CA 1
ATOM 6074 C C . THR A 1 793 ? 68.927 -10.394 65.572 1.00 76.44 793 THR A C 1
ATOM 6076 O O . THR A 1 793 ? 70.096 -10.116 65.306 1.00 76.44 793 THR A O 1
ATOM 6079 N N . GLN A 1 794 ? 68.596 -11.114 66.647 1.00 79.50 794 GLN A N 1
ATOM 6080 C CA . GLN A 1 794 ? 69.557 -11.726 67.566 1.00 79.50 794 GLN A CA 1
ATOM 6081 C C . GLN A 1 794 ? 68.919 -12.881 68.351 1.00 79.50 794 GLN A C 1
ATOM 6083 O O . GLN A 1 794 ? 67.720 -12.878 68.618 1.00 79.50 794 GLN A O 1
ATOM 6088 N N . ASN A 1 795 ? 69.728 -13.862 68.758 1.00 80.62 795 ASN A N 1
ATOM 6089 C CA . ASN A 1 795 ? 69.253 -15.007 69.538 1.00 80.62 795 ASN A CA 1
ATOM 6090 C C . ASN A 1 795 ? 68.809 -14.588 70.949 1.00 80.62 795 ASN A C 1
ATOM 6092 O O . ASN A 1 795 ? 69.489 -13.805 71.614 1.00 80.62 795 ASN A O 1
ATOM 6096 N N . ILE A 1 796 ? 67.714 -15.177 71.435 1.00 82.25 796 ILE A N 1
ATOM 6097 C CA . ILE A 1 796 ? 67.282 -15.044 72.833 1.00 82.25 796 ILE A CA 1
ATOM 6098 C C . ILE A 1 796 ? 68.222 -15.900 73.705 1.00 82.25 796 ILE A C 1
ATOM 6100 O O . ILE A 1 796 ? 68.342 -17.096 73.439 1.00 82.25 796 ILE A O 1
ATOM 6104 N N . PRO A 1 797 ? 68.912 -15.330 74.711 1.00 82.75 797 PRO A N 1
ATOM 6105 C CA . PRO A 1 797 ? 69.840 -16.081 75.553 1.00 82.75 797 PRO A CA 1
ATOM 6106 C C . PRO A 1 797 ? 69.110 -16.984 76.558 1.00 82.75 797 PRO A C 1
ATOM 6108 O O . PRO A 1 797 ? 67.983 -16.688 76.963 1.00 82.75 797 PRO A O 1
ATOM 6111 N N . ASP A 1 798 ? 69.791 -18.039 77.011 1.00 84.69 798 ASP A N 1
ATOM 6112 C CA . ASP A 1 798 ? 69.289 -18.971 78.028 1.00 84.69 798 ASP A CA 1
ATOM 6113 C C . ASP A 1 798 ? 68.819 -18.245 79.298 1.00 84.69 798 ASP A C 1
ATOM 6115 O O . ASP A 1 798 ? 69.450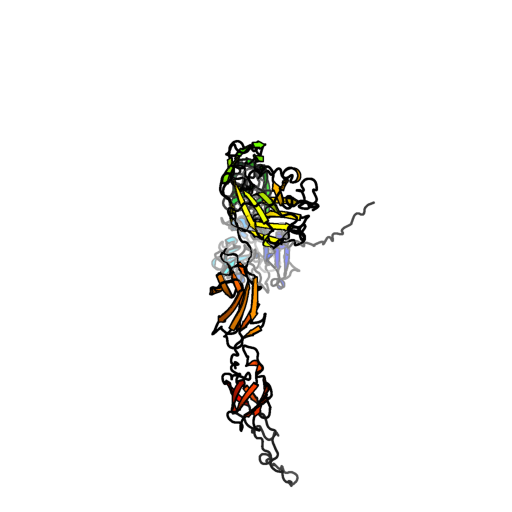 -17.294 79.767 1.00 84.69 798 ASP A O 1
ATOM 6119 N N . GLN A 1 799 ? 67.718 -18.724 79.880 1.00 83.81 799 GLN A N 1
ATOM 6120 C CA . GLN A 1 799 ? 67.128 -18.163 81.093 1.00 83.81 799 GLN A CA 1
ATOM 6121 C C . GLN A 1 799 ? 67.077 -19.205 82.209 1.00 83.81 799 GLN A C 1
ATOM 6123 O O . GLN A 1 799 ? 66.718 -20.360 81.983 1.00 83.81 799 GLN A O 1
ATOM 6128 N N . THR A 1 800 ? 67.372 -18.779 83.436 1.00 81.94 800 THR A N 1
ATOM 6129 C CA . THR A 1 800 ? 67.213 -19.585 84.650 1.00 81.94 800 THR A CA 1
ATOM 6130 C C . THR A 1 800 ? 66.355 -18.823 85.652 1.00 81.94 800 THR A C 1
ATOM 6132 O O . THR A 1 800 ? 66.566 -17.634 85.890 1.00 81.94 800 THR A O 1
ATOM 6135 N N . TRP A 1 801 ? 65.366 -19.493 86.241 1.00 83.62 801 TRP A N 1
ATOM 6136 C CA . TRP A 1 801 ? 64.513 -18.907 87.273 1.00 83.62 801 TRP A CA 1
ATOM 6137 C C . TRP A 1 801 ? 64.165 -19.952 88.341 1.00 83.62 801 TRP A C 1
ATOM 6139 O O . TRP A 1 801 ? 64.268 -21.154 88.097 1.00 83.62 801 TRP A O 1
ATOM 6149 N N . ASN A 1 802 ? 63.810 -19.491 89.541 1.00 81.62 802 ASN A N 1
ATOM 6150 C CA . ASN A 1 802 ? 63.442 -20.369 90.652 1.00 81.62 802 ASN A CA 1
ATOM 6151 C C . ASN A 1 802 ? 61.993 -20.842 90.516 1.00 81.62 802 ASN A C 1
ATOM 6153 O O . ASN A 1 802 ? 61.122 -20.044 90.163 1.00 81.62 802 ASN A O 1
ATOM 6157 N N . GLU A 1 803 ? 61.731 -22.093 90.897 1.00 70.44 803 GLU A N 1
ATOM 6158 C CA . GLU A 1 803 ? 60.373 -22.628 91.022 1.00 70.44 803 GLU A CA 1
ATOM 6159 C C . GLU A 1 803 ? 59.446 -21.702 91.841 1.00 70.44 803 GLU A C 1
ATOM 6161 O O . GLU A 1 803 ? 59.889 -20.891 92.662 1.00 70.44 803 GLU A O 1
ATOM 6166 N N . ASP A 1 804 ? 58.152 -21.763 91.521 1.00 69.00 804 ASP A N 1
ATOM 6167 C CA . ASP A 1 804 ? 57.066 -20.931 92.061 1.00 69.00 804 ASP A CA 1
ATOM 6168 C C . ASP A 1 804 ? 57.157 -19.404 91.822 1.00 69.00 804 ASP A C 1
ATOM 6170 O O . ASP A 1 804 ? 56.382 -18.636 92.392 1.00 69.00 804 ASP A O 1
ATOM 6174 N N . ASN A 1 805 ? 58.038 -18.940 90.926 1.00 81.50 805 ASN A N 1
ATOM 6175 C CA . ASN A 1 805 ? 58.025 -17.564 90.407 1.00 81.50 805 ASN A CA 1
ATOM 6176 C C . ASN A 1 805 ? 57.658 -17.509 88.915 1.00 81.50 805 ASN A C 1
ATOM 6178 O O . ASN A 1 805 ? 57.840 -18.480 88.185 1.00 81.50 805 ASN A O 1
ATOM 6182 N N . ASN A 1 806 ? 57.206 -16.341 88.447 1.00 76.94 806 ASN A N 1
ATOM 6183 C CA . ASN A 1 806 ? 57.016 -16.063 87.022 1.00 76.94 806 ASN A CA 1
ATOM 6184 C C . ASN A 1 806 ? 58.247 -15.345 86.452 1.00 76.94 806 ASN A C 1
ATOM 6186 O O . ASN A 1 806 ? 58.698 -14.348 87.019 1.00 76.94 806 ASN A O 1
ATOM 6190 N N . LEU A 1 807 ? 58.738 -15.803 85.300 1.00 81.06 807 LEU A N 1
ATOM 6191 C CA . LEU A 1 807 ? 59.728 -15.096 84.489 1.00 81.06 807 LEU A CA 1
ATOM 6192 C C . LEU A 1 807 ? 59.037 -14.434 83.289 1.00 81.06 807 LEU A C 1
ATOM 6194 O O . LEU A 1 807 ? 58.333 -15.103 82.537 1.00 81.06 807 LEU A O 1
ATOM 6198 N N . THR A 1 808 ? 59.297 -13.144 83.070 1.00 80.19 808 THR A N 1
ATOM 6199 C CA . THR A 1 808 ? 58.847 -12.415 81.874 1.00 80.19 808 THR A CA 1
ATOM 6200 C C . THR A 1 808 ? 60.052 -12.037 81.021 1.00 80.19 808 THR A C 1
ATOM 6202 O O . THR A 1 808 ? 60.921 -11.293 81.473 1.00 80.19 808 THR A O 1
ATOM 6205 N N . ILE A 1 809 ? 60.085 -12.507 79.773 1.00 77.81 809 ILE A N 1
ATOM 6206 C CA . ILE A 1 809 ? 61.098 -12.142 78.773 1.00 77.81 809 ILE A CA 1
ATOM 6207 C C . ILE A 1 809 ? 60.462 -11.136 77.812 1.00 77.81 809 ILE A C 1
ATOM 6209 O O . ILE A 1 809 ? 59.405 -11.414 77.251 1.00 77.81 809 ILE A O 1
ATOM 6213 N N . ASN A 1 810 ? 61.088 -9.975 77.593 1.00 78.88 810 ASN A N 1
ATOM 6214 C CA . ASN A 1 810 ? 60.615 -9.050 76.562 1.00 78.88 810 ASN A CA 1
ATOM 6215 C C . ASN A 1 810 ? 61.202 -9.422 75.192 1.00 78.88 810 ASN A C 1
ATOM 6217 O O . ASN A 1 810 ? 62.397 -9.243 74.951 1.00 78.88 810 ASN A O 1
ATOM 6221 N N . LEU A 1 811 ? 60.343 -9.904 74.294 1.00 75.12 811 LEU A N 1
ATOM 6222 C CA . LEU A 1 811 ? 60.712 -10.356 72.953 1.00 75.12 811 LEU A CA 1
ATOM 6223 C C . LEU A 1 811 ? 60.878 -9.216 71.927 1.00 75.12 811 LEU A C 1
ATOM 6225 O O . LEU A 1 811 ? 61.480 -9.443 70.880 1.00 75.12 811 LEU A O 1
ATOM 6229 N N . SER A 1 812 ? 60.452 -7.980 72.235 1.00 74.50 812 SER A N 1
ATOM 6230 C CA . SER A 1 812 ? 60.519 -6.831 71.306 1.00 74.50 812 SER A CA 1
ATOM 6231 C C . SER A 1 812 ? 61.931 -6.447 70.852 1.00 74.50 812 SER A C 1
ATOM 6233 O O . SER A 1 812 ? 62.085 -5.647 69.937 1.00 74.50 812 SER A O 1
ATOM 6235 N N . ASN A 1 813 ? 62.960 -6.963 71.527 1.00 72.75 813 ASN A N 1
ATOM 6236 C CA . ASN A 1 813 ? 64.365 -6.661 71.254 1.00 72.75 813 ASN A CA 1
ATOM 6237 C C . ASN A 1 813 ? 65.061 -7.747 70.414 1.00 72.75 813 ASN A C 1
ATOM 6239 O O . ASN A 1 813 ? 66.256 -7.623 70.158 1.00 72.75 813 ASN A O 1
ATOM 6243 N N . TYR A 1 814 ? 64.356 -8.818 70.039 1.00 77.12 814 TYR A N 1
ATOM 6244 C CA . TYR A 1 814 ? 64.925 -9.985 69.348 1.00 77.12 814 TYR A CA 1
ATOM 6245 C C . TYR A 1 814 ? 64.369 -10.178 67.934 1.00 77.12 814 TYR A C 1
ATOM 6247 O O . TYR A 1 814 ? 65.011 -10.828 67.114 1.00 77.12 814 TYR A O 1
ATOM 6255 N N . PHE A 1 815 ? 63.214 -9.581 67.637 1.00 76.19 815 PHE A N 1
ATOM 6256 C CA . PHE A 1 815 ? 62.553 -9.641 66.337 1.00 76.19 815 PHE A CA 1
ATOM 6257 C C . PHE A 1 815 ? 62.396 -8.235 65.753 1.00 76.19 815 PHE A C 1
ATOM 6259 O O . PHE A 1 815 ? 62.054 -7.297 66.476 1.00 76.19 815 PHE A O 1
ATOM 6266 N N . GLN A 1 816 ? 62.623 -8.097 64.449 1.00 74.50 816 GLN A N 1
ATOM 6267 C CA . GLN A 1 816 ? 62.333 -6.892 63.681 1.00 74.50 816 GLN A CA 1
ATOM 6268 C C . GLN A 1 816 ? 61.374 -7.228 62.541 1.00 74.50 816 GLN A C 1
ATOM 6270 O O . GLN A 1 816 ? 61.684 -8.023 61.658 1.00 74.50 816 GLN A O 1
ATOM 6275 N N . ASP A 1 817 ? 60.231 -6.558 62.567 1.00 69.69 817 ASP A N 1
ATOM 6276 C CA . ASP A 1 817 ? 59.261 -6.473 61.481 1.00 69.69 817 ASP A CA 1
ATOM 6277 C C . ASP A 1 817 ? 59.465 -5.111 60.792 1.00 69.69 817 ASP A C 1
ATOM 6279 O O . ASP A 1 817 ? 59.573 -4.083 61.479 1.00 69.69 817 ASP A O 1
ATOM 6283 N N . LEU A 1 818 ? 59.607 -5.099 59.463 1.00 69.94 818 LEU A N 1
ATOM 6284 C CA . LEU A 1 818 ? 59.860 -3.869 58.701 1.00 69.94 818 LEU A CA 1
ATOM 6285 C C . LEU A 1 818 ? 58.590 -3.008 58.563 1.00 69.94 818 LEU A C 1
ATOM 6287 O O . LEU A 1 818 ? 58.686 -1.779 58.629 1.00 69.94 818 LEU A O 1
ATOM 6291 N N . ASP A 1 819 ? 57.414 -3.639 58.535 1.00 68.94 819 ASP A N 1
ATOM 6292 C CA . ASP A 1 819 ? 56.088 -3.014 58.433 1.00 68.94 819 ASP A CA 1
ATOM 6293 C C . ASP A 1 819 ? 55.458 -2.654 59.789 1.00 68.94 819 ASP A C 1
ATOM 6295 O O . ASP A 1 819 ? 54.440 -1.956 59.864 1.00 68.94 819 ASP A O 1
ATOM 6299 N N . ARG A 1 820 ? 56.079 -3.099 60.888 1.00 61.22 820 ARG A N 1
ATOM 6300 C CA . ARG A 1 820 ? 55.716 -2.813 62.287 1.00 61.22 820 ARG A CA 1
ATOM 6301 C C . ARG A 1 820 ? 54.289 -3.214 62.670 1.00 61.22 820 ARG A C 1
ATOM 6303 O O . ARG A 1 820 ? 53.700 -2.611 63.576 1.00 61.22 820 ARG A O 1
ATOM 6310 N N . ARG A 1 821 ? 53.733 -4.251 62.042 1.00 57.22 821 ARG A N 1
ATOM 6311 C CA . ARG A 1 821 ? 52.545 -4.930 62.585 1.00 57.22 821 ARG A CA 1
ATOM 6312 C C . ARG A 1 821 ? 52.980 -5.835 63.746 1.00 57.22 821 ARG A C 1
ATOM 6314 O O . ARG A 1 821 ? 54.154 -6.133 63.907 1.00 57.22 821 ARG A O 1
ATOM 6321 N N . PHE A 1 822 ? 52.049 -6.142 64.650 1.00 54.62 822 PHE A N 1
ATOM 6322 C CA . PHE A 1 822 ? 52.310 -6.722 65.978 1.00 54.62 822 PHE A CA 1
ATOM 6323 C C . PHE A 1 822 ? 53.370 -7.844 66.000 1.00 54.62 822 PHE A C 1
ATOM 6325 O O . PHE A 1 822 ? 53.085 -8.980 65.641 1.00 54.62 822 PHE A O 1
ATOM 6332 N N . ILE A 1 823 ? 54.562 -7.521 66.517 1.00 57.47 823 ILE A N 1
ATOM 6333 C CA . ILE A 1 823 ? 55.764 -8.374 66.448 1.00 57.47 823 ILE A CA 1
ATOM 6334 C C . ILE A 1 823 ? 55.619 -9.699 67.230 1.00 57.47 823 ILE A C 1
ATOM 6336 O O . ILE A 1 823 ? 56.303 -10.667 66.916 1.00 57.47 823 ILE A O 1
ATOM 6340 N N . VAL A 1 824 ? 54.732 -9.772 68.235 1.00 53.06 824 VAL A N 1
ATOM 6341 C CA . VAL A 1 824 ? 54.388 -11.017 68.955 1.00 53.06 824 VAL A CA 1
ATOM 6342 C C . VAL A 1 824 ? 52.931 -10.974 69.436 1.00 53.06 824 VAL A C 1
ATOM 6344 O O . VAL A 1 824 ? 52.515 -9.984 70.041 1.00 53.06 824 VAL A O 1
ATOM 6347 N N . SER A 1 825 ? 52.173 -12.057 69.235 1.00 46.81 825 SER A N 1
ATOM 6348 C CA . SER A 1 825 ? 50.903 -12.329 69.933 1.00 46.81 825 SER A CA 1
ATOM 6349 C C . SER A 1 825 ? 51.122 -13.294 71.106 1.00 46.81 825 SER A C 1
ATOM 6351 O O . SER A 1 825 ? 51.825 -14.289 70.933 1.00 46.81 825 SER A O 1
ATOM 6353 N N . ASN A 1 826 ? 50.509 -13.010 72.263 1.00 36.59 826 ASN A N 1
ATOM 6354 C CA . ASN A 1 826 ? 50.481 -13.906 73.437 1.00 36.59 826 ASN A CA 1
ATOM 6355 C C . ASN A 1 826 ? 49.712 -15.210 73.178 1.00 36.59 826 ASN A C 1
ATOM 6357 O O . ASN A 1 826 ? 48.688 -15.134 72.463 1.00 36.59 826 ASN A O 1
#

Sequence (826 aa):
MKKLGLIFLFLLIINVGFAADVAYILKNPNNPDNNLLNVLTQKGFTIELIDDSLVSTTNFSTYKLLVVGDELFSNAAQIPVNTYPSLILNSYHVDEWGWTDKISALSSNMPLQVINNNLTSSAAYVSRDVPQVMNIYTACCYSGGSISLPLYYFDRLDSALSLLVVSSTTQNQYNRASTITLPGNNLLNGKKSYARGCFFGATESVYWTDDAKTLLADCADWVAYGADKDNDGYYETEDCNDNDPSIHPNAVELDDGIDQDCIDDPPVLSDMPNVTFNEDLSNSSVDLDYYVTDLDNADSSLLWTYLGNVNVKINLNNSTHVVNFSANPNFYGQETINFSVKDPKNLSDSKNIIVNVLPVNDAPILNPISNVNAFATSLISVTAVASDVENDSLTYSINDSRFMQNNNTFAWQTDVNGVGSYAFTITVSDGYLQASRTFNVTISPKILINEFTSDPFADRTNDTFVTPEDEFIELYNPANMQVSFLNYQLIMNDSSSTTQSISGTIPANSHLTIYDPTGSLDDNGQISLKNQFSQIIDNVTYGNYNDGNMLNNAPNGTSISLNDECVARYPDGTDTNTDINDFIKKSCNPSTNNNLDVVNPVVSLISPANNTFDNDGDITFMFNATNQQLTSCSLLINSNVNQTKDASGSYVEDSFSLLDIADNTILTWTVQCSDDANNIGTAPSRVITVRVNDAPTLTQIPNQTITEDVISSINLNLYSSDPENDSLTYSVTAQDASKVTCSVVGSTLSLMPSANFNGISSCTIIANDSSLSSNQVTFNINVLAANDDPTLTQNIPDQTWNEDNNLTINLSNYFQDLDRRFIVSN

Secondary structure (DSSP, 8-state):
-----------------PPPSEEEEES-TTS--HHHHHHHHHTT--EEEEETTTGGG--GGG-SEEEE-SS--SSGGG--TTTS-EEE--SSSTTTTTSBS-EEEEEESS--EEEE---TTHHHHTTTTS-SEEE-B-----SSS---EEEEEEETTTB-TTPEEEEEETTEEEEEEEEEE-TT-B-TTS-B--S-EEEE-B--GGGB-HHHHHHHHHHHHHHHT---SS-SS--TTT-S-TT-TTSSTT----TTSS--S---PPPEE--PPPEEEETT---EEEEGGGTEE-SSS-GGG-EEEEE--SSEEEEE-TTT-EEEEEE-TT--EEEEEEEEEE-SS--EEEEEEEEEEEP--PPPEEPPPPPEEEETT-EEEEE--EE-SS----EEEES-TTSEEETTEEEEE--TT--EEEEEEEEEESSS-EEEEEEEEEEEPPPEEEEEES-TTTTTTT-S---GGG-EEEEE--SSS-EEEEEEEEEE-SSS-EEEEEEEEE-TT-EEEEES-SS---SS-EEEEE-TTS-EEEEEEETT--SS-TTSEEPPS--SSTT-SEEEESSTT---S-HHHHEEEE------SSEE---PPEEEEEESPTTEEESSS-EEEEEEEEEEEEEEEEEEETTEEEEEEEEEEEEEEEEEEE-SPPTT-EEEEEEEEEESS--EEEPPPEEEEE---PPPEEPPPPPEEEETT--EEEEGGGTEE-TT----EEEEEES-TTTEEEEEETTEEEEEEPTT--EEEEEEEEEE-SS-BPPPEEEEEEEE---PPPEE-SPPPP----TTS-----GGGTEE-SS-S-S---

pLDDT: mean 85.25, std 13.06, range [27.42, 97.75]

Radius of gyration: 62.31 Å; chains: 1; bounding box: 128×67×159 Å